Protein AF-0000000086111334 (afdb_homodimer)

Nearest PDB structures (foldseek):
  5a7d-assembly4_D  TM=4.631E-01  e=1.103E-04  Drosophila melanogaster
  9gag-assembly1_A  TM=2.761E-01  e=1.565E-03  Homo sapiens
  3fp4-assembly1_A  TM=1.680E-01  e=7.672E-04  Saccharomyces cerevisiae
  8fbo-assembly1_C  TM=3.273E-01  e=1.672E-01  synthetic construct
  8qah-assembly2_B  TM=3.144E-01  e=1.544E-01  synthetic construct

Structure (mmCIF, N/CA/C/O backbone):
data_AF-0000000086111334-model_v1
#
loop_
_entity.id
_entity.type
_entity.pdbx_description
1 polymer 'Tetratricopeptide repeat domain 22'
#
loop_
_atom_site.group_PDB
_atom_site.id
_atom_site.type_symbol
_atom_site.label_atom_id
_atom_site.label_alt_id
_atom_site.label_comp_id
_atom_site.label_asym_id
_atom_site.label_entity_id
_atom_site.label_seq_id
_atom_site.pdbx_PDB_ins_code
_atom_site.Cartn_x
_atom_site.Cartn_y
_atom_site.Cartn_z
_atom_site.occupancy
_atom_site.B_iso_or_equiv
_atom_site.auth_seq_id
_atom_site.auth_comp_id
_atom_site.auth_asym_id
_atom_site.auth_atom_id
_atom_site.pdbx_PDB_model_num
ATOM 1 N N . MET A 1 1 ? -22.703 52.906 41.625 1 23.69 1 MET A N 1
ATOM 2 C CA . MET A 1 1 ? -21.547 52.188 41.094 1 23.69 1 MET A CA 1
ATOM 3 C C . MET A 1 1 ? -21.875 51.531 39.781 1 23.69 1 MET A C 1
ATOM 5 O O . MET A 1 1 ? -22.703 50.625 39.719 1 23.69 1 MET A O 1
ATOM 9 N N . GLU A 1 2 ? -21.891 52.156 38.625 1 24.94 2 GLU A N 1
ATOM 10 C CA . GLU A 1 2 ? -22.438 51.875 37.281 1 24.94 2 GLU A CA 1
ATOM 11 C C . GLU A 1 2 ? -21.75 50.688 36.656 1 24.94 2 GLU A C 1
ATOM 13 O O . GLU A 1 2 ? -20.516 50.656 36.562 1 24.94 2 GLU A O 1
ATOM 18 N N . LYS A 1 3 ? -22.469 49.5 36.781 1 37.56 3 LYS A N 1
ATOM 19 C CA . LYS A 1 3 ? -21.984 48.219 36.281 1 37.56 3 LYS A CA 1
ATOM 20 C C . LYS A 1 3 ? -21.406 48.344 34.875 1 37.56 3 LYS A C 1
ATOM 22 O O . LYS A 1 3 ? -22.078 48.844 33.969 1 37.56 3 LYS A O 1
ATOM 27 N N . ALA A 1 4 ? -20.125 48.438 34.844 1 36.09 4 ALA A N 1
ATOM 28 C CA . ALA A 1 4 ? -19.391 48.531 33.562 1 36.09 4 ALA A CA 1
ATOM 29 C C . ALA A 1 4 ? -20 47.594 32.531 1 36.09 4 ALA A C 1
ATOM 31 O O . ALA A 1 4 ? -20.406 46.469 32.844 1 36.09 4 ALA A O 1
ATOM 32 N N . PRO A 1 5 ? -20.531 48.062 31.422 1 36 5 PRO A N 1
ATOM 33 C CA . PRO A 1 5 ? -21.25 47.219 30.469 1 36 5 PRO A CA 1
ATOM 34 C C . PRO A 1 5 ? -20.469 45.938 30.125 1 36 5 PRO A C 1
ATOM 36 O O . PRO A 1 5 ? -19.25 46 29.953 1 36 5 PRO A O 1
ATOM 39 N N . ASP A 1 6 ? -20.812 44.844 30.688 1 34.19 6 ASP A N 1
ATOM 40 C CA . ASP A 1 6 ? -20.453 43.469 30.344 1 34.19 6 ASP A CA 1
ATOM 41 C C . ASP A 1 6 ? -20.359 43.281 28.828 1 34.19 6 ASP A C 1
ATOM 43 O O . ASP A 1 6 ? -21.375 43.188 28.141 1 34.19 6 ASP A O 1
ATOM 47 N N . VAL A 1 7 ? -19.422 43.969 28.141 1 38.47 7 VAL A N 1
ATOM 48 C CA . VAL A 1 7 ? -19.25 43.75 26.703 1 38.47 7 VAL A CA 1
ATOM 49 C C . VAL A 1 7 ? -19.203 42.25 26.406 1 38.47 7 VAL A C 1
ATOM 51 O O . VAL A 1 7 ? -18.266 41.562 26.828 1 38.47 7 VAL A O 1
ATOM 54 N N . ASP A 1 8 ? -20.359 41.562 26.469 1 37.28 8 ASP A N 1
ATOM 55 C CA . ASP A 1 8 ? -20.594 40.156 26.078 1 37.28 8 ASP A CA 1
ATOM 56 C C . ASP A 1 8 ? -19.859 39.812 24.797 1 37.28 8 ASP A C 1
ATOM 58 O O . ASP A 1 8 ? -19.812 40.625 23.859 1 37.28 8 ASP A O 1
ATOM 62 N N . ILE A 1 9 ? -18.844 38.969 24.766 1 38.16 9 ILE A N 1
ATOM 63 C CA . ILE A 1 9 ? -18.125 38.438 23.625 1 38.16 9 ILE A CA 1
ATOM 64 C C . ILE A 1 9 ? -19.078 38.312 22.438 1 38.16 9 ILE A C 1
ATOM 66 O O . ILE A 1 9 ? -18.641 38.406 21.281 1 38.16 9 ILE A O 1
ATOM 70 N N . GLU A 1 10 ? -20.406 38.094 22.688 1 38.56 10 GLU A N 1
ATOM 71 C CA . GLU A 1 10 ? -21.422 38 21.656 1 38.56 10 GLU A CA 1
ATOM 72 C C . GLU A 1 10 ? -21.641 39.375 20.969 1 38.56 10 GLU A C 1
ATOM 74 O O . GLU A 1 10 ? -21.953 39.438 19.781 1 38.56 10 GLU A O 1
ATOM 79 N N . THR A 1 11 ? -21.641 40.406 21.625 1 39.06 11 THR A N 1
ATOM 80 C CA . THR A 1 11 ? -21.859 41.75 21.094 1 39.06 11 THR A CA 1
ATOM 81 C C . THR A 1 11 ? -20.703 42.188 20.203 1 39.06 11 THR A C 1
ATOM 83 O O . THR A 1 11 ? -20.859 43.062 19.344 1 39.06 11 THR A O 1
ATOM 86 N N . LEU A 1 12 ? -19.531 41.719 20.469 1 39.91 12 LEU A N 1
ATOM 87 C CA . LEU A 1 12 ? -18.391 42.031 19.594 1 39.91 12 LEU A CA 1
ATOM 88 C C . LEU A 1 12 ? -18.578 41.344 18.234 1 39.91 12 LEU A C 1
ATOM 90 O O . LEU A 1 12 ? -17.938 41.75 17.25 1 39.91 12 LEU A O 1
ATOM 94 N N . ILE A 1 13 ? -19.375 40.281 18 1 43.12 13 ILE A N 1
ATOM 95 C CA . ILE A 1 13 ? -19.531 39.562 16.766 1 43.12 13 ILE A CA 1
ATOM 96 C C . ILE A 1 13 ? -20.141 40.438 15.688 1 43.12 13 ILE A C 1
ATOM 98 O O . ILE A 1 13 ? -19.688 40.438 14.539 1 43.12 13 ILE A O 1
ATOM 102 N N . ASP A 1 14 ? -21.219 41.125 16 1 45.12 14 ASP A N 1
ATOM 103 C CA . ASP A 1 14 ? -21.906 41.875 14.953 1 45.12 14 ASP A CA 1
ATOM 104 C C . ASP A 1 14 ? -21.047 43.031 14.461 1 45.12 14 ASP A C 1
ATOM 106 O O . ASP A 1 14 ? -21.078 43.406 13.281 1 45.12 14 ASP A O 1
ATOM 110 N N . GLU A 1 15 ? -20.297 43.781 15.383 1 48.81 15 GLU A N 1
ATOM 111 C CA . GLU A 1 15 ? -19.641 45.031 15.008 1 48.81 15 GLU A CA 1
ATOM 112 C C . GLU A 1 15 ? -18.203 44.75 14.547 1 48.81 15 GLU A C 1
ATOM 114 O O . GLU A 1 15 ? -17.609 45.594 13.852 1 48.81 15 GLU A O 1
ATOM 119 N N . PHE A 1 16 ? -17.609 43.562 14.898 1 62.44 16 PHE A N 1
ATOM 120 C CA . PHE A 1 16 ? -16.188 43.438 14.57 1 62.44 16 PHE A CA 1
ATOM 121 C C . PHE A 1 16 ? -15.977 42.562 13.352 1 62.44 16 PHE A C 1
ATOM 123 O O . PHE A 1 16 ? -16.703 41.562 13.172 1 62.44 16 PHE A O 1
ATOM 130 N N . GLU A 1 17 ? -15.18 43.031 12.43 1 77.06 17 GLU A N 1
ATOM 131 C CA . GLU A 1 17 ? -14.812 42.344 11.188 1 77.06 17 GLU A CA 1
ATOM 132 C C . GLU A 1 17 ? -14.156 41 11.477 1 77.06 17 GLU A C 1
ATOM 134 O O . GLU A 1 17 ? -14.273 40.062 10.68 1 77.06 17 GLU A O 1
ATOM 139 N N . TYR A 1 18 ? -13.57 40.844 12.727 1 88.62 18 TYR A N 1
ATOM 140 C CA . TYR A 1 18 ? -13 39.562 13.125 1 88.62 18 TYR A CA 1
ATOM 141 C C . TYR A 1 18 ? -13.016 39.406 14.641 1 88.62 18 TYR A C 1
ATOM 143 O O . TYR A 1 18 ? -13.094 40.406 15.367 1 88.62 18 TYR A O 1
ATOM 151 N N . ILE A 1 19 ? -13.109 38.219 15.234 1 93.5 19 ILE A N 1
ATOM 152 C CA . ILE A 1 19 ? -13.141 37.906 16.656 1 93.5 19 ILE A CA 1
ATOM 153 C C . ILE A 1 19 ? -11.914 37.062 17.031 1 93.5 19 ILE A C 1
ATOM 155 O O . ILE A 1 19 ? -11.734 35.969 16.547 1 93.5 19 ILE A O 1
ATOM 159 N N . PRO A 1 20 ? -11.078 37.656 17.984 1 96.69 20 PRO A N 1
ATOM 160 C CA . PRO A 1 20 ? -9.891 36.906 18.391 1 96.69 20 PRO A CA 1
ATOM 161 C C . PRO A 1 20 ? -10.242 35.688 19.25 1 96.69 20 PRO A C 1
ATOM 163 O O . PRO A 1 20 ? -11.234 35.719 19.984 1 96.69 20 PRO A O 1
ATOM 166 N N . GLY A 1 21 ? -9.328 34.656 19.219 1 97 21 GLY A N 1
ATOM 167 C CA . GLY A 1 21 ? -9.523 33.438 20 1 97 21 GLY A CA 1
ATOM 168 C C . GLY A 1 21 ? -9.906 32.25 19.156 1 97 21 GLY A C 1
ATOM 169 O O . GLY A 1 21 ? -10.211 32.375 17.969 1 97 21 GLY A O 1
ATOM 170 N N . HIS A 1 22 ? -9.922 31.047 19.719 1 97.44 22 HIS A N 1
ATOM 171 C CA . HIS A 1 22 ? -10.188 29.812 18.969 1 97.44 22 HIS A CA 1
ATOM 172 C C . HIS A 1 22 ? -11.5 29.172 19.422 1 97.44 22 HIS A C 1
ATOM 174 O O . HIS A 1 22 ? -12.031 28.312 18.734 1 97.44 22 HIS A O 1
ATOM 180 N N . PHE A 1 23 ? -12 29.547 20.578 1 96.31 23 PHE A N 1
ATOM 181 C CA . PHE A 1 23 ? -13.062 28.797 21.234 1 96.31 23 PHE A CA 1
ATOM 182 C C . PHE A 1 23 ? -14.414 29.141 20.625 1 96.31 23 PHE A C 1
ATOM 184 O O . PHE A 1 23 ? -15.406 28.453 20.859 1 96.31 23 PHE A O 1
ATOM 191 N N . HIS A 1 24 ? -14.484 30.203 19.828 1 93.06 24 HIS A N 1
ATOM 192 C CA . HIS A 1 24 ? -15.734 30.578 19.156 1 93.06 24 HIS A CA 1
ATOM 193 C C . HIS A 1 24 ? -15.781 30.016 17.734 1 93.06 24 HIS A C 1
ATOM 195 O O . HIS A 1 24 ? -16.828 30.078 17.078 1 93.06 24 HIS A O 1
ATOM 201 N N . LEU A 1 25 ? -14.68 29.5 17.188 1 93.56 25 LEU A N 1
ATOM 202 C CA . LEU A 1 25 ? -14.578 29.047 15.812 1 93.56 25 LEU A CA 1
ATOM 203 C C . LEU A 1 25 ? -15.539 27.906 15.539 1 93.56 25 LEU A C 1
ATOM 205 O O . LEU A 1 25 ? -15.82 27.094 16.438 1 93.56 25 LEU A O 1
ATOM 209 N N . GLU A 1 26 ? -15.969 27.859 14.336 1 87.38 26 GLU A N 1
ATOM 210 C CA . GLU A 1 26 ? -16.875 26.781 13.93 1 87.38 26 GLU A CA 1
ATOM 211 C C . GLU A 1 26 ? -16.109 25.5 13.609 1 87.38 26 GLU A C 1
ATOM 213 O O . GLU A 1 26 ? -16.125 25.031 12.469 1 87.38 26 GLU A O 1
ATOM 218 N N . MET A 1 27 ? -15.508 24.984 14.594 1 89.62 27 MET A N 1
ATOM 219 C CA . MET A 1 27 ? -14.789 23.719 14.516 1 89.62 27 MET A CA 1
ATOM 220 C C . MET A 1 27 ? -15.531 22.609 15.273 1 89.62 27 MET A C 1
ATOM 222 O O . MET A 1 27 ? -16.219 22.891 16.25 1 89.62 27 MET A O 1
ATOM 226 N N . ASN A 1 28 ? -15.43 21.422 14.812 1 86.94 28 ASN A N 1
ATOM 227 C CA . ASN A 1 28 ? -16.062 20.297 15.5 1 86.94 28 ASN A CA 1
ATOM 228 C C . ASN A 1 28 ? -15.547 20.172 16.938 1 86.94 28 ASN A C 1
ATOM 230 O O . ASN A 1 28 ? -16.281 19.703 17.812 1 86.94 28 ASN A O 1
ATOM 234 N N . LEU A 1 29 ? -14.344 20.531 17.078 1 87.75 29 LEU A N 1
ATOM 235 C CA . LEU A 1 29 ? -13.719 20.516 18.391 1 87.75 29 LEU A CA 1
ATOM 236 C C . LEU A 1 29 ? -14.539 21.312 19.406 1 87.75 29 LEU A C 1
ATOM 238 O O . LEU A 1 29 ? -14.578 20.969 20.594 1 87.75 29 LEU A O 1
ATOM 242 N N . ASN A 1 30 ? -15.172 22.344 18.953 1 87 30 ASN A N 1
ATOM 243 C CA . ASN A 1 30 ? -15.859 23.297 19.812 1 87 30 ASN A CA 1
ATOM 244 C C . ASN A 1 30 ? -17.312 22.875 20.062 1 87 30 ASN A C 1
ATOM 246 O O . ASN A 1 30 ? -17.984 23.453 20.906 1 87 30 ASN A O 1
ATOM 250 N N . PHE A 1 31 ? -17.719 21.844 19.297 1 81.75 31 PHE A N 1
ATOM 251 C CA . PHE A 1 31 ? -19.125 21.453 19.406 1 81.75 31 PHE A CA 1
ATOM 252 C C . PHE A 1 31 ? -19.266 20.188 20.25 1 81.75 31 PHE A C 1
ATOM 254 O O . PHE A 1 31 ? -18.312 19.422 20.406 1 81.75 31 PHE A O 1
ATOM 261 N N . GLU A 1 32 ? -20.469 20.094 20.828 1 72.25 32 GLU A N 1
ATOM 262 C CA . GLU A 1 32 ? -20.781 18.875 21.562 1 72.25 32 GLU A CA 1
ATOM 263 C C . GLU A 1 32 ? -21.016 17.703 20.609 1 72.25 32 GLU A C 1
ATOM 265 O O . GLU A 1 32 ? -21.672 17.859 19.578 1 72.25 32 GLU A O 1
ATOM 270 N N . CYS A 1 33 ? -20.094 16.844 20.703 1 65.88 33 CYS A N 1
ATOM 271 C CA . CYS A 1 33 ? -20.188 15.703 19.797 1 65.88 33 CYS A CA 1
ATOM 272 C C . CYS A 1 33 ? -20.891 14.531 20.484 1 65.88 33 CYS A C 1
ATOM 274 O O . CYS A 1 33 ? -20.828 14.383 21.703 1 65.88 33 CYS A O 1
ATOM 276 N N . ASN A 1 34 ? -21.75 13.945 19.578 1 67.88 34 ASN A N 1
ATOM 277 C CA . ASN A 1 34 ? -22.438 12.734 20.016 1 67.88 34 ASN A CA 1
ATOM 278 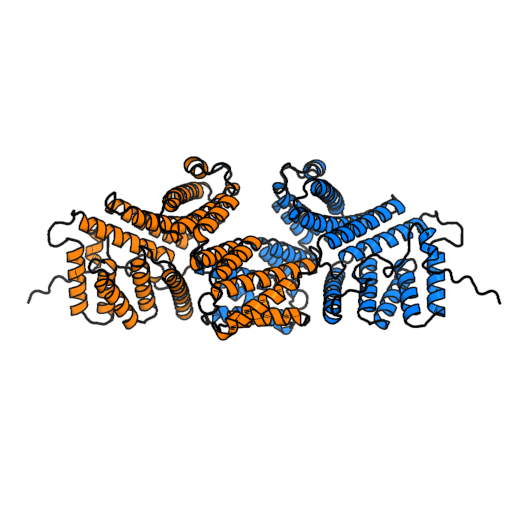C C . ASN A 1 34 ? -21.469 11.547 20.125 1 67.88 34 ASN A C 1
ATOM 280 O O . ASN A 1 34 ? -21.891 10.43 20.422 1 67.88 34 ASN A O 1
ATOM 284 N N . THR A 1 35 ? -20.203 11.883 19.969 1 75.06 35 THR A N 1
ATOM 285 C CA . THR A 1 35 ? -19.234 10.812 20.094 1 75.06 35 THR A CA 1
ATOM 286 C C . THR A 1 35 ? -18.875 10.578 21.562 1 75.06 35 THR A C 1
ATOM 288 O O . THR A 1 35 ? -18.797 11.523 22.344 1 75.06 35 THR A O 1
ATOM 291 N N . PRO A 1 36 ? -18.766 9.312 21.891 1 79.62 36 PRO A N 1
ATOM 292 C CA . PRO A 1 36 ? -18.328 9.023 23.266 1 79.62 36 PRO A CA 1
ATOM 293 C C . PRO A 1 36 ? -17.078 9.797 23.656 1 79.62 36 PRO A C 1
ATOM 295 O O . PRO A 1 36 ? -16.188 10 22.828 1 79.62 36 PRO A O 1
ATOM 298 N N . VAL A 1 37 ? -17.047 10.25 24.891 1 82.19 37 VAL A N 1
ATOM 299 C CA . VAL A 1 37 ? -15.992 11.109 25.422 1 82.19 37 VAL A CA 1
ATOM 300 C C . VAL A 1 37 ? -14.625 10.469 25.203 1 82.19 37 VAL A C 1
ATOM 302 O O . VAL A 1 37 ? -13.664 11.148 24.859 1 82.19 37 VAL A O 1
ATOM 305 N N . LYS A 1 38 ? -14.633 9.172 25.375 1 81.88 38 LYS A N 1
ATOM 306 C CA . LYS A 1 38 ? -13.359 8.469 25.234 1 81.88 38 LYS A CA 1
ATOM 307 C C . LYS A 1 38 ? -12.82 8.578 23.812 1 81.88 38 LYS A C 1
ATOM 309 O O . LYS A 1 38 ? -11.625 8.773 23.609 1 81.88 38 LYS A O 1
ATOM 314 N N . LEU A 1 39 ? -13.664 8.531 22.922 1 81.56 39 LEU A N 1
ATOM 315 C CA . LEU A 1 39 ? -13.273 8.602 21.516 1 81.56 39 LEU A CA 1
ATOM 316 C C . LEU A 1 39 ? -12.883 10.023 21.125 1 81.56 39 LEU A C 1
ATOM 318 O O . LEU A 1 39 ? -11.961 10.227 20.344 1 81.56 39 LEU A O 1
ATOM 322 N N . ARG A 1 40 ? -13.547 10.883 21.688 1 83.5 40 ARG A N 1
ATOM 323 C CA . ARG A 1 40 ? -13.227 12.281 21.406 1 83.5 40 ARG A CA 1
ATOM 324 C C . ARG A 1 40 ? -11.852 12.648 21.953 1 83.5 40 ARG A C 1
ATOM 326 O O . ARG A 1 40 ? -11.07 13.328 21.297 1 83.5 40 ARG A O 1
ATOM 333 N N . ARG A 1 41 ? -11.602 12.219 23.156 1 86.06 41 ARG A N 1
ATOM 334 C CA . ARG A 1 41 ? -10.305 12.477 23.766 1 86.06 41 ARG A CA 1
ATOM 335 C C . ARG A 1 41 ? -9.172 11.859 22.953 1 86.06 41 ARG A C 1
ATOM 337 O O . ARG A 1 41 ? -8.102 12.445 22.828 1 86.06 41 ARG A O 1
ATOM 344 N N . ARG A 1 42 ? -9.5 10.797 22.453 1 83 42 ARG A N 1
ATOM 345 C CA . ARG A 1 42 ? -8.508 10.125 21.609 1 83 42 ARG A CA 1
ATOM 346 C C . ARG A 1 42 ? -8.203 10.93 20.359 1 83 42 ARG A C 1
ATOM 348 O O . ARG A 1 42 ? -7.039 11.086 19.984 1 83 42 ARG A O 1
ATOM 355 N N . ASP A 1 43 ? -9.211 11.398 19.719 1 84.5 43 ASP A N 1
ATOM 356 C CA . ASP A 1 43 ? -9.039 12.188 18.5 1 84.5 43 ASP A CA 1
ATOM 357 C C . ASP A 1 43 ? -8.227 13.453 18.781 1 84.5 43 ASP A C 1
ATOM 359 O O . ASP A 1 43 ? -7.359 13.82 17.984 1 84.5 43 ASP A O 1
ATOM 363 N N . ILE A 1 44 ? -8.484 14.062 19.875 1 89.5 44 ILE A N 1
ATOM 364 C CA . ILE A 1 44 ? -7.789 15.289 20.25 1 89.5 44 ILE A CA 1
ATOM 365 C C . ILE A 1 44 ? -6.32 14.984 20.531 1 89.5 44 ILE A C 1
ATOM 367 O O . ILE A 1 44 ? -5.43 15.727 20.109 1 89.5 44 ILE A O 1
ATOM 371 N N . THR A 1 45 ? -6.152 13.906 21.203 1 87 45 THR A N 1
ATOM 372 C CA . THR A 1 45 ? -4.785 13.516 21.531 1 87 45 THR A CA 1
ATOM 373 C C . THR A 1 45 ? -3.992 13.211 20.266 1 87 45 THR A C 1
ATOM 375 O O . THR A 1 45 ? -2.811 13.555 20.172 1 87 45 THR A O 1
ATOM 378 N N . LEU A 1 46 ? -4.605 12.633 19.344 1 82.94 46 LEU A N 1
ATOM 379 C CA . LEU A 1 46 ? -3.949 12.328 18.062 1 82.94 46 LEU A CA 1
ATOM 380 C C . LEU A 1 46 ? -3.525 13.602 17.359 1 82.94 46 LEU A C 1
ATOM 382 O O . LEU A 1 46 ? -2.404 13.688 16.844 1 82.94 46 LEU A O 1
ATOM 386 N N . LYS A 1 47 ? -4.395 14.539 17.297 1 87.69 47 LYS A N 1
ATOM 387 C CA . LYS A 1 47 ? -4.082 15.797 16.625 1 87.69 47 LYS A CA 1
ATOM 388 C C . LYS A 1 47 ? -3.021 16.578 17.391 1 87.69 47 LYS A C 1
ATOM 390 O O . LYS A 1 47 ? -2.189 17.266 16.797 1 87.69 47 LYS A O 1
ATOM 395 N N . ARG A 1 48 ? -3.113 16.453 18.688 1 89.12 48 ARG A N 1
ATOM 396 C CA . ARG A 1 48 ? -2.092 17.094 19.516 1 89.12 48 ARG A CA 1
ATOM 397 C C . ARG A 1 48 ? -0.712 16.516 19.219 1 89.12 48 ARG A C 1
ATOM 399 O O . ARG A 1 48 ? 0.267 17.25 19.094 1 89.12 48 ARG A O 1
ATOM 406 N N . ASP A 1 49 ? -0.677 15.242 19.109 1 81.25 49 ASP A N 1
ATOM 407 C CA . ASP A 1 49 ? 0.585 14.578 18.797 1 81.25 49 ASP A CA 1
ATOM 408 C C . ASP A 1 49 ? 1.104 14.992 17.422 1 81.25 49 ASP A C 1
ATOM 410 O O . ASP A 1 49 ? 2.309 15.172 17.234 1 81.25 49 ASP A O 1
ATOM 414 N N . ALA A 1 50 ? 0.239 15.094 16.531 1 81.81 50 ALA A N 1
ATOM 415 C CA . ALA A 1 50 ? 0.616 15.547 15.188 1 81.81 50 ALA A CA 1
ATOM 416 C C . ALA A 1 50 ? 1.192 16.953 15.227 1 81.81 50 ALA A C 1
ATOM 418 O O . ALA A 1 50 ? 2.156 17.266 14.523 1 81.81 50 ALA A O 1
ATOM 419 N N . LEU A 1 51 ? 0.615 17.766 16 1 86.5 51 LEU A N 1
ATOM 420 C CA . LEU A 1 51 ? 1.072 19.141 16.141 1 86.5 51 LEU A CA 1
ATOM 421 C C . LEU A 1 51 ? 2.443 19.203 16.812 1 86.5 51 LEU A C 1
ATOM 423 O O . LEU A 1 51 ? 3.285 20.016 16.438 1 86.5 51 LEU A O 1
ATOM 427 N N . GLN A 1 52 ? 2.547 18.391 17.797 1 79.38 52 GLN A N 1
ATOM 428 C CA . GLN A 1 52 ? 3.826 18.344 18.5 1 79.38 52 GLN A CA 1
ATOM 429 C C . GLN A 1 52 ? 4.949 17.906 17.578 1 79.38 52 GLN A C 1
ATOM 431 O O . GLN A 1 52 ? 6.066 18.422 17.656 1 79.38 52 GLN A O 1
ATOM 436 N N . PHE A 1 53 ? 4.586 17.062 16.75 1 72.19 53 PHE A N 1
ATOM 437 C CA . PHE A 1 53 ? 5.551 16.609 15.758 1 72.19 53 PHE A CA 1
ATOM 438 C C . PHE A 1 53 ? 5.949 17.766 14.836 1 72.19 53 PHE A C 1
ATOM 440 O O . PHE A 1 53 ? 7.125 17.891 14.484 1 72.19 53 PHE A O 1
ATOM 447 N N . GLN A 1 54 ? 5.055 18.531 14.508 1 73.75 54 GLN A N 1
ATOM 448 C CA . GLN A 1 54 ? 5.316 19.672 13.633 1 73.75 54 GLN A CA 1
ATOM 449 C C . GLN A 1 54 ? 6.172 20.719 14.328 1 73.75 54 GLN A C 1
ATOM 451 O O . GLN A 1 54 ? 7.027 21.359 13.703 1 73.75 54 GLN A O 1
ATOM 456 N N . LEU A 1 55 ? 5.93 20.875 15.586 1 73.25 55 LEU A N 1
ATOM 457 C CA . LEU A 1 55 ? 6.648 21.891 16.359 1 73.25 55 LEU A CA 1
ATOM 458 C C . LEU A 1 55 ? 8.125 21.531 16.484 1 73.25 55 LEU A C 1
ATOM 460 O O . LEU A 1 55 ? 8.984 22.406 16.469 1 73.25 55 LEU A O 1
ATOM 464 N N . GLU A 1 56 ? 8.406 20.328 16.562 1 66.62 56 GLU A N 1
ATOM 465 C CA . GLU A 1 56 ? 9.789 19.875 16.688 1 66.62 56 GLU A CA 1
ATOM 466 C C . GLU A 1 56 ? 10.555 20.078 15.383 1 66.62 56 GLU A C 1
ATOM 468 O O . GLU A 1 56 ? 11.773 20.281 15.398 1 66.62 56 GLU A O 1
ATOM 473 N N . SER A 1 57 ? 9.812 20.156 14.352 1 62.16 57 SER A N 1
ATOM 474 C CA . SER A 1 57 ? 10.484 20.219 13.055 1 62.16 57 SER A CA 1
ATOM 475 C C . SER A 1 57 ? 10.523 21.641 12.516 1 62.16 57 SER A C 1
ATOM 477 O O . SER A 1 57 ? 11.367 21.969 11.68 1 62.16 57 SER A O 1
ATOM 479 N N . ASP A 1 58 ? 9.5 22.391 12.898 1 62.75 58 ASP A N 1
ATOM 480 C CA . ASP A 1 58 ? 9.297 23.656 12.219 1 62.75 58 ASP A CA 1
ATOM 481 C C . ASP A 1 58 ? 9.703 24.828 13.109 1 62.75 58 ASP A C 1
ATOM 483 O O . ASP A 1 58 ? 9.094 25.062 14.148 1 62.75 58 ASP A O 1
ATOM 487 N N . SER A 1 59 ? 10.844 25.281 12.875 1 60.81 59 SER A N 1
ATOM 488 C CA . SER A 1 59 ? 11.203 26.547 13.516 1 60.81 59 SER A CA 1
ATOM 489 C C . SER A 1 59 ? 10.617 27.734 12.766 1 60.81 59 SER A C 1
ATOM 491 O O . SER A 1 59 ? 11.203 28.828 12.766 1 60.81 59 SER A O 1
ATOM 493 N N . SER A 1 60 ? 9.438 27.484 12.281 1 68.94 60 SER A N 1
ATOM 494 C CA . SER A 1 60 ? 8.953 28.453 11.305 1 68.94 60 SER A CA 1
ATOM 495 C C . SER A 1 60 ? 8.094 29.516 11.961 1 68.94 60 SER A C 1
ATOM 497 O O . SER A 1 60 ? 7.988 29.578 13.188 1 68.94 60 SER A O 1
ATOM 499 N N . PHE A 1 61 ? 7.551 30.359 11.188 1 68.38 61 PHE A N 1
ATOM 500 C CA . PHE A 1 61 ? 6.715 31.531 11.477 1 68.38 61 PHE A CA 1
ATOM 501 C C . PHE A 1 61 ? 5.375 31.094 12.07 1 68.38 61 PHE A C 1
ATOM 503 O O . PHE A 1 61 ? 4.641 31.922 12.625 1 68.38 61 PHE A O 1
ATOM 510 N N . GLN A 1 62 ? 5.148 29.797 12.172 1 85.56 62 GLN A N 1
ATOM 511 C CA . GLN A 1 62 ? 3.822 29.391 12.609 1 85.56 62 GLN A CA 1
ATOM 512 C C . GLN A 1 62 ? 3.877 28.734 13.992 1 85.56 62 GLN A C 1
ATOM 514 O O . GLN A 1 62 ? 2.945 28.031 14.391 1 85.56 62 GLN A O 1
ATOM 519 N N . GLN A 1 63 ? 4.941 29.031 14.656 1 88.31 63 GLN A N 1
ATOM 520 C CA . GLN A 1 63 ? 5.156 28.438 15.969 1 88.31 63 GLN A CA 1
ATOM 521 C C . GLN A 1 63 ? 4.074 28.859 16.953 1 88.31 63 GLN A C 1
ATOM 523 O O . GLN A 1 63 ? 3.596 28.047 17.75 1 88.31 63 GLN A O 1
ATOM 528 N N . LEU A 1 64 ? 3.746 30.172 16.844 1 92.5 64 LEU A N 1
ATOM 529 C CA . LEU A 1 64 ? 2.75 30.672 17.781 1 92.5 64 LEU A CA 1
ATOM 530 C C . LEU A 1 64 ? 1.373 30.094 17.484 1 92.5 64 LEU A C 1
ATOM 532 O O . LEU A 1 64 ? 0.579 29.859 18.391 1 92.5 64 LEU A O 1
ATOM 536 N N . ALA A 1 65 ? 1.112 29.875 16.172 1 93.75 65 ALA A N 1
ATOM 537 C CA . ALA A 1 65 ? -0.136 29.219 15.797 1 93.75 65 ALA A CA 1
ATOM 538 C C . ALA A 1 65 ? -0.216 27.812 16.391 1 93.75 65 ALA A C 1
ATOM 540 O O . ALA A 1 65 ? -1.264 27.406 16.891 1 93.75 65 ALA A O 1
ATOM 541 N N . VAL A 1 66 ? 0.853 27.141 16.328 1 92.94 66 VAL A N 1
ATOM 542 C CA . VAL A 1 66 ? 0.934 25.781 16.859 1 92.94 66 VAL A CA 1
ATOM 543 C C . VAL A 1 66 ? 0.716 25.781 18.359 1 92.94 66 VAL A C 1
ATOM 545 O O . VAL A 1 66 ? -0.082 25 18.891 1 92.94 66 VAL A O 1
ATOM 548 N N . LYS A 1 67 ? 1.417 26.656 19.047 1 93.88 67 LYS A N 1
ATOM 549 C CA . LYS A 1 67 ? 1.322 26.734 20.5 1 93.88 67 LYS A CA 1
ATOM 550 C C . LYS A 1 67 ? -0.096 27.078 20.938 1 93.88 67 LYS A C 1
ATOM 552 O O . LYS A 1 67 ? -0.616 26.516 21.891 1 93.88 67 LYS A O 1
ATOM 557 N N . ASN A 1 68 ? -0.68 28.062 20.234 1 96.12 68 ASN A N 1
ATOM 558 C CA . ASN A 1 68 ? -2.062 28.422 20.562 1 96.12 68 ASN A CA 1
ATOM 559 C C . ASN A 1 68 ? -2.984 27.203 20.453 1 96.12 68 ASN A C 1
ATOM 561 O O . ASN A 1 68 ? -3.834 26.984 21.312 1 96.12 68 ASN A O 1
ATOM 565 N N . LEU A 1 69 ? -2.793 26.5 19.375 1 95.75 69 LEU A N 1
ATOM 566 C CA . LEU A 1 69 ? -3.646 25.344 19.156 1 95.75 69 LEU A CA 1
ATOM 567 C C . LEU A 1 69 ? -3.385 24.266 20.219 1 95.75 69 LEU A C 1
ATOM 569 O O . LEU A 1 69 ? -4.309 23.578 20.641 1 95.75 69 LEU A O 1
ATOM 573 N N . LEU A 1 70 ? -2.164 24.094 20.609 1 95.06 70 LEU A N 1
ATOM 574 C CA . LEU A 1 70 ? -1.838 23.156 21.672 1 95.06 70 LEU A CA 1
ATOM 575 C C . LEU A 1 70 ? -2.568 23.531 22.969 1 95.06 70 LEU A C 1
ATOM 577 O O . LEU A 1 70 ? -3.047 22.656 23.688 1 95.06 70 LEU A O 1
ATOM 581 N N . GLY A 1 71 ? -2.596 24.828 23.25 1 97.44 71 GLY A N 1
ATOM 582 C CA . GLY A 1 71 ? -3.361 25.297 24.406 1 97.44 71 GLY A CA 1
ATOM 583 C C . GLY A 1 71 ? -4.84 24.969 24.312 1 97.44 71 GLY A C 1
ATOM 584 O O . GLY A 1 71 ? -5.453 24.547 25.297 1 97.44 71 GLY A O 1
ATOM 585 N N . VAL A 1 72 ? -5.359 25.125 23.141 1 97.38 72 VAL A N 1
ATOM 586 C CA . VAL A 1 72 ? -6.77 24.828 22.906 1 97.38 72 VAL A CA 1
ATOM 587 C C . VAL A 1 72 ? -7.027 23.344 23.141 1 97.38 72 VAL A C 1
ATOM 589 O O . VAL A 1 72 ? -8.008 22.969 23.797 1 97.38 72 VAL A O 1
ATOM 592 N N . PHE A 1 73 ? -6.188 22.5 22.594 1 95.56 73 PHE A N 1
ATOM 593 C CA . PHE A 1 73 ? -6.328 21.062 22.781 1 95.56 73 PHE A CA 1
ATOM 594 C C . PHE A 1 73 ? -6.234 20.703 24.266 1 95.56 73 PHE A C 1
ATOM 596 O O . PHE A 1 73 ? -7.012 19.875 24.766 1 95.56 73 PHE A O 1
ATOM 603 N N . SER A 1 74 ? -5.297 21.312 24.953 1 96.31 74 SER A N 1
ATOM 604 C CA . SER A 1 74 ? -5.164 21.047 26.391 1 96.31 74 SER A CA 1
ATOM 605 C C . SER A 1 74 ? -6.441 21.422 27.141 1 96.31 74 SER A C 1
ATOM 607 O O . SER A 1 74 ? -6.852 20.703 28.062 1 96.31 74 SER A O 1
ATOM 609 N N . TYR A 1 75 ? -7.059 22.516 26.766 1 96.69 75 TYR A N 1
ATOM 610 C CA . TYR A 1 75 ? -8.312 22.938 27.375 1 96.69 75 TYR A CA 1
ATOM 611 C C . TYR A 1 75 ? -9.383 21.859 27.219 1 96.69 75 TYR A C 1
ATOM 613 O O . TYR A 1 75 ? -10.062 21.5 28.188 1 96.69 75 TYR A O 1
ATOM 621 N N . TYR A 1 76 ? -9.531 21.297 26.031 1 93.81 76 TYR A N 1
ATOM 622 C CA . TYR A 1 76 ? -10.594 20.328 25.734 1 93.81 76 TYR A CA 1
ATOM 623 C C . TYR A 1 76 ? -10.258 18.969 26.328 1 93.81 76 TYR A C 1
ATOM 625 O O . TYR A 1 76 ? -11.133 18.109 26.438 1 93.81 76 TYR A O 1
ATOM 633 N N . LEU A 1 77 ? -9.023 18.766 26.688 1 93.75 77 LEU A N 1
ATOM 634 C CA . LEU A 1 77 ? -8.625 17.562 27.406 1 93.75 77 LEU A CA 1
ATOM 635 C C . LEU A 1 77 ? -8.727 17.75 28.906 1 93.75 77 LEU A C 1
ATOM 637 O O . LEU A 1 77 ? -8.203 16.953 29.688 1 93.75 77 LEU A O 1
ATOM 641 N N . ASP A 1 78 ? -9.281 18.844 29.344 1 94.06 78 ASP A N 1
ATOM 642 C CA . ASP A 1 78 ? -9.555 19.188 30.734 1 94.06 78 ASP A CA 1
ATOM 643 C C . ASP A 1 78 ? -8.266 19.469 31.5 1 94.06 78 ASP A C 1
ATOM 645 O O . ASP A 1 78 ? -8.18 19.219 32.688 1 94.06 78 ASP A O 1
ATOM 649 N N . GLU A 1 79 ? -7.285 19.828 30.734 1 96.06 79 GLU A N 1
ATOM 650 C CA . GLU A 1 79 ? -6.035 20.281 31.344 1 96.06 79 GLU A CA 1
ATOM 651 C C . GLU A 1 79 ? -5.969 21.797 31.406 1 96.06 79 GLU A C 1
ATOM 653 O O . GLU A 1 79 ? -5.082 22.406 30.812 1 96.06 79 GLU A O 1
ATOM 658 N N . PHE A 1 80 ? -6.715 22.391 32.188 1 96.12 80 PHE A N 1
ATOM 659 C CA . PHE A 1 80 ? -6.93 23.844 32.219 1 96.12 80 PHE A CA 1
ATOM 660 C C . PHE A 1 80 ? -5.672 24.562 32.656 1 96.12 80 PHE A C 1
ATOM 662 O O . PHE A 1 80 ? -5.352 25.641 32.156 1 96.12 80 PHE A O 1
ATOM 669 N N . GLY A 1 81 ? -5.004 23.984 33.625 1 95.75 81 GLY A N 1
ATOM 670 C CA . GLY A 1 81 ? -3.756 24.578 34.062 1 95.75 81 GLY A CA 1
ATOM 671 C C . GLY A 1 81 ? -2.707 24.641 32.969 1 95.75 81 GLY A C 1
ATOM 672 O O . GLY A 1 81 ? -2.053 25.672 32.781 1 95.75 81 GLY A O 1
ATOM 673 N N . SER A 1 82 ? -2.611 23.547 32.281 1 96.69 82 SER A N 1
ATOM 674 C CA . SER A 1 82 ? -1.661 23.5 31.156 1 96.69 82 SER A CA 1
ATOM 675 C C . SER A 1 82 ? -2.039 24.484 30.062 1 96.69 82 SER A C 1
ATOM 677 O O . SER A 1 82 ? -1.17 25.125 29.484 1 96.69 82 SER A O 1
ATOM 679 N N . ALA A 1 83 ? -3.336 24.578 29.781 1 97.94 83 ALA A N 1
ATOM 680 C CA . ALA A 1 83 ? -3.818 25.516 28.766 1 97.94 83 ALA A CA 1
ATOM 681 C C . ALA A 1 83 ? -3.471 26.953 29.156 1 97.94 83 ALA A C 1
ATOM 683 O O . ALA A 1 83 ? -2.936 27.703 28.344 1 97.94 83 ALA A O 1
ATOM 684 N N . ARG A 1 84 ? -3.748 27.281 30.359 1 98 84 ARG A N 1
ATOM 685 C CA . ARG A 1 84 ? -3.439 28.609 30.875 1 98 84 ARG A CA 1
ATOM 686 C C . ARG A 1 84 ? -1.955 28.922 30.734 1 98 84 ARG A C 1
ATOM 688 O O . ARG A 1 84 ? -1.585 29.984 30.234 1 98 84 ARG A O 1
ATOM 695 N N . ASP A 1 85 ? -1.115 27.969 31.141 1 98 85 ASP A N 1
ATOM 696 C CA . ASP A 1 85 ? 0.329 28.172 31.109 1 98 85 ASP A CA 1
ATOM 697 C C . ASP A 1 85 ? 0.825 28.375 29.672 1 98 85 ASP A C 1
ATOM 699 O O . ASP A 1 85 ? 1.735 29.172 29.438 1 98 85 ASP A O 1
ATOM 703 N N . ILE A 1 86 ? 0.284 27.672 28.766 1 97.56 86 ILE A N 1
ATOM 704 C CA . ILE A 1 86 ? 0.683 27.781 27.375 1 97.56 86 ILE A CA 1
ATOM 705 C C . ILE A 1 86 ? 0.328 29.156 26.844 1 97.56 86 ILE A C 1
ATOM 707 O O . ILE A 1 86 ? 1.169 29.844 26.234 1 97.56 86 ILE A O 1
ATOM 711 N N . PHE A 1 87 ? -0.907 29.609 27.109 1 98.38 87 PHE A N 1
ATOM 712 C CA . PHE A 1 87 ? -1.327 30.906 26.609 1 98.38 87 PHE A CA 1
ATOM 713 C C . PHE A 1 87 ? -0.517 32.031 27.266 1 98.38 87 PHE A C 1
ATOM 715 O O . PHE A 1 87 ? -0.141 33 26.609 1 98.38 87 PHE A O 1
ATOM 722 N N . LEU A 1 88 ? -0.208 31.859 28.5 1 97.94 88 LEU A N 1
ATOM 723 C CA . LEU A 1 88 ? 0.619 32.844 29.203 1 97.94 88 LEU A CA 1
ATOM 724 C C . LEU A 1 88 ? 2.008 32.906 28.578 1 97.94 88 LEU A C 1
ATOM 726 O O . LEU A 1 88 ? 2.555 34 28.422 1 97.94 88 LEU A O 1
ATOM 730 N N . SER A 1 89 ? 2.498 31.75 28.312 1 97.38 89 SER A N 1
ATOM 731 C CA . SER A 1 89 ? 3.818 31.719 27.703 1 97.38 89 SER A CA 1
ATOM 732 C C . SER A 1 89 ? 3.82 32.469 26.359 1 97.38 89 SER A C 1
ATOM 734 O O . SER A 1 89 ? 4.785 33.156 26.031 1 97.38 89 SER A O 1
ATOM 736 N N . ILE A 1 90 ? 2.758 32.344 25.594 1 97.25 90 ILE A N 1
ATOM 737 C CA . ILE A 1 90 ? 2.66 33 24.281 1 97.25 90 ILE A CA 1
ATOM 738 C C . ILE A 1 90 ? 2.584 34.531 24.484 1 97.25 90 ILE A C 1
ATOM 740 O O . ILE A 1 90 ? 3.227 35.281 23.75 1 97.25 90 ILE A O 1
ATOM 744 N N . THR A 1 91 ? 1.795 34.969 25.469 1 97.44 91 THR A N 1
ATOM 745 C CA . THR A 1 91 ? 1.637 36.406 25.703 1 97.44 91 THR A CA 1
ATOM 746 C C . THR A 1 91 ? 2.955 37.031 26.156 1 97.44 91 THR A C 1
ATOM 748 O O . THR A 1 91 ? 3.191 38.219 25.938 1 97.44 91 THR A O 1
ATOM 751 N N . GLN A 1 92 ? 3.811 36.219 26.766 1 97.19 92 GLN A N 1
ATOM 752 C CA . GLN A 1 92 ? 5.129 36.688 27.156 1 97.19 92 GLN A CA 1
ATOM 753 C C . GLN A 1 92 ? 6.074 36.75 25.969 1 97.19 92 GLN A C 1
ATOM 755 O O . GLN A 1 92 ? 6.848 37.719 25.828 1 97.19 92 GLN A O 1
ATOM 760 N N . GLU A 1 93 ? 5.992 35.781 25.141 1 94.88 93 GLU A N 1
ATOM 761 C CA . GLU A 1 93 ? 6.836 35.719 23.953 1 94.88 93 GLU A CA 1
ATOM 762 C C . GLU A 1 93 ? 6.422 36.75 22.922 1 94.88 93 GLU A C 1
ATOM 764 O O . GLU A 1 93 ? 7.273 37.375 22.266 1 94.88 93 GLU A O 1
ATOM 769 N N . ASP A 1 94 ? 5.121 36.906 22.766 1 95.94 94 ASP A N 1
ATOM 770 C CA . ASP A 1 94 ? 4.531 37.875 21.859 1 95.94 94 ASP A CA 1
ATOM 771 C C . ASP A 1 94 ? 3.355 38.594 22.516 1 95.94 94 ASP A C 1
ATOM 773 O O . ASP A 1 94 ? 2.197 38.25 22.281 1 95.94 94 ASP A O 1
ATOM 777 N N . PRO A 1 95 ? 3.633 39.656 23.078 1 96.75 95 PRO A N 1
ATOM 778 C CA . PRO A 1 95 ? 2.607 40.375 23.844 1 96.75 95 PRO A CA 1
ATOM 779 C C . PRO A 1 95 ? 1.486 40.906 22.953 1 96.75 95 PRO A C 1
ATOM 781 O O . PRO A 1 95 ? 0.429 41.312 23.453 1 96.75 95 PRO A O 1
ATOM 784 N N . ASP A 1 96 ? 1.656 40.875 21.656 1 95.94 96 ASP A N 1
ATOM 785 C CA . ASP A 1 96 ? 0.65 41.438 20.766 1 95.94 96 ASP A CA 1
ATOM 786 C C . ASP A 1 96 ? -0.218 40.344 20.156 1 95.94 96 ASP A C 1
ATOM 788 O O . ASP A 1 96 ? -1.034 40.594 19.281 1 95.94 96 ASP A O 1
ATOM 792 N N . ASN A 1 97 ? -0.017 39.156 20.641 1 97.12 97 ASN A N 1
ATOM 793 C CA . ASN A 1 97 ? -0.781 38.031 20.078 1 97.12 97 ASN A CA 1
ATOM 794 C C . ASN A 1 97 ? -2.238 38.094 20.531 1 97.12 97 ASN A C 1
ATOM 796 O O . ASN A 1 97 ? -2.557 37.688 21.656 1 97.12 97 ASN A O 1
ATOM 800 N N . LEU A 1 98 ? -3.09 38.406 19.656 1 97.31 98 LEU A N 1
ATOM 801 C CA . LEU A 1 98 ? -4.504 38.594 19.938 1 97.31 98 LEU A CA 1
ATOM 802 C C . LEU A 1 98 ? -5.16 37.312 20.391 1 97.31 98 LEU A C 1
ATOM 804 O O . LEU A 1 98 ? -5.895 37.281 21.391 1 97.31 98 LEU A O 1
ATOM 808 N N . ASN A 1 99 ? -4.926 36.281 19.688 1 98.12 99 ASN A N 1
ATOM 809 C CA . ASN A 1 99 ? -5.574 35 19.984 1 98.12 99 ASN A CA 1
ATOM 810 C C . ASN A 1 99 ? -5.195 34.469 21.375 1 98.12 99 ASN A C 1
ATOM 812 O O . ASN A 1 99 ? -6.051 34 22.109 1 98.12 99 ASN A O 1
ATOM 816 N N . ALA A 1 100 ? -3.916 34.531 21.719 1 98.31 100 ALA A N 1
ATOM 817 C CA . ALA A 1 100 ? -3.453 34.062 23.016 1 98.31 100 ALA A CA 1
ATOM 818 C C . ALA A 1 100 ? -4.172 34.781 24.156 1 98.31 100 ALA A C 1
ATOM 820 O O . ALA A 1 100 ? -4.609 34.156 25.125 1 98.31 100 ALA A O 1
ATOM 821 N N . TRP A 1 101 ? -4.262 36.125 24.047 1 98.19 101 TRP A N 1
ATOM 822 C CA . TRP A 1 101 ? -4.941 36.906 25.062 1 98.19 101 TRP A CA 1
ATOM 823 C C . TRP A 1 101 ? -6.418 36.531 25.141 1 98.19 101 TRP A C 1
ATOM 825 O O . TRP A 1 101 ? -6.977 36.406 26.234 1 98.19 101 TRP A O 1
ATOM 835 N N . ALA A 1 102 ? -7.035 36.438 24.016 1 98 102 ALA A N 1
ATOM 836 C CA . ALA A 1 102 ? -8.445 36.062 23.984 1 98 102 ALA A CA 1
ATOM 837 C C . ALA A 1 102 ? -8.656 34.656 24.562 1 98 102 ALA A C 1
ATOM 839 O O . ALA A 1 102 ? -9.617 34.438 25.312 1 98 102 ALA A O 1
ATOM 840 N N . ASN A 1 103 ? -7.863 33.719 24.156 1 98.38 103 ASN A N 1
ATOM 841 C CA . ASN A 1 103 ? -7.953 32.375 24.688 1 98.38 103 ASN A CA 1
ATOM 842 C C . ASN A 1 103 ? -7.73 32.344 26.203 1 98.38 103 ASN A C 1
ATOM 844 O O . ASN A 1 103 ? -8.398 31.594 26.922 1 98.38 103 ASN A O 1
ATOM 848 N N . LEU A 1 104 ? -6.699 33.094 26.625 1 98.06 104 LEU A N 1
ATOM 849 C CA . LEU A 1 104 ? -6.406 33.156 28.047 1 98.06 104 LEU A CA 1
ATOM 850 C C . LEU A 1 104 ? -7.613 33.688 28.828 1 98.06 104 LEU A C 1
ATOM 852 O O . LEU A 1 104 ? -7.926 33.188 29.906 1 98.06 104 LEU A O 1
ATOM 856 N N . ALA A 1 105 ? -8.25 34.75 28.312 1 97.44 105 ALA A N 1
ATOM 857 C CA . ALA A 1 105 ? -9.461 35.281 28.922 1 97.44 105 ALA A CA 1
ATOM 858 C C . ALA A 1 105 ? -10.516 34.188 29.094 1 97.44 105 ALA A C 1
ATOM 860 O O . ALA A 1 105 ? -11.156 34.094 30.141 1 97.44 105 ALA A O 1
ATOM 861 N N . TYR A 1 106 ? -10.703 33.438 28.031 1 96.56 106 TYR A N 1
ATOM 862 C CA . TYR A 1 106 ? -11.672 32.344 28.047 1 96.56 106 TYR A CA 1
ATOM 863 C C . TYR A 1 106 ? -11.344 31.328 29.141 1 96.56 106 TYR A C 1
ATOM 865 O O . TYR A 1 106 ? -12.227 30.875 29.859 1 96.56 106 TYR A O 1
ATOM 873 N N . VAL A 1 107 ? -10.094 30.906 29.219 1 97.31 107 VAL A N 1
ATOM 874 C CA . VAL A 1 107 ? -9.648 29.906 30.188 1 97.31 107 VAL A CA 1
ATOM 875 C C . VAL A 1 107 ? -9.82 30.438 31.594 1 97.31 107 VAL A C 1
ATOM 877 O O . VAL A 1 107 ? -10.258 29.719 32.5 1 97.31 107 VAL A O 1
ATOM 880 N N . TYR A 1 108 ? -9.445 31.703 31.859 1 96.81 108 TYR A N 1
ATOM 881 C CA . TYR A 1 108 ? -9.609 32.312 33.156 1 96.81 108 TYR A CA 1
ATOM 882 C C . TYR A 1 108 ? -11.086 32.344 33.562 1 96.81 108 TYR A C 1
ATOM 884 O O . TYR A 1 108 ? -11.422 32.156 34.75 1 96.81 108 TYR A O 1
ATOM 892 N N . ASP A 1 109 ? -11.914 32.625 32.625 1 93.94 109 ASP A N 1
ATOM 893 C CA . ASP A 1 109 ? -13.352 32.594 32.906 1 93.94 109 ASP A CA 1
ATOM 894 C C . ASP A 1 109 ? -13.781 31.203 33.375 1 93.94 109 ASP A C 1
ATOM 896 O O . ASP A 1 109 ? -14.578 31.062 34.312 1 93.94 109 ASP A O 1
ATOM 900 N N . SER A 1 110 ? -13.297 30.172 32.719 1 92.88 110 SER A N 1
ATOM 901 C CA . SER A 1 110 ? -13.617 28.781 33.062 1 92.88 110 SER A CA 1
ATOM 902 C C . SER A 1 110 ? -13.055 28.422 34.406 1 92.88 110 SER A C 1
ATOM 904 O O . SER A 1 110 ? -13.562 27.516 35.094 1 92.88 110 SER A O 1
ATOM 906 N N . LEU A 1 111 ? -11.969 29.078 34.812 1 94.56 111 LEU A N 1
ATOM 907 C CA . LEU A 1 111 ? -11.352 28.844 36.094 1 94.56 111 LEU A CA 1
ATOM 908 C C . LEU A 1 111 ? -11.938 29.766 37.156 1 94.56 111 LEU A C 1
ATOM 910 O O . LEU A 1 111 ? -11.422 29.844 38.281 1 94.56 111 LEU A O 1
ATOM 914 N N . ASN A 1 112 ? -12.953 30.516 36.875 1 93.31 112 ASN A N 1
ATOM 915 C CA . ASN A 1 112 ? -13.672 31.422 37.75 1 93.31 112 ASN A CA 1
ATOM 916 C C . ASN A 1 112 ? -12.773 32.562 38.25 1 93.31 112 ASN A C 1
ATOM 918 O O . ASN A 1 112 ? -12.859 32.938 39.406 1 93.31 112 ASN A O 1
ATOM 922 N N . SER A 1 113 ? -11.812 32.844 37.5 1 94.62 113 SER A N 1
ATOM 923 C CA . SER A 1 113 ? -10.977 34.031 37.75 1 94.62 113 SER A CA 1
ATOM 924 C C . SER A 1 113 ? -11.438 35.219 36.938 1 94.62 113 SER A C 1
ATOM 926 O O . SER A 1 113 ? -10.734 35.656 36.031 1 94.62 113 SER A O 1
ATOM 928 N N . GLU A 1 114 ? -12.398 35.906 37.281 1 92.06 114 GLU A N 1
ATOM 929 C CA . GLU A 1 114 ? -13.094 36.938 36.5 1 92.06 114 GLU A CA 1
ATOM 930 C C . GLU A 1 114 ? -12.242 38.188 36.344 1 92.06 114 GLU A C 1
ATOM 932 O O . GLU A 1 114 ? -12.266 38.844 35.281 1 92.06 114 GLU A O 1
ATOM 937 N N . ASP A 1 115 ? -11.523 38.562 37.344 1 95.25 115 ASP A N 1
ATOM 938 C CA . ASP A 1 115 ? -10.688 39.75 37.281 1 95.25 115 ASP A CA 1
ATOM 939 C C . ASP A 1 115 ? -9.609 39.625 36.219 1 95.25 115 ASP A C 1
ATOM 941 O O . ASP A 1 115 ? -9.391 40.531 35.406 1 95.25 115 ASP A O 1
ATOM 945 N N . LYS A 1 116 ? -8.953 38.469 36.281 1 96.06 116 LYS A N 1
ATOM 946 C CA . LYS A 1 116 ? -7.902 38.219 35.312 1 96.06 116 LYS A CA 1
ATOM 947 C C . LYS A 1 116 ? -8.477 38.156 33.875 1 96.06 116 LYS A C 1
ATOM 949 O O . LYS A 1 116 ? -7.859 38.594 32.938 1 96.06 116 LYS A O 1
ATOM 954 N N . ALA A 1 117 ? -9.641 37.531 33.781 1 96.31 117 ALA A N 1
ATOM 955 C CA . ALA A 1 117 ? -10.305 37.438 32.469 1 96.31 117 ALA A CA 1
ATOM 956 C C . ALA A 1 117 ? -10.602 38.812 31.906 1 96.31 117 ALA A C 1
ATOM 958 O O . ALA A 1 117 ? -10.414 39.062 30.719 1 96.31 117 ALA A O 1
ATOM 959 N N . SER A 1 118 ? -11.055 39.688 32.781 1 95.25 118 SER A N 1
ATOM 960 C CA . SER A 1 118 ? -11.383 41.031 32.375 1 95.25 118 SER A CA 1
ATOM 961 C C . SER A 1 118 ? -10.133 41.781 31.922 1 95.25 118 SER A C 1
ATOM 963 O O . SER A 1 118 ? -10.18 42.562 30.969 1 95.25 118 SER A O 1
ATOM 965 N N . GLN A 1 119 ? -9.086 41.594 32.656 1 96.44 119 GLN A N 1
ATOM 966 C CA . GLN A 1 119 ? -7.824 42.25 32.281 1 96.44 119 GLN A CA 1
ATOM 967 C C . GLN A 1 119 ? -7.371 41.781 30.891 1 96.44 119 GLN A C 1
ATOM 969 O O . GLN A 1 119 ? -6.891 42.594 30.094 1 96.44 119 GLN A O 1
ATOM 974 N N . CYS A 1 120 ? -7.48 40.5 30.672 1 97.12 120 CYS A N 1
ATOM 975 C CA . CYS A 1 120 ? -7.109 39.969 29.359 1 97.12 120 CYS A CA 1
ATOM 976 C C . CYS A 1 120 ? -8 40.531 28.266 1 97.12 120 CYS A C 1
ATOM 978 O O . CYS A 1 120 ? -7.523 40.844 27.172 1 97.12 120 CYS A O 1
ATOM 980 N N . THR A 1 121 ? -9.281 40.656 28.531 1 95.12 121 THR A N 1
ATOM 981 C CA . THR A 1 121 ? -10.234 41.219 27.562 1 95.12 121 THR A CA 1
ATOM 982 C C . THR A 1 121 ? -9.914 42.656 27.25 1 95.12 121 THR A C 1
ATOM 984 O O . THR A 1 121 ? -10.047 43.125 26.109 1 95.12 121 THR A O 1
ATOM 987 N N . ASP A 1 122 ? -9.516 43.344 28.266 1 94.56 122 ASP A N 1
ATOM 988 C CA . ASP A 1 122 ? -9.109 44.75 28.062 1 94.56 122 ASP A CA 1
ATOM 989 C C . ASP A 1 122 ? -7.879 44.844 27.172 1 94.56 122 ASP A C 1
ATOM 991 O O . ASP A 1 122 ? -7.785 45.719 26.328 1 94.56 122 ASP A O 1
ATOM 995 N N . LYS A 1 123 ? -7.016 43.906 27.469 1 95.56 123 LYS A N 1
ATOM 996 C CA . LYS A 1 123 ? -5.816 43.875 26.641 1 95.56 123 LYS A CA 1
ATOM 997 C C . LYS A 1 123 ? -6.164 43.594 25.172 1 95.56 123 LYS A C 1
ATOM 999 O O . LYS A 1 123 ? -5.582 44.156 24.266 1 95.56 123 LYS A O 1
ATOM 1004 N N . VAL A 1 124 ? -7.047 42.688 24.922 1 95.75 124 VAL A N 1
ATOM 1005 C CA . VAL A 1 124 ? -7.492 42.375 23.578 1 95.75 124 VAL A CA 1
ATOM 1006 C C . VAL A 1 124 ? -8.102 43.594 22.922 1 95.75 124 VAL A C 1
ATOM 1008 O O . VAL A 1 124 ? -7.797 43.906 21.766 1 95.75 124 VAL A O 1
ATOM 1011 N N . SER A 1 125 ? -8.914 44.312 23.625 1 91.94 125 SER A N 1
ATOM 1012 C CA . SER A 1 125 ? -9.547 45.5 23.109 1 91.94 125 SER A CA 1
ATOM 1013 C C . SER A 1 125 ? -8.508 46.562 22.734 1 91.94 125 SER A C 1
ATOM 1015 O O . SER A 1 125 ? -8.625 47.219 21.703 1 91.94 125 SER A O 1
ATOM 1017 N N . TYR A 1 126 ? -7.574 46.625 23.609 1 92.06 126 TYR A N 1
ATOM 1018 C CA . TYR A 1 126 ? -6.492 47.594 23.375 1 92.06 126 TYR A CA 1
ATOM 1019 C C . TYR A 1 126 ? -5.723 47.219 22.109 1 92.06 126 TYR A C 1
ATOM 1021 O O . TYR A 1 126 ? -5.457 48.062 21.266 1 92.06 126 TYR A O 1
ATOM 1029 N N . LEU A 1 127 ? -5.383 45.969 22 1 93.62 127 LEU A N 1
ATOM 1030 C CA . LEU A 1 127 ? -4.582 45.5 20.875 1 93.62 127 LEU A CA 1
ATOM 1031 C C . LEU A 1 127 ? -5.371 45.594 19.578 1 93.62 127 LEU A C 1
ATOM 1033 O O . LEU A 1 127 ? -4.789 45.719 18.5 1 93.62 127 LEU A O 1
ATOM 1037 N N . MET A 1 128 ? -6.672 45.531 19.672 1 92 128 MET A N 1
ATOM 1038 C CA . MET A 1 128 ? -7.523 45.625 18.484 1 92 128 MET A CA 1
ATOM 1039 C C . MET A 1 128 ? -7.707 47.094 18.078 1 92 128 MET A C 1
ATOM 1041 O O . MET A 1 128 ? -8.234 47.375 17 1 92 128 MET A O 1
ATOM 1045 N N . GLY A 1 129 ? -7.27 48.031 18.875 1 84.88 129 GLY A N 1
ATOM 1046 C CA . GLY A 1 129 ? -7.352 49.469 18.594 1 84.88 129 GLY A CA 1
ATOM 1047 C C . GLY A 1 129 ? -8.742 50.031 18.812 1 84.88 129 GLY A C 1
ATOM 1048 O O . GLY A 1 129 ? -9.125 51 18.172 1 84.88 129 GLY A O 1
ATOM 1049 N N . LEU A 1 130 ? -9.5 49.469 19.578 1 81.44 130 LEU A N 1
ATOM 1050 C CA . LEU A 1 130 ? -10.875 49.906 19.797 1 81.44 130 LEU A CA 1
ATOM 1051 C C . LEU A 1 130 ? -10.914 51.156 20.688 1 81.44 130 LEU A C 1
ATOM 1053 O O . LEU A 1 130 ? -11.852 51.938 20.609 1 81.44 130 LEU A O 1
ATOM 1057 N N . ASP A 1 131 ? -10.008 51.375 21.484 1 73.06 131 ASP A N 1
ATOM 1058 C CA . ASP A 1 131 ? -10.016 52.531 22.406 1 73.06 131 ASP A CA 1
ATOM 1059 C C . ASP A 1 131 ? -9.594 53.812 21.688 1 73.06 131 ASP A C 1
ATOM 1061 O O . ASP A 1 131 ? -10.078 54.906 22.016 1 73.06 131 ASP A O 1
ATOM 1065 N N . GLU A 1 132 ? -8.594 53.75 20.875 1 64.31 132 GLU A N 1
ATOM 1066 C CA . GLU A 1 132 ? -7.996 54.969 20.375 1 64.31 132 GLU A CA 1
ATOM 1067 C C . GLU A 1 132 ? -8.461 55.312 18.953 1 64.31 132 GLU A C 1
ATOM 1069 O O . GLU A 1 132 ? -7.973 56.25 18.328 1 64.31 132 GLU A O 1
ATOM 1074 N N . GLY A 1 133 ? -9.492 54.812 18.562 1 61.88 133 GLY A N 1
ATOM 1075 C CA . GLY A 1 133 ? -9.945 55.156 17.219 1 61.88 133 GLY A CA 1
ATOM 1076 C C . GLY A 1 133 ? -8.914 54.844 16.141 1 61.88 133 GLY A C 1
ATOM 1077 O O . GLY A 1 133 ? -9.008 55.344 15.023 1 61.88 133 GLY A O 1
ATOM 1078 N N . GLU A 1 134 ? -7.766 54.219 16.422 1 65.56 134 GLU A N 1
ATOM 1079 C CA . GLU A 1 134 ? -6.691 53.938 15.469 1 65.56 134 GLU A CA 1
ATOM 1080 C C . GLU A 1 134 ? -6.836 52.562 14.859 1 65.56 134 GLU A C 1
ATOM 1082 O O . GLU A 1 134 ? -5.836 51.875 14.617 1 65.56 134 GLU A O 1
ATOM 1087 N N . SER A 1 135 ? -8.031 52.219 14.547 1 64.56 135 SER A N 1
ATOM 1088 C CA . SER A 1 135 ? -8.305 50.844 14.07 1 64.56 135 SER A CA 1
ATOM 1089 C C . SER A 1 135 ? -7.688 50.625 12.695 1 64.56 135 SER A C 1
ATOM 1091 O O . SER A 1 135 ? -7.453 49.469 12.297 1 64.56 135 SER A O 1
ATOM 1093 N N . ASP A 1 136 ? -7.121 51.75 12.234 1 70.19 136 ASP A N 1
ATOM 1094 C CA . ASP A 1 136 ? -6.684 51.562 10.852 1 70.19 136 ASP A CA 1
ATOM 1095 C C . ASP A 1 136 ? -5.164 51.656 10.734 1 70.19 136 ASP A C 1
ATOM 1097 O O . ASP A 1 136 ? -4.621 51.719 9.633 1 70.19 136 ASP A O 1
ATOM 1101 N N . SER A 1 137 ? -4.57 51.531 11.867 1 84.75 137 SER A N 1
ATOM 1102 C CA . SER A 1 137 ? -3.115 51.562 11.789 1 84.75 137 SER A CA 1
ATOM 1103 C C . SER A 1 137 ? -2.549 50.281 11.211 1 84.75 137 SER A C 1
ATOM 1105 O O . SER A 1 137 ? -3.213 49.25 11.227 1 84.75 137 SER A O 1
ATOM 1107 N N . LYS A 1 138 ? -1.425 50.438 10.625 1 87.69 138 LYS A N 1
ATOM 1108 C CA . LYS A 1 138 ? -0.716 49.312 10.031 1 87.69 138 LYS A CA 1
ATOM 1109 C C . LYS A 1 138 ? -0.524 48.188 11.047 1 87.69 138 LYS A C 1
ATOM 1111 O O . LYS A 1 138 ? -0.695 47.031 10.719 1 87.69 138 LYS A O 1
ATOM 1116 N N . GLU A 1 139 ? -0.22 48.531 12.188 1 90.38 139 GLU A N 1
ATOM 1117 C CA . GLU A 1 139 ? 0.05 47.562 13.227 1 90.38 139 GLU A CA 1
ATOM 1118 C C . GLU A 1 139 ? -1.217 46.781 13.609 1 90.38 139 GLU A C 1
ATOM 1120 O O . GLU A 1 139 ? -1.175 45.594 13.836 1 90.38 139 GLU A O 1
ATOM 1125 N N . VAL A 1 140 ? -2.26 47.469 13.711 1 90.25 140 VAL A N 1
ATOM 1126 C CA . VAL A 1 140 ? -3.533 46.844 14.07 1 90.25 140 VAL A CA 1
ATOM 1127 C C . VAL A 1 140 ? -3.979 45.906 12.969 1 90.25 140 VAL A C 1
ATOM 1129 O O . VAL A 1 140 ? -4.469 44.812 13.242 1 90.25 140 VAL A O 1
ATOM 1132 N N . ARG A 1 141 ? -3.732 46.281 11.781 1 91 141 ARG A N 1
ATOM 1133 C CA . ARG A 1 141 ? -4.105 45.438 10.641 1 91 141 ARG A CA 1
ATOM 1134 C C . ARG A 1 141 ? -3.26 44.188 10.586 1 91 141 ARG A C 1
ATOM 1136 O O . ARG A 1 141 ? -3.764 43.094 10.258 1 91 141 ARG A O 1
ATOM 1143 N N . LEU A 1 142 ? -2.039 44.344 10.859 1 94.19 142 LEU A N 1
ATOM 1144 C CA . LEU A 1 142 ? -1.143 43.188 10.875 1 94.19 142 LEU A CA 1
ATOM 1145 C C . LEU A 1 142 ? -1.521 42.219 11.984 1 94.19 142 LEU A C 1
ATOM 1147 O O . LEU A 1 142 ? -1.475 41 11.789 1 94.19 142 LEU A O 1
ATOM 1151 N N . ARG A 1 143 ? -1.862 42.812 13.141 1 94.69 143 ARG A N 1
ATOM 1152 C CA . ARG A 1 143 ? -2.291 41.969 14.242 1 94.69 143 ARG A CA 1
ATOM 1153 C C . ARG A 1 143 ? -3.562 41.188 13.875 1 94.69 143 ARG A C 1
ATOM 1155 O O . ARG A 1 143 ? -3.691 40 14.195 1 94.69 143 ARG A O 1
ATOM 1162 N N . ALA A 1 144 ? -4.438 41.875 13.211 1 94 144 ALA A N 1
ATOM 1163 C CA . ALA A 1 144 ? -5.672 41.25 12.773 1 94 144 ALA A CA 1
ATOM 1164 C C . ALA A 1 144 ? -5.391 40.125 11.766 1 94 144 ALA A C 1
ATOM 1166 O O . ALA A 1 144 ? -5.988 39.062 11.836 1 94 144 ALA A O 1
ATOM 1167 N N . ALA A 1 145 ? -4.492 40.406 10.828 1 95.81 145 ALA A N 1
ATOM 1168 C CA . ALA A 1 145 ? -4.121 39.438 9.812 1 95.81 145 ALA A CA 1
ATOM 1169 C C . ALA A 1 145 ? -3.547 38.156 10.461 1 95.81 145 ALA A C 1
ATOM 1171 O O . ALA A 1 145 ? -3.953 37.062 10.125 1 95.81 145 ALA A O 1
ATOM 1172 N N . ARG A 1 146 ? -2.639 38.344 11.383 1 95.94 146 ARG A N 1
ATOM 1173 C CA . ARG A 1 146 ? -2.008 37.219 12.062 1 95.94 146 ARG A CA 1
ATOM 1174 C C . ARG A 1 146 ? -3.02 36.469 12.914 1 95.94 146 ARG A C 1
ATOM 1176 O O . ARG A 1 146 ? -2.959 35.25 13.008 1 95.94 146 ARG A O 1
ATOM 1183 N N . CYS A 1 147 ? -3.93 37.188 13.523 1 96.88 147 CYS A N 1
ATOM 1184 C CA . CYS A 1 147 ? -4.996 36.594 14.305 1 96.88 147 CYS A CA 1
ATOM 1185 C C . CYS A 1 147 ? -5.824 35.625 13.453 1 96.88 147 CYS A C 1
ATOM 1187 O O . CYS A 1 147 ? -6.02 34.469 13.812 1 96.88 147 CYS A O 1
ATOM 1189 N N . LEU A 1 148 ? -6.215 36.125 12.289 1 96.94 148 LEU A N 1
ATOM 1190 C CA . LEU A 1 148 ? -7.043 35.344 11.375 1 96.94 148 LEU A CA 1
ATOM 1191 C C . LEU A 1 148 ? -6.27 34.156 10.805 1 96.94 148 LEU A C 1
ATOM 1193 O O . LEU A 1 148 ? -6.828 33.062 10.641 1 96.94 148 LEU A O 1
ATOM 1197 N N . ALA A 1 149 ? -5.012 34.344 10.469 1 96.56 149 ALA A N 1
ATOM 1198 C CA . ALA A 1 149 ? -4.18 33.25 9.945 1 96.56 149 ALA A CA 1
ATOM 1199 C C . ALA A 1 149 ? -4.07 32.094 10.953 1 96.56 149 ALA A C 1
ATOM 1201 O O . ALA A 1 149 ? -4.164 30.938 10.578 1 96.56 149 ALA A O 1
ATOM 1202 N N . GLU A 1 150 ? -3.865 32.469 12.234 1 96.44 150 GLU A N 1
ATOM 1203 C CA . GLU A 1 150 ? -3.76 31.453 13.273 1 96.44 150 GLU A CA 1
ATOM 1204 C C . GLU A 1 150 ? -5.062 30.672 13.414 1 96.44 150 GLU A C 1
ATOM 1206 O O . GLU A 1 150 ? -5.047 29.469 13.695 1 96.44 150 GLU A O 1
ATOM 1211 N N . GLN A 1 151 ? -6.145 31.391 13.266 1 96.75 151 GLN A N 1
ATOM 1212 C CA . GLN A 1 151 ? -7.441 30.719 13.312 1 96.75 151 GLN A CA 1
ATOM 1213 C C . GLN A 1 151 ? -7.621 29.781 12.125 1 96.75 151 GLN A C 1
ATOM 1215 O O . GLN A 1 151 ? -8.195 28.703 12.258 1 96.75 151 GLN A O 1
ATOM 1220 N N . GLY A 1 152 ? -7.211 30.234 10.93 1 95.88 152 GLY A N 1
ATOM 1221 C CA . GLY A 1 152 ? -7.234 29.359 9.766 1 95.88 152 GLY A CA 1
ATOM 1222 C C . GLY A 1 152 ? -6.395 28.109 9.945 1 95.88 152 GLY A C 1
ATOM 1223 O O . GLY A 1 152 ? -6.797 27.016 9.523 1 95.88 152 GLY A O 1
ATOM 1224 N N . TYR A 1 153 ? -5.254 28.266 10.562 1 94.31 153 TYR A N 1
ATOM 1225 C CA . TYR A 1 153 ? -4.359 27.141 10.844 1 94.31 153 TYR A CA 1
ATOM 1226 C C . TYR A 1 153 ? -5.062 26.078 11.68 1 94.31 153 TYR A C 1
ATOM 1228 O O . TYR A 1 153 ? -4.875 24.891 11.461 1 94.31 153 TYR A O 1
ATOM 1236 N N . ALA A 1 154 ? -5.816 26.5 12.602 1 94.44 154 ALA A N 1
ATOM 1237 C CA . ALA A 1 154 ? -6.492 25.609 13.539 1 94.44 154 ALA A CA 1
ATOM 1238 C C . ALA A 1 154 ? -7.453 24.672 12.797 1 94.44 154 ALA A C 1
ATOM 1240 O O . ALA A 1 154 ? -7.645 23.531 13.203 1 94.44 154 ALA A O 1
ATOM 1241 N N . HIS A 1 155 ? -7.996 25.125 11.703 1 91.31 155 HIS A N 1
ATOM 1242 C CA . HIS A 1 155 ? -8.969 24.328 10.961 1 91.31 155 HIS A CA 1
ATOM 1243 C C . HIS A 1 155 ? -8.312 23.109 10.312 1 91.31 155 HIS A C 1
ATOM 1245 O O . HIS A 1 155 ? -8.984 22.125 10.008 1 91.31 155 HIS A O 1
ATOM 1251 N N . ALA A 1 156 ? -7.016 23.188 10.102 1 86.88 156 ALA A N 1
ATOM 1252 C CA . ALA A 1 156 ? -6.289 22.062 9.516 1 86.88 156 ALA A CA 1
ATOM 1253 C C . ALA A 1 156 ? -6.219 20.891 10.492 1 86.88 156 ALA A C 1
ATOM 1255 O O . ALA A 1 156 ? -6.012 19.75 10.086 1 86.88 156 ALA A O 1
ATOM 1256 N N . PHE A 1 157 ? -6.496 21.172 11.773 1 88.75 157 PHE A N 1
ATOM 1257 C CA . PHE A 1 157 ? -6.316 20.141 12.797 1 88.75 157 PHE A CA 1
ATOM 1258 C C . PHE A 1 157 ? -7.625 19.875 13.523 1 88.75 157 PHE A C 1
ATOM 1260 O O . PHE A 1 157 ? -7.617 19.453 14.688 1 88.75 157 PHE A O 1
ATOM 1267 N N . ASP A 1 158 ? -8.68 20.156 12.867 1 88.56 158 ASP A N 1
ATOM 1268 C CA . ASP A 1 158 ? -9.984 19.875 13.445 1 88.56 158 ASP A CA 1
ATOM 1269 C C . ASP A 1 158 ? -10.18 18.375 13.68 1 88.56 158 ASP A C 1
ATOM 1271 O O . ASP A 1 158 ? -9.414 17.562 13.164 1 88.56 158 ASP A O 1
ATOM 1275 N N . VAL A 1 159 ? -11.148 17.984 14.609 1 84 159 VAL A N 1
ATOM 1276 C CA . VAL A 1 159 ? -11.383 16.594 14.977 1 84 159 VAL A CA 1
ATOM 1277 C C . VAL A 1 159 ? -12.797 16.188 14.57 1 84 159 VAL A C 1
ATOM 1279 O O . VAL A 1 159 ? -13.625 17.031 14.227 1 84 159 VAL A O 1
ATOM 1282 N N . GLY A 1 160 ? -13.172 14.828 14.602 1 69.38 160 GLY A N 1
ATOM 1283 C CA . GLY A 1 160 ? -14.523 14.297 14.57 1 69.38 160 GLY A CA 1
ATOM 1284 C C . GLY A 1 160 ? -15.133 14.273 13.188 1 69.38 160 GLY A C 1
ATOM 1285 O O . GLY A 1 160 ? -16.344 14.359 13.031 1 69.38 160 GLY A O 1
ATOM 1286 N N . LEU A 1 161 ? -14.414 14.273 12.062 1 63.22 161 LEU A N 1
ATOM 1287 C CA . LEU A 1 161 ? -15.031 14.562 10.773 1 63.22 161 LEU A CA 1
ATOM 1288 C C . LEU A 1 161 ? -15.578 13.289 10.141 1 63.22 161 LEU A C 1
ATOM 1290 O O . LEU A 1 161 ? -14.906 12.664 9.312 1 63.22 161 LEU A O 1
ATOM 1294 N N . PRO A 1 162 ? -16.641 12.805 10.727 1 61.62 162 PRO A N 1
ATOM 1295 C CA . PRO A 1 162 ? -17.141 11.57 10.117 1 61.62 162 PRO A CA 1
ATOM 1296 C C . PRO A 1 162 ? -17.656 11.773 8.703 1 61.62 162 PRO A C 1
ATOM 1298 O O . PRO A 1 162 ? -17.531 10.891 7.855 1 61.62 162 PRO A O 1
ATOM 1301 N N . ASN A 1 163 ? -18.188 12.938 8.414 1 74.94 163 ASN A N 1
ATOM 1302 C CA . ASN A 1 163 ? -18.797 13.133 7.105 1 74.94 163 ASN A CA 1
ATOM 1303 C C . ASN A 1 163 ? -17.906 13.953 6.18 1 74.94 163 ASN A C 1
ATOM 1305 O O . ASN A 1 163 ? -17.312 14.953 6.602 1 74.94 163 ASN A O 1
ATOM 1309 N N . GLU A 1 164 ? -17.75 13.594 5.027 1 78.94 164 GLU A N 1
ATOM 1310 C CA . GLU A 1 164 ? -16.906 14.234 4.027 1 78.94 164 GLU A CA 1
ATOM 1311 C C . GLU A 1 164 ? -17.375 15.656 3.742 1 78.94 164 GLU A C 1
ATOM 1313 O O . GLU A 1 164 ? -16.547 16.547 3.518 1 78.94 164 GLU A O 1
ATOM 1318 N N . ASP A 1 165 ? -18.641 15.891 3.824 1 83.5 165 ASP A N 1
ATOM 1319 C CA . ASP A 1 165 ? -19.172 17.219 3.553 1 83.5 165 ASP A CA 1
ATOM 1320 C C . ASP A 1 165 ? -18.781 18.203 4.652 1 83.5 165 ASP A C 1
ATOM 1322 O O . ASP A 1 165 ? -18.422 19.344 4.367 1 83.5 165 ASP A O 1
ATOM 1326 N N . ASP A 1 166 ? -18.922 17.734 5.793 1 82.94 166 ASP A N 1
ATOM 1327 C CA . ASP A 1 166 ? -18.531 18.562 6.926 1 82.94 166 ASP A CA 1
ATOM 1328 C C . ASP A 1 166 ? -17.031 18.875 6.895 1 82.94 166 ASP A C 1
ATOM 1330 O O . ASP A 1 166 ? -16.625 20 7.199 1 82.94 166 ASP A O 1
ATOM 1334 N N . ASN A 1 167 ? -16.328 17.953 6.562 1 85.25 167 ASN A N 1
ATOM 1335 C CA . ASN A 1 167 ? -14.875 18.141 6.449 1 85.25 167 ASN A CA 1
ATOM 1336 C C . ASN A 1 167 ? -14.531 19.188 5.391 1 85.25 167 ASN A C 1
ATOM 1338 O O . ASN A 1 167 ? -13.648 20.016 5.602 1 85.25 167 ASN A O 1
ATOM 1342 N N . MET A 1 168 ? -15.227 19.094 4.289 1 88.06 168 MET A N 1
ATOM 1343 C CA . MET A 1 168 ? -15.008 20.047 3.205 1 88.06 168 MET A CA 1
ATOM 1344 C C . MET A 1 168 ? -15.305 21.469 3.666 1 88.06 168 MET A C 1
ATOM 1346 O O . MET A 1 168 ? -14.547 22.391 3.367 1 88.06 168 MET A O 1
ATOM 1350 N N . LYS A 1 169 ? -16.406 21.625 4.395 1 88.62 169 LYS A N 1
ATOM 1351 C CA . LYS A 1 169 ? -16.812 22.938 4.871 1 88.62 169 LYS A CA 1
ATOM 1352 C C . LYS A 1 169 ? -15.758 23.531 5.812 1 88.62 169 LYS A C 1
ATOM 1354 O O . LYS A 1 169 ? -15.492 24.734 5.773 1 88.62 169 LYS A O 1
ATOM 1359 N N . LYS A 1 170 ? -15.242 22.688 6.602 1 89.38 170 LYS A N 1
ATOM 1360 C CA . LYS A 1 170 ? -14.242 23.156 7.562 1 89.38 170 LYS A CA 1
ATOM 1361 C C . LYS A 1 170 ? -12.953 23.578 6.859 1 89.38 170 LYS A C 1
ATOM 1363 O O . LYS A 1 170 ? -12.32 24.562 7.254 1 89.38 170 LYS A O 1
ATOM 1368 N N . MET A 1 171 ? -12.594 22.844 5.875 1 91.31 171 MET A N 1
ATOM 1369 C CA . MET A 1 171 ? -11.391 23.203 5.121 1 91.31 171 MET A CA 1
ATOM 1370 C C . MET A 1 171 ? -11.586 24.5 4.367 1 91.31 171 MET A C 1
ATOM 1372 O O . MET A 1 171 ? -10.695 25.344 4.34 1 91.31 171 MET A O 1
ATOM 1376 N N . ILE A 1 172 ? -12.789 24.672 3.848 1 93.19 172 ILE A N 1
ATOM 1377 C CA . ILE A 1 172 ? -13.109 25.891 3.127 1 93.19 172 ILE A CA 1
ATOM 1378 C C . ILE A 1 172 ? -13.078 27.078 4.09 1 93.19 172 ILE A C 1
ATOM 1380 O O . ILE A 1 172 ? -12.578 28.156 3.748 1 93.19 172 ILE A O 1
ATOM 1384 N N . SER A 1 173 ? -13.594 26.797 5.234 1 93.88 173 SER A N 1
ATOM 1385 C CA . SER A 1 173 ? -13.57 27.844 6.25 1 93.88 173 SER A CA 1
ATOM 1386 C C . SER A 1 173 ? -12.141 28.219 6.613 1 93.88 173 SER A C 1
ATOM 1388 O O . SER A 1 173 ? -11.836 29.406 6.793 1 93.88 173 SER A O 1
ATOM 1390 N N . GLY A 1 174 ? -11.312 27.266 6.801 1 95.12 174 GLY A N 1
ATOM 1391 C CA . GLY A 1 174 ? -9.914 27.531 7.098 1 95.12 174 GLY A CA 1
ATOM 1392 C C . GLY A 1 174 ? -9.227 28.344 6.016 1 95.12 174 GLY A C 1
ATOM 1393 O O . GLY A 1 174 ? -8.539 29.328 6.309 1 95.12 174 GLY A O 1
ATOM 1394 N N . ILE A 1 175 ? -9.438 27.984 4.781 1 95.94 175 ILE A N 1
ATOM 1395 C CA . ILE A 1 175 ? -8.859 28.703 3.646 1 95.94 175 ILE A CA 1
ATOM 1396 C C . ILE A 1 175 ? -9.414 30.125 3.596 1 95.94 175 ILE A C 1
ATOM 1398 O O . ILE A 1 175 ? -8.672 31.078 3.334 1 95.94 175 ILE A O 1
ATOM 1402 N N . GLY A 1 176 ? -10.703 30.203 3.869 1 96 176 GLY A N 1
ATOM 1403 C CA . GLY A 1 176 ? -11.344 31.516 3.883 1 96 176 GLY A CA 1
ATOM 1404 C C . GLY A 1 176 ? -10.758 32.438 4.918 1 96 176 GLY A C 1
ATOM 1405 O O . GLY A 1 176 ? -10.625 33.656 4.672 1 96 176 GLY A O 1
ATOM 1406 N N . LEU A 1 177 ? -10.422 31.906 6.039 1 97.06 177 LEU A N 1
ATOM 1407 C CA . LEU A 1 177 ? -9.805 32.719 7.082 1 97.06 177 LEU A CA 1
ATOM 1408 C C . LEU A 1 177 ? -8.438 33.219 6.645 1 97.06 177 LEU A C 1
ATOM 1410 O O . LEU A 1 177 ? -8.07 34.375 6.938 1 97.06 177 LEU A O 1
ATOM 1414 N N . TYR A 1 178 ? -7.695 32.438 5.988 1 96.94 178 TYR A N 1
ATOM 1415 C CA . TYR A 1 178 ? -6.418 32.875 5.445 1 96.94 178 TYR A CA 1
ATOM 1416 C C . TYR A 1 178 ? -6.621 33.938 4.379 1 96.94 178 TYR A C 1
ATOM 1418 O O . TYR A 1 178 ? -5.848 34.906 4.297 1 96.94 178 TYR A O 1
ATOM 1426 N N . ASP A 1 179 ? -7.641 33.75 3.557 1 96.75 179 ASP A N 1
ATOM 1427 C CA . ASP A 1 179 ? -7.941 34.781 2.557 1 96.75 179 ASP A CA 1
ATOM 1428 C C . ASP A 1 179 ? -8.234 36.125 3.217 1 96.75 179 ASP A C 1
ATOM 1430 O O . ASP A 1 179 ? -7.77 37.156 2.748 1 96.75 179 ASP A O 1
ATOM 1434 N N . LYS A 1 180 ? -8.992 36.062 4.25 1 95.94 180 LYS A N 1
ATOM 1435 C CA . LYS A 1 180 ? -9.281 37.281 5 1 95.94 180 LYS A CA 1
ATOM 1436 C C . LYS A 1 180 ? -8.016 37.844 5.621 1 95.94 180 LYS A C 1
ATOM 1438 O O . LYS A 1 180 ? -7.832 39.062 5.652 1 95.94 180 LYS A O 1
ATOM 1443 N N . ALA A 1 181 ? -7.207 36.969 6.172 1 96.81 181 ALA A N 1
ATOM 1444 C CA . ALA A 1 181 ? -5.941 37.406 6.758 1 96.81 181 ALA A CA 1
ATOM 1445 C C . ALA A 1 181 ? -5.082 38.125 5.734 1 96.81 181 ALA A C 1
ATOM 1447 O O . ALA A 1 181 ? -4.523 39.188 6.023 1 96.81 181 ALA A O 1
ATOM 1448 N N . LEU A 1 182 ? -5.008 37.625 4.547 1 96.38 182 LEU A N 1
ATOM 1449 C CA . LEU A 1 182 ? -4.215 38.219 3.482 1 96.38 182 LEU A CA 1
ATOM 1450 C C . LEU A 1 182 ? -4.801 39.562 3.064 1 96.38 182 LEU A C 1
ATOM 1452 O O . LEU A 1 182 ? -4.059 40.5 2.736 1 96.38 182 LEU A O 1
ATOM 1456 N N . ALA A 1 183 ? -6.105 39.656 3.092 1 94.38 183 ALA A N 1
ATOM 1457 C CA . ALA A 1 183 ? -6.773 40.906 2.732 1 94.38 183 ALA A CA 1
ATOM 1458 C C . ALA A 1 183 ? -6.516 42 3.775 1 94.38 183 ALA A C 1
ATOM 1460 O O . ALA A 1 183 ? -6.355 43.156 3.434 1 94.38 183 ALA A O 1
ATOM 1461 N N . TYR A 1 184 ? -6.422 41.625 5.008 1 91.94 184 TYR A N 1
ATOM 1462 C CA . TYR A 1 184 ? -6.184 42.562 6.094 1 91.94 184 TYR A CA 1
ATOM 1463 C C . TYR A 1 184 ? -4.742 43.031 6.086 1 91.94 184 TYR A C 1
ATOM 1465 O O . TYR A 1 184 ? -4.48 44.25 6.246 1 91.94 184 TYR A O 1
ATOM 1473 N N . GLY A 1 185 ? -3.848 42.125 5.902 1 92.56 185 GLY A N 1
ATOM 1474 C CA . GLY A 1 185 ? -2.438 42.469 5.996 1 92.56 185 GLY A CA 1
ATOM 1475 C C . GLY A 1 185 ? -1.88 43.062 4.707 1 92.56 185 GLY A C 1
ATOM 1476 O O . GLY A 1 185 ? -0.955 43.875 4.738 1 92.56 185 GLY A O 1
ATOM 1477 N N . LYS A 1 186 ? -2.385 42.594 3.586 1 92 186 LYS A N 1
ATOM 1478 C CA . LYS A 1 186 ? -1.997 43.062 2.25 1 92 186 LYS A CA 1
ATOM 1479 C C . LYS A 1 186 ? -0.479 43.062 2.098 1 92 186 LYS A C 1
ATOM 1481 O O . LYS A 1 186 ? 0.187 42.062 2.357 1 92 186 LYS A O 1
ATOM 1486 N N . HIS A 1 187 ? 0.13 44.188 1.791 1 91.25 187 HIS A N 1
ATOM 1487 C CA . HIS A 1 187 ? 1.553 44.281 1.484 1 91.25 187 HIS A CA 1
ATOM 1488 C C . HIS A 1 187 ? 2.379 44.469 2.754 1 91.25 187 HIS A C 1
ATOM 1490 O O . HIS A 1 187 ? 3.611 44.406 2.709 1 91.25 187 HIS A O 1
ATOM 1496 N N . GLU A 1 188 ? 1.684 44.562 3.834 1 91.81 188 GLU A N 1
ATOM 1497 C CA . GLU A 1 188 ? 2.402 44.781 5.082 1 91.81 188 GLU A CA 1
ATOM 1498 C C . GLU A 1 188 ? 2.941 43.469 5.656 1 91.81 188 GLU A C 1
ATOM 1500 O O . GLU A 1 188 ? 3.803 43.5 6.539 1 91.81 188 GLU A O 1
ATOM 1505 N N . ILE A 1 189 ? 2.506 42.375 5.246 1 94.5 189 ILE A N 1
ATOM 1506 C CA . ILE A 1 189 ? 2.963 41.094 5.723 1 94.5 189 ILE A CA 1
ATOM 1507 C C . ILE A 1 189 ? 4.316 40.75 5.102 1 94.5 189 ILE A C 1
ATOM 1509 O O . ILE A 1 189 ? 4.469 40.781 3.877 1 94.5 189 ILE A O 1
ATOM 1513 N N . PRO A 1 190 ? 5.246 40.438 5.934 1 94.19 190 PRO A N 1
ATOM 1514 C CA . PRO A 1 190 ? 6.527 40.031 5.367 1 94.19 190 PRO A CA 1
ATOM 1515 C C . PRO A 1 190 ? 6.387 38.844 4.387 1 94.19 190 PRO A C 1
ATOM 1517 O O . PRO A 1 190 ? 5.562 37.969 4.602 1 94.19 190 PRO A O 1
ATOM 1520 N N . VAL A 1 191 ? 7.238 38.812 3.447 1 95 191 VAL A N 1
ATOM 1521 C CA . VAL A 1 191 ? 7.125 37.875 2.332 1 95 191 VAL A CA 1
ATOM 1522 C C . VAL A 1 191 ? 7.23 36.438 2.848 1 95 191 VAL A C 1
ATOM 1524 O O . VAL A 1 191 ? 6.441 35.562 2.459 1 95 191 VAL A O 1
ATOM 1527 N N . GLU A 1 192 ? 8.188 36.156 3.707 1 94.38 192 GLU A N 1
ATOM 1528 C CA . GLU A 1 192 ? 8.383 34.781 4.199 1 94.38 192 GLU A CA 1
ATOM 1529 C C . GLU A 1 192 ? 7.223 34.344 5.082 1 94.38 192 GLU A C 1
ATOM 1531 O O . GLU A 1 192 ? 6.855 33.156 5.09 1 94.38 192 GLU A O 1
ATOM 1536 N N . GLU A 1 193 ? 6.68 35.25 5.84 1 94 193 GLU A N 1
ATOM 1537 C CA . GLU A 1 193 ? 5.492 34.938 6.625 1 94 193 GLU A CA 1
ATOM 1538 C C . GLU A 1 193 ? 4.309 34.594 5.723 1 94 193 GLU A C 1
ATOM 1540 O O . GLU A 1 193 ? 3.58 33.656 5.988 1 94 193 GLU A O 1
ATOM 1545 N N . LYS A 1 194 ? 4.16 35.344 4.695 1 95.25 194 LYS A N 1
ATOM 1546 C CA . LYS A 1 194 ? 3.107 35.094 3.717 1 95.25 194 LYS A CA 1
ATOM 1547 C C . LYS A 1 194 ? 3.266 33.719 3.084 1 95.25 194 LYS A C 1
ATOM 1549 O O . LYS A 1 194 ? 2.279 33 2.889 1 95.25 194 LYS A O 1
ATOM 1554 N N . ARG A 1 195 ? 4.438 33.375 2.746 1 95.62 195 ARG A N 1
ATOM 1555 C CA . ARG A 1 195 ? 4.719 32.094 2.133 1 95.62 195 ARG A CA 1
ATOM 1556 C C . ARG A 1 195 ? 4.387 30.953 3.086 1 95.62 195 ARG A C 1
ATOM 1558 O O . ARG A 1 195 ? 3.92 29.891 2.658 1 95.62 195 ARG A O 1
ATOM 1565 N N . SER A 1 196 ? 4.629 31.156 4.375 1 94.06 196 SER A N 1
ATOM 1566 C CA . SER A 1 196 ? 4.246 30.156 5.352 1 94.06 196 SER A CA 1
ATOM 1567 C C . SER A 1 196 ? 2.734 29.953 5.387 1 94.06 196 SER A C 1
ATOM 1569 O O . SER A 1 196 ? 2.254 28.828 5.543 1 94.06 196 SER A O 1
ATOM 1571 N N . TRP A 1 197 ? 1.99 31.062 5.234 1 95.88 197 TRP A N 1
ATOM 1572 C CA . TRP A 1 197 ? 0.536 30.953 5.168 1 95.88 197 TRP A CA 1
ATOM 1573 C C . TRP A 1 197 ? 0.099 30.219 3.908 1 95.88 197 TRP A C 1
ATOM 1575 O O . TRP A 1 197 ? -0.795 29.359 3.959 1 95.88 197 TRP A O 1
ATOM 1585 N N . PHE A 1 198 ? 0.803 30.578 2.797 1 97.25 198 PHE A N 1
ATOM 1586 C CA . PHE A 1 198 ? 0.496 29.922 1.533 1 97.25 198 PHE A CA 1
ATOM 1587 C C . PHE A 1 198 ? 0.707 28.422 1.641 1 97.25 198 PHE A C 1
ATOM 1589 O O . PHE A 1 198 ? -0.068 27.641 1.088 1 97.25 198 PHE A O 1
ATOM 1596 N N . PHE A 1 199 ? 1.675 28.062 2.371 1 95.75 199 PHE A N 1
ATOM 1597 C CA . PHE A 1 199 ? 1.967 26.641 2.549 1 95.75 199 PHE A CA 1
ATOM 1598 C C . PHE A 1 199 ? 0.806 25.938 3.234 1 95.75 199 PHE A C 1
ATOM 1600 O O . PHE A 1 199 ? 0.368 24.875 2.787 1 95.75 199 PHE A O 1
ATOM 1607 N N . THR A 1 200 ? 0.335 26.469 4.305 1 94.38 200 THR A N 1
ATOM 1608 C CA . THR A 1 200 ? -0.772 25.859 5.043 1 94.38 200 THR A CA 1
ATOM 1609 C C . THR A 1 200 ? -2.043 25.859 4.195 1 94.38 200 THR A C 1
ATOM 1611 O O . THR A 1 200 ? -2.781 24.859 4.184 1 94.38 200 THR A O 1
ATOM 1614 N N . MET A 1 201 ? -2.256 26.984 3.527 1 96.56 201 MET A N 1
ATOM 1615 C CA . MET A 1 201 ? -3.408 27.062 2.635 1 96.56 201 MET A CA 1
ATOM 1616 C C . MET A 1 201 ? -3.35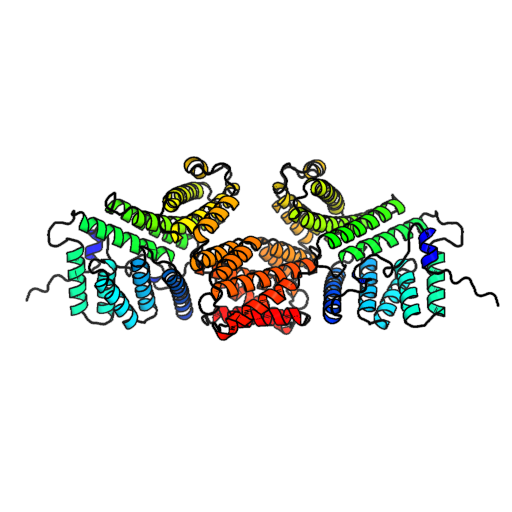 25.969 1.573 1 96.56 201 MET A C 1
ATOM 1618 O O . MET A 1 201 ? -4.363 25.344 1.264 1 96.56 201 MET A O 1
ATOM 1622 N N . ALA A 1 202 ? -2.15 25.812 1.034 1 96.69 202 ALA A N 1
ATOM 1623 C CA . ALA A 1 202 ? -1.97 24.766 0.018 1 96.69 202 ALA A CA 1
ATOM 1624 C C . ALA A 1 202 ? -2.26 23.391 0.588 1 96.69 202 ALA A C 1
ATOM 1626 O O . ALA A 1 202 ? -2.879 22.547 -0.076 1 96.69 202 ALA A O 1
ATOM 1627 N N . SER A 1 203 ? -1.773 23.141 1.786 1 93.38 203 SER A N 1
ATOM 1628 C CA . SER A 1 203 ? -2.012 21.859 2.43 1 93.38 203 SER A CA 1
ATOM 1629 C C . SER A 1 203 ? -3.504 21.594 2.609 1 93.38 203 SER A C 1
ATOM 1631 O O . SER A 1 203 ? -3.986 20.5 2.336 1 93.38 203 SER A O 1
ATOM 1633 N N . LEU A 1 204 ? -4.258 22.609 3.057 1 93.88 204 LEU A N 1
ATOM 1634 C CA . LEU A 1 204 ? -5.703 22.484 3.213 1 93.88 204 LEU A CA 1
ATOM 1635 C C . LEU A 1 204 ? -6.379 22.266 1.866 1 93.88 204 LEU A C 1
ATOM 1637 O O . LEU A 1 204 ? -7.285 21.422 1.755 1 93.88 204 LEU A O 1
ATOM 1641 N N . SER A 1 205 ? -5.906 22.984 0.876 1 95.88 205 SER A N 1
ATOM 1642 C CA . SER A 1 205 ? -6.48 22.859 -0.46 1 95.88 205 SER A CA 1
ATOM 1643 C C . SER A 1 205 ? -6.227 21.469 -1.047 1 95.88 205 SER A C 1
ATOM 1645 O O . SER A 1 205 ? -7.074 20.922 -1.762 1 95.88 205 SER A O 1
ATOM 1647 N N . MET A 1 206 ? -5.102 20.969 -0.781 1 94 206 MET A N 1
ATOM 1648 C CA . MET A 1 206 ? -4.777 19.625 -1.255 1 94 206 MET A CA 1
ATOM 1649 C C . MET A 1 206 ? -5.719 18.594 -0.646 1 94 206 MET A C 1
ATOM 1651 O O . MET A 1 206 ? -6.164 17.672 -1.334 1 94 206 MET A O 1
ATOM 1655 N N . ARG A 1 207 ? -5.953 18.703 0.634 1 90.5 207 ARG A N 1
ATOM 1656 C CA . ARG A 1 207 ? -6.887 17.797 1.298 1 90.5 207 ARG A CA 1
ATOM 1657 C C . ARG A 1 207 ? -8.281 17.922 0.704 1 90.5 207 ARG A C 1
ATOM 1659 O O . ARG A 1 207 ? -8.961 16.922 0.49 1 90.5 207 ARG A O 1
ATOM 1666 N N . LEU A 1 208 ? -8.641 19.141 0.459 1 92.06 208 LEU A N 1
ATOM 1667 C CA . LEU A 1 208 ? -9.938 19.391 -0.161 1 92.06 208 LEU A CA 1
ATOM 1668 C C . LEU A 1 208 ? -10.016 18.75 -1.541 1 92.06 208 LEU A C 1
ATOM 1670 O O . LEU A 1 208 ? -11.039 18.172 -1.901 1 92.06 208 LEU A O 1
ATOM 1674 N N . ASP A 1 209 ? -8.969 18.875 -2.297 1 92.5 209 ASP A N 1
ATOM 1675 C CA . ASP A 1 209 ? -8.898 18.25 -3.611 1 92.5 209 ASP A CA 1
ATOM 1676 C C . ASP A 1 209 ? -9.102 16.75 -3.51 1 92.5 209 ASP A C 1
ATOM 1678 O O . ASP A 1 209 ? -9.781 16.141 -4.34 1 92.5 209 ASP A O 1
ATOM 1682 N N . GLY A 1 210 ? -8.453 16.156 -2.504 1 88.44 210 GLY A N 1
ATOM 1683 C CA . GLY A 1 210 ? -8.602 14.727 -2.299 1 88.44 210 GLY A CA 1
ATOM 1684 C C . GLY A 1 210 ? -10.039 14.305 -2.047 1 88.44 210 GLY A C 1
ATOM 1685 O O . GLY A 1 210 ? -10.508 13.305 -2.594 1 88.44 210 GLY A O 1
ATOM 1686 N N . ILE A 1 211 ? -10.75 15.047 -1.28 1 87.06 211 ILE A N 1
ATOM 1687 C CA . ILE A 1 211 ? -12.141 14.758 -0.958 1 87.06 211 ILE A CA 1
ATOM 1688 C C . ILE A 1 211 ? -13.008 14.914 -2.209 1 87.06 211 ILE A C 1
ATOM 1690 O O . ILE A 1 211 ? -13.859 14.07 -2.49 1 87.06 211 ILE A O 1
ATOM 1694 N N . LEU A 1 212 ? -12.758 15.977 -2.928 1 89.31 212 LEU A N 1
ATOM 1695 C CA . LEU A 1 212 ? -13.547 16.266 -4.125 1 89.31 212 LEU A CA 1
ATOM 1696 C C . LEU A 1 212 ? -13.305 15.203 -5.195 1 89.31 212 LEU A C 1
ATOM 1698 O O . LEU A 1 212 ? -14.203 14.883 -5.977 1 89.31 212 LEU A O 1
ATOM 1702 N N . MET A 1 213 ? -12.086 14.727 -5.262 1 87.56 213 MET A N 1
ATOM 1703 C CA . MET A 1 213 ? -11.758 13.664 -6.207 1 87.56 213 MET A CA 1
ATOM 1704 C C . MET A 1 213 ? -12.617 12.43 -5.953 1 87.56 213 MET A C 1
ATOM 1706 O O . MET A 1 213 ? -13.094 11.789 -6.895 1 87.56 213 MET A O 1
ATOM 1710 N N . ASN A 1 214 ? -12.852 12.125 -4.734 1 79.12 214 ASN A N 1
ATOM 1711 C CA . ASN A 1 214 ? -13.672 10.984 -4.363 1 79.12 214 ASN A CA 1
ATOM 1712 C C . ASN A 1 214 ? -15.133 11.195 -4.746 1 79.12 214 ASN A C 1
ATOM 1714 O O . ASN A 1 214 ? -15.859 10.234 -5.016 1 79.12 214 ASN A O 1
ATOM 1718 N N . LYS A 1 215 ? -15.586 12.477 -4.867 1 80.62 215 LYS A N 1
ATOM 1719 C CA . LYS A 1 215 ? -16.984 12.797 -5.156 1 80.62 215 LYS A CA 1
ATOM 1720 C C . LYS A 1 215 ? -17.188 13.062 -6.645 1 80.62 215 LYS A C 1
ATOM 1722 O O . LYS A 1 215 ? -18.297 13.391 -7.074 1 80.62 215 LYS A O 1
ATOM 1727 N N . SER A 1 216 ? -16.188 12.961 -7.473 1 72.75 216 SER A N 1
ATOM 1728 C CA . SER A 1 216 ? -16.234 13.102 -8.922 1 72.75 216 SER A CA 1
ATOM 1729 C C . SER A 1 216 ? -16.766 14.477 -9.32 1 72.75 216 SER A C 1
ATOM 1731 O O . SER A 1 216 ? -17.562 14.602 -10.258 1 72.75 216 SER A O 1
ATOM 1733 N N . LYS A 1 217 ? -16.5 15.453 -8.625 1 78 217 LYS A N 1
ATOM 1734 C CA . LYS A 1 217 ? -16.828 16.828 -8.961 1 78 217 LYS A CA 1
ATOM 1735 C C . LYS A 1 217 ? -15.664 17.547 -9.633 1 78 217 LYS A C 1
ATOM 1737 O O . LYS A 1 217 ? -14.969 18.344 -8.992 1 78 217 LYS A O 1
ATOM 1742 N N . GLU A 1 218 ? -15.516 17.5 -10.875 1 85.12 218 GLU A N 1
ATOM 1743 C CA . GLU A 1 218 ? -14.297 17.891 -11.578 1 85.12 218 GLU A CA 1
ATOM 1744 C C . GLU A 1 218 ? -14.18 19.406 -11.664 1 85.12 218 GLU A C 1
ATOM 1746 O O . GLU A 1 218 ? -13.078 19.953 -11.562 1 85.12 218 GLU A O 1
ATOM 1751 N N . GLU A 1 219 ? -15.273 20.094 -11.789 1 85.69 219 GLU A N 1
ATOM 1752 C CA . GLU A 1 219 ? -15.211 21.547 -11.977 1 85.69 219 GLU A CA 1
ATOM 1753 C C . GLU A 1 219 ? -14.68 22.234 -10.727 1 85.69 219 GLU A C 1
ATOM 1755 O O . GLU A 1 219 ? -13.789 23.094 -10.805 1 85.69 219 GLU A O 1
ATOM 1760 N N . HIS A 1 220 ? -15.289 21.922 -9.609 1 88.88 220 HIS A N 1
ATOM 1761 C CA . HIS A 1 220 ? -14.836 22.5 -8.359 1 88.88 220 HIS A CA 1
ATOM 1762 C C . HIS A 1 220 ? -13.406 22.078 -8.031 1 88.88 220 HIS A C 1
ATOM 1764 O O . HIS A 1 220 ? -12.625 22.875 -7.504 1 88.88 220 HIS A O 1
ATOM 1770 N N . ARG A 1 221 ? -13.125 20.953 -8.406 1 92.94 221 ARG A N 1
ATOM 1771 C CA . ARG A 1 221 ? -11.797 20.406 -8.148 1 92.94 221 ARG A CA 1
ATOM 1772 C C . ARG A 1 221 ? -10.734 21.156 -8.945 1 92.94 221 ARG A C 1
ATOM 1774 O O . ARG A 1 221 ? -9.641 21.406 -8.438 1 92.94 221 ARG A O 1
ATOM 1781 N N . LEU A 1 222 ? -11.109 21.562 -10.164 1 94.38 222 LEU A N 1
ATOM 1782 C CA . LEU A 1 222 ? -10.172 22.281 -11.023 1 94.38 222 LEU A CA 1
ATOM 1783 C C . LEU A 1 222 ? -9.758 23.609 -10.391 1 94.38 222 LEU A C 1
ATOM 1785 O O . LEU A 1 222 ? -8.586 23.984 -10.445 1 94.38 222 LEU A O 1
ATOM 1789 N N . LEU A 1 223 ? -10.695 24.266 -9.852 1 93.94 223 LEU A N 1
ATOM 1790 C CA . LEU A 1 223 ? -10.422 25.562 -9.227 1 93.94 223 LEU A CA 1
ATOM 1791 C C . LEU A 1 223 ? -9.477 25.406 -8.039 1 93.94 223 LEU A C 1
ATOM 1793 O O . LEU A 1 223 ? -8.531 26.172 -7.891 1 93.94 223 LEU A O 1
ATOM 1797 N N . ILE A 1 224 ? -9.766 24.453 -7.266 1 95 224 ILE A N 1
ATOM 1798 C CA . ILE A 1 224 ? -8.969 24.219 -6.066 1 95 224 ILE A CA 1
ATOM 1799 C C . ILE A 1 224 ? -7.57 23.75 -6.465 1 95 224 ILE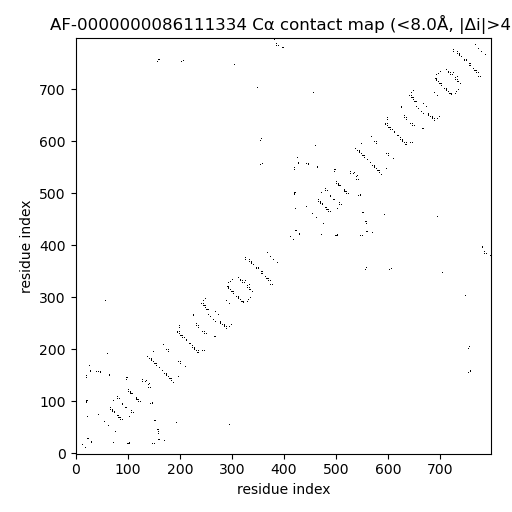 A C 1
ATOM 1801 O O . ILE A 1 224 ? -6.578 24.156 -5.867 1 95 224 ILE A O 1
ATOM 1805 N N . PHE A 1 225 ? -7.516 22.906 -7.457 1 96.81 225 PHE A N 1
ATOM 1806 C CA . PHE A 1 225 ? -6.246 22.391 -7.949 1 96.81 225 PHE A CA 1
ATOM 1807 C C . PHE A 1 225 ? -5.352 23.531 -8.438 1 96.81 225 PHE A C 1
ATOM 1809 O O . PHE A 1 225 ? -4.176 23.594 -8.07 1 96.81 225 PHE A O 1
ATOM 1816 N N . ASN A 1 226 ? -5.941 24.406 -9.227 1 96.69 226 ASN A N 1
ATOM 1817 C CA . ASN A 1 226 ? -5.188 25.531 -9.758 1 96.69 226 ASN A CA 1
ATOM 1818 C C . ASN A 1 226 ? -4.715 26.469 -8.648 1 96.69 226 ASN A C 1
ATOM 1820 O O . ASN A 1 226 ? -3.578 26.938 -8.664 1 96.69 226 ASN A O 1
ATOM 1824 N N . LYS A 1 227 ? -5.574 26.688 -7.703 1 96.12 227 LYS A N 1
ATOM 1825 C CA . LYS A 1 227 ? -5.211 27.531 -6.566 1 96.12 227 LYS A CA 1
ATOM 1826 C C . LYS A 1 227 ? -4.055 26.922 -5.781 1 96.12 227 LYS A C 1
ATOM 1828 O O . LYS A 1 227 ? -3.131 27.625 -5.371 1 96.12 227 LYS A O 1
ATOM 1833 N N . THR A 1 228 ? -4.109 25.625 -5.566 1 97.56 228 THR A N 1
ATOM 1834 C CA . THR A 1 228 ? -3.072 24.922 -4.824 1 97.56 228 THR A CA 1
ATOM 1835 C C . THR A 1 228 ? -1.713 25.078 -5.496 1 97.56 228 THR A C 1
ATOM 1837 O O . THR A 1 228 ? -0.72 25.391 -4.836 1 97.56 228 THR A O 1
ATOM 1840 N N . LEU A 1 229 ? -1.694 24.969 -6.801 1 98.06 229 LEU A N 1
ATOM 1841 C CA . LEU A 1 229 ? -0.435 25.062 -7.531 1 98.06 229 LEU A CA 1
ATOM 1842 C C . LEU A 1 229 ? 0.115 26.484 -7.473 1 98.06 229 LEU A C 1
ATOM 1844 O O . LEU A 1 229 ? 1.325 26.688 -7.348 1 98.06 229 LEU A O 1
ATOM 1848 N N . THR A 1 230 ? -0.792 27.406 -7.566 1 97.88 230 THR A N 1
ATOM 1849 C CA . THR A 1 230 ? -0.37 28.797 -7.5 1 97.88 230 THR A CA 1
ATOM 1850 C C . THR A 1 230 ? 0.247 29.109 -6.137 1 97.88 230 THR A C 1
ATOM 1852 O O . THR A 1 230 ? 1.274 29.781 -6.059 1 97.88 230 THR A O 1
ATOM 1855 N N . LEU A 1 231 ? -0.401 28.609 -5.086 1 98.19 231 LEU A N 1
ATOM 1856 C CA . LEU A 1 231 ? 0.117 28.812 -3.736 1 98.19 231 LEU A CA 1
ATOM 1857 C C . LEU A 1 231 ? 1.481 28.141 -3.574 1 98.19 231 LEU A C 1
ATOM 1859 O O . LEU A 1 231 ? 2.42 28.766 -3.066 1 98.19 231 LEU A O 1
ATOM 1863 N N . LEU A 1 232 ? 1.605 26.969 -4.055 1 98.44 232 LEU A N 1
ATOM 1864 C CA . LEU A 1 232 ? 2.85 26.219 -3.918 1 98.44 232 LEU A CA 1
ATOM 1865 C C . LEU A 1 232 ? 3.963 26.859 -4.738 1 98.44 232 LEU A C 1
ATOM 1867 O O . LEU A 1 232 ? 5.129 26.844 -4.332 1 98.44 232 LEU A O 1
ATOM 1871 N N . HIS A 1 233 ? 3.537 27.391 -5.879 1 98.25 233 HIS A N 1
ATOM 1872 C CA . HIS A 1 233 ? 4.5 28.062 -6.738 1 98.25 233 HIS A CA 1
ATOM 1873 C C . HIS A 1 233 ? 5.152 29.234 -6.016 1 98.25 233 HIS A C 1
ATOM 1875 O O . HIS A 1 233 ? 6.336 29.531 -6.223 1 98.25 233 HIS A O 1
ATOM 1881 N N . GLU A 1 234 ? 4.438 29.859 -5.145 1 97.69 234 GLU A N 1
ATOM 1882 C CA . GLU A 1 234 ? 4.984 30.938 -4.336 1 97.69 234 GLU A CA 1
ATOM 1883 C C . GLU A 1 234 ? 5.84 30.406 -3.193 1 97.69 234 GLU A C 1
ATOM 1885 O O . GLU A 1 234 ? 6.867 30.984 -2.85 1 97.69 234 GLU A O 1
ATOM 1890 N N . VAL A 1 235 ? 5.473 29.297 -2.652 1 97.75 235 VAL A N 1
ATOM 1891 C CA . VAL A 1 235 ? 6.145 28.75 -1.479 1 97.75 235 VAL A CA 1
ATOM 1892 C C . VAL A 1 235 ? 7.52 28.219 -1.875 1 97.75 235 VAL A C 1
ATOM 1894 O O . VAL A 1 235 ? 8.461 28.266 -1.082 1 97.75 235 VAL A O 1
ATOM 1897 N N . VAL A 1 236 ? 7.691 27.766 -3.105 1 97.88 236 VAL A N 1
ATOM 1898 C CA . VAL A 1 236 ? 8.961 27.188 -3.533 1 97.88 236 VAL A CA 1
ATOM 1899 C C . VAL A 1 236 ? 10.047 28.25 -3.553 1 97.88 236 VAL A C 1
ATOM 1901 O O . VAL A 1 236 ? 11.234 27.938 -3.594 1 97.88 236 VAL A O 1
ATOM 1904 N N . LYS A 1 237 ? 9.672 29.516 -3.477 1 97.38 237 LYS A N 1
ATOM 1905 C CA . LYS A 1 237 ? 10.617 30.625 -3.469 1 97.38 237 LYS A CA 1
ATOM 1906 C C . LYS A 1 237 ? 11.047 30.969 -2.045 1 97.38 237 LYS A C 1
ATOM 1908 O O . LYS A 1 237 ? 11.883 31.844 -1.841 1 97.38 237 LYS A O 1
ATOM 1913 N N . SER A 1 238 ? 10.562 30.266 -1.101 1 95.94 238 SER A N 1
ATOM 1914 C CA . SER A 1 238 ? 10.852 30.547 0.3 1 95.94 238 SER A CA 1
ATOM 1915 C C . SER A 1 238 ? 12.32 30.297 0.624 1 95.94 238 SER A C 1
ATOM 1917 O O . SER A 1 238 ? 12.953 29.422 0.036 1 95.94 238 SER A O 1
ATOM 1919 N N . SER A 1 239 ? 12.828 31.078 1.59 1 93.81 239 SER A N 1
ATOM 1920 C CA . SER A 1 239 ? 14.195 30.875 2.07 1 93.81 239 SER A CA 1
ATOM 1921 C C . SER A 1 239 ? 14.25 29.781 3.121 1 93.81 239 SER A C 1
ATOM 1923 O O . SER A 1 239 ? 15.336 29.281 3.445 1 93.81 239 SER A O 1
ATOM 1925 N N . ASN A 1 240 ? 13.109 29.391 3.586 1 92.5 240 ASN A N 1
ATOM 1926 C CA . ASN A 1 240 ? 13.023 28.297 4.551 1 92.5 240 ASN A CA 1
ATOM 1927 C C . ASN A 1 240 ? 13.07 26.938 3.859 1 92.5 240 ASN A C 1
ATOM 1929 O O . ASN A 1 240 ? 12.172 26.594 3.08 1 92.5 240 ASN A O 1
ATOM 1933 N N . ALA A 1 241 ? 14.023 26.141 4.223 1 92.56 241 ALA A N 1
ATOM 1934 C CA . ALA A 1 241 ? 14.242 24.875 3.549 1 92.56 241 ALA A CA 1
ATOM 1935 C C . ALA A 1 241 ? 13.07 23.922 3.766 1 92.56 241 ALA A C 1
ATOM 1937 O O . ALA A 1 241 ? 12.727 23.141 2.883 1 92.56 241 ALA A O 1
ATOM 1938 N N . TYR A 1 242 ? 12.477 24.016 4.902 1 92 242 TYR A N 1
ATOM 1939 C CA . TYR A 1 242 ? 11.344 23.156 5.219 1 92 242 TYR A CA 1
ATOM 1940 C C . TYR A 1 242 ? 10.188 23.406 4.258 1 92 242 TYR A C 1
ATOM 1942 O O . TYR A 1 242 ? 9.688 22.484 3.621 1 92 242 TYR A O 1
ATOM 1950 N N . TYR A 1 243 ? 9.789 24.672 4.145 1 93.44 243 TYR A N 1
ATOM 1951 C CA . TYR A 1 243 ? 8.68 25.031 3.268 1 93.44 243 TYR A CA 1
ATOM 1952 C C . TYR A 1 243 ? 9.023 24.75 1.81 1 93.44 243 TYR A C 1
ATOM 1954 O O . TYR A 1 243 ? 8.195 24.234 1.056 1 93.44 243 TYR A O 1
ATOM 1962 N N . LYS A 1 244 ? 10.242 25.125 1.483 1 96.25 244 LYS A N 1
ATOM 1963 C CA . LYS A 1 244 ? 10.68 24.969 0.099 1 96.25 244 LYS A CA 1
ATOM 1964 C C . LYS A 1 244 ? 10.68 23.5 -0.315 1 96.25 244 LYS A C 1
ATOM 1966 O O . LYS A 1 244 ? 10.133 23.141 -1.363 1 96.25 244 LYS A O 1
ATOM 1971 N N . ALA A 1 245 ? 11.219 22.625 0.516 1 96.81 245 ALA A N 1
ATOM 1972 C CA . ALA A 1 245 ? 11.312 21.188 0.21 1 96.81 245 ALA A CA 1
ATOM 1973 C C . ALA A 1 245 ? 9.922 20.562 0.145 1 96.81 245 ALA A C 1
ATOM 1975 O O . ALA A 1 245 ? 9.609 19.844 -0.811 1 96.81 245 ALA A O 1
ATOM 1976 N N . LEU A 1 246 ? 9.109 20.797 1.123 1 95.38 246 LEU A N 1
ATOM 1977 C CA . LEU A 1 246 ? 7.785 20.203 1.161 1 95.38 246 LEU A CA 1
ATOM 1978 C C . LEU A 1 246 ? 6.91 20.734 0.029 1 95.38 246 LEU A C 1
ATOM 1980 O O . LEU A 1 246 ? 6.07 20 -0.507 1 95.38 246 LEU A O 1
ATOM 1984 N N . ALA A 1 247 ? 7.121 22 -0.269 1 97.75 247 ALA A N 1
ATOM 1985 C CA . ALA A 1 247 ? 6.359 22.562 -1.382 1 97.75 247 ALA A CA 1
ATOM 1986 C C . ALA A 1 247 ? 6.648 21.812 -2.678 1 97.75 247 ALA A C 1
ATOM 1988 O O . ALA A 1 247 ? 5.73 21.484 -3.432 1 97.75 247 ALA A O 1
ATOM 1989 N N . TRP A 1 248 ? 7.902 21.578 -2.941 1 98.38 248 TRP A N 1
ATOM 1990 C CA . TRP A 1 248 ? 8.266 20.812 -4.129 1 98.38 248 TRP A CA 1
ATOM 1991 C C . TRP A 1 248 ? 7.676 19.406 -4.074 1 98.38 248 TRP A C 1
ATOM 1993 O O . TRP A 1 248 ? 7.203 18.875 -5.086 1 98.38 248 TRP A O 1
ATOM 2003 N N . CYS A 1 249 ? 7.711 18.812 -2.924 1 97.81 249 CYS A N 1
ATOM 2004 C CA . CYS A 1 249 ? 7.102 17.5 -2.746 1 97.81 249 CYS A CA 1
ATOM 2005 C C . CYS A 1 249 ? 5.613 17.531 -3.07 1 97.81 249 CYS A C 1
ATOM 2007 O O . CYS A 1 249 ? 5.109 16.672 -3.791 1 97.81 249 CYS A O 1
ATOM 2009 N N . TYR A 1 250 ? 4.926 18.531 -2.559 1 97.62 250 TYR A N 1
ATOM 2010 C CA . TYR A 1 250 ? 3.492 18.672 -2.781 1 97.62 250 TYR A CA 1
ATOM 2011 C C . TYR A 1 250 ? 3.189 18.922 -4.25 1 97.62 250 TYR A C 1
ATOM 2013 O O . TYR A 1 250 ? 2.184 18.453 -4.777 1 97.62 250 TYR A O 1
ATOM 2021 N N . ILE A 1 251 ? 4.066 19.703 -4.914 1 98.19 251 ILE A N 1
ATOM 2022 C CA . ILE A 1 251 ? 3.891 19.922 -6.348 1 98.19 251 ILE A CA 1
ATOM 2023 C C . ILE A 1 251 ? 3.957 18.594 -7.086 1 98.19 251 ILE A C 1
ATOM 2025 O O . ILE A 1 251 ? 3.133 18.328 -7.961 1 98.19 251 ILE A O 1
ATOM 2029 N N . GLY A 1 252 ? 4.914 17.781 -6.691 1 97.81 252 GLY A N 1
ATOM 2030 C CA . GLY A 1 252 ? 4.992 16.438 -7.273 1 97.81 252 GLY A CA 1
ATOM 2031 C C . GLY A 1 252 ? 3.721 15.641 -7.086 1 97.81 252 GLY A C 1
ATOM 2032 O O . GLY A 1 252 ? 3.244 14.992 -8.023 1 97.81 252 GLY A O 1
ATOM 2033 N N . MET A 1 253 ? 3.209 15.68 -5.926 1 96.12 253 MET A N 1
ATOM 2034 C CA . MET A 1 253 ? 1.974 14.969 -5.621 1 96.12 253 MET A CA 1
ATOM 2035 C C . MET A 1 253 ? 0.826 15.469 -6.492 1 96.12 253 MET A C 1
ATOM 2037 O O . MET A 1 253 ? 0.027 14.672 -6.988 1 96.12 253 MET A O 1
ATOM 2041 N N . MET A 1 254 ? 0.718 16.797 -6.66 1 96.62 254 MET A N 1
ATOM 2042 C CA . MET A 1 254 ? -0.339 17.375 -7.477 1 96.62 254 MET A CA 1
ATOM 2043 C C . MET A 1 254 ? -0.199 16.969 -8.938 1 96.62 254 MET A C 1
ATOM 2045 O O . MET A 1 254 ? -1.19 16.625 -9.586 1 96.62 254 MET A O 1
ATOM 2049 N N . LEU A 1 255 ? 1.021 16.969 -9.406 1 96.75 255 LEU A N 1
ATOM 2050 C CA . LEU A 1 255 ? 1.254 16.609 -10.805 1 96.75 255 LEU A CA 1
ATOM 2051 C C . LEU A 1 255 ? 0.907 15.148 -11.062 1 96.75 255 LEU A C 1
ATOM 2053 O O . LEU A 1 255 ? 0.484 14.789 -12.164 1 96.75 255 LEU A O 1
ATOM 2057 N N . GLU A 1 256 ? 1.084 14.305 -10.094 1 93.5 256 GLU A N 1
ATOM 2058 C CA . GLU A 1 256 ? 0.705 12.906 -10.234 1 93.5 256 GLU A CA 1
ATOM 2059 C C . GLU A 1 256 ? -0.801 12.758 -10.438 1 93.5 256 GLU A C 1
ATOM 2061 O O . GLU A 1 256 ? -1.264 11.766 -11 1 93.5 256 GLU A O 1
ATOM 2066 N N . ARG A 1 257 ? -1.541 13.703 -9.961 1 91.62 257 ARG A N 1
ATOM 2067 C CA . ARG A 1 257 ? -2.996 13.633 -10.055 1 91.62 257 ARG A CA 1
ATOM 2068 C C . ARG A 1 257 ? -3.492 14.273 -11.344 1 91.62 257 ARG A C 1
ATOM 2070 O O . ARG A 1 257 ? -4.695 14.32 -11.602 1 91.62 257 ARG A O 1
ATOM 2077 N N . GLN A 1 258 ? -2.633 14.734 -12.156 1 91.38 258 GLN A N 1
ATOM 2078 C CA . GLN A 1 258 ? -3.014 15.492 -13.344 1 91.38 258 GLN A CA 1
ATOM 2079 C C . GLN A 1 258 ? -3.865 14.641 -14.289 1 91.38 258 GLN A C 1
ATOM 2081 O O . GLN A 1 258 ? -4.793 15.148 -14.922 1 91.38 258 GLN A O 1
ATOM 2086 N N . ASN A 1 259 ? -3.662 13.289 -14.336 1 85.19 259 ASN A N 1
ATOM 2087 C CA . ASN A 1 259 ? -4.34 12.414 -15.289 1 85.19 259 ASN A CA 1
ATOM 2088 C C . ASN A 1 259 ? -5.75 12.07 -14.828 1 85.19 259 ASN A C 1
ATOM 2090 O O . ASN A 1 259 ? -6.512 11.438 -15.562 1 85.19 259 ASN A O 1
ATOM 2094 N N . THR A 1 260 ? -6.059 12.422 -13.617 1 86.88 260 THR A N 1
ATOM 2095 C CA . THR A 1 260 ? -7.398 12.156 -13.117 1 86.88 260 THR A CA 1
ATOM 2096 C C . THR A 1 260 ? -8.398 13.164 -13.68 1 86.88 260 THR A C 1
ATOM 2098 O O . THR A 1 260 ? -9.609 13 -13.523 1 86.88 260 THR A O 1
ATOM 2101 N N . PHE A 1 261 ? -7.887 14.18 -14.344 1 90.06 261 PHE A N 1
ATOM 2102 C CA . PHE A 1 261 ? -8.734 15.18 -14.984 1 90.06 261 PHE A CA 1
ATOM 2103 C C . PHE A 1 261 ? -8.945 14.852 -16.453 1 90.06 261 PHE A C 1
ATOM 2105 O O . PHE A 1 261 ? -8.094 14.227 -17.094 1 90.06 261 PHE A O 1
ATOM 2112 N N . SER A 1 262 ? -10.102 15.281 -17.016 1 87.19 262 SER A N 1
ATOM 2113 C CA . SER A 1 262 ? -10.383 15.086 -18.438 1 87.19 262 SER A CA 1
ATOM 2114 C C . SER A 1 262 ? -9.469 15.945 -19.297 1 87.19 262 SER A C 1
ATOM 2116 O O . SER A 1 262 ? -9.07 15.531 -20.391 1 87.19 262 SER A O 1
ATOM 2118 N N . THR A 1 263 ? -9.172 17.125 -18.766 1 89.06 263 THR A N 1
ATOM 2119 C CA . THR A 1 263 ? -8.242 18.047 -19.422 1 89.06 263 THR A CA 1
ATOM 2120 C C . THR A 1 263 ? -7.16 18.5 -18.453 1 89.06 263 THR A C 1
ATOM 2122 O O . THR A 1 263 ? -7.398 18.594 -17.25 1 89.06 263 THR A O 1
ATOM 2125 N N . THR A 1 264 ? -6.062 18.766 -19.016 1 91.75 264 THR A N 1
ATOM 2126 C CA . THR A 1 264 ? -4.961 19.219 -18.172 1 91.75 264 THR A CA 1
ATOM 2127 C C . THR A 1 264 ? -5.309 20.547 -17.484 1 91.75 264 THR A C 1
ATOM 2129 O O . THR A 1 264 ? -5.664 21.516 -18.156 1 91.75 264 THR A O 1
ATOM 2132 N N . PRO A 1 265 ? -5.262 20.594 -16.188 1 94.19 265 PRO A N 1
ATOM 2133 C CA . PRO A 1 265 ? -5.57 21.828 -15.469 1 94.19 265 PRO A CA 1
ATOM 2134 C C . PRO A 1 265 ? -4.676 22.984 -15.891 1 94.19 265 PRO A C 1
ATOM 2136 O O . PRO A 1 265 ? -3.463 22.812 -16.031 1 94.19 265 PRO A O 1
ATOM 2139 N N . MET A 1 266 ? -5.176 24.172 -16.016 1 93.56 266 MET A N 1
ATOM 2140 C CA . MET A 1 266 ? -4.469 25.344 -16.5 1 93.56 266 MET A CA 1
ATOM 2141 C C . MET A 1 266 ? -3.379 25.766 -15.523 1 93.56 266 MET A C 1
ATOM 2143 O O . MET A 1 266 ? -2.375 26.359 -15.93 1 93.56 266 MET A O 1
ATOM 2147 N N . GLY A 1 267 ? -3.637 25.469 -14.242 1 94.94 267 GLY A N 1
ATOM 2148 C CA . GLY A 1 267 ? -2.643 25.797 -13.234 1 94.94 267 GLY A CA 1
ATOM 2149 C C . GLY A 1 267 ? -1.275 25.219 -13.523 1 94.94 267 GLY A C 1
ATOM 2150 O O . GLY A 1 267 ? -0.251 25.797 -13.172 1 94.94 267 GLY A O 1
ATOM 2151 N N . ILE A 1 268 ? -1.209 24.094 -14.227 1 96.69 268 ILE A N 1
ATOM 2152 C CA . ILE A 1 268 ? 0.041 23.422 -14.555 1 96.69 268 ILE A CA 1
ATOM 2153 C C . ILE A 1 268 ? 0.826 24.25 -15.57 1 96.69 268 ILE A C 1
ATOM 2155 O O . ILE A 1 268 ? 2.037 24.422 -15.43 1 96.69 268 ILE A O 1
ATOM 2159 N N . HIS A 1 269 ? 0.118 24.781 -16.531 1 95.5 269 HIS A N 1
ATOM 2160 C CA . HIS A 1 269 ? 0.743 25.625 -17.547 1 95.5 269 HIS A CA 1
ATOM 2161 C C . HIS A 1 269 ? 1.126 26.984 -16.969 1 95.5 269 HIS A C 1
ATOM 2163 O O . HIS A 1 269 ? 2.25 27.453 -17.172 1 95.5 269 HIS A O 1
ATOM 2169 N N . ASP A 1 270 ? 0.211 27.531 -16.266 1 95.88 270 ASP A N 1
ATOM 2170 C CA . ASP A 1 270 ? 0.403 28.875 -15.727 1 95.88 270 ASP A CA 1
ATOM 2171 C C . ASP A 1 270 ? 1.609 28.922 -14.789 1 95.88 270 ASP A C 1
ATOM 2173 O O . ASP A 1 270 ? 2.303 29.938 -14.711 1 95.88 270 ASP A O 1
ATOM 2177 N N . CYS A 1 271 ? 1.845 27.859 -14.047 1 96.88 271 CYS A N 1
ATOM 2178 C CA . CYS A 1 271 ? 2.938 27.828 -13.078 1 96.88 271 CYS A CA 1
ATOM 2179 C C . CYS A 1 271 ? 4.207 27.266 -13.703 1 96.88 271 CYS A C 1
ATOM 2181 O O . CYS A 1 271 ? 5.219 27.094 -13.023 1 96.88 271 CYS A O 1
ATOM 2183 N N . GLY A 1 272 ? 4.133 26.922 -15 1 95.5 272 GLY A N 1
ATOM 2184 C CA . GLY A 1 272 ? 5.309 26.5 -15.742 1 95.5 272 GLY A CA 1
ATOM 2185 C C . GLY A 1 272 ? 5.668 25.047 -15.516 1 95.5 272 GLY A C 1
ATOM 2186 O O . GLY A 1 272 ? 6.84 24.672 -15.602 1 95.5 272 GLY A O 1
ATOM 2187 N N . PHE A 1 273 ? 4.742 24.188 -15.219 1 96.38 273 PHE A N 1
ATOM 2188 C CA . PHE A 1 273 ? 5.051 22.797 -14.906 1 96.38 273 PHE A CA 1
ATOM 2189 C C . PHE A 1 273 ? 4.648 21.875 -16.047 1 96.38 273 PHE A C 1
ATOM 2191 O O . PHE A 1 273 ? 4.582 20.656 -15.883 1 96.38 273 PHE A O 1
ATOM 2198 N N . SER A 1 274 ? 4.363 22.484 -17.188 1 94.31 274 SER A N 1
ATOM 2199 C CA . SER A 1 274 ? 3.994 21.672 -18.344 1 94.31 274 SER A CA 1
ATOM 2200 C C . SER A 1 274 ? 5.113 20.703 -18.719 1 94.31 274 SER A C 1
ATOM 2202 O O . SER A 1 274 ? 6.258 21.125 -18.906 1 94.31 274 SER A O 1
ATOM 2204 N N . GLY A 1 275 ? 4.82 19.469 -18.812 1 91.44 275 GLY A N 1
ATOM 2205 C CA . GLY A 1 275 ? 5.777 18.453 -19.219 1 91.44 275 GLY A CA 1
ATOM 2206 C C . GLY A 1 275 ? 6.719 18.047 -18.109 1 91.44 275 GLY A C 1
ATOM 2207 O O . GLY A 1 275 ? 7.617 17.234 -18.312 1 91.44 275 GLY A O 1
ATOM 2208 N N . THR A 1 276 ? 6.555 18.625 -16.906 1 94.31 276 THR A N 1
ATOM 2209 C CA . THR A 1 276 ? 7.406 18.281 -15.766 1 94.31 276 THR A CA 1
ATOM 2210 C C . THR A 1 276 ? 7.047 16.906 -15.211 1 94.31 276 THR A C 1
ATOM 2212 O O . THR A 1 276 ? 5.871 16.609 -14.992 1 94.31 276 THR A O 1
ATOM 2215 N N . ASP A 1 277 ? 8.078 16.109 -15.023 1 93.38 277 ASP A N 1
ATOM 2216 C CA . ASP A 1 277 ? 7.887 14.797 -14.391 1 93.38 277 ASP A CA 1
ATOM 2217 C C . ASP A 1 277 ? 7.754 14.938 -12.875 1 93.38 277 ASP A C 1
ATOM 2219 O O . ASP A 1 277 ? 8.609 15.547 -12.227 1 93.38 277 ASP A O 1
ATOM 2223 N N . PRO A 1 278 ? 6.664 14.398 -12.344 1 95.69 278 PRO A N 1
ATOM 2224 C CA . PRO A 1 278 ? 6.512 14.445 -10.891 1 95.69 278 PRO A CA 1
ATOM 2225 C C . PRO A 1 278 ? 7.758 13.977 -10.148 1 95.69 278 PRO A C 1
ATOM 2227 O O . PRO A 1 278 ? 8.094 14.508 -9.086 1 95.69 278 PRO A O 1
ATOM 2230 N N . LEU A 1 279 ? 8.531 13.062 -10.664 1 94.06 279 LEU A N 1
ATOM 2231 C CA . LEU A 1 279 ? 9.727 12.516 -10.023 1 94.06 279 LEU A CA 1
ATOM 2232 C C . LEU A 1 279 ? 10.797 13.594 -9.883 1 94.06 279 LEU A C 1
ATOM 2234 O O . LEU A 1 279 ? 11.578 13.57 -8.93 1 94.06 279 LEU A O 1
ATOM 2238 N N . ASP A 1 280 ? 10.789 14.477 -10.836 1 96.88 280 ASP A N 1
ATOM 2239 C CA . ASP A 1 280 ? 11.742 15.586 -10.773 1 96.88 280 ASP A CA 1
ATOM 2240 C C . ASP A 1 280 ? 11.438 16.5 -9.594 1 96.88 280 ASP A C 1
ATOM 2242 O O . ASP A 1 280 ? 12.352 17.047 -8.969 1 96.88 280 ASP A O 1
ATOM 2246 N N . CYS A 1 281 ? 10.188 16.672 -9.336 1 98.06 281 CYS A N 1
ATOM 2247 C CA . CYS A 1 281 ? 9.781 17.5 -8.211 1 98.06 281 CYS A CA 1
ATOM 2248 C C . CYS A 1 281 ? 10.203 16.875 -6.887 1 98.06 281 CYS A C 1
ATOM 2250 O O . CYS A 1 281 ? 10.719 17.562 -6 1 98.06 281 CYS A O 1
ATOM 2252 N N . PHE A 1 282 ? 10.062 15.578 -6.766 1 97.88 282 PHE A N 1
ATOM 2253 C CA . PHE A 1 282 ? 10.508 14.875 -5.574 1 97.88 282 PHE A CA 1
ATOM 2254 C C . PHE A 1 282 ? 12.023 14.969 -5.426 1 97.88 282 PHE A C 1
ATOM 2256 O O . PHE A 1 282 ? 12.531 15.133 -4.32 1 97.88 282 PHE A O 1
ATOM 2263 N N . GLY A 1 283 ? 12.656 14.828 -6.57 1 97.56 283 GLY A N 1
ATOM 2264 C CA . GLY A 1 283 ? 14.109 14.961 -6.555 1 97.56 283 GLY A CA 1
ATOM 2265 C C . GLY A 1 283 ? 14.57 16.328 -6.07 1 97.56 283 GLY A C 1
ATOM 2266 O O . GLY A 1 283 ? 15.531 16.422 -5.293 1 97.56 283 GLY A O 1
ATOM 2267 N N . LYS A 1 284 ? 13.883 17.328 -6.504 1 98.06 284 LYS A N 1
ATOM 2268 C CA . LYS A 1 284 ? 14.211 18.688 -6.062 1 98.06 284 LYS A CA 1
ATOM 2269 C C . LYS A 1 284 ? 13.992 18.844 -4.562 1 98.06 284 LYS A C 1
ATOM 2271 O O . LYS A 1 284 ? 14.781 19.5 -3.875 1 98.06 284 LYS A O 1
ATOM 2276 N N . ALA A 1 285 ? 12.898 18.312 -4.051 1 98.38 285 ALA A N 1
ATOM 2277 C CA . ALA A 1 285 ? 12.625 18.359 -2.617 1 98.38 285 ALA A CA 1
ATOM 2278 C C . ALA A 1 285 ? 13.758 17.719 -1.821 1 98.38 285 ALA A C 1
ATOM 2280 O O . ALA A 1 285 ? 14.211 18.266 -0.819 1 98.38 285 ALA A O 1
ATOM 2281 N N . LEU A 1 286 ? 14.273 16.609 -2.301 1 98.12 286 LEU A N 1
ATOM 2282 C CA . LEU A 1 286 ? 15.344 15.891 -1.616 1 98.12 286 LEU A CA 1
ATOM 2283 C C . LEU A 1 286 ? 16.656 16.672 -1.675 1 98.12 286 LEU A C 1
ATOM 2285 O O . LEU A 1 286 ? 17.406 16.688 -0.701 1 98.12 286 LEU A O 1
ATOM 2289 N N . GLU A 1 287 ? 16.875 17.25 -2.812 1 98.12 287 GLU A N 1
ATOM 2290 C CA . GLU A 1 287 ? 18.078 18.047 -2.965 1 98.12 287 GLU A CA 1
ATOM 2291 C C . GLU A 1 287 ? 18.109 19.219 -1.975 1 98.12 287 GLU A C 1
ATOM 2293 O O . GLU A 1 287 ? 19.141 19.5 -1.374 1 98.12 287 GLU A O 1
ATOM 2298 N N . ILE A 1 288 ? 16.984 19.812 -1.836 1 97.69 288 ILE A N 1
ATOM 2299 C CA . ILE A 1 288 ? 16.875 20.938 -0.926 1 97.69 288 ILE A CA 1
ATOM 2300 C C . ILE A 1 288 ? 17.062 20.469 0.514 1 97.69 288 ILE A C 1
ATOM 2302 O O . ILE A 1 288 ? 17.672 21.172 1.329 1 97.69 288 ILE A O 1
ATOM 2306 N N . ALA A 1 289 ? 16.547 19.297 0.847 1 96.75 289 ALA A N 1
ATOM 2307 C CA . ALA A 1 289 ? 16.547 18.781 2.215 1 96.75 289 ALA A CA 1
ATOM 2308 C C . ALA A 1 289 ? 17.828 18 2.52 1 96.75 289 ALA A C 1
ATOM 2310 O O . ALA A 1 289 ? 18 17.516 3.635 1 96.75 289 ALA A O 1
ATOM 2311 N N . LYS A 1 290 ? 18.75 17.891 1.628 1 96.62 290 LYS A N 1
ATOM 2312 C CA . LYS A 1 290 ? 19.859 16.938 1.658 1 96.62 290 LYS A CA 1
ATOM 2313 C C . LYS A 1 290 ? 20.688 17.094 2.932 1 96.62 290 LYS A C 1
ATOM 2315 O O . LYS A 1 290 ? 21.297 16.125 3.402 1 96.62 290 LYS A O 1
ATOM 2320 N N . ASP A 1 291 ? 20.719 18.297 3.551 1 96 291 ASP A N 1
ATOM 2321 C CA . ASP A 1 291 ? 21.578 18.547 4.711 1 96 291 ASP A CA 1
ATOM 2322 C C . ASP A 1 291 ? 20.75 18.609 5.992 1 96 291 ASP A C 1
ATOM 2324 O O . ASP A 1 291 ? 21.25 19.016 7.043 1 96 291 ASP A O 1
ATOM 2328 N N . ASP A 1 292 ? 19.5 18.281 5.984 1 94.5 292 ASP A N 1
ATOM 2329 C CA . ASP A 1 292 ? 18.625 18.359 7.152 1 94.5 292 ASP A CA 1
ATOM 2330 C C . ASP A 1 292 ? 17.906 17.031 7.402 1 94.5 292 ASP A C 1
ATOM 2332 O O . ASP A 1 292 ? 16.844 16.781 6.828 1 94.5 292 ASP A O 1
ATOM 2336 N N . PRO A 1 293 ? 18.375 16.25 8.367 1 94.75 293 PRO A N 1
ATOM 2337 C CA . PRO A 1 293 ? 17.797 14.938 8.609 1 94.75 293 PRO A CA 1
ATOM 2338 C C . PRO A 1 293 ? 16.312 15 9 1 94.75 293 PRO A C 1
ATOM 2340 O O . PRO A 1 293 ? 15.555 14.086 8.68 1 94.75 293 PRO A O 1
ATOM 2343 N N . LEU A 1 294 ? 15.883 16.016 9.664 1 91.38 294 LEU A N 1
ATOM 2344 C CA . LEU A 1 294 ? 14.492 16.125 10.086 1 91.38 294 LEU A CA 1
ATOM 2345 C C . LEU A 1 294 ? 13.562 16.281 8.891 1 91.38 294 LEU A C 1
ATOM 2347 O O . LEU A 1 294 ? 12.508 15.656 8.82 1 91.38 294 LEU A O 1
ATOM 2351 N N . ILE A 1 295 ? 13.984 17.141 7.914 1 93.31 295 ILE A N 1
ATOM 2352 C CA . ILE A 1 295 ? 13.188 17.328 6.703 1 93.31 295 ILE A CA 1
ATOM 2353 C C . ILE A 1 295 ? 13.203 16.031 5.879 1 93.31 295 ILE A C 1
ATOM 2355 O O . ILE A 1 295 ? 12.18 15.625 5.328 1 93.31 295 ILE A O 1
ATOM 2359 N N . LEU A 1 296 ? 14.367 15.414 5.848 1 96.56 296 LEU A N 1
ATOM 2360 C CA . LEU A 1 296 ? 14.492 14.148 5.125 1 96.56 296 LEU A CA 1
ATOM 2361 C C . LEU A 1 296 ? 13.562 13.094 5.707 1 96.56 296 LEU A C 1
ATOM 2363 O O . LEU A 1 296 ? 12.93 12.344 4.965 1 96.56 296 LEU A O 1
ATOM 2367 N N . ASN A 1 297 ? 13.469 13.031 7.008 1 94.38 297 ASN A N 1
ATOM 2368 C CA . ASN A 1 297 ? 12.578 12.078 7.656 1 94.38 297 ASN A CA 1
ATOM 2369 C C . ASN A 1 297 ? 11.125 12.305 7.262 1 94.38 297 ASN A C 1
ATOM 2371 O O . ASN A 1 297 ? 10.375 11.352 7.043 1 94.38 297 ASN A O 1
ATOM 2375 N N . ARG A 1 298 ? 10.75 13.508 7.207 1 92.5 298 ARG A N 1
ATOM 2376 C CA . ARG A 1 298 ? 9.391 13.836 6.797 1 92.5 298 ARG A CA 1
ATOM 2377 C C . ARG A 1 298 ? 9.141 13.422 5.352 1 92.5 298 ARG A C 1
ATOM 2379 O O . ARG A 1 298 ? 8.102 12.828 5.043 1 92.5 298 ARG A O 1
ATOM 2386 N N . LEU A 1 299 ? 10.109 13.758 4.508 1 96 299 LEU A N 1
ATOM 2387 C CA . LEU A 1 299 ? 9.977 13.398 3.1 1 96 299 LEU A CA 1
ATOM 2388 C C . LEU A 1 299 ? 9.938 11.883 2.924 1 96 299 LEU A C 1
ATOM 2390 O O . LEU A 1 299 ? 9.195 11.367 2.088 1 96 299 LEU A O 1
ATOM 2394 N N . ALA A 1 300 ? 10.711 11.156 3.746 1 97 300 ALA A N 1
ATOM 2395 C CA . ALA A 1 300 ? 10.734 9.695 3.678 1 97 300 ALA A CA 1
ATOM 2396 C C . ALA A 1 300 ? 9.359 9.117 3.998 1 97 300 ALA A C 1
ATOM 2398 O O . ALA A 1 300 ? 8.883 8.211 3.311 1 97 300 ALA A O 1
ATOM 2399 N N . LYS A 1 301 ? 8.742 9.648 4.988 1 94 301 LYS A N 1
ATOM 2400 C CA . LYS A 1 301 ? 7.422 9.18 5.383 1 94 301 LYS A CA 1
ATOM 2401 C C . LYS A 1 301 ? 6.391 9.453 4.289 1 94 301 LYS A C 1
ATOM 2403 O O . LYS A 1 301 ? 5.539 8.609 4.004 1 94 301 LYS A O 1
ATOM 2408 N N . ILE A 1 302 ? 6.48 10.617 3.713 1 94.44 302 ILE A N 1
ATOM 2409 C CA . ILE A 1 302 ? 5.555 10.961 2.645 1 94.44 302 ILE A CA 1
ATOM 2410 C C . ILE A 1 302 ? 5.75 10.023 1.46 1 94.44 302 ILE A C 1
ATOM 2412 O O . ILE A 1 302 ? 4.777 9.492 0.909 1 94.44 302 ILE A O 1
ATOM 2416 N N . CYS A 1 303 ? 7.016 9.805 1.108 1 96.38 303 CYS A N 1
ATOM 2417 C CA . CYS A 1 303 ? 7.309 8.906 -0.003 1 96.38 303 CYS A CA 1
ATOM 2418 C C . CYS A 1 303 ? 6.785 7.5 0.282 1 96.38 303 CYS A C 1
ATOM 2420 O O . CYS A 1 303 ? 6.246 6.84 -0.608 1 96.38 303 CYS A O 1
ATOM 2422 N N . HIS A 1 304 ? 6.914 7.09 1.516 1 95.06 304 HIS A N 1
ATOM 2423 C CA . HIS A 1 304 ? 6.418 5.777 1.915 1 95.06 304 HIS A CA 1
ATOM 2424 C C . HIS A 1 304 ? 4.902 5.691 1.755 1 95.06 304 HIS A C 1
ATOM 2426 O O . HIS A 1 304 ? 4.387 4.711 1.209 1 95.06 304 HIS A O 1
ATOM 2432 N N . LEU A 1 305 ? 4.293 6.691 2.156 1 92.31 305 LEU A N 1
ATOM 2433 C CA . LEU A 1 305 ? 2.834 6.715 2.09 1 92.31 305 LEU A CA 1
ATOM 2434 C C . LEU A 1 305 ? 2.355 6.75 0.643 1 92.31 305 LEU A C 1
ATOM 2436 O O . LEU A 1 305 ? 1.287 6.223 0.326 1 92.31 305 LEU A O 1
ATOM 2440 N N . LEU A 1 306 ? 3.182 7.359 -0.221 1 92 306 LEU A N 1
ATOM 2441 C CA . LEU A 1 306 ? 2.832 7.457 -1.634 1 92 306 LEU A CA 1
ATOM 2442 C C . LEU A 1 306 ? 3.182 6.168 -2.369 1 92 306 LEU A C 1
ATOM 2444 O O . LEU A 1 306 ? 2.908 6.035 -3.564 1 92 306 LEU A O 1
ATOM 2448 N N . GLY A 1 307 ? 3.828 5.254 -1.671 1 90.12 307 GLY A N 1
ATOM 2449 C CA . GLY A 1 307 ? 4.18 3.979 -2.275 1 90.12 307 GLY A CA 1
ATOM 2450 C C . GLY A 1 307 ? 5.508 4.008 -3.006 1 90.12 307 GLY A C 1
ATOM 2451 O O . GLY A 1 307 ? 5.844 3.074 -3.736 1 90.12 307 GLY A O 1
ATOM 2452 N N . LYS A 1 308 ? 6.145 5.035 -2.898 1 93.62 308 LYS A N 1
ATOM 2453 C CA . LYS A 1 308 ? 7.469 5.148 -3.506 1 93.62 308 LYS A CA 1
ATOM 2454 C C . LYS A 1 308 ? 8.547 4.605 -2.576 1 93.62 308 LYS A C 1
ATOM 2456 O O . LYS A 1 308 ? 9.391 5.363 -2.084 1 93.62 308 LYS A O 1
ATOM 2461 N N . GLN A 1 309 ? 8.672 3.285 -2.498 1 94.62 309 GLN A N 1
ATOM 2462 C CA . GLN A 1 309 ? 9.438 2.607 -1.457 1 94.62 309 GLN A CA 1
ATOM 2463 C C . GLN A 1 309 ? 10.938 2.787 -1.673 1 94.62 309 GLN A C 1
ATOM 2465 O O . GLN A 1 309 ? 11.688 3.025 -0.721 1 94.62 309 GLN A O 1
ATOM 2470 N N . GLU A 1 310 ? 11.422 2.705 -2.902 1 92.81 310 GLU A N 1
ATOM 2471 C CA . GLU A 1 310 ? 12.844 2.854 -3.168 1 92.81 310 GLU A CA 1
ATOM 2472 C C . GLU A 1 310 ? 13.336 4.254 -2.799 1 92.81 310 GLU A C 1
ATOM 2474 O O . GLU A 1 310 ? 14.383 4.406 -2.178 1 92.81 310 GLU A O 1
ATOM 2479 N N . MET A 1 311 ? 12.477 5.168 -3.186 1 95.69 311 MET A N 1
ATOM 2480 C CA . MET A 1 311 ? 12.812 6.547 -2.846 1 95.69 311 MET A CA 1
ATOM 2481 C C . MET A 1 311 ? 12.781 6.758 -1.336 1 95.69 311 MET A C 1
ATOM 2483 O O . MET A 1 311 ? 13.625 7.465 -0.786 1 95.69 311 MET A O 1
ATOM 2487 N N . ALA A 1 312 ? 11.812 6.207 -0.687 1 97.56 312 ALA A N 1
ATOM 2488 C CA . ALA A 1 312 ? 11.688 6.328 0.764 1 97.56 312 ALA A CA 1
ATOM 2489 C C . ALA A 1 312 ? 12.906 5.738 1.472 1 97.56 312 ALA A C 1
ATOM 2491 O O . ALA A 1 312 ? 13.469 6.355 2.379 1 97.56 312 ALA A O 1
ATOM 2492 N N . ILE A 1 313 ? 13.336 4.539 1.054 1 97.69 313 ILE A N 1
ATOM 2493 C CA . ILE A 1 313 ? 14.508 3.893 1.64 1 97.69 313 ILE A CA 1
ATOM 2494 C C . ILE A 1 313 ? 15.742 4.758 1.417 1 97.69 313 ILE A C 1
ATOM 2496 O O . ILE A 1 313 ? 16.516 4.992 2.346 1 97.69 313 ILE A O 1
ATOM 2500 N N . GLY A 1 314 ? 15.875 5.18 0.146 1 97.75 314 GLY A N 1
ATOM 2501 C CA . GLY A 1 314 ? 17 6.055 -0.165 1 97.75 314 GLY A CA 1
ATOM 2502 C C . GLY A 1 314 ? 17.031 7.305 0.691 1 97.75 314 GLY A C 1
ATOM 2503 O O . GLY A 1 314 ? 18.094 7.723 1.146 1 97.75 314 GLY A O 1
ATOM 2504 N N . THR A 1 315 ? 15.883 7.938 0.914 1 98.44 315 THR A N 1
ATOM 2505 C CA . THR A 1 315 ? 15.781 9.141 1.73 1 98.44 315 THR A CA 1
ATOM 2506 C C . THR A 1 315 ? 16.141 8.844 3.182 1 98.44 315 THR A C 1
ATOM 2508 O O . THR A 1 315 ? 16.828 9.641 3.836 1 98.44 315 THR A O 1
ATOM 2511 N N . CYS A 1 316 ? 15.648 7.719 3.699 1 98.31 316 CYS A N 1
ATOM 2512 C CA . CYS A 1 316 ? 16.047 7.309 5.043 1 98.31 316 CYS A CA 1
ATOM 2513 C C . CYS A 1 316 ? 17.547 7.145 5.145 1 98.31 316 CYS A C 1
ATOM 2515 O O . CYS A 1 316 ? 18.156 7.562 6.129 1 98.31 316 CYS A O 1
ATOM 2517 N N . ASN A 1 317 ? 18.125 6.504 4.117 1 98.19 317 ASN A N 1
ATOM 2518 C CA . ASN A 1 317 ? 19.562 6.332 4.102 1 98.19 317 ASN A CA 1
ATOM 2519 C C . ASN A 1 317 ? 20.297 7.676 4.145 1 98.19 317 ASN A C 1
ATOM 2521 O O . ASN A 1 317 ? 21.281 7.824 4.855 1 98.19 317 ASN A O 1
ATOM 2525 N N . MET A 1 318 ? 19.766 8.609 3.361 1 98.06 318 MET A N 1
ATOM 2526 C CA . MET A 1 318 ? 20.344 9.953 3.373 1 98.06 318 MET A CA 1
ATOM 2527 C C . MET A 1 318 ? 20.297 10.562 4.77 1 98.06 318 MET A C 1
ATOM 2529 O O . MET A 1 318 ? 21.266 11.148 5.238 1 98.06 318 MET A O 1
ATOM 2533 N N . ALA A 1 319 ? 19.156 10.484 5.465 1 98.06 319 ALA A N 1
ATOM 2534 C CA . ALA A 1 319 ? 18.969 11.031 6.809 1 98.06 319 ALA A CA 1
ATOM 2535 C C . ALA A 1 319 ? 19.922 10.367 7.801 1 98.06 319 ALA A C 1
ATOM 2537 O O . ALA A 1 319 ? 20.5 11.031 8.664 1 98.06 319 ALA A O 1
ATOM 2538 N N . LEU A 1 320 ? 20.094 9.062 7.648 1 97.88 320 LEU A N 1
ATOM 2539 C CA . LEU A 1 320 ? 20.922 8.305 8.578 1 97.88 320 LEU A CA 1
ATOM 2540 C C . LEU A 1 320 ? 22.406 8.547 8.312 1 97.88 320 LEU A C 1
ATOM 2542 O O . LEU A 1 320 ? 23.234 8.406 9.211 1 97.88 320 LEU A O 1
ATOM 2546 N N . ASP A 1 321 ? 22.734 8.844 7.09 1 97.69 321 ASP A N 1
ATOM 2547 C CA . ASP A 1 321 ? 24.109 9.227 6.781 1 97.69 321 ASP A CA 1
ATOM 2548 C C . ASP A 1 321 ? 24.484 10.539 7.477 1 97.69 321 ASP A C 1
ATOM 2550 O O . ASP A 1 321 ? 25.641 10.734 7.863 1 97.69 321 ASP A O 1
ATOM 2554 N N . LEU A 1 322 ? 23.547 11.414 7.648 1 97.06 322 LEU A N 1
ATOM 2555 C CA . LEU A 1 322 ? 23.766 12.703 8.297 1 97.06 322 LEU A CA 1
ATOM 2556 C C . LEU A 1 322 ? 23.766 12.562 9.812 1 97.06 322 LEU A C 1
ATOM 2558 O O . LEU A 1 322 ? 24.547 13.219 10.5 1 97.06 322 LEU A O 1
ATOM 2562 N N . LEU A 1 323 ? 22.844 11.734 10.352 1 97 323 LEU A N 1
ATOM 2563 C CA . LEU A 1 323 ? 22.672 11.555 11.789 1 97 323 LEU A CA 1
ATOM 2564 C C . LEU A 1 323 ? 22.422 10.094 12.125 1 97 323 LEU A C 1
ATOM 2566 O O . LEU A 1 323 ? 21.281 9.633 12.094 1 97 323 LEU A O 1
ATOM 2570 N N . GLN A 1 324 ? 23.375 9.43 12.672 1 96.31 324 GLN A N 1
ATOM 2571 C CA . GLN A 1 324 ? 23.297 7.984 12.875 1 96.31 324 GLN A CA 1
ATOM 2572 C C . GLN A 1 324 ? 22.781 7.648 14.266 1 96.31 324 GLN A C 1
ATOM 2574 O O . GLN A 1 324 ? 22.359 6.52 14.523 1 96.31 324 GLN A O 1
ATOM 2579 N N . ASP A 1 325 ? 22.766 8.617 15.125 1 96.06 325 ASP A N 1
ATOM 2580 C CA . ASP A 1 325 ? 22.391 8.367 16.516 1 96.06 325 ASP A CA 1
ATOM 2581 C C . ASP A 1 325 ? 20.922 7.973 16.625 1 96.06 325 ASP A C 1
ATOM 2583 O O . ASP A 1 325 ? 20.031 8.781 16.344 1 96.06 325 ASP A O 1
ATOM 2587 N N . PRO A 1 326 ? 20.594 6.801 17.094 1 95.19 326 PRO A N 1
ATOM 2588 C CA . PRO A 1 326 ? 19.219 6.336 17.156 1 95.19 326 PRO A CA 1
ATOM 2589 C C . PRO A 1 326 ? 18.359 7.16 18.109 1 95.19 326 PRO A C 1
ATOM 2591 O O . PRO A 1 326 ? 17.141 7.258 17.938 1 95.19 326 PRO A O 1
ATOM 2594 N N . LYS A 1 327 ? 18.938 7.688 19.078 1 93.38 327 LYS A N 1
ATOM 2595 C CA . LYS A 1 327 ? 18.172 8.5 20.031 1 93.38 327 LYS A CA 1
ATOM 2596 C C . LYS A 1 327 ? 17.656 9.773 19.375 1 93.38 327 LYS A C 1
ATOM 2598 O O . LYS A 1 327 ? 16.531 10.195 19.625 1 93.38 327 LYS A O 1
ATOM 2603 N N . LEU A 1 328 ? 18.469 10.352 18.531 1 91.88 328 LEU A N 1
ATOM 2604 C CA . LEU A 1 328 ? 18.125 11.625 17.922 1 91.88 328 LEU A CA 1
ATOM 2605 C C . LEU A 1 328 ? 17.391 11.414 16.594 1 91.88 328 LEU A C 1
ATOM 2607 O O . LEU A 1 328 ? 16.703 12.312 16.109 1 91.88 328 LEU A O 1
ATOM 2611 N N . ASN A 1 329 ? 17.578 10.227 16 1 94.69 329 ASN A N 1
ATOM 2612 C CA . ASN A 1 329 ? 17.031 9.984 14.68 1 94.69 329 ASN A CA 1
ATOM 2613 C C . ASN A 1 329 ? 16.312 8.641 14.602 1 94.69 329 ASN A C 1
ATOM 2615 O O . ASN A 1 329 ? 16.5 7.879 13.656 1 94.69 329 ASN A O 1
ATOM 2619 N N . TRP A 1 330 ? 15.578 8.352 15.664 1 93.75 330 TRP A N 1
ATOM 2620 C CA . TRP A 1 330 ? 14.859 7.086 15.711 1 93.75 330 TRP A CA 1
ATOM 2621 C C . TRP A 1 330 ? 13.836 6.996 14.586 1 93.75 330 TRP A C 1
ATOM 2623 O O . TRP A 1 330 ? 13.516 5.902 14.117 1 93.75 330 TRP A O 1
ATOM 2633 N N . GLN A 1 331 ? 13.375 8.109 14.078 1 91.69 331 GLN A N 1
ATOM 2634 C CA . GLN A 1 331 ? 12.336 8.148 13.055 1 91.69 331 GLN A CA 1
ATOM 2635 C C . GLN A 1 331 ? 12.828 7.523 11.75 1 91.69 331 GLN A C 1
ATOM 2637 O O . GLN A 1 331 ? 12.078 6.805 11.086 1 91.69 331 GLN A O 1
ATOM 2642 N N . ALA A 1 332 ? 14.062 7.777 11.375 1 96.5 332 ALA A N 1
ATOM 2643 C CA . ALA A 1 332 ? 14.617 7.223 10.141 1 96.5 332 ALA A CA 1
ATOM 2644 C C . ALA A 1 332 ? 14.719 5.699 10.227 1 96.5 332 ALA A C 1
ATOM 2646 O O . ALA A 1 332 ? 14.375 5 9.273 1 96.5 332 ALA A O 1
ATOM 2647 N N . TYR A 1 333 ? 15.18 5.242 11.398 1 97 333 TYR A N 1
ATOM 2648 C CA . TYR A 1 333 ? 15.281 3.803 11.602 1 97 333 TYR A CA 1
ATOM 2649 C C . TYR A 1 333 ? 13.906 3.148 11.57 1 97 333 TYR A C 1
ATOM 2651 O O . TYR A 1 333 ? 13.727 2.107 10.938 1 97 333 TYR A O 1
ATOM 2659 N N . CYS A 1 334 ? 13.016 3.773 12.227 1 94.75 334 CYS A N 1
ATOM 2660 C CA . CYS A 1 334 ? 11.656 3.242 12.312 1 94.75 334 CYS A CA 1
ATOM 2661 C C . CYS A 1 334 ? 11 3.201 10.938 1 94.75 334 CYS A C 1
ATOM 2663 O O . CYS A 1 334 ? 10.438 2.176 10.547 1 94.75 334 CYS A O 1
ATOM 2665 N N . THR A 1 335 ? 11.039 4.277 10.219 1 95.69 335 THR A N 1
ATOM 2666 C CA . THR A 1 335 ? 10.422 4.359 8.898 1 95.69 335 THR A CA 1
ATOM 2667 C C . THR A 1 335 ? 11.039 3.34 7.945 1 95.69 335 THR A C 1
ATOM 2669 O O . THR A 1 335 ? 10.32 2.639 7.227 1 95.69 335 THR A O 1
ATOM 2672 N N . ARG A 1 336 ? 12.336 3.287 7.957 1 97.75 336 ARG A N 1
ATOM 2673 C CA . ARG A 1 336 ? 13.016 2.352 7.066 1 97.75 336 ARG A CA 1
ATOM 2674 C C . ARG A 1 336 ? 12.648 0.911 7.402 1 97.75 336 ARG A C 1
ATOM 2676 O O . ARG A 1 336 ? 12.438 0.095 6.504 1 97.75 336 ARG A O 1
ATOM 2683 N N . ALA A 1 337 ? 12.594 0.597 8.695 1 97.44 337 ALA A N 1
ATOM 2684 C CA . ALA A 1 337 ? 12.18 -0.739 9.117 1 97.44 337 ALA A CA 1
ATOM 2685 C C . ALA A 1 337 ? 10.773 -1.062 8.625 1 97.44 337 ALA A C 1
ATOM 2687 O O . ALA A 1 337 ? 10.523 -2.16 8.125 1 97.44 337 ALA A O 1
ATOM 2688 N N . GLN A 1 338 ? 9.938 -0.114 8.789 1 94.75 338 GLN A N 1
ATOM 2689 C CA . GLN A 1 338 ? 8.555 -0.305 8.367 1 94.75 338 GLN A CA 1
ATOM 2690 C C . GLN A 1 338 ? 8.461 -0.558 6.867 1 94.75 338 GLN A C 1
ATOM 2692 O O . GLN A 1 338 ? 7.668 -1.389 6.422 1 94.75 338 GLN A O 1
ATOM 2697 N N . ILE A 1 339 ? 9.203 0.122 6.078 1 97.06 339 ILE A N 1
ATOM 2698 C CA . ILE A 1 339 ? 9.203 -0.049 4.629 1 97.06 339 ILE A CA 1
ATOM 2699 C C . ILE A 1 339 ? 9.68 -1.455 4.273 1 97.06 339 ILE A C 1
ATOM 2701 O O . ILE A 1 339 ? 9.078 -2.135 3.441 1 97.06 339 ILE A O 1
ATOM 2705 N N . HIS A 1 340 ? 10.734 -1.86 4.953 1 96.75 340 HIS A N 1
ATOM 2706 C CA . HIS A 1 340 ? 11.258 -3.197 4.699 1 96.75 340 HIS A CA 1
ATOM 2707 C C . HIS A 1 340 ? 10.234 -4.27 5.059 1 96.75 340 HIS A C 1
ATOM 2709 O O . HIS A 1 340 ? 10.039 -5.223 4.305 1 96.75 340 HIS A O 1
ATOM 2715 N N . ILE A 1 341 ? 9.602 -4.078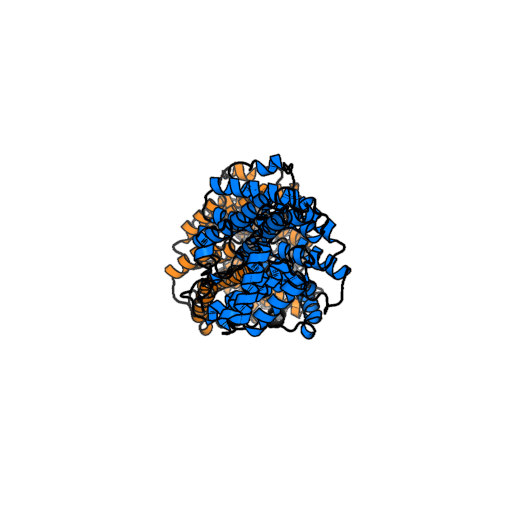 6.156 1 94.69 341 ILE A N 1
ATOM 2716 C CA . ILE A 1 341 ? 8.617 -5.055 6.598 1 94.69 341 ILE A CA 1
ATOM 2717 C C . ILE A 1 341 ? 7.457 -5.102 5.602 1 94.69 341 ILE A C 1
ATOM 2719 O O . ILE A 1 341 ? 7.062 -6.18 5.152 1 94.69 341 ILE A O 1
ATOM 2723 N N . SER A 1 342 ? 6.953 -3.963 5.32 1 92.69 342 SER A N 1
ATOM 2724 C CA . SER A 1 342 ? 5.801 -3.904 4.426 1 92.69 342 SER A CA 1
ATOM 2725 C C . SER A 1 342 ? 6.141 -4.461 3.049 1 92.69 342 SER A C 1
ATOM 2727 O O . SER A 1 342 ? 5.312 -5.125 2.422 1 92.69 342 SER A O 1
ATOM 2729 N N . THR A 1 343 ? 7.336 -4.164 2.545 1 93.25 343 THR A N 1
ATOM 2730 C CA . THR A 1 343 ? 7.77 -4.668 1.248 1 93.25 343 THR A CA 1
ATOM 2731 C C . THR A 1 343 ? 7.855 -6.191 1.259 1 93.25 343 THR A C 1
ATOM 2733 O O . THR A 1 343 ? 7.406 -6.852 0.319 1 93.25 343 THR A O 1
ATOM 2736 N N . TYR A 1 344 ? 8.398 -6.73 2.299 1 92.88 344 TYR A N 1
ATOM 2737 C CA . TYR A 1 344 ? 8.508 -8.18 2.416 1 92.88 344 TYR A CA 1
ATOM 2738 C C . TYR A 1 344 ? 7.129 -8.828 2.428 1 92.88 344 TYR A C 1
ATOM 2740 O O . TYR A 1 344 ? 6.887 -9.805 1.715 1 92.88 344 TYR A O 1
ATOM 2748 N N . ILE A 1 345 ? 6.285 -8.305 3.27 1 90.06 345 ILE A N 1
ATOM 2749 C CA . ILE A 1 345 ? 4.953 -8.883 3.434 1 90.06 345 ILE A CA 1
ATOM 2750 C C . ILE A 1 345 ? 4.199 -8.82 2.107 1 90.06 345 ILE A C 1
ATOM 2752 O O . ILE A 1 345 ? 3.523 -9.781 1.729 1 90.06 345 ILE A O 1
ATOM 2756 N N . ARG A 1 346 ? 4.266 -7.727 1.464 1 89.94 346 ARG A N 1
ATOM 2757 C CA . ARG A 1 346 ? 3.617 -7.582 0.165 1 89.94 346 ARG A CA 1
ATOM 2758 C C . ARG A 1 346 ? 4.121 -8.633 -0.818 1 89.94 346 ARG A C 1
ATOM 2760 O O . ARG A 1 346 ? 3.324 -9.297 -1.487 1 89.94 346 ARG A O 1
ATOM 2767 N N . ASP A 1 347 ? 5.43 -8.781 -0.935 1 87.88 347 ASP A N 1
ATOM 2768 C CA . ASP A 1 347 ? 6.012 -9.742 -1.862 1 87.88 347 ASP A CA 1
ATOM 2769 C C . ASP A 1 347 ? 5.656 -11.172 -1.462 1 87.88 347 ASP A C 1
ATOM 2771 O O . ASP A 1 347 ? 5.488 -12.039 -2.322 1 87.88 347 ASP A O 1
ATOM 2775 N N . PHE A 1 348 ? 5.594 -11.359 -0.182 1 88 348 PHE A N 1
ATOM 2776 C CA . PHE A 1 348 ? 5.207 -12.672 0.339 1 88 348 PHE A CA 1
ATOM 2777 C C . PHE A 1 348 ? 3.803 -13.039 -0.123 1 88 348 PHE A C 1
ATOM 2779 O O . PHE A 1 348 ? 3.574 -14.148 -0.6 1 88 348 PHE A O 1
ATOM 2786 N N . GLU A 1 349 ? 2.943 -12.141 -0.009 1 86.81 349 GLU A N 1
ATOM 2787 C CA . GLU A 1 349 ? 1.562 -12.383 -0.42 1 86.81 349 GLU A CA 1
ATOM 2788 C C . GLU A 1 349 ? 1.46 -12.57 -1.932 1 86.81 349 GLU A C 1
ATOM 2790 O O . GLU A 1 349 ? 0.68 -13.391 -2.41 1 86.81 349 GLU A O 1
ATOM 2795 N N . ARG A 1 350 ? 2.182 -11.82 -2.66 1 86.12 350 ARG A N 1
ATOM 2796 C CA . ARG A 1 350 ? 2.193 -11.961 -4.113 1 86.12 350 ARG A CA 1
ATOM 2797 C C . ARG A 1 350 ? 2.682 -13.344 -4.523 1 86.12 350 ARG A C 1
ATOM 2799 O O . ARG A 1 350 ? 2.131 -13.953 -5.445 1 86.12 350 ARG A O 1
ATOM 2806 N N . ALA A 1 351 ? 3.709 -13.75 -3.857 1 82.69 351 ALA A N 1
ATOM 2807 C CA . ALA A 1 351 ? 4.258 -15.07 -4.141 1 82.69 351 ALA A CA 1
ATOM 2808 C C . ALA A 1 351 ? 3.227 -16.156 -3.854 1 82.69 351 ALA A C 1
ATOM 2810 O O . ALA A 1 351 ? 3.092 -17.109 -4.625 1 82.69 351 ALA A O 1
ATOM 2811 N N . LYS A 1 352 ? 2.559 -15.945 -2.811 1 79.88 352 LYS A N 1
ATOM 2812 C CA . LYS A 1 352 ? 1.548 -16.922 -2.42 1 79.88 352 LYS A CA 1
ATOM 2813 C C . LYS A 1 352 ? 0.434 -17.016 -3.461 1 79.88 352 LYS A C 1
ATOM 2815 O O . LYS A 1 352 ? -0.167 -18.078 -3.646 1 79.88 352 LYS A O 1
ATOM 2820 N N . MET A 1 353 ? 0.24 -15.953 -4.188 1 80.62 353 MET A N 1
ATOM 2821 C CA . MET A 1 353 ? -0.814 -15.914 -5.199 1 80.62 353 MET A CA 1
ATOM 2822 C C . MET A 1 353 ? -0.268 -16.297 -6.57 1 80.62 353 MET A C 1
ATOM 2824 O O . MET A 1 353 ? -1.008 -16.312 -7.555 1 80.62 353 MET A O 1
ATOM 2828 N N . GLY A 1 354 ? 0.99 -16.562 -6.621 1 76.5 354 GLY A N 1
ATOM 2829 C CA . GLY A 1 354 ? 1.599 -16.938 -7.887 1 76.5 354 GLY A CA 1
ATOM 2830 C C . GLY A 1 354 ? 1.862 -15.75 -8.797 1 76.5 354 GLY A C 1
ATOM 2831 O O . GLY A 1 354 ? 1.999 -15.914 -10.008 1 76.5 354 GLY A O 1
ATOM 2832 N N . LEU A 1 355 ? 1.843 -14.555 -8.234 1 80 355 LEU A N 1
ATOM 2833 C CA . LEU A 1 355 ? 2.002 -13.352 -9.039 1 80 355 LEU A CA 1
ATOM 2834 C C . LEU A 1 355 ? 3.414 -12.789 -8.898 1 80 355 LEU A C 1
ATOM 2836 O O . LEU A 1 355 ? 3.748 -11.781 -9.523 1 80 355 LEU A O 1
ATOM 2840 N N . GLY A 1 356 ? 4.172 -13.438 -8.07 1 78.44 356 GLY A N 1
ATOM 2841 C CA . GLY A 1 356 ? 5.531 -12.961 -7.863 1 78.44 356 GLY A CA 1
ATOM 2842 C C . GLY A 1 356 ? 6.473 -14.031 -7.348 1 78.44 356 GLY A C 1
ATOM 2843 O O . GLY A 1 356 ? 6.059 -15.164 -7.117 1 78.44 356 GLY A O 1
ATOM 2844 N N . GLY A 1 357 ? 7.73 -13.648 -7.273 1 77.81 357 GLY A N 1
ATOM 2845 C CA . GLY A 1 357 ? 8.742 -14.539 -6.73 1 77.81 357 GLY A CA 1
ATOM 2846 C C . GLY A 1 357 ? 8.82 -14.5 -5.215 1 77.81 357 GLY A C 1
ATOM 2847 O O . GLY A 1 357 ? 8.047 -13.797 -4.566 1 77.81 357 GLY A O 1
ATOM 2848 N N . LEU A 1 358 ? 9.656 -15.32 -4.703 1 82 358 LEU A N 1
ATOM 2849 C CA . LEU A 1 358 ? 9.852 -15.344 -3.258 1 82 358 LEU A CA 1
ATOM 2850 C C . LEU A 1 358 ? 10.359 -14 -2.758 1 82 358 LEU A C 1
ATOM 2852 O O . LEU A 1 358 ? 11.148 -13.336 -3.438 1 82 358 LEU A O 1
ATOM 2856 N N . PRO A 1 359 ? 9.852 -13.602 -1.606 1 85.81 359 PRO A N 1
ATOM 2857 C CA . PRO A 1 359 ? 10.297 -12.312 -1.063 1 85.81 359 PRO A CA 1
ATOM 2858 C C . PRO A 1 359 ? 11.781 -12.312 -0.688 1 85.81 359 PRO A C 1
ATOM 2860 O O . PRO A 1 359 ? 12.328 -13.352 -0.314 1 85.81 359 PRO A O 1
ATOM 2863 N N . ASP A 1 360 ? 12.422 -11.188 -0.824 1 85.94 360 ASP A N 1
ATOM 2864 C CA . ASP A 1 360 ? 13.82 -11 -0.458 1 85.94 360 ASP A CA 1
ATOM 2865 C C . ASP A 1 360 ? 13.992 -10.953 1.06 1 85.94 360 ASP A C 1
ATOM 2867 O O . ASP A 1 360 ? 13.539 -10.008 1.711 1 85.94 360 ASP A O 1
ATOM 2871 N N . ARG A 1 361 ? 14.656 -11.805 1.681 1 86.31 361 ARG A N 1
ATOM 2872 C CA . ARG A 1 361 ? 14.812 -11.945 3.125 1 86.31 361 ARG A CA 1
ATOM 2873 C C . ARG A 1 361 ? 15.664 -10.812 3.695 1 86.31 361 ARG A C 1
ATOM 2875 O O . ARG A 1 361 ? 15.633 -10.555 4.902 1 86.31 361 ARG A O 1
ATOM 2882 N N . THR A 1 362 ? 16.391 -10.227 2.822 1 90.38 362 THR A N 1
ATOM 2883 C CA . THR A 1 362 ? 17.219 -9.125 3.295 1 90.38 362 THR A CA 1
ATOM 2884 C C . THR A 1 362 ? 16.359 -7.992 3.85 1 90.38 362 THR A C 1
ATOM 2886 O O . THR A 1 362 ? 16.812 -7.215 4.691 1 90.38 362 THR A O 1
ATOM 2889 N N . HIS A 1 363 ? 15.117 -7.922 3.375 1 93.12 363 HIS A N 1
ATOM 2890 C CA . HIS A 1 363 ? 14.195 -6.934 3.922 1 93.12 363 HIS A CA 1
ATOM 2891 C C . HIS A 1 363 ? 13.945 -7.18 5.406 1 93.12 363 HIS A C 1
ATOM 2893 O O . HIS A 1 363 ? 13.914 -6.238 6.199 1 93.12 363 HIS A O 1
ATOM 2899 N N . LEU A 1 364 ? 13.828 -8.453 5.797 1 92.12 364 LEU A N 1
ATOM 2900 C CA . LEU A 1 364 ? 13.578 -8.781 7.195 1 92.12 364 LEU A CA 1
ATOM 2901 C C . LEU A 1 364 ? 14.812 -8.516 8.047 1 92.12 364 LEU A C 1
ATOM 2903 O O . LEU A 1 364 ? 14.711 -7.965 9.148 1 92.12 364 LEU A O 1
ATOM 2907 N N . THR A 1 365 ? 15.93 -8.922 7.477 1 93.56 365 THR A N 1
ATOM 2908 C CA . THR A 1 365 ? 17.172 -8.734 8.227 1 93.56 365 THR A CA 1
ATOM 2909 C C . THR A 1 365 ? 17.469 -7.25 8.422 1 93.56 365 THR A C 1
ATOM 2911 O O . THR A 1 365 ? 17.891 -6.836 9.5 1 93.56 365 THR A O 1
ATOM 2914 N N . SER A 1 366 ? 17.203 -6.473 7.391 1 96.44 366 SER A N 1
ATOM 2915 C CA . SER A 1 366 ? 17.406 -5.031 7.484 1 96.44 366 SER A CA 1
ATOM 2916 C C . SER A 1 366 ? 16.438 -4.398 8.484 1 96.44 366 SER A C 1
ATOM 2918 O O . SER A 1 366 ? 16.844 -3.547 9.281 1 96.44 366 SER A O 1
ATOM 2920 N N . ALA A 1 367 ? 15.203 -4.809 8.43 1 97.44 367 ALA A N 1
ATOM 2921 C CA . ALA A 1 367 ? 14.203 -4.285 9.352 1 97.44 367 ALA A CA 1
ATOM 2922 C C . ALA A 1 367 ? 14.555 -4.637 10.797 1 97.44 367 ALA A C 1
ATOM 2924 O O . ALA A 1 367 ? 14.43 -3.801 11.695 1 97.44 367 ALA A O 1
ATOM 2925 N N . LYS A 1 368 ? 14.992 -5.883 11.016 1 96.31 368 LYS A N 1
ATOM 2926 C CA . LYS A 1 368 ? 15.375 -6.32 12.359 1 96.31 368 LYS A CA 1
ATOM 2927 C C . LYS A 1 368 ? 16.531 -5.492 12.898 1 96.31 368 LYS A C 1
ATOM 2929 O O . LYS A 1 368 ? 16.531 -5.086 14.062 1 96.31 368 LYS A O 1
ATOM 2934 N N . SER A 1 369 ? 17.5 -5.312 12.039 1 96.94 369 SER A N 1
ATOM 2935 C CA . SER A 1 369 ? 18.656 -4.512 12.43 1 96.94 369 SER A CA 1
ATOM 2936 C C . SER A 1 369 ? 18.234 -3.104 12.836 1 96.94 369 SER A C 1
ATOM 2938 O O . SER A 1 369 ? 18.703 -2.578 13.852 1 96.94 369 SER A O 1
ATOM 2940 N N . ASP A 1 370 ? 17.406 -2.441 12.055 1 97.5 370 ASP A N 1
ATOM 2941 C CA . ASP A 1 370 ? 16.906 -1.102 12.359 1 97.5 370 ASP A CA 1
ATOM 2942 C C . ASP A 1 370 ? 16.156 -1.082 13.688 1 97.5 370 ASP A C 1
ATOM 2944 O O . ASP A 1 370 ? 16.375 -0.191 14.516 1 97.5 370 ASP A O 1
ATOM 2948 N N . LEU A 1 371 ? 15.297 -2.061 13.945 1 96.56 371 LEU A N 1
ATOM 2949 C CA . LEU A 1 371 ? 14.484 -2.098 15.156 1 96.56 371 LEU A CA 1
ATOM 2950 C C . LEU A 1 371 ? 15.344 -2.369 16.375 1 96.56 371 LEU A C 1
ATOM 2952 O O . LEU A 1 371 ? 15.062 -1.864 17.469 1 96.56 371 LEU A O 1
ATOM 2956 N N . ASP A 1 372 ? 16.375 -3.156 16.188 1 95.94 372 ASP A N 1
ATOM 2957 C CA . ASP A 1 372 ? 17.297 -3.41 17.281 1 95.94 372 ASP A CA 1
ATOM 2958 C C . ASP A 1 372 ? 17.984 -2.117 17.734 1 95.94 372 ASP A C 1
ATOM 2960 O O . ASP A 1 372 ? 18.281 -1.951 18.922 1 95.94 372 ASP A O 1
ATOM 2964 N N . ASN A 1 373 ? 18.188 -1.23 16.797 1 95.06 373 ASN A N 1
ATOM 2965 C CA . ASN A 1 373 ? 18.812 0.042 17.125 1 95.06 373 ASN A CA 1
ATOM 2966 C C . ASN A 1 373 ? 17.906 0.936 17.953 1 95.06 373 ASN A C 1
ATOM 2968 O O . ASN A 1 373 ? 18.375 1.751 18.75 1 95.06 373 ASN A O 1
ATOM 2972 N N . ILE A 1 374 ? 16.594 0.755 17.797 1 94.56 374 ILE A N 1
ATOM 2973 C CA . ILE A 1 374 ? 15.734 1.784 18.375 1 94.56 374 ILE A CA 1
ATOM 2974 C C . ILE A 1 374 ? 14.898 1.183 19.5 1 94.56 374 ILE A C 1
ATOM 2976 O O . ILE A 1 374 ? 14.258 1.911 20.266 1 94.56 374 ILE A O 1
ATOM 2980 N N . ILE A 1 375 ? 14.867 -0.09 19.719 1 92.62 375 ILE A N 1
ATOM 2981 C CA . ILE A 1 375 ? 13.961 -0.756 20.641 1 92.62 375 ILE A CA 1
ATOM 2982 C C . ILE A 1 375 ? 14.219 -0.267 22.062 1 92.62 375 ILE A C 1
ATOM 2984 O O . ILE A 1 375 ? 13.289 -0.127 22.859 1 92.62 375 ILE A O 1
ATOM 2988 N N . ASN A 1 376 ? 15.398 0.085 22.359 1 91.06 376 ASN A N 1
ATOM 2989 C CA . ASN A 1 376 ? 15.734 0.515 23.719 1 91.06 376 ASN A CA 1
ATOM 2990 C C . ASN A 1 376 ? 15.609 2.027 23.875 1 91.06 376 ASN A C 1
ATOM 2992 O O . ASN A 1 376 ? 15.391 2.527 24.984 1 91.06 376 ASN A O 1
ATOM 2996 N N . VAL A 1 377 ? 15.781 2.785 22.844 1 91.19 377 VAL A N 1
ATOM 2997 C CA . VAL A 1 377 ? 15.789 4.242 22.922 1 91.19 377 VAL A CA 1
ATOM 2998 C C . VAL A 1 377 ? 14.383 4.781 22.688 1 91.19 377 VAL A C 1
ATOM 3000 O O . VAL A 1 377 ? 14.047 5.879 23.141 1 91.19 377 VAL A O 1
ATOM 3003 N N . HIS A 1 378 ? 13.586 4.059 21.953 1 87.19 378 HIS A N 1
ATOM 3004 C CA . HIS A 1 378 ? 12.211 4.445 21.672 1 87.19 378 HIS A CA 1
ATOM 3005 C C . HIS A 1 378 ? 11.273 3.25 21.781 1 87.19 378 HIS A C 1
ATOM 3007 O O . HIS A 1 378 ? 10.703 2.803 20.781 1 87.19 378 HIS A O 1
ATOM 3013 N N . PRO A 1 379 ? 11.086 2.885 23.031 1 85.81 379 PRO A N 1
ATOM 3014 C CA . PRO A 1 379 ? 10.203 1.734 23.234 1 85.81 379 PRO A CA 1
ATOM 3015 C C . PRO A 1 379 ? 8.727 2.09 23.078 1 85.81 379 PRO A C 1
ATOM 3017 O O . PRO A 1 379 ? 8.227 2.996 23.734 1 85.81 379 PRO A O 1
ATOM 3020 N N . CYS A 1 380 ? 8.133 1.582 22.078 1 83.19 380 CYS A N 1
ATOM 3021 C CA . CYS A 1 380 ? 6.699 1.784 21.875 1 83.19 380 CYS A CA 1
ATOM 3022 C C . CYS A 1 380 ? 6.035 0.507 21.375 1 83.19 380 CYS A C 1
ATOM 3024 O O . CYS A 1 380 ? 6.719 -0.427 20.953 1 83.19 380 CYS A O 1
ATOM 3026 N N . LEU A 1 381 ? 4.809 0.401 21.531 1 82.06 381 LEU A N 1
ATOM 3027 C CA . LEU A 1 381 ? 4.055 -0.787 21.156 1 82.06 381 LEU A CA 1
ATOM 3028 C C . LEU A 1 381 ? 4.266 -1.115 19.672 1 82.06 381 LEU A C 1
ATOM 3030 O O . LEU A 1 381 ? 4.355 -2.287 19.312 1 82.06 381 LEU A O 1
ATOM 3034 N N . LYS A 1 382 ? 4.344 -0.139 18.875 1 83.81 382 LYS A N 1
ATOM 3035 C CA . LYS A 1 382 ? 4.523 -0.353 17.453 1 83.81 382 LYS A CA 1
ATOM 3036 C C . LYS A 1 382 ? 5.84 -1.067 17.156 1 83.81 382 LYS A C 1
ATOM 3038 O O . LYS A 1 382 ? 5.891 -1.978 16.328 1 83.81 382 LYS A O 1
ATOM 3043 N N . THR A 1 383 ? 6.859 -0.644 17.812 1 88.62 383 THR A N 1
ATOM 3044 C CA . THR A 1 383 ? 8.164 -1.272 17.641 1 88.62 383 THR A CA 1
ATOM 3045 C C . THR A 1 383 ? 8.109 -2.75 18.016 1 88.62 383 THR A C 1
ATOM 3047 O O . THR A 1 383 ? 8.672 -3.596 17.328 1 88.62 383 THR A O 1
ATOM 3050 N N . TYR A 1 384 ? 7.402 -3.055 19.062 1 88.38 384 TYR A N 1
ATOM 3051 C CA . TYR A 1 384 ? 7.293 -4.438 19.516 1 88.38 384 TYR A CA 1
ATOM 3052 C C . TYR A 1 384 ? 6.461 -5.266 18.547 1 88.38 384 TYR A C 1
ATOM 3054 O O . TYR A 1 384 ? 6.781 -6.426 18.281 1 88.38 384 TYR A O 1
ATOM 3062 N N . LEU A 1 385 ? 5.422 -4.691 18.094 1 87.25 385 LEU A N 1
ATOM 3063 C CA . LEU A 1 385 ? 4.582 -5.391 17.141 1 87.25 385 LEU A CA 1
ATOM 3064 C C . LEU A 1 385 ? 5.348 -5.664 15.844 1 87.25 385 LEU A C 1
ATOM 3066 O O . LEU A 1 385 ? 5.219 -6.742 15.258 1 87.25 385 LEU A O 1
ATOM 3070 N N . ASP A 1 386 ? 6.121 -4.676 15.398 1 90.31 386 ASP A N 1
ATOM 3071 C CA . ASP A 1 386 ? 6.941 -4.852 14.203 1 90.31 386 ASP A CA 1
ATOM 3072 C C . ASP A 1 386 ? 7.965 -5.969 14.398 1 90.31 386 ASP A C 1
ATOM 3074 O O . ASP A 1 386 ? 8.18 -6.785 13.5 1 90.31 386 ASP A O 1
ATOM 3078 N N . MET A 1 387 ? 8.516 -5.977 15.602 1 90.75 387 MET A N 1
ATOM 3079 C CA . MET A 1 387 ? 9.484 -7.023 15.914 1 90.75 387 MET A CA 1
ATOM 3080 C C . MET A 1 387 ? 8.812 -8.398 15.922 1 90.75 387 MET A C 1
ATOM 3082 O O . MET A 1 387 ? 9.375 -9.367 15.414 1 90.75 387 MET A O 1
ATOM 3086 N N . ALA A 1 388 ? 7.668 -8.445 16.453 1 87.88 388 ALA A N 1
ATOM 3087 C CA . ALA A 1 388 ? 6.914 -9.695 16.484 1 87.88 388 ALA A CA 1
ATOM 3088 C C . ALA A 1 388 ? 6.617 -10.188 15.07 1 87.88 388 ALA A C 1
ATOM 3090 O O . ALA A 1 388 ? 6.695 -11.383 14.789 1 87.88 388 ALA A O 1
ATOM 3091 N N . GLU A 1 389 ? 6.254 -9.266 14.219 1 88.5 389 GLU A N 1
ATOM 3092 C 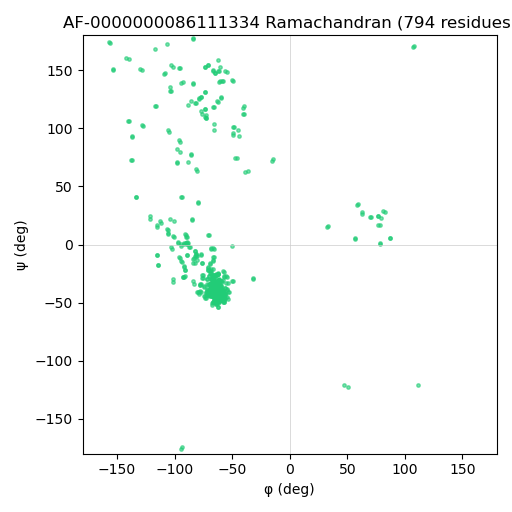CA . GLU A 1 389 ? 5.984 -9.602 12.82 1 88.5 389 GLU A CA 1
ATOM 3093 C C . GLU A 1 389 ? 7.223 -10.188 12.148 1 88.5 389 GLU A C 1
ATOM 3095 O O . GLU A 1 389 ? 7.125 -11.164 11.414 1 88.5 389 GLU A O 1
ATOM 3100 N N . ILE A 1 390 ? 8.344 -9.633 12.383 1 90.81 390 ILE A N 1
ATOM 3101 C CA . ILE A 1 390 ? 9.594 -10.109 11.805 1 90.81 390 ILE A CA 1
ATOM 3102 C C . ILE A 1 390 ? 9.891 -11.523 12.297 1 90.81 390 ILE A C 1
ATOM 3104 O O . ILE A 1 390 ? 10.195 -12.414 11.5 1 90.81 390 ILE A O 1
ATOM 3108 N N . LEU A 1 391 ? 9.711 -11.734 13.547 1 87 391 LEU A N 1
ATOM 3109 C CA . LEU A 1 391 ? 10.008 -13.031 14.141 1 87 391 LEU A CA 1
ATOM 3110 C C . LEU A 1 391 ? 9.039 -14.102 13.648 1 87 391 LEU A C 1
ATOM 3112 O O . LEU A 1 391 ? 9.43 -15.242 13.414 1 87 391 LEU A O 1
ATOM 3116 N N . SER A 1 392 ? 7.852 -13.664 13.484 1 83.75 392 SER A N 1
ATOM 3117 C CA . SER A 1 392 ? 6.859 -14.586 12.945 1 83.75 392 SER A CA 1
ATOM 3118 C C . SER A 1 392 ? 7.227 -15.023 11.531 1 83.75 392 SER A C 1
ATOM 3120 O O . SER A 1 392 ? 7.086 -16.188 11.18 1 83.75 392 SER A O 1
ATOM 3122 N N . GLN A 1 393 ? 7.664 -14.094 10.734 1 81.62 393 GLN A N 1
ATOM 3123 C CA . GLN A 1 393 ? 8 -14.383 9.344 1 81.62 393 GLN A CA 1
ATOM 3124 C C . GLN A 1 393 ? 9.281 -15.203 9.25 1 81.62 393 GLN A C 1
ATOM 3126 O O . GLN A 1 393 ? 9.438 -16.016 8.328 1 81.62 393 GLN A O 1
ATOM 3131 N N . GLU A 1 394 ? 10.18 -14.93 10.164 1 78.06 394 GLU A N 1
ATOM 3132 C CA . GLU A 1 394 ? 11.43 -15.688 10.164 1 78.06 394 GLU A CA 1
ATOM 3133 C C . GLU A 1 394 ? 11.195 -17.141 10.57 1 78.06 394 GLU A C 1
ATOM 3135 O O . GLU A 1 394 ? 11.883 -18.047 10.078 1 78.06 394 GLU A O 1
ATOM 3140 N N . THR A 1 395 ? 10.398 -17.312 11.57 1 66.56 395 THR A N 1
ATOM 3141 C CA . THR A 1 395 ? 10.219 -18.656 12.109 1 66.56 395 THR A CA 1
ATOM 3142 C C . THR A 1 395 ? 9.156 -19.422 11.32 1 66.56 395 THR A C 1
ATOM 3144 O O . THR A 1 395 ? 8.938 -20.609 11.562 1 66.56 395 THR A O 1
ATOM 3147 N N . HIS A 1 396 ? 8.812 -18.969 9.922 1 59.84 396 HIS A N 1
ATOM 3148 C CA . HIS A 1 396 ? 7.816 -19.641 9.086 1 59.84 396 HIS A CA 1
ATOM 3149 C C . HIS A 1 396 ? 6.688 -20.219 9.938 1 59.84 396 HIS A C 1
ATOM 3151 O O . HIS A 1 396 ? 6.023 -21.172 9.531 1 59.84 396 HIS A O 1
ATOM 3157 N N . ILE A 1 397 ? 6.508 -19.828 11.203 1 46.5 397 ILE A N 1
ATOM 3158 C CA . ILE A 1 397 ? 5.32 -20.422 11.812 1 46.5 397 ILE A CA 1
ATOM 3159 C C . ILE A 1 397 ? 4.121 -20.25 10.875 1 46.5 397 ILE A C 1
ATOM 3161 O O . ILE A 1 397 ? 3.871 -19.156 10.375 1 46.5 397 ILE A O 1
ATOM 3165 N N . SER A 1 398 ? 3.857 -21.281 10.086 1 46.09 398 SER A N 1
ATOM 3166 C CA . SER A 1 398 ? 2.701 -21.406 9.211 1 46.09 398 SER A CA 1
ATOM 3167 C C . SER A 1 398 ? 1.621 -20.391 9.555 1 46.09 398 SER A C 1
ATOM 3169 O O . SER A 1 398 ? 1.094 -20.391 10.664 1 46.09 398 SER A O 1
ATOM 3171 N N . VAL A 1 399 ? 1.827 -19.156 9.266 1 41.38 399 VAL A N 1
ATOM 3172 C CA . VAL A 1 399 ? 0.73 -18.203 9.352 1 41.38 399 VAL A CA 1
ATOM 3173 C C . VAL A 1 399 ? -0.381 -18.594 8.383 1 41.38 399 VAL A C 1
ATOM 3175 O O . VAL A 1 399 ? -0.116 -18.906 7.223 1 41.38 399 VAL A O 1
ATOM 3178 N N . MET B 1 1 ? 25.422 -64.375 -16.672 1 24.25 1 MET B N 1
ATOM 3179 C CA . MET B 1 1 ? 24.281 -63.562 -16.297 1 24.25 1 MET B CA 1
ATOM 3180 C C . MET B 1 1 ? 24.516 -62.094 -16.656 1 24.25 1 MET B C 1
ATOM 3182 O O . MET B 1 1 ? 25.406 -61.469 -16.094 1 24.25 1 MET B O 1
ATOM 3186 N N . GLU B 1 2 ? 24.312 -61.625 -17.875 1 25.31 2 GLU B N 1
ATOM 3187 C CA . GLU B 1 2 ? 24.688 -60.406 -18.594 1 25.31 2 GLU B CA 1
ATOM 3188 C C . GLU B 1 2 ? 24.016 -59.188 -18 1 25.31 2 GLU B C 1
ATOM 3190 O O . GLU B 1 2 ? 22.812 -59.188 -17.75 1 25.31 2 GLU B O 1
ATOM 3195 N N . LYS B 1 3 ? 24.922 -58.438 -17.219 1 39.25 3 LYS B N 1
ATOM 3196 C CA . LYS B 1 3 ? 24.547 -57.188 -16.562 1 39.25 3 LYS B CA 1
ATOM 3197 C C . LYS B 1 3 ? 23.75 -56.312 -17.484 1 39.25 3 LYS B C 1
ATOM 3199 O O . LYS B 1 3 ? 24.219 -55.938 -18.578 1 39.25 3 LYS B O 1
ATOM 3204 N N . ALA B 1 4 ? 22.422 -56.469 -17.375 1 38.41 4 ALA B N 1
ATOM 3205 C CA . ALA B 1 4 ? 21.5 -55.656 -18.172 1 38.41 4 ALA B CA 1
ATOM 3206 C C . ALA B 1 4 ? 22 -54.219 -18.266 1 38.41 4 ALA B C 1
ATOM 3208 O O . ALA B 1 4 ? 22.531 -53.688 -17.297 1 38.41 4 ALA B O 1
ATOM 3209 N N . PRO B 1 5 ? 22.281 -53.688 -19.453 1 37 5 PRO B N 1
ATOM 3210 C CA . PRO B 1 5 ? 22.859 -52.344 -19.562 1 37 5 PRO B CA 1
ATOM 3211 C C . PRO B 1 5 ? 22.109 -51.312 -18.734 1 37 5 PRO B C 1
ATOM 3213 O O . PRO B 1 5 ? 20.875 -51.312 -18.688 1 37 5 PRO B O 1
ATOM 3216 N N . ASP B 1 6 ? 22.641 -50.969 -17.594 1 34.31 6 ASP B N 1
ATOM 3217 C CA . ASP B 1 6 ? 22.312 -49.844 -16.75 1 34.31 6 ASP B CA 1
ATOM 3218 C C . ASP B 1 6 ? 22 -48.594 -17.594 1 34.31 6 ASP B C 1
ATOM 3220 O O . ASP B 1 6 ? 22.922 -47.969 -18.125 1 34.31 6 ASP B O 1
ATOM 3224 N N . VAL B 1 7 ? 20.953 -48.594 -18.438 1 37.91 7 VAL B N 1
ATOM 3225 C CA . VAL B 1 7 ? 20.578 -47.406 -19.172 1 37.91 7 VAL B CA 1
ATOM 3226 C C . VAL B 1 7 ? 20.578 -46.188 -18.25 1 37.91 7 VAL B C 1
ATOM 3228 O O . VAL B 1 7 ? 19.766 -46.125 -17.312 1 37.91 7 VAL B O 1
ATOM 3231 N N . ASP B 1 8 ? 21.766 -45.688 -17.875 1 37.25 8 ASP B N 1
ATOM 3232 C CA . ASP B 1 8 ? 22.031 -44.469 -17.125 1 37.25 8 ASP B CA 1
ATOM 3233 C C . ASP B 1 8 ? 21.094 -43.344 -17.578 1 37.25 8 ASP B C 1
ATOM 3235 O O . ASP B 1 8 ? 20.859 -43.188 -18.766 1 37.25 8 ASP B O 1
ATOM 3239 N N . ILE B 1 9 ? 20.172 -42.875 -16.797 1 38.03 9 ILE B N 1
ATOM 3240 C CA . ILE B 1 9 ? 19.297 -41.719 -17.016 1 38.03 9 ILE B CA 1
ATOM 3241 C C . ILE B 1 9 ? 20.031 -40.656 -17.844 1 38.03 9 ILE B C 1
ATOM 3243 O O . ILE B 1 9 ? 19.406 -39.906 -18.578 1 38.03 9 ILE B O 1
ATOM 3247 N N . GLU B 1 10 ? 21.406 -40.594 -17.719 1 38.25 10 GLU B N 1
ATOM 3248 C CA . GLU B 1 10 ? 22.234 -39.656 -18.469 1 38.25 10 GLU B CA 1
ATOM 3249 C C . GLU B 1 10 ? 22.25 -40 -19.953 1 38.25 10 GLU B C 1
ATOM 3251 O O . GLU B 1 10 ? 22.328 -39.125 -20.812 1 38.25 10 GLU B O 1
ATOM 3256 N N . THR B 1 11 ? 22.312 -41.188 -20.344 1 39.09 11 THR B N 1
ATOM 3257 C CA . THR B 1 11 ? 22.375 -41.625 -21.734 1 39.09 11 THR B CA 1
ATOM 3258 C C . THR B 1 11 ? 21.062 -41.344 -22.453 1 39.09 11 THR B C 1
ATOM 3260 O O . THR B 1 11 ? 21.031 -41.219 -23.672 1 39.09 11 THR B O 1
ATOM 3263 N N . LEU B 1 12 ? 19.969 -41.344 -21.781 1 39.59 12 LEU B N 1
ATOM 3264 C CA . LEU B 1 12 ? 18.688 -41 -22.375 1 39.59 12 LEU B CA 1
ATOM 3265 C C . LEU B 1 12 ? 18.672 -39.531 -22.766 1 39.59 12 LEU B C 1
ATOM 3267 O O . LEU B 1 12 ? 17.828 -39.094 -23.547 1 39.59 12 LEU B O 1
ATOM 3271 N N . ILE B 1 13 ? 19.5 -38.594 -22.234 1 43 13 ILE B N 1
ATOM 3272 C CA . ILE B 1 13 ? 19.469 -37.156 -22.469 1 43 13 ILE B CA 1
ATOM 3273 C C . ILE B 1 13 ? 19.828 -36.875 -23.922 1 43 13 ILE B C 1
ATOM 3275 O O . ILE B 1 13 ? 19.188 -36.031 -24.578 1 43 13 ILE B O 1
ATOM 3279 N N . ASP B 1 14 ? 20.906 -37.438 -24.422 1 45.22 14 ASP B N 1
ATOM 3280 C CA . ASP B 1 14 ? 21.359 -37.094 -25.766 1 45.22 14 ASP B CA 1
ATOM 3281 C C . ASP B 1 14 ? 20.344 -37.531 -26.828 1 45.22 14 ASP B C 1
ATOM 3283 O O . ASP B 1 14 ? 20.141 -36.844 -27.828 1 45.22 14 ASP B O 1
ATOM 3287 N N . GLU B 1 15 ? 19.719 -38.75 -26.688 1 48.88 15 GLU B N 1
ATOM 3288 C CA . GLU B 1 15 ? 18.922 -39.344 -27.766 1 48.88 15 GLU B CA 1
ATOM 3289 C C . GLU B 1 15 ? 17.453 -38.938 -27.641 1 48.88 15 GLU B C 1
ATOM 3291 O O . GLU B 1 15 ? 16.703 -38.969 -28.609 1 48.88 15 GLU B O 1
ATOM 3296 N N . PHE B 1 16 ? 17 -38.469 -26.406 1 62.75 16 PHE B N 1
ATOM 3297 C CA . PHE B 1 16 ? 15.562 -38.25 -26.328 1 62.75 16 PHE B CA 1
ATOM 3298 C C . PHE B 1 16 ? 15.227 -36.75 -26.391 1 62.75 16 PHE B C 1
ATOM 3300 O O . PHE B 1 16 ? 15.961 -35.938 -25.844 1 62.75 16 PHE B O 1
ATOM 3307 N N . GLU B 1 17 ? 14.281 -36.406 -27.234 1 77.38 17 GLU B N 1
ATOM 3308 C CA . GLU B 1 17 ? 13.781 -35.062 -27.438 1 77.38 17 GLU B CA 1
ATOM 3309 C C . GLU B 1 17 ? 13.258 -34.469 -26.141 1 77.38 17 GLU B C 1
ATOM 3311 O O . GLU B 1 17 ? 13.32 -33.25 -25.953 1 77.38 17 GLU B O 1
ATOM 3316 N N . TYR B 1 18 ? 12.867 -35.344 -25.156 1 88.69 18 TYR B N 1
ATOM 3317 C CA . TYR B 1 18 ? 12.445 -34.875 -23.844 1 88.69 18 TYR B CA 1
ATOM 3318 C C . TYR B 1 18 ? 12.688 -35.938 -22.781 1 88.69 18 TYR B C 1
ATOM 3320 O O . TYR B 1 18 ? 12.812 -37.125 -23.094 1 88.69 18 TYR B O 1
ATOM 3328 N N . ILE B 1 19 ? 12.953 -35.594 -21.5 1 93.56 19 ILE B N 1
ATOM 3329 C CA . ILE B 1 19 ? 13.211 -36.469 -20.375 1 93.56 19 ILE B CA 1
ATOM 3330 C C . ILE B 1 19 ? 12.109 -36.312 -19.328 1 93.56 19 ILE B C 1
ATOM 3332 O O . ILE B 1 19 ? 11.922 -35.219 -18.781 1 93.56 19 ILE B O 1
ATOM 3336 N N . PRO B 1 20 ? 11.375 -37.469 -19.047 1 96.62 20 PRO B N 1
ATOM 3337 C CA . PRO B 1 20 ? 10.32 -37.375 -18.047 1 96.62 20 PRO B CA 1
ATOM 3338 C C . PRO B 1 20 ? 10.859 -37.219 -16.625 1 96.62 20 PRO B C 1
ATOM 3340 O O . PRO B 1 20 ? 11.953 -37.719 -16.328 1 96.62 20 PRO B O 1
ATOM 3343 N N . GLY B 1 21 ? 10.016 -36.594 -15.742 1 97 21 GLY B N 1
ATOM 3344 C CA . GLY B 1 21 ? 10.391 -36.406 -14.352 1 97 21 GLY B CA 1
ATOM 3345 C C . GLY B 1 21 ? 10.727 -34.938 -14.023 1 97 21 GLY B C 1
ATOM 3346 O O . GLY B 1 21 ? 10.836 -34.125 -14.922 1 97 21 GLY B O 1
ATOM 3347 N N . HIS B 1 22 ? 10.906 -34.625 -12.766 1 97.5 22 HIS B N 1
ATOM 3348 C CA . HIS B 1 22 ? 11.133 -33.25 -12.336 1 97.5 22 HIS B CA 1
ATOM 3349 C C . HIS B 1 22 ? 12.531 -33.062 -11.758 1 97.5 22 HIS B C 1
ATOM 3351 O O . HIS B 1 22 ? 13.016 -31.938 -11.609 1 97.5 22 HIS B O 1
ATOM 3357 N N . PHE B 1 23 ? 13.172 -34.156 -11.391 1 96.31 23 PHE B N 1
ATOM 3358 C CA . PHE B 1 23 ? 14.367 -34.062 -10.555 1 96.31 23 PHE B CA 1
ATOM 3359 C C . PHE B 1 23 ? 15.594 -33.75 -11.398 1 96.31 23 PHE B C 1
ATOM 3361 O O . PHE B 1 23 ? 16.656 -33.406 -10.859 1 96.31 23 PHE B O 1
ATOM 3368 N N . HIS B 1 24 ? 15.484 -33.812 -12.719 1 93.19 24 HIS B N 1
ATOM 3369 C CA . HIS B 1 24 ? 16.594 -33.438 -13.602 1 93.19 24 HIS B CA 1
ATOM 3370 C C . HIS B 1 24 ? 16.469 -32 -14.086 1 93.19 24 HIS B C 1
ATOM 3372 O O . HIS B 1 24 ? 17.391 -31.484 -14.695 1 93.19 24 HIS B O 1
ATOM 3378 N N . LEU B 1 25 ? 15.336 -31.344 -13.867 1 93.81 25 LEU B N 1
ATOM 3379 C CA . LEU B 1 25 ? 15.055 -30.016 -14.383 1 93.81 25 LEU B CA 1
ATOM 3380 C C . LEU B 1 25 ? 16.031 -29 -13.82 1 93.81 25 LEU B C 1
ATOM 3382 O O . LEU B 1 25 ? 16.484 -29.125 -12.68 1 93.81 25 LEU B O 1
ATOM 3386 N N . GLU B 1 26 ? 16.297 -28.016 -14.609 1 87.75 26 GLU B N 1
ATOM 3387 C CA . GLU B 1 26 ? 17.188 -26.938 -14.188 1 87.75 26 GLU B CA 1
ATOM 3388 C C . GLU B 1 26 ? 16.469 -25.922 -13.312 1 87.75 26 GLU B C 1
ATOM 3390 O O . GLU B 1 26 ? 16.312 -24.766 -13.688 1 87.75 26 GLU B O 1
ATOM 3395 N N . MET B 1 27 ? 16.047 -26.391 -12.211 1 90.12 27 MET B N 1
ATOM 3396 C CA . MET B 1 27 ? 15.398 -25.562 -11.195 1 90.12 27 MET B CA 1
ATOM 3397 C C . MET B 1 27 ? 16.297 -25.391 -9.977 1 90.12 27 MET B C 1
ATOM 3399 O O . MET B 1 27 ? 17.109 -26.266 -9.656 1 90.12 27 MET B O 1
ATOM 3403 N N . ASN B 1 28 ? 16.203 -24.25 -9.352 1 87.69 28 ASN B N 1
ATOM 3404 C CA . ASN B 1 28 ? 16.984 -24.016 -8.148 1 87.69 28 ASN B CA 1
ATOM 3405 C C . ASN B 1 28 ? 16.703 -25.047 -7.066 1 87.69 28 ASN B C 1
ATOM 3407 O O . ASN B 1 28 ? 17.578 -25.391 -6.273 1 87.69 28 ASN B O 1
ATOM 3411 N N . LEU B 1 29 ? 15.523 -25.5 -7.086 1 87.88 29 LEU B N 1
ATOM 3412 C CA . LEU B 1 29 ? 15.094 -26.531 -6.152 1 87.88 29 LEU B CA 1
ATOM 3413 C C . LEU B 1 29 ? 16 -27.75 -6.238 1 87.88 29 LEU B C 1
ATOM 3415 O O . LEU B 1 29 ? 16.234 -28.438 -5.234 1 87.88 29 LEU B O 1
ATOM 3419 N N . ASN B 1 30 ? 16.5 -28.031 -7.402 1 87.25 30 ASN B N 1
ATOM 3420 C CA . ASN B 1 30 ? 17.25 -29.25 -7.672 1 87.25 30 ASN B CA 1
ATOM 3421 C C . ASN B 1 30 ? 18.734 -29.062 -7.402 1 87.25 30 ASN B C 1
ATOM 3423 O O . ASN B 1 30 ? 19.484 -30.031 -7.395 1 87.25 30 ASN B O 1
ATOM 3427 N N . PHE B 1 31 ? 19.094 -27.781 -7.164 1 81.94 31 PHE B N 1
ATOM 3428 C CA . PHE B 1 31 ? 20.516 -27.5 -7 1 81.94 31 PHE B CA 1
ATOM 3429 C C . PHE B 1 31 ? 20.859 -27.344 -5.523 1 81.94 31 PHE B C 1
ATOM 3431 O O . PHE B 1 31 ? 20 -27.016 -4.707 1 81.94 31 PHE B O 1
ATOM 3438 N N . GLU B 1 32 ? 22.125 -27.656 -5.27 1 71.56 32 GLU B N 1
ATOM 3439 C CA . GLU B 1 32 ? 22.625 -27.406 -3.918 1 71.56 32 GLU B CA 1
ATOM 3440 C C . GLU B 1 32 ? 22.828 -25.922 -3.676 1 71.56 32 GLU B C 1
ATOM 3442 O O . GLU B 1 32 ? 23.359 -25.203 -4.535 1 71.56 32 GLU B O 1
ATOM 3447 N N . CYS B 1 33 ? 21.953 -25.453 -2.854 1 65.44 33 CYS B N 1
ATOM 3448 C CA . CYS B 1 33 ? 22.031 -24.031 -2.584 1 65.44 33 CYS B CA 1
ATOM 3449 C C . CYS B 1 33 ? 22.891 -23.75 -1.365 1 65.44 33 CYS B C 1
ATOM 3451 O O . CYS B 1 33 ? 23.016 -24.594 -0.475 1 65.44 33 CYS B O 1
ATOM 3453 N N . ASN B 1 34 ? 23.672 -22.609 -1.616 1 67.25 34 ASN B N 1
ATOM 3454 C CA . ASN B 1 34 ? 24.5 -22.109 -0.522 1 67.25 34 ASN B CA 1
ATOM 3455 C C . ASN B 1 34 ? 23.641 -21.5 0.587 1 67.25 34 ASN B C 1
ATOM 3457 O O . ASN B 1 34 ? 24.172 -20.953 1.552 1 67.25 34 ASN B O 1
ATOM 3461 N N . THR B 1 35 ? 22.344 -21.703 0.404 1 74.69 35 THR B N 1
ATOM 3462 C CA . THR B 1 35 ? 21.469 -21.188 1.446 1 74.69 35 THR B CA 1
ATOM 3463 C C . THR B 1 35 ? 21.344 -22.172 2.602 1 74.69 35 THR B C 1
ATOM 3465 O O . THR B 1 35 ? 21.328 -23.391 2.389 1 74.69 35 THR B O 1
ATOM 3468 N N . PRO B 1 36 ? 21.375 -21.625 3.793 1 79.31 36 PRO B N 1
ATOM 3469 C CA . PRO B 1 36 ? 21.172 -22.5 4.945 1 79.31 36 PRO B CA 1
ATOM 3470 C C . PRO B 1 36 ? 19.938 -23.391 4.793 1 79.31 36 PRO B C 1
ATOM 3472 O O . PRO B 1 36 ? 18.922 -22.969 4.238 1 79.31 36 PRO B O 1
ATOM 3475 N N . VAL B 1 37 ? 20.047 -24.625 5.23 1 82.19 37 VAL B N 1
ATOM 3476 C CA . VAL B 1 37 ? 19.031 -25.672 5.066 1 82.19 37 VAL B CA 1
ATOM 3477 C C . VAL B 1 37 ? 17.688 -25.172 5.617 1 82.19 37 VAL B C 1
ATOM 3479 O O . VAL B 1 37 ? 16.641 -25.406 5.016 1 82.19 37 VAL B O 1
ATOM 3482 N N . LYS B 1 38 ? 17.812 -24.469 6.727 1 81.62 38 LYS B N 1
ATOM 3483 C CA . LYS B 1 38 ? 16.578 -24 7.359 1 81.62 38 LYS B CA 1
ATOM 3484 C C . LYS B 1 38 ? 15.836 -23.031 6.449 1 81.62 38 LYS B C 1
ATOM 3486 O O . LYS B 1 38 ? 14.609 -23.078 6.344 1 81.62 38 LYS B O 1
ATOM 3491 N N . LEU B 1 39 ? 16.547 -22.266 5.797 1 81.12 39 LEU B N 1
ATOM 3492 C CA . LEU B 1 39 ? 15.953 -21.266 4.91 1 81.12 39 LEU B CA 1
ATOM 3493 C C . LEU B 1 39 ? 15.406 -21.922 3.643 1 81.12 39 LEU B C 1
ATOM 3495 O O . LEU B 1 39 ? 14.359 -21.516 3.131 1 81.12 39 LEU B O 1
ATOM 3499 N N . ARG B 1 40 ? 16.078 -22.844 3.25 1 83.25 40 ARG B N 1
ATOM 3500 C CA . ARG B 1 40 ? 15.633 -23.547 2.059 1 83.25 40 ARG B CA 1
ATOM 3501 C C . ARG B 1 40 ? 14.328 -24.312 2.33 1 83.25 40 ARG B C 1
ATOM 3503 O O . ARG B 1 40 ? 13.414 -24.281 1.507 1 83.25 40 ARG B O 1
ATOM 3510 N N . ARG B 1 41 ? 14.289 -24.969 3.445 1 85.94 41 ARG B N 1
ATOM 3511 C CA . ARG B 1 41 ? 13.086 -25.688 3.83 1 85.94 41 ARG B CA 1
ATOM 3512 C C . ARG B 1 41 ? 11.891 -24.75 3.957 1 85.94 41 ARG B C 1
ATOM 3514 O O . ARG B 1 41 ? 10.773 -25.109 3.58 1 85.94 41 ARG B O 1
ATOM 3521 N N . ARG B 1 42 ? 12.203 -23.656 4.414 1 82.75 42 ARG B N 1
ATOM 3522 C CA . ARG B 1 42 ? 11.141 -22.656 4.551 1 82.75 42 ARG B CA 1
ATOM 3523 C C . ARG B 1 42 ? 10.602 -22.25 3.184 1 82.75 42 ARG B C 1
ATOM 3525 O O . ARG B 1 42 ? 9.391 -22.156 2.998 1 82.75 42 ARG B O 1
ATOM 3532 N N . ASP B 1 43 ? 11.461 -21.984 2.277 1 84.31 43 ASP B N 1
ATOM 3533 C CA . ASP B 1 43 ? 11.055 -21.578 0.934 1 84.31 43 ASP B CA 1
ATOM 3534 C C . ASP B 1 43 ? 10.219 -22.672 0.264 1 84.31 43 ASP B C 1
ATOM 3536 O O . ASP B 1 43 ? 9.211 -22.359 -0.39 1 84.31 43 ASP B O 1
ATOM 3540 N N . ILE B 1 44 ? 10.602 -23.875 0.442 1 89.5 44 ILE B N 1
ATOM 3541 C CA . ILE B 1 44 ? 9.891 -25 -0.157 1 89.5 44 ILE B CA 1
ATOM 3542 C C . ILE B 1 44 ? 8.508 -25.125 0.475 1 89.5 44 ILE B C 1
ATOM 3544 O O . ILE B 1 44 ? 7.512 -25.344 -0.225 1 89.5 44 ILE B O 1
ATOM 3548 N N . THR B 1 45 ? 8.508 -24.969 1.741 1 86.94 45 THR B N 1
ATOM 3549 C CA . THR B 1 45 ? 7.234 -25.062 2.449 1 86.94 45 THR B CA 1
ATOM 3550 C C . THR B 1 45 ? 6.277 -23.969 2 1 86.94 45 THR B C 1
ATOM 3552 O O . THR B 1 45 ? 5.074 -24.203 1.852 1 86.94 45 THR B O 1
ATOM 3555 N N . LEU B 1 46 ? 6.785 -22.844 1.77 1 82.81 46 LEU B N 1
ATOM 3556 C CA . LEU B 1 46 ? 5.965 -21.734 1.305 1 82.81 46 LEU B CA 1
ATOM 3557 C C . LEU B 1 46 ? 5.352 -22.047 -0.058 1 82.81 46 LEU B C 1
ATOM 3559 O O . LEU B 1 46 ? 4.164 -21.797 -0.278 1 82.81 46 LEU B O 1
ATOM 3563 N N . LYS B 1 47 ? 6.137 -22.531 -0.935 1 87.81 47 LYS B N 1
ATOM 3564 C CA . LYS B 1 47 ? 5.641 -22.844 -2.271 1 87.81 47 LYS B CA 1
ATOM 3565 C C . LYS B 1 47 ? 4.66 -24.016 -2.227 1 87.81 47 LYS B C 1
ATOM 3567 O O . LYS B 1 47 ? 3.701 -24.062 -3.002 1 87.81 47 LYS B O 1
ATOM 3572 N N . ARG B 1 48 ? 4.957 -24.922 -1.339 1 89.19 48 ARG B N 1
ATOM 3573 C CA . ARG B 1 48 ? 4.035 -26.031 -1.157 1 89.19 48 ARG B CA 1
ATOM 3574 C C . ARG B 1 48 ? 2.668 -25.531 -0.69 1 89.19 48 ARG B C 1
ATOM 3576 O O . ARG B 1 48 ? 1.636 -25.984 -1.188 1 89.19 48 ARG B O 1
ATOM 3583 N N . ASP B 1 49 ? 2.697 -24.641 0.21 1 81.19 49 ASP B N 1
ATOM 3584 C CA . ASP B 1 49 ? 1.449 -24.078 0.71 1 81.19 49 ASP B CA 1
ATOM 3585 C C . ASP B 1 49 ? 0.7 -23.328 -0.395 1 81.19 49 ASP B C 1
ATOM 3587 O O . ASP B 1 49 ? -0.528 -23.406 -0.475 1 81.19 49 ASP B O 1
ATOM 3591 N N . ALA B 1 50 ? 1.413 -22.656 -1.167 1 81.62 50 ALA B N 1
ATOM 3592 C CA . ALA B 1 50 ? 0.807 -21.953 -2.295 1 81.62 50 ALA B CA 1
ATOM 3593 C C . ALA B 1 50 ? 0.153 -22.938 -3.266 1 81.62 50 ALA B C 1
ATOM 3595 O O . ALA B 1 50 ? -0.929 -22.672 -3.793 1 81.62 50 ALA B O 1
ATOM 3596 N N . LEU B 1 51 ? 0.789 -23.984 -3.467 1 86.62 51 LEU B N 1
ATOM 3597 C CA . LEU B 1 51 ? 0.27 -25.016 -4.363 1 86.62 51 LEU B CA 1
ATOM 3598 C C . LEU B 1 51 ? -0.986 -25.656 -3.783 1 86.62 51 LEU B C 1
ATOM 3600 O O . LEU B 1 51 ? -1.929 -25.969 -4.52 1 86.62 51 LEU B O 1
ATOM 3604 N N . GLN B 1 52 ? -0.889 -25.906 -2.531 1 79.88 52 GLN B N 1
ATOM 3605 C CA . GLN B 1 52 ? -2.043 -26.516 -1.872 1 79.88 52 GLN B CA 1
ATOM 3606 C C . GLN B 1 52 ? -3.264 -25.609 -1.959 1 79.88 52 GLN B C 1
ATOM 3608 O O . GLN B 1 52 ? -4.387 -26.078 -2.145 1 79.88 52 GLN B O 1
ATOM 3613 N N . PHE B 1 53 ? -2.979 -24.422 -1.896 1 72.31 53 PHE B N 1
ATOM 3614 C CA . PHE B 1 53 ? -4.051 -23.453 -2.033 1 72.31 53 PHE B CA 1
ATOM 3615 C C . PHE B 1 53 ? -4.656 -23.5 -3.432 1 72.31 53 PHE B C 1
ATOM 3617 O O . PHE B 1 53 ? -5.875 -23.406 -3.59 1 72.31 53 PHE B O 1
ATOM 3624 N N . GLN B 1 54 ? -3.877 -23.672 -4.363 1 73.75 54 GLN B N 1
ATOM 3625 C CA . GLN B 1 54 ? -4.34 -23.75 -5.742 1 73.75 54 GLN B CA 1
ATOM 3626 C C . GLN B 1 54 ? -5.145 -25.016 -5.988 1 73.75 54 GLN B C 1
ATOM 3628 O O . GLN B 1 54 ? -6.121 -25.016 -6.738 1 73.75 54 GLN B O 1
ATOM 3633 N N . LEU B 1 55 ? -4.727 -26.062 -5.348 1 73.12 55 LEU B N 1
ATOM 3634 C CA . LEU B 1 55 ? -5.383 -27.359 -5.535 1 73.12 55 LEU B CA 1
ATOM 3635 C C . LEU B 1 55 ? -6.801 -27.328 -4.977 1 73.12 55 LEU B C 1
ATOM 3637 O O . LEU B 1 55 ? -7.707 -27.938 -5.547 1 73.12 55 LEU B O 1
ATOM 3641 N N . GLU B 1 56 ? -6.98 -26.641 -3.979 1 66.44 56 GLU B N 1
ATOM 3642 C CA . GLU B 1 56 ? -8.297 -26.547 -3.361 1 66.44 56 GLU B CA 1
ATOM 3643 C C . GLU B 1 56 ? -9.266 -25.75 -4.227 1 66.44 56 GLU B C 1
ATOM 3645 O O . GLU B 1 56 ? -10.477 -25.969 -4.195 1 66.44 56 GLU B O 1
ATOM 3650 N N . SER B 1 57 ? -8.695 -24.953 -5.055 1 61.78 57 SER B N 1
ATOM 3651 C CA . SER B 1 57 ? -9.547 -24.062 -5.824 1 61.78 57 SER B CA 1
ATOM 3652 C C . SER B 1 57 ? -9.758 -24.578 -7.246 1 61.78 57 SER B C 1
ATOM 3654 O O . SER B 1 57 ? -10.742 -24.234 -7.898 1 61.78 57 SER B O 1
ATOM 3656 N N . ASP B 1 58 ? -8.711 -25.25 -7.738 1 62.28 58 ASP B N 1
ATOM 3657 C CA . ASP B 1 58 ? -8.688 -25.547 -9.164 1 62.28 58 ASP B CA 1
ATOM 3658 C C . ASP B 1 58 ? -9.016 -27.016 -9.43 1 62.28 58 ASP B C 1
ATOM 3660 O O . ASP B 1 58 ? -8.266 -27.906 -9.039 1 62.28 58 ASP B O 1
ATOM 3664 N N . SER B 1 59 ? -10.219 -27.234 -9.734 1 61 59 SER B N 1
ATOM 3665 C CA . SER B 1 59 ? -10.539 -28.562 -10.234 1 61 59 SER B CA 1
ATOM 3666 C C . SER B 1 59 ? -10.164 -28.719 -11.703 1 61 59 SER B C 1
ATOM 3668 O O . SER B 1 59 ? -10.812 -29.453 -12.445 1 61 59 SER B O 1
ATOM 3670 N N . SER B 1 60 ? -9.062 -28.062 -12.008 1 69.44 60 SER B N 1
ATOM 3671 C CA . SER B 1 60 ? -8.812 -27.922 -13.438 1 69.44 60 SER B CA 1
ATOM 3672 C C . SER B 1 60 ? -7.906 -29.031 -13.969 1 69.44 60 SER B C 1
ATOM 3674 O O . SER B 1 60 ? -7.621 -29.984 -13.25 1 69.44 60 SER B O 1
ATOM 3676 N N . PHE B 1 61 ? -7.531 -28.938 -15.18 1 68.81 61 PHE B N 1
ATOM 3677 C CA . PHE B 1 61 ? -6.723 -29.828 -16 1 68.81 61 PHE B CA 1
ATOM 3678 C C . PHE B 1 61 ? -5.293 -29.906 -15.477 1 68.81 61 PHE B C 1
ATOM 3680 O O . PHE B 1 61 ? -4.531 -30.797 -15.852 1 68.81 61 PHE B O 1
ATOM 3687 N N . GLN B 1 62 ? -4.984 -29.125 -14.453 1 85.62 62 GLN B N 1
ATOM 3688 C CA . GLN B 1 62 ? -3.588 -29.094 -14.023 1 85.62 62 GLN B CA 1
ATOM 3689 C C . GLN B 1 62 ? -3.408 -29.734 -12.656 1 85.62 62 GLN B C 1
ATOM 3691 O O . GLN B 1 62 ? -2.385 -29.547 -12 1 85.62 62 GLN B O 1
ATOM 3696 N N . GLN B 1 63 ? -4.387 -30.5 -12.305 1 88.56 63 GLN B N 1
ATOM 3697 C CA . GLN B 1 63 ? -4.379 -31.141 -10.992 1 88.56 63 GLN B CA 1
ATOM 3698 C C . GLN B 1 63 ? -3.193 -32.094 -10.852 1 88.56 63 GLN B C 1
ATOM 3700 O O . GLN B 1 63 ? -2.545 -32.125 -9.797 1 88.56 63 GLN B O 1
ATOM 3705 N N . LEU B 1 64 ? -2.971 -32.844 -11.961 1 92.62 64 LEU B N 1
ATOM 3706 C CA . LEU B 1 64 ? -1.884 -33.812 -11.891 1 92.62 64 LEU B CA 1
ATOM 3707 C C . LEU B 1 64 ? -0.531 -33.094 -11.836 1 92.62 64 LEU B C 1
ATOM 3709 O O . LEU B 1 64 ? 0.398 -33.594 -11.18 1 92.62 64 LEU B O 1
ATOM 3713 N N . ALA B 1 65 ? -0.448 -31.953 -12.531 1 93.81 65 ALA B N 1
ATOM 3714 C CA . ALA B 1 65 ? 0.771 -31.156 -12.453 1 93.81 65 ALA B CA 1
ATOM 3715 C C . ALA B 1 65 ? 1.023 -30.688 -11.016 1 93.81 65 ALA B C 1
ATOM 3717 O O . ALA B 1 65 ? 2.156 -30.734 -10.531 1 93.81 65 ALA B O 1
ATOM 3718 N N . VAL B 1 66 ? 0.005 -30.297 -10.375 1 92.94 66 VAL B N 1
ATOM 3719 C CA . VAL B 1 66 ? 0.087 -29.812 -9 1 92.94 66 VAL B CA 1
ATOM 3720 C C . VAL B 1 66 ? 0.521 -30.953 -8.078 1 92.94 66 VAL B C 1
ATOM 3722 O O . VAL B 1 66 ? 1.436 -30.797 -7.27 1 92.94 66 VAL B O 1
ATOM 3725 N N . LYS B 1 67 ? -0.12 -32.094 -8.219 1 93.94 67 LYS B N 1
ATOM 3726 C CA . LYS B 1 67 ? 0.181 -33.219 -7.375 1 93.94 67 LYS B CA 1
ATOM 3727 C C . LYS B 1 67 ? 1.623 -33.688 -7.57 1 93.94 67 LYS B C 1
ATOM 3729 O O . LYS B 1 67 ? 2.314 -34 -6.598 1 93.94 67 LYS B O 1
ATOM 3734 N N . ASN B 1 68 ? 2.035 -33.75 -8.844 1 96.19 68 ASN B N 1
ATOM 3735 C CA . ASN B 1 68 ? 3.422 -34.125 -9.102 1 96.19 68 ASN B CA 1
ATOM 3736 C C . ASN B 1 68 ? 4.395 -33.188 -8.383 1 96.19 68 ASN B C 1
ATOM 3738 O O . ASN B 1 68 ? 5.371 -33.656 -7.789 1 96.19 68 ASN B O 1
ATOM 3742 N N . LEU B 1 69 ? 4.082 -31.938 -8.484 1 95.75 69 LEU B N 1
ATOM 3743 C CA . LEU B 1 69 ? 4.969 -30.969 -7.859 1 95.75 69 LEU B CA 1
ATOM 3744 C C . LEU B 1 69 ? 4.93 -31.094 -6.34 1 95.75 69 LEU B C 1
ATOM 3746 O O . LEU B 1 69 ? 5.949 -30.906 -5.672 1 95.75 69 LEU B O 1
ATOM 3750 N N . LEU B 1 70 ? 3.799 -31.375 -5.785 1 95.12 70 LEU B N 1
ATOM 3751 C CA . LEU B 1 70 ? 3.697 -31.609 -4.352 1 95.12 70 LEU B CA 1
ATOM 3752 C C . LEU B 1 70 ? 4.59 -32.781 -3.93 1 95.12 70 LEU B C 1
ATOM 3754 O O . LEU B 1 70 ? 5.227 -32.719 -2.875 1 95.12 70 LEU B O 1
ATOM 3758 N N . GLY B 1 71 ? 4.574 -33.812 -4.738 1 97.44 71 GLY B N 1
ATOM 3759 C CA . GLY B 1 71 ? 5.469 -34.938 -4.48 1 97.44 71 GLY B CA 1
ATOM 3760 C C . GLY B 1 71 ? 6.934 -34.531 -4.5 1 97.44 71 GLY B C 1
ATOM 3761 O O . GLY B 1 71 ? 7.715 -34.969 -3.652 1 97.44 71 GLY B O 1
ATOM 3762 N N . VAL B 1 72 ? 7.273 -33.719 -5.441 1 97.38 72 VAL B N 1
ATOM 3763 C CA . VAL B 1 72 ? 8.648 -33.25 -5.562 1 97.38 72 VAL B CA 1
ATOM 3764 C C . VAL B 1 72 ? 9.039 -32.438 -4.32 1 97.38 72 VAL B C 1
ATOM 3766 O O . VAL B 1 72 ? 10.125 -32.625 -3.768 1 97.38 72 VAL B O 1
ATOM 3769 N N . PHE B 1 73 ? 8.18 -31.547 -3.898 1 95.56 73 PHE B N 1
ATOM 3770 C CA . PHE B 1 73 ? 8.445 -30.766 -2.701 1 95.56 73 PHE B CA 1
ATOM 3771 C C . PHE B 1 73 ? 8.594 -31.656 -1.481 1 95.56 73 PHE B C 1
ATOM 3773 O O . PHE B 1 73 ? 9.484 -31.453 -0.657 1 95.56 73 PHE B O 1
ATOM 3780 N N . SER B 1 74 ? 7.734 -32.656 -1.381 1 96.38 74 SER B N 1
ATOM 3781 C CA . SER B 1 74 ? 7.832 -33.594 -0.264 1 96.38 74 SER B CA 1
ATOM 3782 C C . SER B 1 74 ? 9.18 -34.281 -0.253 1 96.38 74 SER B C 1
ATOM 3784 O O . SER B 1 74 ? 9.773 -34.5 0.81 1 96.38 74 SER B O 1
ATOM 3786 N N . TYR B 1 75 ? 9.656 -34.688 -1.407 1 96.69 75 TYR B N 1
ATOM 3787 C CA . TYR B 1 75 ? 10.961 -35.312 -1.521 1 96.69 75 TYR B CA 1
ATOM 3788 C C . TYR B 1 75 ? 12.062 -34.438 -0.963 1 96.69 75 TYR B C 1
ATOM 3790 O O . TYR B 1 75 ? 12.898 -34.875 -0.18 1 96.69 75 TYR B O 1
ATOM 3798 N N . TYR B 1 76 ? 12.07 -33.156 -1.31 1 93.81 76 TYR B N 1
ATOM 3799 C CA . TYR B 1 76 ? 13.133 -32.219 -0.914 1 93.81 76 TYR B CA 1
ATOM 3800 C C . TYR B 1 76 ? 12.984 -31.812 0.545 1 93.81 76 TYR B C 1
ATOM 3802 O O . TYR B 1 76 ? 13.914 -31.266 1.145 1 93.81 76 TYR B O 1
ATOM 3810 N N . LEU B 1 77 ? 11.828 -32.062 1.104 1 93.69 77 LEU B N 1
ATOM 3811 C CA . LEU B 1 77 ? 11.617 -31.844 2.531 1 93.69 77 LEU B CA 1
ATOM 3812 C C . LEU B 1 77 ? 11.938 -33.125 3.32 1 93.69 77 LEU B C 1
ATOM 3814 O O . LEU B 1 77 ? 11.586 -33.219 4.5 1 93.69 77 LEU B O 1
ATOM 3818 N N . ASP B 1 78 ? 12.484 -34.094 2.691 1 94 78 ASP B N 1
ATOM 3819 C CA . ASP B 1 78 ? 12.938 -35.344 3.26 1 94 78 ASP B CA 1
ATOM 3820 C C . ASP B 1 78 ? 11.758 -36.219 3.721 1 94 78 ASP B C 1
ATOM 3822 O O . ASP B 1 78 ? 11.875 -36.969 4.68 1 94 78 ASP B O 1
ATOM 3826 N N . GLU B 1 79 ? 10.648 -35.938 3.107 1 96.12 79 GLU B N 1
ATOM 3827 C CA . GLU B 1 79 ? 9.477 -36.781 3.328 1 96.12 79 GLU B CA 1
ATOM 3828 C C . GLU B 1 79 ? 9.32 -37.812 2.215 1 96.12 79 GLU B C 1
ATOM 3830 O O . GLU B 1 79 ? 8.312 -37.812 1.502 1 96.12 79 GLU B O 1
ATOM 3835 N N . PHE B 1 80 ? 10.141 -38.75 2.158 1 96.12 80 PHE B N 1
ATOM 3836 C CA . PHE B 1 80 ? 10.266 -39.688 1.042 1 96.12 80 PHE B CA 1
ATOM 3837 C C . PHE B 1 80 ? 9.039 -40.594 0.956 1 96.12 80 PHE B C 1
ATOM 3839 O O . PHE B 1 80 ? 8.57 -40.906 -0.14 1 96.12 80 PHE B O 1
ATOM 3846 N N . GLY B 1 81 ? 8.562 -40.969 2.096 1 95.81 81 GLY B N 1
ATOM 3847 C CA . GLY B 1 81 ? 7.359 -41.781 2.098 1 95.81 81 GLY B CA 1
ATOM 3848 C C . GLY B 1 81 ? 6.156 -41.062 1.511 1 95.81 81 GLY B C 1
ATOM 3849 O O . GLY B 1 81 ? 5.422 -41.656 0.703 1 95.81 81 GLY B O 1
ATOM 3850 N N . SER B 1 82 ? 6.031 -39.844 1.933 1 96.81 82 SER B N 1
ATOM 3851 C CA . SER B 1 82 ? 4.934 -39.031 1.411 1 96.81 82 SER B CA 1
ATOM 3852 C C . SER B 1 82 ? 5.078 -38.812 -0.09 1 96.81 82 SER B C 1
ATOM 3854 O O . SER B 1 82 ? 4.094 -38.844 -0.829 1 96.81 82 SER B O 1
ATOM 3856 N N . ALA B 1 83 ? 6.305 -38.562 -0.528 1 97.94 83 ALA B N 1
ATOM 3857 C CA . ALA B 1 83 ? 6.566 -38.375 -1.952 1 97.94 83 ALA B CA 1
ATOM 3858 C C . ALA B 1 83 ? 6.188 -39.625 -2.752 1 97.94 83 ALA B C 1
ATOM 3860 O O . ALA B 1 83 ? 5.484 -39.531 -3.76 1 97.94 83 ALA B O 1
ATOM 3861 N N . ARG B 1 84 ? 6.621 -40.719 -2.275 1 98 84 ARG B N 1
ATOM 3862 C CA . ARG B 1 84 ? 6.305 -42 -2.92 1 98 84 ARG B CA 1
ATOM 3863 C C . ARG B 1 84 ? 4.797 -42.188 -3.033 1 98 84 ARG B C 1
ATOM 3865 O O . ARG B 1 84 ? 4.289 -42.531 -4.105 1 98 84 ARG B O 1
ATOM 3872 N N . ASP B 1 85 ? 4.098 -41.938 -1.937 1 98.06 85 ASP B N 1
ATOM 3873 C CA . ASP B 1 85 ? 2.654 -42.156 -1.905 1 98.06 85 ASP B CA 1
ATOM 3874 C C . ASP B 1 85 ? 1.94 -41.219 -2.885 1 98.06 85 ASP B C 1
ATOM 3876 O O . ASP B 1 85 ? 0.954 -41.625 -3.512 1 98.06 85 ASP B O 1
ATOM 3880 N N . ILE B 1 86 ? 2.379 -40.062 -3.004 1 97.62 86 ILE B N 1
ATOM 3881 C CA . ILE B 1 86 ? 1.771 -39.094 -3.912 1 97.62 86 ILE B CA 1
ATOM 3882 C C . ILE B 1 86 ? 1.951 -39.562 -5.355 1 97.62 86 ILE B C 1
ATOM 3884 O O . ILE B 1 86 ? 0.989 -39.594 -6.125 1 97.62 86 ILE B O 1
ATOM 3888 N N . PHE B 1 87 ? 3.184 -39.938 -5.699 1 98.38 87 PHE B N 1
ATOM 3889 C CA . PHE B 1 87 ? 3.439 -40.375 -7.066 1 98.38 87 PHE B CA 1
ATOM 3890 C C . PHE B 1 87 ? 2.664 -41.656 -7.379 1 98.38 87 PHE B C 1
ATOM 3892 O O . PHE B 1 87 ? 2.127 -41.812 -8.477 1 98.38 87 PHE B O 1
ATOM 3899 N N . LEU B 1 88 ? 2.555 -42.5 -6.434 1 98 88 LEU B N 1
ATOM 3900 C CA . LEU B 1 88 ? 1.78 -43.719 -6.609 1 98 88 LEU B CA 1
ATOM 3901 C C . LEU B 1 88 ? 0.312 -43.406 -6.867 1 98 88 LEU B C 1
ATOM 3903 O O . LEU B 1 88 ? -0.322 -44.031 -7.727 1 98 88 LEU B O 1
ATOM 3907 N N . SER B 1 89 ? -0.131 -42.5 -6.082 1 97.44 89 SER B N 1
ATOM 3908 C CA . SER B 1 89 ? -1.523 -42.094 -6.258 1 97.44 89 SER B CA 1
ATOM 3909 C C . SER B 1 89 ? -1.771 -41.562 -7.66 1 97.44 89 SER B C 1
ATOM 3911 O O . SER B 1 89 ? -2.816 -41.812 -8.258 1 97.44 89 SER B O 1
ATOM 3913 N N . ILE B 1 90 ? -0.84 -40.812 -8.219 1 97.38 90 ILE B N 1
ATOM 3914 C CA . ILE B 1 90 ? -0.977 -40.25 -9.555 1 97.38 90 ILE B CA 1
ATOM 3915 C C . ILE B 1 90 ? -0.971 -41.375 -10.602 1 97.38 90 ILE B C 1
ATOM 3917 O O . ILE B 1 90 ? -1.768 -41.344 -11.539 1 97.38 90 ILE B O 1
ATOM 3921 N N . THR B 1 91 ? -0.069 -42.344 -10.438 1 97.44 91 THR B N 1
ATOM 3922 C CA . THR B 1 91 ? 0.031 -43.438 -11.398 1 97.44 91 THR B CA 1
ATOM 3923 C C . THR B 1 91 ? -1.244 -44.281 -11.406 1 97.44 91 THR B C 1
ATOM 3925 O O . THR B 1 91 ? -1.583 -44.906 -12.414 1 97.44 91 THR B O 1
ATOM 3928 N N . GLN B 1 92 ? -1.95 -44.281 -10.281 1 97.19 92 GLN B N 1
ATOM 3929 C CA . GLN B 1 92 ? -3.225 -44.969 -10.203 1 97.19 92 GLN B CA 1
ATOM 3930 C C . GLN B 1 92 ? -4.336 -44.188 -10.875 1 97.19 92 GLN B C 1
ATOM 3932 O O . GLN B 1 92 ? -5.184 -44.75 -11.57 1 97.19 92 GLN B O 1
ATOM 3937 N N . GLU B 1 93 ? -4.316 -42.906 -10.664 1 94.94 93 GLU B N 1
ATOM 3938 C CA . GLU B 1 93 ? -5.32 -42.031 -11.242 1 94.94 93 GLU B CA 1
ATOM 3939 C C . GLU B 1 93 ? -5.129 -41.875 -12.75 1 94.94 93 GLU B C 1
ATOM 3941 O O . GLU B 1 93 ? -6.105 -41.844 -13.5 1 94.94 93 GLU B O 1
ATOM 3946 N N . ASP B 1 94 ? -3.875 -41.781 -13.141 1 96 94 ASP B N 1
ATOM 3947 C CA . ASP B 1 94 ? -3.492 -41.656 -14.547 1 96 94 ASP B CA 1
ATOM 3948 C C . ASP B 1 94 ? -2.283 -42.562 -14.852 1 96 94 ASP B C 1
ATOM 3950 O O . ASP B 1 94 ? -1.149 -42.062 -14.898 1 96 94 ASP B O 1
ATOM 3954 N N . PRO B 1 95 ? -2.545 -43.688 -15.258 1 96.75 95 PRO B N 1
ATOM 3955 C CA . PRO B 1 95 ? -1.469 -44.656 -15.469 1 96.75 95 PRO B CA 1
ATOM 3956 C C . PRO B 1 95 ? -0.523 -44.25 -16.594 1 96.75 95 PRO B C 1
ATOM 3958 O O . PRO B 1 95 ? 0.566 -44.812 -16.734 1 96.75 95 PRO B O 1
ATOM 3961 N N . ASP B 1 96 ? -0.868 -43.25 -17.375 1 95.94 96 ASP B N 1
ATOM 3962 C CA . ASP B 1 96 ? -0.039 -42.844 -18.5 1 95.94 96 ASP B CA 1
ATOM 3963 C C . ASP B 1 96 ? 0.799 -41.625 -18.172 1 95.94 96 ASP B C 1
ATOM 3965 O O . ASP B 1 96 ? 1.453 -41.062 -19.047 1 95.94 96 ASP B O 1
ATOM 3969 N N . ASN B 1 97 ? 0.736 -41.25 -16.922 1 97.19 97 ASN B N 1
ATOM 3970 C CA . ASN B 1 97 ? 1.478 -40.062 -16.547 1 97.19 97 ASN B CA 1
ATOM 3971 C C . ASN B 1 97 ? 2.98 -40.312 -16.5 1 97.19 97 ASN B C 1
ATOM 3973 O O . ASN B 1 97 ? 3.484 -40.906 -15.539 1 97.19 97 ASN B O 1
ATOM 3977 N N . LEU B 1 98 ? 3.678 -39.781 -17.422 1 97.31 98 LEU B N 1
ATOM 3978 C CA . LEU B 1 98 ? 5.102 -40.031 -17.609 1 97.31 98 LEU B CA 1
ATOM 3979 C C . LEU B 1 98 ? 5.902 -39.5 -16.422 1 97.31 98 LEU B C 1
ATOM 3981 O O . LEU B 1 98 ? 6.77 -40.188 -15.883 1 97.31 98 LEU B O 1
ATOM 3985 N N . ASN B 1 99 ? 5.625 -38.312 -16.047 1 98.12 99 ASN B N 1
ATOM 3986 C CA . ASN B 1 99 ? 6.391 -37.656 -14.977 1 98.12 99 ASN B CA 1
ATOM 3987 C C . ASN B 1 99 ? 6.25 -38.406 -13.656 1 98.12 99 ASN B C 1
ATOM 3989 O O . ASN B 1 99 ? 7.234 -38.594 -12.938 1 98.12 99 ASN B O 1
ATOM 3993 N N . ALA B 1 100 ? 5.039 -38.812 -13.305 1 98.31 100 ALA B N 1
ATOM 3994 C CA . ALA B 1 100 ? 4.805 -39.531 -12.055 1 98.31 100 ALA B CA 1
ATOM 3995 C C . ALA B 1 100 ? 5.637 -40.812 -11.984 1 98.31 100 ALA B C 1
ATOM 3997 O O . ALA B 1 100 ? 6.254 -41.094 -10.953 1 98.31 100 ALA B O 1
ATOM 3998 N N . TRP B 1 101 ? 5.625 -41.562 -13.086 1 98.19 101 TRP B N 1
ATOM 3999 C CA . TRP B 1 101 ? 6.395 -42.812 -13.133 1 98.19 101 TRP B CA 1
ATOM 4000 C C . TRP B 1 101 ? 7.891 -42.531 -13.016 1 98.19 101 TRP B C 1
ATOM 4002 O O . TRP B 1 101 ? 8.609 -43.219 -12.297 1 98.19 101 TRP B O 1
ATOM 4012 N N . ALA B 1 102 ? 8.336 -41.531 -13.742 1 98 102 ALA B N 1
ATOM 4013 C CA . ALA B 1 102 ? 9.75 -41.188 -13.68 1 98 102 ALA B CA 1
ATOM 4014 C C . ALA B 1 102 ? 10.133 -40.719 -12.273 1 98 102 ALA B C 1
ATOM 4016 O O . ALA B 1 102 ? 11.195 -41.094 -11.766 1 98 102 ALA B O 1
ATOM 4017 N N . ASN B 1 103 ? 9.352 -39.875 -11.703 1 98.38 103 ASN B N 1
ATOM 4018 C CA . ASN B 1 103 ? 9.602 -39.375 -10.352 1 98.38 103 ASN B CA 1
ATOM 4019 C C . ASN B 1 103 ? 9.602 -40.531 -9.344 1 98.38 103 ASN B C 1
ATOM 4021 O O . ASN B 1 103 ? 10.422 -40.562 -8.422 1 98.38 103 ASN B O 1
ATOM 4025 N N . LEU B 1 104 ? 8.609 -41.406 -9.5 1 98.06 104 LEU B N 1
ATOM 4026 C CA . LEU B 1 104 ? 8.523 -42.562 -8.617 1 98.06 104 LEU B CA 1
ATOM 4027 C C . LEU B 1 104 ? 9.789 -43.406 -8.703 1 98.06 104 LEU B C 1
ATOM 4029 O O . LEU B 1 104 ? 10.297 -43.875 -7.684 1 98.06 104 LEU B O 1
ATOM 4033 N N . ALA B 1 105 ? 10.273 -43.656 -9.922 1 97.5 105 ALA B N 1
ATOM 4034 C CA . ALA B 1 105 ? 11.523 -44.375 -10.109 1 97.5 105 ALA B CA 1
ATOM 4035 C C . ALA B 1 105 ? 12.664 -43.719 -9.336 1 97.5 105 ALA B C 1
ATOM 4037 O O . ALA B 1 105 ? 13.453 -44.406 -8.68 1 97.5 105 ALA B O 1
ATOM 4038 N N . TYR B 1 106 ? 12.734 -42.406 -9.438 1 96.56 106 TYR B N 1
ATOM 4039 C CA . TYR B 1 106 ? 13.766 -41.656 -8.75 1 96.56 106 TYR B CA 1
ATOM 4040 C C . TYR B 1 106 ? 13.664 -41.844 -7.238 1 96.56 106 TYR B C 1
ATOM 4042 O O . TYR B 1 106 ? 14.68 -42.031 -6.562 1 96.56 106 TYR B O 1
ATOM 4050 N N . VAL B 1 107 ? 12.477 -41.75 -6.684 1 97.38 107 VAL B N 1
ATOM 4051 C CA . VAL B 1 107 ? 12.242 -41.844 -5.25 1 97.38 107 VAL B CA 1
ATOM 4052 C C . VAL B 1 107 ? 12.586 -43.281 -4.785 1 97.38 107 VAL B C 1
ATOM 4054 O O . VAL B 1 107 ? 13.203 -43.438 -3.73 1 97.38 107 VAL B O 1
ATOM 4057 N N . TYR B 1 108 ? 12.172 -44.281 -5.539 1 96.81 108 TYR B N 1
ATOM 4058 C CA . TYR B 1 108 ? 12.5 -45.688 -5.199 1 96.81 108 TYR B CA 1
ATOM 4059 C C . TYR B 1 108 ? 14.008 -45.906 -5.184 1 96.81 108 TYR B C 1
ATOM 4061 O O . TYR B 1 108 ? 14.523 -46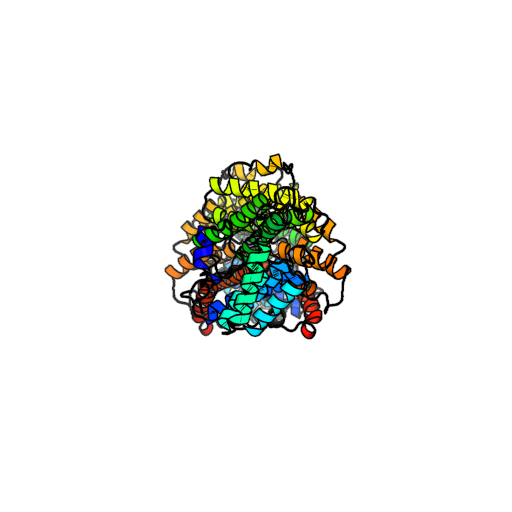.625 -4.344 1 96.81 108 TYR B O 1
ATOM 4069 N N . ASP B 1 109 ? 14.68 -45.281 -6.109 1 94 109 ASP B N 1
ATOM 4070 C CA . ASP B 1 109 ? 16.141 -45.375 -6.113 1 94 109 ASP B CA 1
ATOM 4071 C C . ASP B 1 109 ? 16.719 -44.812 -4.824 1 94 109 ASP B C 1
ATOM 4073 O O . ASP B 1 109 ? 17.656 -45.375 -4.25 1 94 109 ASP B O 1
ATOM 4077 N N . SER B 1 110 ? 16.203 -43.688 -4.387 1 92.94 110 SER B N 1
ATOM 4078 C CA . SER B 1 110 ? 16.656 -43.031 -3.16 1 92.94 110 SER B CA 1
ATOM 4079 C C . SER B 1 110 ? 16.328 -43.875 -1.933 1 92.94 110 SER B C 1
ATOM 4081 O O . SER B 1 110 ? 16.984 -43.75 -0.899 1 92.94 110 SER B O 1
ATOM 4083 N N . LEU B 1 111 ? 15.281 -44.656 -2.043 1 94.62 111 LEU B N 1
ATOM 4084 C CA . LEU B 1 111 ? 14.875 -45.562 -0.956 1 94.62 111 LEU B CA 1
ATOM 4085 C C . LEU B 1 111 ? 15.555 -46.906 -1.079 1 94.62 111 LEU B C 1
ATOM 4087 O O . LEU B 1 111 ? 15.211 -47.844 -0.354 1 94.62 111 LEU B O 1
ATOM 4091 N N . ASN B 1 112 ? 16.453 -47.094 -1.971 1 93.31 112 ASN B N 1
ATOM 4092 C CA . ASN B 1 112 ? 17.25 -48.281 -2.219 1 93.31 112 ASN B CA 1
ATOM 4093 C C . ASN B 1 112 ? 16.359 -49.469 -2.615 1 93.31 112 ASN B C 1
ATOM 4095 O O . ASN B 1 112 ? 16.594 -50.594 -2.189 1 93.31 112 ASN B O 1
ATOM 4099 N N . SER B 1 113 ? 15.281 -49.156 -3.191 1 94.62 113 SER B N 1
ATOM 4100 C CA . SER B 1 113 ? 14.422 -50.188 -3.799 1 94.62 113 SER B CA 1
ATOM 4101 C C . SER B 1 113 ? 14.68 -50.281 -5.297 1 94.62 113 SER B C 1
ATOM 4103 O O . SER B 1 113 ? 13.828 -49.906 -6.105 1 94.62 113 SER B O 1
ATOM 4105 N N . GLU B 1 114 ? 15.633 -50.938 -5.746 1 92.06 1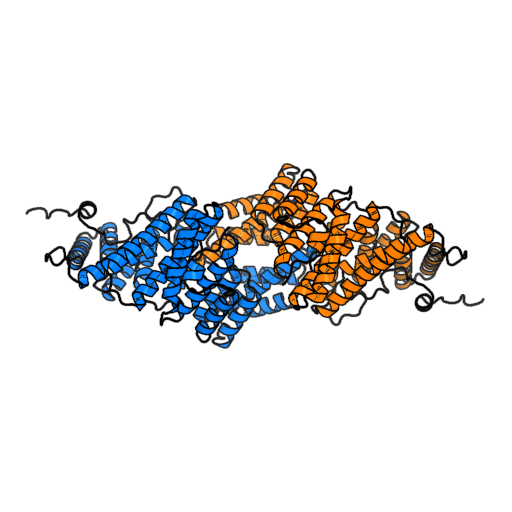14 GLU B N 1
ATOM 4106 C CA . GLU B 1 114 ? 16.141 -50.969 -7.113 1 92.06 114 GLU B CA 1
ATOM 4107 C C . GLU B 1 114 ? 15.188 -51.688 -8.047 1 92.06 114 GLU B C 1
ATOM 4109 O O . GLU B 1 114 ? 15.008 -51.312 -9.203 1 92.06 114 GLU B O 1
ATOM 4114 N N . ASP B 1 115 ? 14.602 -52.781 -7.59 1 95.19 115 ASP B N 1
ATOM 4115 C CA . ASP B 1 115 ? 13.688 -53.531 -8.422 1 95.19 115 ASP B CA 1
ATOM 4116 C C . ASP B 1 115 ? 12.477 -52.719 -8.828 1 95.19 115 ASP B C 1
ATOM 4118 O O . ASP B 1 115 ? 12.086 -52.719 -9.992 1 95.19 115 ASP B O 1
ATOM 4122 N N . LYS B 1 116 ? 11.906 -52.062 -7.832 1 96.12 116 LYS B N 1
ATOM 4123 C CA . LYS B 1 116 ? 10.742 -51.25 -8.109 1 96.12 116 LYS B CA 1
ATOM 4124 C C . LYS B 1 116 ? 11.109 -50.062 -9.016 1 96.12 116 LYS B C 1
ATOM 4126 O O . LYS B 1 116 ? 10.32 -49.688 -9.891 1 96.12 116 LYS B O 1
ATOM 4131 N N . ALA B 1 117 ? 12.273 -49.5 -8.805 1 96.31 117 ALA B N 1
ATOM 4132 C CA . ALA B 1 117 ? 12.75 -48.406 -9.641 1 96.31 117 ALA B CA 1
ATOM 4133 C C . ALA B 1 117 ? 12.867 -48.844 -11.102 1 96.31 117 ALA B C 1
ATOM 4135 O O . ALA B 1 117 ? 12.484 -48.125 -12.008 1 96.31 117 ALA B O 1
ATOM 4136 N N . SER B 1 118 ? 13.383 -50.062 -11.258 1 95.19 118 SER B N 1
ATOM 4137 C CA . SER B 1 118 ? 13.555 -50.594 -12.602 1 95.19 118 SER B CA 1
ATOM 4138 C C . SER B 1 118 ? 12.211 -50.812 -13.281 1 95.19 118 SER B C 1
ATOM 4140 O O . SER B 1 118 ? 12.062 -50.594 -14.484 1 95.19 118 SER B O 1
ATOM 4142 N N . GLN B 1 119 ? 11.297 -51.312 -12.516 1 96.44 119 GLN B N 1
ATOM 4143 C CA . GLN B 1 119 ? 9.953 -51.531 -13.047 1 96.44 119 GLN B CA 1
ATOM 4144 C C . GLN B 1 119 ? 9.336 -50.219 -13.508 1 96.44 119 GLN B C 1
ATOM 4146 O O . GLN B 1 119 ? 8.688 -50.156 -14.562 1 96.44 119 GLN B O 1
ATOM 4151 N N . CYS B 1 120 ? 9.492 -49.219 -12.695 1 97.12 120 CYS B N 1
ATOM 4152 C CA . CYS B 1 120 ? 8.969 -47.906 -13.055 1 97.12 120 CYS B CA 1
ATOM 4153 C C . CYS B 1 120 ? 9.648 -47.344 -14.305 1 97.12 120 CYS B C 1
ATOM 4155 O O . CYS B 1 120 ? 9 -46.781 -15.172 1 97.12 120 CYS B O 1
ATOM 4157 N N . THR B 1 121 ? 10.945 -47.562 -14.438 1 95.19 121 THR B N 1
ATOM 4158 C CA . THR B 1 121 ? 11.703 -47.125 -15.594 1 95.19 121 THR B CA 1
ATOM 4159 C C . THR B 1 121 ? 11.25 -47.844 -16.859 1 95.19 121 THR B C 1
ATOM 4161 O O . THR B 1 121 ? 11.188 -47.25 -17.938 1 95.19 121 THR B O 1
ATOM 4164 N N . ASP B 1 122 ? 10.961 -49.094 -16.688 1 94.62 122 ASP B N 1
ATOM 4165 C CA . ASP B 1 122 ? 10.438 -49.844 -17.812 1 94.62 122 ASP B CA 1
ATOM 4166 C C . ASP B 1 122 ? 9.086 -49.312 -18.266 1 94.62 122 ASP B C 1
ATOM 4168 O O . ASP B 1 122 ? 8.812 -49.25 -19.469 1 94.62 122 ASP B O 1
ATOM 4172 N N . LYS B 1 123 ? 8.344 -49 -17.25 1 95.56 123 LYS B N 1
ATOM 4173 C CA . LYS B 1 123 ? 7.039 -48.438 -17.578 1 95.56 123 LYS B CA 1
ATOM 4174 C C . LYS B 1 123 ? 7.191 -47.094 -18.312 1 95.56 123 LYS B C 1
ATOM 4176 O O . LYS B 1 123 ? 6.445 -46.844 -19.266 1 95.56 123 LYS B O 1
ATOM 4181 N N . VAL B 1 124 ? 8.078 -46.281 -17.938 1 95.81 124 VAL B N 1
ATOM 4182 C CA . VAL B 1 124 ? 8.344 -45 -18.594 1 95.81 124 VAL B CA 1
ATOM 4183 C C . VAL B 1 124 ? 8.773 -45.25 -20.047 1 95.81 124 VAL B C 1
ATOM 4185 O O . VAL B 1 124 ? 8.273 -44.594 -20.969 1 95.81 124 VAL B O 1
ATOM 4188 N N . SER B 1 125 ? 9.625 -46.188 -20.266 1 92.06 125 SER B N 1
ATOM 4189 C CA . SER B 1 125 ? 10.094 -46.531 -21.594 1 92.06 125 SER B CA 1
ATOM 4190 C C . SER B 1 125 ? 8.945 -47 -22.484 1 92.06 125 SER B C 1
ATOM 4192 O O . SER B 1 125 ? 8.867 -46.656 -23.656 1 92.06 125 SER B O 1
ATOM 4194 N N . TYR B 1 126 ? 8.148 -47.781 -21.844 1 92.06 126 TYR B N 1
ATOM 4195 C CA . TYR B 1 126 ? 6.984 -48.281 -22.562 1 92.06 126 TYR B CA 1
ATOM 4196 C C . TYR B 1 126 ? 6.066 -47.125 -22.969 1 92.06 126 TYR B C 1
ATOM 4198 O O . TYR B 1 126 ? 5.621 -47.062 -24.125 1 92.06 126 TYR B O 1
ATOM 4206 N N . LEU B 1 127 ? 5.793 -46.281 -22.031 1 93.69 127 LEU B N 1
ATOM 4207 C CA . LEU B 1 127 ? 4.871 -45.188 -22.266 1 93.69 127 LEU B CA 1
ATOM 4208 C C . LEU B 1 127 ? 5.453 -44.188 -23.281 1 93.69 127 LEU B C 1
ATOM 4210 O O . LEU B 1 127 ? 4.707 -43.5 -23.984 1 93.69 127 LEU B O 1
ATOM 4214 N N . MET B 1 128 ? 6.758 -44.125 -23.359 1 92 128 MET B N 1
ATOM 4215 C CA . MET B 1 128 ? 7.414 -43.219 -24.297 1 92 128 MET B CA 1
ATOM 4216 C C . MET B 1 128 ? 7.445 -43.844 -25.703 1 92 128 MET B C 1
ATOM 4218 O O . MET B 1 128 ? 7.789 -43.156 -26.672 1 92 128 MET B O 1
ATOM 4222 N N . GLY B 1 129 ? 7.07 -45.094 -25.859 1 84.94 129 GLY B N 1
ATOM 4223 C CA . GLY B 1 129 ? 7.02 -45.812 -27.141 1 84.94 129 GLY B CA 1
ATOM 4224 C C . GLY B 1 129 ? 8.383 -46.25 -27.641 1 84.94 129 GLY B C 1
ATOM 4225 O O . GLY B 1 129 ? 8.609 -46.344 -28.844 1 84.94 129 GLY B O 1
ATOM 4226 N N . LEU B 1 130 ? 9.289 -46.406 -26.812 1 81.56 130 LEU B N 1
ATOM 4227 C CA . LEU B 1 130 ? 10.656 -46.781 -27.219 1 81.56 130 LEU B CA 1
ATOM 4228 C C . LEU B 1 130 ? 10.742 -48.25 -27.594 1 81.56 130 LEU B C 1
ATOM 4230 O O . LEU B 1 130 ? 11.609 -48.625 -28.391 1 81.56 130 LEU B O 1
ATOM 4234 N N . ASP B 1 131 ? 9.961 -49.062 -27.125 1 73.12 131 ASP B N 1
ATOM 4235 C CA . ASP B 1 131 ? 10.023 -50.5 -27.406 1 73.12 131 ASP B CA 1
ATOM 4236 C C . ASP B 1 131 ? 9.43 -50.844 -28.766 1 73.12 131 ASP B C 1
ATOM 4238 O O . ASP B 1 131 ? 9.891 -51.75 -29.453 1 73.12 131 ASP B O 1
ATOM 4242 N N . GLU B 1 132 ? 8.336 -50.219 -29.125 1 64.38 132 GLU B N 1
ATOM 4243 C CA . GLU B 1 132 ? 7.598 -50.688 -30.281 1 64.38 132 GLU B CA 1
ATOM 4244 C C . GLU B 1 132 ? 7.84 -49.781 -31.484 1 64.38 132 GLU B C 1
ATOM 4246 O O . GLU B 1 132 ? 7.219 -49.969 -32.531 1 64.38 132 GLU B O 1
ATOM 4251 N N . GLY B 1 133 ? 8.82 -49.094 -31.516 1 62.44 133 GLY B N 1
ATOM 4252 C CA . GLY B 1 133 ? 9.055 -48.25 -32.688 1 62.44 133 GLY B CA 1
ATOM 4253 C C . GLY B 1 133 ? 7.906 -47.312 -32.969 1 62.44 133 GLY B C 1
ATOM 4254 O O . GLY B 1 133 ? 7.805 -46.781 -34.094 1 62.44 133 GLY B O 1
ATOM 4255 N N . GLU B 1 134 ? 6.844 -47.188 -32.156 1 65.75 134 GLU B N 1
ATOM 4256 C CA . GLU B 1 134 ? 5.656 -46.375 -32.406 1 65.75 134 GLU B CA 1
ATOM 4257 C C . GLU B 1 134 ? 5.789 -45 -31.766 1 65.75 134 GLU B C 1
ATOM 4259 O O . GLU B 1 134 ? 4.809 -44.438 -31.25 1 65.75 134 GLU B O 1
ATOM 4264 N N . SER B 1 135 ? 6.949 -44.438 -31.859 1 64.69 135 SER B N 1
ATOM 4265 C CA . SER B 1 135 ? 7.223 -43.188 -31.172 1 64.69 135 SER B CA 1
ATOM 4266 C C . SER B 1 135 ? 6.434 -42.031 -31.781 1 64.69 135 SER B C 1
ATOM 4268 O O . SER B 1 135 ? 6.242 -41 -31.156 1 64.69 135 SER B O 1
ATOM 4270 N N . ASP B 1 136 ? 5.73 -42.438 -32.844 1 70.56 136 ASP B N 1
ATOM 4271 C CA . ASP B 1 136 ? 5.113 -41.312 -33.531 1 70.56 136 ASP B CA 1
ATOM 4272 C C . ASP B 1 136 ? 3.588 -41.375 -33.469 1 70.56 136 ASP B C 1
ATOM 4274 O O . ASP B 1 136 ? 2.889 -40.625 -34.125 1 70.56 136 ASP B O 1
ATOM 4278 N N . SER B 1 137 ? 3.18 -42.219 -32.562 1 84.69 137 SER B N 1
ATOM 4279 C CA . SER B 1 137 ? 1.728 -42.281 -32.438 1 84.69 137 SER B CA 1
ATOM 4280 C C . SER B 1 137 ? 1.166 -41.062 -31.75 1 84.69 137 SER B C 1
ATOM 4282 O O . SER B 1 137 ? 1.891 -40.344 -31.047 1 84.69 137 SER B O 1
ATOM 4284 N N . LYS B 1 138 ? -0.045 -40.781 -32.094 1 87.75 138 LYS B N 1
ATOM 4285 C CA . LYS B 1 138 ? -0.759 -39.656 -31.5 1 87.75 138 LYS B CA 1
ATOM 4286 C C . LYS B 1 138 ? -0.732 -39.719 -29.984 1 87.75 138 LYS B C 1
ATOM 4288 O O . LYS B 1 138 ? -0.528 -38.688 -29.312 1 87.75 138 LYS B O 1
ATOM 4293 N N . GLU B 1 139 ? -0.89 -40.844 -29.469 1 90.38 139 GLU B N 1
ATOM 4294 C CA . GLU B 1 139 ? -0.945 -41 -28.031 1 90.38 139 GLU B CA 1
ATOM 4295 C C . GLU B 1 139 ? 0.408 -40.719 -27.391 1 90.38 139 GLU B C 1
ATOM 4297 O O . GLU B 1 139 ? 0.475 -40.125 -26.312 1 90.38 139 GLU B O 1
ATOM 4302 N N . VAL B 1 140 ? 1.414 -41.156 -27.984 1 90.31 140 VAL B N 1
ATOM 4303 C CA . VAL B 1 140 ? 2.762 -40.938 -27.453 1 90.31 140 VAL B CA 1
ATOM 4304 C C . VAL B 1 140 ? 3.104 -39.469 -27.5 1 90.31 140 VAL B C 1
ATOM 4306 O O . VAL B 1 140 ? 3.695 -38.938 -26.547 1 90.31 140 VAL B O 1
ATOM 4309 N N . ARG B 1 141 ? 2.662 -38.812 -28.516 1 91 141 ARG B N 1
ATOM 4310 C CA . ARG B 1 141 ? 2.918 -37.375 -28.641 1 91 141 ARG B CA 1
ATOM 4311 C C . ARG B 1 141 ? 2.154 -36.594 -27.594 1 91 141 ARG B C 1
ATOM 4313 O O . ARG B 1 141 ? 2.672 -35.625 -27.047 1 91 141 ARG B O 1
ATOM 4320 N N . LEU B 1 142 ? 0.983 -37 -27.375 1 94.19 142 LEU B N 1
ATOM 4321 C CA . LEU B 1 142 ? 0.17 -36.344 -26.359 1 94.19 142 LEU B CA 1
ATOM 4322 C C . LEU B 1 142 ? 0.765 -36.531 -24.969 1 94.19 142 LEU B C 1
ATOM 4324 O O . LEU B 1 142 ? 0.773 -35.594 -24.172 1 94.19 142 LEU B O 1
ATOM 4328 N N . ARG B 1 143 ? 1.237 -37.75 -24.734 1 94.69 143 ARG B N 1
ATOM 4329 C CA . ARG B 1 143 ? 1.874 -38 -23.453 1 94.69 143 ARG B CA 1
ATOM 4330 C C . ARG B 1 143 ? 3.123 -37.156 -23.281 1 94.69 143 ARG B C 1
ATOM 4332 O O . ARG B 1 143 ? 3.371 -36.625 -22.188 1 94.69 143 ARG B O 1
ATOM 4339 N N . ALA B 1 144 ? 3.844 -37.031 -24.359 1 94.12 144 ALA B N 1
ATOM 4340 C CA . ALA B 1 144 ? 5.043 -36.188 -24.328 1 94.12 144 ALA B CA 1
ATOM 4341 C C . ALA B 1 144 ? 4.688 -34.719 -24.078 1 94.12 144 ALA B C 1
ATOM 4343 O O . ALA B 1 144 ? 5.355 -34.062 -23.281 1 94.12 144 ALA B O 1
ATOM 4344 N N . ALA B 1 145 ? 3.645 -34.25 -24.75 1 95.88 145 ALA B N 1
ATOM 4345 C CA . ALA B 1 145 ? 3.195 -32.875 -24.578 1 95.88 145 ALA B CA 1
ATOM 4346 C C . ALA B 1 145 ? 2.803 -32.594 -23.125 1 95.88 145 ALA B C 1
ATOM 4348 O O . ALA B 1 145 ? 3.234 -31.609 -22.547 1 95.88 145 ALA B O 1
ATOM 4349 N N . ARG B 1 146 ? 2.025 -33.5 -22.562 1 96 146 ARG B N 1
ATOM 4350 C CA . ARG B 1 146 ? 1.572 -33.344 -21.188 1 96 146 ARG B CA 1
ATOM 4351 C C . ARG B 1 146 ? 2.742 -33.406 -20.219 1 96 146 ARG B C 1
ATOM 4353 O O . ARG B 1 146 ? 2.775 -32.688 -19.219 1 96 146 ARG B O 1
ATOM 4360 N N . CYS B 1 147 ? 3.684 -34.281 -20.516 1 96.94 147 CYS B N 1
ATOM 4361 C CA . CYS B 1 147 ? 4.887 -34.406 -19.703 1 96.94 147 CYS B CA 1
ATOM 4362 C C . CYS B 1 147 ? 5.641 -33.094 -19.641 1 96.94 147 CYS B C 1
ATOM 4364 O O . CYS B 1 147 ? 5.965 -32.594 -18.547 1 96.94 147 CYS B O 1
ATOM 4366 N N . LEU B 1 148 ? 5.828 -32.5 -20.797 1 97.06 148 LEU B N 1
ATOM 4367 C CA . LEU B 1 148 ? 6.562 -31.234 -20.906 1 97.06 148 LEU B CA 1
ATOM 4368 C C . LEU B 1 148 ? 5.793 -30.094 -20.25 1 97.06 148 LEU B C 1
ATOM 4370 O O . LEU B 1 148 ? 6.391 -29.234 -19.609 1 97.06 148 LEU B O 1
ATOM 4374 N N . ALA B 1 149 ? 4.484 -30.047 -20.422 1 96.62 149 ALA B N 1
ATOM 4375 C CA . ALA B 1 149 ? 3.656 -29 -19.797 1 96.62 149 ALA B CA 1
ATOM 4376 C C . ALA B 1 149 ? 3.766 -29.047 -18.281 1 96.62 149 ALA B C 1
ATOM 4378 O O . ALA B 1 149 ? 3.889 -28 -17.641 1 96.62 149 ALA B O 1
ATOM 4379 N N . GLU B 1 150 ? 3.73 -30.266 -17.734 1 96.5 150 GLU B N 1
ATOM 4380 C CA . GLU B 1 150 ? 3.84 -30.406 -16.281 1 96.5 150 GLU B CA 1
ATOM 4381 C C . GLU B 1 150 ? 5.199 -29.922 -15.773 1 96.5 150 GLU B C 1
ATOM 4383 O O . GLU B 1 150 ? 5.297 -29.359 -14.68 1 96.5 150 GLU B O 1
ATOM 4388 N N . GLN B 1 151 ? 6.195 -30.188 -16.578 1 96.88 151 GLN B N 1
ATOM 4389 C CA . GLN B 1 151 ? 7.527 -29.703 -16.219 1 96.88 151 GLN B CA 1
ATOM 4390 C C . GLN B 1 151 ? 7.594 -28.172 -16.281 1 96.88 151 GLN B C 1
ATOM 4392 O O . GLN B 1 151 ? 8.242 -27.547 -15.445 1 96.88 151 GLN B O 1
ATOM 4397 N N . GLY B 1 152 ? 6.984 -27.594 -17.328 1 96 152 GLY B N 1
ATOM 4398 C CA . GLY B 1 152 ? 6.895 -26.141 -17.391 1 96 152 GLY B CA 1
ATOM 4399 C C . GLY B 1 152 ? 6.168 -25.531 -16.203 1 96 152 GLY B C 1
ATOM 4400 O O . GLY B 1 152 ? 6.57 -24.484 -15.703 1 96 152 GLY B O 1
ATOM 4401 N N . TYR B 1 153 ? 5.117 -26.188 -15.781 1 94.44 153 TYR B N 1
ATOM 4402 C CA . TYR B 1 153 ? 4.344 -25.75 -14.625 1 94.44 153 TYR B CA 1
ATOM 4403 C C . TYR B 1 153 ? 5.227 -25.656 -13.383 1 94.44 153 TYR B C 1
ATOM 4405 O O . TYR B 1 153 ? 5.074 -24.734 -12.578 1 94.44 153 TYR B O 1
ATOM 4413 N N . ALA B 1 154 ? 6.078 -26.562 -13.227 1 94.5 154 ALA B N 1
ATOM 4414 C CA . ALA B 1 154 ? 6.938 -26.641 -12.047 1 94.5 154 ALA B CA 1
ATOM 4415 C C . ALA B 1 154 ? 7.828 -25.406 -11.938 1 94.5 154 ALA B C 1
ATOM 4417 O O . ALA B 1 154 ? 8.148 -24.969 -10.828 1 94.5 154 ALA B O 1
ATOM 4418 N N . HIS B 1 155 ? 8.18 -24.812 -13.055 1 91.75 155 HIS B N 1
ATOM 4419 C CA . HIS B 1 155 ? 9.07 -23.656 -13.062 1 91.75 155 HIS B CA 1
ATOM 4420 C C . HIS B 1 155 ? 8.391 -22.438 -12.453 1 91.75 155 HIS B C 1
ATOM 4422 O O . HIS B 1 155 ? 9.062 -21.516 -11.992 1 91.75 155 HIS B O 1
ATOM 4428 N N . ALA B 1 156 ? 7.059 -22.438 -12.461 1 87.31 156 ALA B N 1
ATOM 4429 C CA . ALA B 1 156 ? 6.32 -21.328 -11.867 1 87.31 156 ALA B CA 1
ATOM 4430 C C . ALA B 1 156 ? 6.465 -21.328 -10.352 1 87.31 156 ALA B C 1
ATOM 4432 O O . ALA B 1 156 ? 6.262 -20.297 -9.703 1 87.31 156 ALA B O 1
ATOM 4433 N N . PHE B 1 157 ? 6.918 -22.453 -9.781 1 88.94 157 PHE B N 1
ATOM 4434 C CA . PHE B 1 157 ? 6.953 -22.578 -8.328 1 88.94 157 PHE B CA 1
ATOM 4435 C C . PHE B 1 157 ? 8.375 -22.859 -7.852 1 88.94 157 PHE B C 1
ATOM 4437 O O . PHE B 1 157 ? 8.57 -23.453 -6.789 1 88.94 157 PHE B O 1
ATOM 4444 N N . ASP B 1 158 ? 9.273 -22.516 -8.664 1 88.75 158 ASP B N 1
ATOM 4445 C CA . ASP B 1 158 ? 10.672 -22.688 -8.273 1 88.75 158 ASP B CA 1
ATOM 4446 C C . ASP B 1 158 ? 10.992 -21.875 -7.023 1 88.75 158 ASP B C 1
ATOM 4448 O O . ASP B 1 158 ? 10.242 -20.969 -6.656 1 88.75 158 ASP B O 1
ATOM 4452 N N . VAL B 1 159 ? 11.992 -22.359 -6.266 1 82.62 159 VAL B N 1
ATOM 4453 C CA . VAL B 1 159 ? 12.398 -21.688 -5.035 1 82.62 159 VAL B CA 1
ATOM 4454 C C . VAL B 1 159 ? 13.734 -20.984 -5.246 1 82.62 159 VAL B C 1
ATOM 4456 O O . VAL B 1 159 ? 14.383 -21.156 -6.277 1 82.62 159 VAL B O 1
ATOM 4459 N N . GLY B 1 160 ? 14.141 -20.234 -4.297 1 66.06 160 GLY B N 1
ATOM 4460 C CA . GLY B 1 160 ? 15.523 -19.797 -4.188 1 66.06 160 GLY B CA 1
ATOM 4461 C C . GLY B 1 160 ? 15.703 -18.297 -4.438 1 66.06 160 GLY B C 1
ATOM 4462 O O . GLY B 1 160 ? 14.75 -17.531 -4.285 1 66.06 160 GLY B O 1
ATOM 4463 N N . LEU B 1 161 ? 16.672 -17.734 -5.656 1 60.88 161 LEU B N 1
ATOM 4464 C CA . LEU B 1 161 ? 17.75 -16.766 -5.648 1 60.88 161 LEU B CA 1
ATOM 4465 C C . LEU B 1 161 ? 17.203 -15.352 -5.859 1 60.88 161 LEU B C 1
ATOM 4467 O O . LEU B 1 161 ? 16.344 -15.141 -6.715 1 60.88 161 LEU B O 1
ATOM 4471 N N . PRO B 1 162 ? 17.453 -14.508 -4.895 1 62.47 162 PRO B N 1
ATOM 4472 C CA . PRO B 1 162 ? 17.156 -13.078 -5.012 1 62.47 162 PRO B CA 1
ATOM 4473 C C . PRO B 1 162 ? 17.703 -12.469 -6.305 1 62.47 162 PRO B C 1
ATOM 4475 O O . PRO B 1 162 ? 17.328 -11.352 -6.664 1 62.47 162 PRO B O 1
ATOM 4478 N N . ASN B 1 163 ? 18.359 -13.25 -7.105 1 77.5 163 ASN B N 1
ATOM 4479 C CA . ASN B 1 163 ? 18.906 -12.617 -8.297 1 77.5 163 ASN B CA 1
ATOM 4480 C C . ASN B 1 163 ? 17.891 -12.555 -9.43 1 77.5 163 ASN B C 1
ATOM 4482 O O . ASN B 1 163 ? 17.359 -13.578 -9.844 1 77.5 163 ASN B O 1
ATOM 4486 N N . GLU B 1 164 ? 17.609 -11.492 -9.922 1 80.38 164 GLU B N 1
ATOM 4487 C CA . GLU B 1 164 ? 16.594 -11.234 -10.938 1 80.38 164 GLU B CA 1
ATOM 4488 C C . GLU B 1 164 ? 16.953 -11.914 -12.258 1 80.38 164 GLU B C 1
ATOM 4490 O O . GLU B 1 164 ? 16.062 -12.406 -12.961 1 80.38 164 GLU B O 1
ATOM 4495 N N . ASP B 1 165 ? 18.219 -12.039 -12.555 1 84.44 165 ASP B N 1
ATOM 4496 C CA . ASP B 1 165 ? 18.641 -12.656 -13.812 1 84.44 165 ASP B CA 1
ATOM 4497 C C . ASP B 1 165 ? 18.359 -14.156 -13.805 1 84.44 165 ASP B C 1
ATOM 4499 O O . ASP B 1 165 ? 17.922 -14.719 -14.805 1 84.44 165 ASP B O 1
ATOM 4503 N N . ASP B 1 166 ? 18.672 -14.719 -12.734 1 84.88 166 ASP B N 1
ATOM 4504 C CA . ASP B 1 166 ? 18.406 -16.141 -12.602 1 84.88 166 ASP B CA 1
ATOM 4505 C C . ASP B 1 166 ? 16.906 -16.438 -12.648 1 84.88 166 ASP B C 1
ATOM 4507 O O . ASP B 1 166 ? 16.484 -17.422 -13.258 1 84.88 166 ASP B O 1
ATOM 4511 N N . ASN B 1 167 ? 16.188 -15.68 -12.047 1 85.88 167 ASN B N 1
ATOM 4512 C CA . ASN B 1 167 ? 14.742 -15.828 -12.062 1 85.88 167 ASN B CA 1
ATOM 4513 C C . ASN B 1 167 ? 14.188 -15.727 -13.484 1 85.88 167 ASN B C 1
ATOM 4515 O O . ASN B 1 167 ? 13.297 -16.5 -13.859 1 85.88 167 ASN B O 1
ATOM 4519 N N . MET B 1 168 ? 14.711 -14.766 -14.203 1 88.38 168 MET B N 1
ATOM 4520 C CA . MET B 1 168 ? 14.281 -14.578 -15.586 1 88.38 168 MET B CA 1
ATOM 4521 C C . MET B 1 168 ? 14.555 -15.82 -16.422 1 88.38 168 MET B C 1
ATOM 4523 O O . MET B 1 168 ? 13.703 -16.25 -17.188 1 88.38 168 MET B O 1
ATOM 4527 N N . LYS B 1 169 ? 15.734 -16.391 -16.219 1 89.38 169 LYS B N 1
ATOM 4528 C CA . LYS B 1 169 ? 16.125 -17.578 -16.984 1 89.38 169 LYS B CA 1
ATOM 4529 C C . LYS B 1 169 ? 15.188 -18.75 -16.688 1 89.38 169 LYS B C 1
ATOM 4531 O O . LYS B 1 169 ? 14.828 -19.516 -17.578 1 89.38 169 LYS B O 1
ATOM 4536 N N . LYS B 1 170 ? 14.852 -18.844 -15.469 1 90 170 LYS B N 1
ATOM 4537 C CA . LYS B 1 170 ? 13.977 -19.953 -15.078 1 90 170 LYS B CA 1
ATOM 4538 C C . LYS B 1 170 ? 12.578 -19.781 -15.664 1 90 170 LYS B C 1
ATOM 4540 O O . LYS B 1 170 ? 11.945 -20.766 -16.062 1 90 170 LYS B O 1
ATOM 4545 N N . MET B 1 171 ? 12.109 -18.609 -15.672 1 91.25 171 MET B N 1
ATOM 4546 C CA . MET B 1 171 ? 10.789 -18.344 -16.234 1 91.25 171 MET B CA 1
ATOM 4547 C C . MET B 1 171 ? 10.781 -18.609 -17.75 1 91.25 171 MET B C 1
ATOM 4549 O O . MET B 1 171 ? 9.836 -19.188 -18.281 1 91.25 171 MET B O 1
ATOM 4553 N N . ILE B 1 172 ? 11.875 -18.219 -18.359 1 93.44 172 ILE B N 1
ATOM 4554 C CA . ILE B 1 172 ? 12.008 -18.438 -19.797 1 93.44 172 ILE B CA 1
ATOM 4555 C C . ILE B 1 172 ? 12.047 -19.938 -20.094 1 93.44 172 ILE B C 1
ATOM 4557 O O . ILE B 1 172 ? 11.422 -20.406 -21.047 1 93.44 172 ILE B O 1
ATOM 4561 N N . SER B 1 173 ? 12.742 -20.594 -19.219 1 94.12 173 SER B N 1
ATOM 4562 C CA . SER B 1 173 ? 12.797 -22.047 -19.359 1 94.12 173 SER B CA 1
ATOM 4563 C C . SER B 1 173 ? 11.414 -22.672 -19.219 1 94.12 173 SER B C 1
ATOM 4565 O O . SER B 1 173 ? 11.062 -23.578 -19.969 1 94.12 173 SER B O 1
ATOM 4567 N N . GLY B 1 174 ? 10.68 -22.234 -18.25 1 95.25 174 GLY B N 1
ATOM 4568 C CA . GLY B 1 174 ? 9.32 -22.734 -18.078 1 95.25 174 GLY B CA 1
ATOM 4569 C C . GLY B 1 174 ? 8.43 -22.484 -19.281 1 95.25 174 GLY B C 1
ATOM 4570 O O . GLY B 1 174 ? 7.738 -23.391 -19.75 1 95.25 174 GLY B O 1
ATOM 4571 N N . ILE B 1 175 ? 8.484 -21.297 -19.812 1 95.94 175 ILE B N 1
ATOM 4572 C CA . ILE B 1 175 ? 7.703 -20.938 -21 1 95.94 175 ILE B CA 1
ATOM 4573 C C . ILE B 1 175 ? 8.148 -21.781 -22.188 1 95.94 175 ILE B C 1
ATOM 4575 O O . ILE B 1 175 ? 7.316 -22.25 -22.969 1 95.94 175 ILE B O 1
ATOM 4579 N N . GLY B 1 176 ? 9.461 -21.953 -22.266 1 96.12 176 GLY B N 1
ATOM 4580 C CA . GLY B 1 176 ? 10.008 -22.766 -23.344 1 96.12 176 GLY B CA 1
ATOM 4581 C C . GLY B 1 176 ? 9.508 -24.203 -23.312 1 96.12 176 GLY B C 1
ATOM 4582 O O . GLY B 1 176 ? 9.266 -24.797 -24.359 1 96.12 176 GLY B O 1
ATOM 4583 N N . LEU B 1 177 ? 9.375 -24.734 -22.141 1 97.19 177 LEU B N 1
ATOM 4584 C CA . LEU B 1 177 ? 8.867 -26.094 -22.016 1 97.19 177 LEU B CA 1
ATOM 4585 C C . LEU B 1 177 ? 7.414 -26.172 -22.484 1 97.19 177 LEU B C 1
ATOM 4587 O O . LEU B 1 177 ? 7.02 -27.156 -23.109 1 97.19 177 LEU B O 1
ATOM 4591 N N . TYR B 1 178 ? 6.633 -25.219 -22.188 1 97.06 178 TYR B N 1
ATOM 4592 C CA . TYR B 1 178 ? 5.262 -25.188 -22.688 1 97.06 178 TYR B CA 1
ATOM 4593 C C . TYR B 1 178 ? 5.242 -25.047 -24.219 1 97.06 178 TYR B C 1
ATOM 4595 O O . TYR B 1 178 ? 4.41 -25.656 -24.891 1 97.06 178 TYR B O 1
ATOM 4603 N N . ASP B 1 179 ? 6.148 -24.234 -24.734 1 96.81 179 ASP B N 1
ATOM 4604 C CA . ASP B 1 179 ? 6.238 -24.109 -26.188 1 96.81 179 ASP B CA 1
ATOM 4605 C C . ASP B 1 179 ? 6.535 -25.453 -26.828 1 96.81 179 ASP B C 1
ATOM 4607 O O . ASP B 1 179 ? 5.941 -25.812 -27.844 1 96.81 179 ASP B O 1
ATOM 4611 N N . LYS B 1 180 ? 7.441 -26.156 -26.234 1 96.06 180 LYS B N 1
ATOM 4612 C CA . LYS B 1 180 ? 7.758 -27.5 -26.734 1 96.06 180 LYS B CA 1
ATOM 4613 C C . LYS B 1 180 ? 6.555 -28.422 -26.594 1 96.06 180 LYS B C 1
ATOM 4615 O O . LYS B 1 180 ? 6.293 -29.234 -27.484 1 96.06 180 LYS B O 1
ATOM 4620 N N . ALA B 1 181 ? 5.887 -28.312 -25.453 1 96.88 181 ALA B N 1
ATOM 4621 C CA . ALA B 1 181 ? 4.695 -29.125 -25.234 1 96.88 181 ALA B CA 1
ATOM 4622 C C . ALA B 1 181 ? 3.65 -28.875 -26.312 1 96.88 181 ALA B C 1
ATOM 4624 O O . ALA B 1 181 ? 3.074 -29.828 -26.859 1 96.88 181 ALA B O 1
ATOM 4625 N N . LEU B 1 182 ? 3.438 -27.656 -26.672 1 96.44 182 LEU B N 1
ATOM 4626 C CA . LEU B 1 182 ? 2.463 -27.281 -27.688 1 96.44 182 LEU B CA 1
ATOM 4627 C C . LEU B 1 182 ? 2.893 -27.797 -29.062 1 96.44 182 LEU B C 1
ATOM 4629 O O . LEU B 1 182 ? 2.051 -28.203 -29.875 1 96.44 182 LEU B O 1
ATOM 4633 N N . ALA B 1 183 ? 4.184 -27.781 -29.297 1 94.44 183 ALA B N 1
ATOM 4634 C CA . ALA B 1 183 ? 4.711 -28.266 -30.578 1 94.44 183 ALA B CA 1
ATOM 4635 C C . ALA B 1 183 ? 4.535 -29.766 -30.703 1 94.44 183 ALA B C 1
ATOM 4637 O O . ALA B 1 183 ? 4.25 -30.281 -31.797 1 94.44 183 ALA B O 1
ATOM 4638 N N . TYR B 1 184 ? 4.637 -30.484 -29.625 1 91.88 184 TYR B N 1
ATOM 4639 C CA . TYR B 1 184 ? 4.496 -31.938 -29.625 1 91.88 184 TYR B CA 1
ATOM 4640 C C . TYR B 1 184 ? 3.037 -32.344 -29.797 1 91.88 184 TYR B C 1
ATOM 4642 O O . TYR B 1 184 ? 2.729 -33.25 -30.578 1 91.88 184 TYR B O 1
ATOM 4650 N N . GLY B 1 185 ? 2.188 -31.656 -29.078 1 92.5 185 GLY B N 1
ATOM 4651 C CA . GLY B 1 185 ? 0.785 -32.062 -29.094 1 92.5 185 GLY B CA 1
ATOM 4652 C C . GLY B 1 185 ? 0.014 -31.484 -30.266 1 92.5 185 GLY B C 1
ATOM 4653 O O . GLY B 1 185 ? -0.954 -32.094 -30.734 1 92.5 185 GLY B O 1
ATOM 4654 N N . LYS B 1 186 ? 0.393 -30.297 -30.719 1 91.94 186 LYS B N 1
ATOM 4655 C CA . LYS B 1 186 ? -0.209 -29.594 -31.844 1 91.94 186 LYS B CA 1
ATOM 4656 C C . LYS B 1 186 ? -1.731 -29.594 -31.734 1 91.94 186 LYS B C 1
ATOM 4658 O O . LYS B 1 186 ? -2.287 -29.188 -30.719 1 91.94 186 LYS B O 1
ATOM 4663 N N . HIS B 1 187 ? -2.459 -30.141 -32.719 1 91.19 187 HIS B N 1
ATOM 4664 C CA . HIS B 1 187 ? -3.914 -30.062 -32.781 1 91.19 187 HIS B CA 1
ATOM 4665 C C . HIS B 1 187 ? -4.559 -31.203 -31.984 1 91.19 187 HIS B C 1
ATOM 4667 O O . HIS B 1 187 ? -5.777 -31.219 -31.812 1 91.19 187 HIS B O 1
ATOM 4673 N N . GLU B 1 188 ? -3.723 -32 -31.469 1 91.81 188 GLU B N 1
ATOM 4674 C CA . GLU B 1 188 ? -4.27 -33.156 -30.75 1 91.81 188 GLU B CA 1
ATOM 4675 C C . GLU B 1 188 ? -4.633 -32.781 -29.312 1 91.81 188 GLU B C 1
ATOM 4677 O O . GLU B 1 188 ? -5.355 -33.531 -28.641 1 91.81 188 GLU B O 1
ATOM 4682 N N . ILE B 1 189 ? -4.203 -31.75 -28.797 1 94.5 189 ILE B N 1
ATOM 4683 C CA . ILE B 1 189 ? -4.5 -31.312 -27.438 1 94.5 189 ILE B CA 1
ATOM 4684 C C . ILE B 1 189 ? -5.902 -30.719 -27.391 1 94.5 189 ILE B C 1
ATOM 4686 O O . ILE B 1 189 ? -6.23 -29.812 -28.172 1 94.5 189 ILE B O 1
ATOM 4690 N N . PRO B 1 190 ? -6.68 -31.219 -26.5 1 94.19 190 PRO B N 1
ATOM 4691 C CA . PRO B 1 190 ? -8 -30.594 -26.344 1 94.19 190 PRO B CA 1
ATOM 4692 C C . PRO B 1 190 ? -7.93 -29.094 -26.094 1 94.19 190 PRO B C 1
ATOM 4694 O O . PRO B 1 190 ? -7.027 -28.625 -25.406 1 94.19 190 PRO B O 1
ATOM 4697 N N . VAL B 1 191 ? -8.898 -28.406 -26.547 1 95 191 VAL B N 1
ATOM 4698 C CA . VAL B 1 191 ? -8.891 -26.953 -26.547 1 95 191 VAL B CA 1
ATOM 4699 C C . VAL B 1 191 ? -8.828 -26.422 -25.125 1 95 191 VAL B C 1
ATOM 4701 O O . VAL B 1 191 ? -8.047 -25.531 -24.812 1 95 191 VAL B O 1
ATOM 4704 N N . GLU B 1 192 ? -9.625 -26.969 -24.219 1 94.38 192 GLU B N 1
ATOM 4705 C CA . GLU B 1 192 ? -9.664 -26.484 -22.844 1 94.38 192 GLU B CA 1
ATOM 4706 C C . GLU B 1 192 ? -8.367 -26.781 -22.109 1 94.38 192 GLU B C 1
ATOM 4708 O O . GLU B 1 192 ? -7.926 -26 -21.266 1 94.38 192 GLU B O 1
ATOM 4713 N N . GLU B 1 193 ? -7.785 -27.922 -22.406 1 94 193 GLU B N 1
ATOM 4714 C CA . GLU B 1 193 ? -6.48 -28.234 -21.844 1 94 193 GLU B CA 1
ATOM 4715 C C . GLU B 1 193 ? -5.418 -27.234 -22.312 1 94 193 GLU B C 1
ATOM 4717 O O . GLU B 1 193 ? -4.602 -26.766 -21.516 1 94 193 GLU B O 1
ATOM 4722 N N . LYS B 1 194 ? -5.465 -26.922 -23.562 1 95.25 194 LYS B N 1
ATOM 4723 C CA . LYS B 1 194 ? -4.547 -25.938 -24.125 1 95.25 194 LYS B CA 1
ATOM 4724 C C . LYS B 1 194 ? -4.703 -24.578 -23.453 1 95.25 194 LYS B C 1
ATOM 4726 O O . LYS B 1 194 ? -3.713 -23.906 -23.156 1 95.25 194 LYS B O 1
ATOM 4731 N N . ARG B 1 195 ? -5.887 -24.203 -23.234 1 95.62 195 ARG B N 1
ATOM 4732 C CA . ARG B 1 195 ? -6.168 -22.922 -22.594 1 95.62 195 ARG B CA 1
ATOM 4733 C C . ARG B 1 195 ? -5.629 -22.891 -21.172 1 95.62 195 ARG B C 1
ATOM 4735 O O . ARG B 1 195 ? -5.16 -21.844 -20.703 1 95.62 195 ARG B O 1
ATOM 4742 N N . SER B 1 196 ? -5.684 -24.016 -20.484 1 94.12 196 SER B N 1
ATOM 4743 C CA . SER B 1 196 ? -5.098 -24.094 -19.156 1 94.12 196 SER B CA 1
ATOM 4744 C C . SER B 1 196 ? -3.588 -23.875 -19.203 1 94.12 196 SER B C 1
ATOM 4746 O O . SER B 1 196 ? -3.018 -23.234 -18.312 1 94.12 196 SER B O 1
ATOM 4748 N N . TRP B 1 197 ? -2.943 -24.422 -20.25 1 96 197 TRP B N 1
ATOM 4749 C CA . TRP B 1 197 ? -1.51 -24.203 -20.422 1 96 197 TRP B CA 1
ATOM 4750 C C . TRP B 1 197 ? -1.211 -22.734 -20.719 1 96 197 TRP B C 1
ATOM 4752 O O . TRP B 1 197 ? -0.267 -22.172 -20.156 1 96 197 TRP B O 1
ATOM 4762 N N . PHE B 1 198 ? -2.098 -22.172 -21.594 1 97.31 198 PHE B N 1
ATOM 4763 C CA . PHE B 1 198 ? -1.936 -20.766 -21.938 1 97.31 198 PHE B CA 1
ATOM 4764 C C . PHE B 1 198 ? -2.029 -19.891 -20.688 1 97.31 198 PHE B C 1
ATOM 4766 O O . PHE B 1 198 ? -1.292 -18.922 -20.547 1 97.31 198 PHE B O 1
ATOM 4773 N N . PHE B 1 199 ? -2.85 -20.281 -19.812 1 95.81 199 PHE B N 1
ATOM 4774 C CA . PHE B 1 199 ? -3.018 -19.531 -18.578 1 95.81 199 PHE B CA 1
ATOM 4775 C C . PHE B 1 199 ? -1.726 -19.516 -17.766 1 95.81 199 PHE B C 1
ATOM 4777 O O . PHE B 1 199 ? -1.29 -18.453 -17.297 1 95.81 199 PHE B O 1
ATOM 4784 N N . THR B 1 200 ? -1.142 -20.641 -17.562 1 94.5 200 THR B N 1
ATOM 4785 C CA . THR B 1 200 ? 0.098 -20.734 -16.797 1 94.5 200 THR B CA 1
ATOM 4786 C C . THR B 1 200 ? 1.229 -20 -17.516 1 94.5 200 THR B C 1
ATOM 4788 O O . THR B 1 200 ? 2.02 -19.297 -16.875 1 94.5 200 THR B O 1
ATOM 4791 N N . MET B 1 201 ? 1.268 -20.188 -18.828 1 96.69 201 MET B N 1
ATOM 4792 C CA . MET B 1 201 ? 2.271 -19.484 -19.625 1 96.69 201 MET B CA 1
ATOM 4793 C C . MET B 1 201 ? 2.129 -17.969 -19.453 1 96.69 201 MET B C 1
ATOM 4795 O O . MET B 1 201 ? 3.127 -17.266 -19.312 1 96.69 201 MET B O 1
ATOM 4799 N N . ALA B 1 202 ? 0.875 -17.562 -19.484 1 96.69 202 ALA B N 1
ATOM 4800 C CA . ALA B 1 202 ? 0.615 -16.125 -19.312 1 96.69 202 ALA B CA 1
ATOM 4801 C C . ALA B 1 202 ? 1.076 -15.648 -17.938 1 96.69 202 ALA B C 1
ATOM 4803 O O . ALA B 1 202 ? 1.648 -14.562 -17.812 1 96.69 202 ALA B O 1
ATOM 4804 N N . SER B 1 203 ? 0.793 -16.422 -16.953 1 93.5 203 SER B N 1
ATOM 4805 C CA . SER B 1 203 ? 1.209 -16.078 -15.594 1 93.5 203 SER B CA 1
ATOM 4806 C C . SER B 1 203 ? 2.725 -15.938 -15.5 1 93.5 203 SER B C 1
ATOM 4808 O O . SER B 1 203 ? 3.234 -14.984 -14.914 1 93.5 203 SER B O 1
ATOM 4810 N N . LEU B 1 204 ? 3.477 -16.875 -16.078 1 94 204 LEU B N 1
ATOM 4811 C CA . LEU B 1 204 ? 4.934 -16.828 -16.109 1 94 204 LEU B CA 1
ATOM 4812 C C . LEU B 1 204 ? 5.422 -15.602 -16.875 1 94 204 LEU B C 1
ATOM 4814 O O . LEU B 1 204 ? 6.352 -14.914 -16.438 1 94 204 LEU B O 1
ATOM 4818 N N . SER B 1 205 ? 4.754 -15.336 -17.984 1 95.94 205 SER B N 1
ATOM 4819 C CA . SER B 1 205 ? 5.133 -14.203 -18.812 1 95.94 205 SER B CA 1
ATOM 4820 C C . SER B 1 205 ? 4.887 -12.883 -18.109 1 95.94 205 SER B C 1
ATOM 4822 O O . SER B 1 205 ? 5.656 -11.93 -18.266 1 95.94 205 SER B O 1
ATOM 4824 N N . MET B 1 206 ? 3.848 -12.859 -17.391 1 94.06 206 MET B N 1
ATOM 4825 C CA . MET B 1 206 ? 3.545 -11.648 -16.625 1 94.06 206 MET B CA 1
ATOM 4826 C C . MET B 1 206 ? 4.629 -11.375 -15.586 1 94.06 206 MET B C 1
ATOM 4828 O O . MET B 1 206 ? 5.035 -10.227 -15.391 1 94.06 206 MET B O 1
ATOM 4832 N N . ARG B 1 207 ? 5.047 -12.398 -14.898 1 90.56 207 ARG B N 1
ATOM 4833 C CA . ARG B 1 207 ? 6.125 -12.258 -13.922 1 90.56 207 ARG B CA 1
ATOM 4834 C C . ARG B 1 207 ? 7.414 -11.789 -14.594 1 90.56 207 ARG B C 1
ATOM 4836 O O . ARG B 1 207 ? 8.117 -10.93 -14.062 1 90.56 207 ARG B O 1
ATOM 4843 N N . LEU B 1 208 ? 7.645 -12.352 -15.727 1 92 208 LEU B N 1
ATOM 4844 C CA . LEU B 1 208 ? 8.812 -11.961 -16.5 1 92 208 LEU B CA 1
ATOM 4845 C C . LEU B 1 208 ? 8.734 -10.492 -16.906 1 92 208 LEU B C 1
ATOM 4847 O O . LEU B 1 208 ? 9.734 -9.766 -16.828 1 92 208 LEU B O 1
ATOM 4851 N N . ASP B 1 209 ? 7.586 -10.07 -17.312 1 92.5 209 ASP B N 1
ATOM 4852 C CA . ASP B 1 209 ? 7.367 -8.672 -17.656 1 92.5 209 ASP B CA 1
ATOM 4853 C C . ASP B 1 209 ? 7.672 -7.758 -16.469 1 92.5 209 ASP B C 1
ATOM 4855 O O . ASP B 1 209 ? 8.266 -6.691 -16.641 1 92.5 209 ASP B O 1
ATOM 4859 N N . GLY B 1 210 ? 7.227 -8.195 -15.297 1 88.38 210 GLY B N 1
ATOM 4860 C CA . GLY B 1 210 ? 7.496 -7.414 -14.102 1 88.38 210 GLY B CA 1
ATOM 4861 C C . GLY B 1 210 ? 8.977 -7.238 -13.828 1 88.38 210 GLY B C 1
ATOM 4862 O O . GLY B 1 210 ? 9.422 -6.145 -13.477 1 88.38 210 GLY B O 1
ATOM 4863 N N . ILE B 1 211 ? 9.742 -8.242 -14.016 1 87.06 211 ILE B N 1
ATOM 4864 C CA . ILE B 1 211 ? 11.188 -8.203 -13.789 1 87.06 211 ILE B CA 1
ATOM 4865 C C . ILE B 1 211 ? 11.844 -7.297 -14.82 1 87.06 211 ILE B C 1
ATOM 4867 O O . ILE B 1 211 ? 12.703 -6.48 -14.477 1 87.06 211 ILE B O 1
ATOM 4871 N N . LEU B 1 212 ? 11.43 -7.441 -16.047 1 89.38 212 LEU B N 1
ATOM 4872 C CA . LEU B 1 212 ? 12.008 -6.66 -17.141 1 89.38 212 LEU B CA 1
ATOM 4873 C C . LEU B 1 212 ? 11.68 -5.18 -16.969 1 89.38 212 LEU B C 1
ATOM 4875 O O . LEU B 1 212 ? 12.477 -4.32 -17.359 1 89.38 212 LEU B O 1
ATOM 4879 N N . MET B 1 213 ? 10.508 -4.914 -16.484 1 87.62 213 MET B N 1
ATOM 4880 C CA . MET B 1 213 ? 10.109 -3.533 -16.219 1 87.62 213 MET B CA 1
ATOM 4881 C C . MET B 1 213 ? 11.078 -2.867 -15.242 1 87.62 213 MET B C 1
ATOM 4883 O O . MET B 1 213 ? 11.445 -1.708 -15.422 1 87.62 213 MET B O 1
ATOM 4887 N N . ASN B 1 214 ? 11.508 -3.58 -14.289 1 79.19 214 ASN B N 1
ATOM 4888 C CA . ASN B 1 214 ? 12.445 -3.062 -13.305 1 79.19 214 ASN B CA 1
ATOM 4889 C C . ASN B 1 214 ? 13.82 -2.814 -13.914 1 79.19 214 ASN B C 1
ATOM 4891 O O . ASN B 1 214 ? 14.562 -1.944 -13.453 1 79.19 214 ASN B O 1
ATOM 4895 N N . LYS B 1 215 ? 14.18 -3.51 -15.023 1 80.25 215 LYS B N 1
ATOM 4896 C CA . LYS B 1 215 ? 15.492 -3.406 -15.656 1 80.25 215 LYS B CA 1
ATOM 4897 C C . LYS B 1 215 ? 15.461 -2.43 -16.828 1 80.25 215 LYS B C 1
ATOM 4899 O O . LYS B 1 215 ? 16.469 -2.246 -17.516 1 80.25 215 LYS B O 1
ATOM 4904 N N . SER B 1 216 ? 14.367 -1.779 -17.125 1 72.81 216 SER B N 1
ATOM 4905 C CA . SER B 1 216 ? 14.203 -0.769 -18.156 1 72.81 216 SER B CA 1
ATOM 4906 C C . SER B 1 216 ? 14.57 -1.321 -19.531 1 72.81 216 SER B C 1
ATOM 4908 O O . SER B 1 216 ? 15.219 -0.64 -20.328 1 72.81 216 SER B O 1
ATOM 4910 N N . LYS B 1 217 ? 14.336 -2.506 -19.781 1 77.5 217 LYS B N 1
ATOM 4911 C CA . LYS B 1 217 ? 14.531 -3.121 -21.094 1 77.5 217 LYS B CA 1
ATOM 4912 C C . LYS B 1 217 ? 13.227 -3.156 -21.875 1 77.5 217 LYS B C 1
ATOM 4914 O O . LYS B 1 217 ? 12.562 -4.195 -21.953 1 77.5 217 LYS B O 1
ATOM 4919 N N . GLU B 1 218 ? 12.891 -2.182 -22.641 1 84.81 218 GLU B N 1
ATOM 4920 C CA . GLU B 1 218 ? 11.562 -1.991 -23.203 1 84.81 218 GLU B CA 1
ATOM 4921 C C . GLU B 1 218 ? 11.328 -2.916 -24.391 1 84.81 218 GLU B C 1
ATOM 4923 O O . GLU B 1 218 ? 10.227 -3.432 -24.578 1 84.81 218 GLU B O 1
ATOM 4928 N N . GLU B 1 219 ? 12.344 -3.189 -25.156 1 85.38 219 GLU B N 1
ATOM 4929 C CA . GLU B 1 219 ? 12.164 -3.984 -26.359 1 85.38 219 GLU B CA 1
ATOM 4930 C C . GLU B 1 219 ? 11.781 -5.422 -26.031 1 85.38 219 GLU B C 1
ATOM 4932 O O . GLU B 1 219 ? 10.836 -5.969 -26.594 1 85.38 219 GLU B O 1
ATOM 4937 N N . HIS B 1 220 ? 12.555 -6.02 -25.156 1 88.69 220 HIS B N 1
ATOM 4938 C CA . HIS B 1 220 ? 12.266 -7.387 -24.75 1 88.69 220 HIS B CA 1
ATOM 4939 C C . HIS B 1 220 ? 10.93 -7.469 -24.016 1 88.69 220 HIS B C 1
ATOM 4941 O O . HIS B 1 220 ? 10.18 -8.438 -24.188 1 88.69 220 HIS B O 1
ATOM 4947 N N . ARG B 1 221 ? 10.664 -6.469 -23.359 1 92.88 221 ARG B N 1
ATOM 4948 C CA . ARG B 1 221 ? 9.422 -6.414 -22.594 1 92.88 221 ARG B CA 1
ATOM 4949 C C . ARG B 1 221 ? 8.211 -6.367 -23.516 1 92.88 221 ARG B C 1
ATOM 4951 O O . ARG B 1 221 ? 7.184 -6.996 -23.219 1 92.88 221 ARG B O 1
ATOM 4958 N N . LEU B 1 222 ? 8.375 -5.676 -24.656 1 94.31 222 LEU B N 1
ATOM 4959 C CA . LEU B 1 222 ? 7.27 -5.551 -25.594 1 94.31 222 LEU B CA 1
ATOM 4960 C C . LEU B 1 222 ? 6.867 -6.914 -26.141 1 94.31 222 LEU B C 1
ATOM 4962 O O . LEU B 1 222 ? 5.676 -7.203 -26.297 1 94.31 222 LEU B O 1
ATOM 4966 N N . LEU B 1 223 ? 7.824 -7.68 -26.438 1 93.88 223 LEU B N 1
ATOM 4967 C CA . LEU B 1 223 ? 7.562 -9.008 -26.984 1 93.88 223 LEU B CA 1
ATOM 4968 C C . LEU B 1 223 ? 6.816 -9.875 -25.984 1 93.88 223 LEU B C 1
ATOM 4970 O O . LEU B 1 223 ? 5.848 -10.547 -26.328 1 93.88 223 LEU B O 1
ATOM 4974 N N . ILE B 1 224 ? 7.273 -9.836 -24.812 1 95 224 ILE B N 1
ATOM 4975 C CA . ILE B 1 224 ? 6.676 -10.648 -23.766 1 95 224 ILE B CA 1
ATOM 4976 C C . ILE B 1 224 ? 5.27 -10.141 -23.453 1 95 224 ILE B C 1
ATOM 4978 O O . ILE B 1 224 ? 4.344 -10.93 -23.25 1 95 224 ILE B O 1
ATOM 4982 N N . PHE B 1 225 ? 5.129 -8.852 -23.438 1 96.81 225 PHE B N 1
ATOM 4983 C CA . PHE B 1 225 ? 3.838 -8.227 -23.172 1 96.81 225 PHE B CA 1
ATOM 4984 C C . PHE B 1 225 ? 2.809 -8.648 -24.219 1 96.81 225 PHE B C 1
ATOM 4986 O O . PHE B 1 225 ? 1.696 -9.055 -23.859 1 96.81 225 PHE B O 1
ATOM 4993 N N . ASN B 1 226 ? 3.221 -8.57 -25.469 1 96.69 226 ASN B N 1
ATOM 4994 C CA . ASN B 1 226 ? 2.322 -8.945 -26.562 1 96.69 226 ASN B CA 1
ATOM 4995 C C . ASN B 1 226 ? 1.957 -10.43 -26.5 1 96.69 226 ASN B C 1
ATOM 4997 O O . ASN B 1 226 ? 0.799 -10.797 -26.703 1 96.69 226 ASN B O 1
ATOM 5001 N N . LYS B 1 227 ? 2.918 -11.234 -26.203 1 96.12 227 LYS B N 1
ATOM 5002 C CA . LYS B 1 227 ? 2.668 -12.664 -26.078 1 96.12 227 LYS B CA 1
ATOM 5003 C C . LYS B 1 227 ? 1.682 -12.945 -24.938 1 96.12 227 LYS B C 1
ATOM 5005 O O . LYS B 1 227 ? 0.779 -13.773 -25.094 1 96.12 227 LYS B O 1
ATOM 5010 N N . THR B 1 228 ? 1.854 -12.281 -23.828 1 97.62 228 THR B N 1
ATOM 5011 C CA . THR B 1 228 ? 0.987 -12.469 -22.672 1 97.62 228 THR B CA 1
ATOM 5012 C C . THR B 1 228 ? -0.464 -12.148 -23.016 1 97.62 228 THR B C 1
ATOM 5014 O O . THR B 1 228 ? -1.368 -12.922 -22.703 1 97.62 228 THR B O 1
ATOM 5017 N N . LEU B 1 229 ? -0.665 -11.078 -23.75 1 98.06 229 LEU B N 1
ATOM 5018 C CA . LEU B 1 229 ? -2.021 -10.672 -24.094 1 98.06 229 LEU B CA 1
ATOM 5019 C C . LEU B 1 229 ? -2.65 -11.664 -25.062 1 98.06 229 LEU B C 1
ATOM 5021 O O . LEU B 1 229 ? -3.838 -11.977 -24.953 1 98.06 229 LEU B O 1
ATOM 5025 N N . THR B 1 230 ? -1.83 -12.125 -25.953 1 97.88 230 THR B N 1
ATOM 5026 C CA . THR B 1 230 ? -2.332 -13.102 -26.922 1 97.88 230 THR B CA 1
ATOM 5027 C C . THR B 1 230 ? -2.764 -14.383 -26.203 1 97.88 230 THR B C 1
ATOM 5029 O O . THR B 1 230 ? -3.811 -14.945 -26.516 1 97.88 230 THR B O 1
ATOM 5032 N N . LEU B 1 231 ? -1.941 -14.828 -25.25 1 98.19 231 LEU B N 1
ATOM 5033 C CA . LEU B 1 231 ? -2.27 -16.016 -24.484 1 98.19 231 LEU B CA 1
ATOM 5034 C C . LEU B 1 231 ? -3.547 -15.812 -23.688 1 98.19 231 LEU B C 1
ATOM 5036 O O . LEU B 1 231 ? -4.441 -16.656 -23.703 1 98.19 231 LEU B O 1
ATOM 5040 N N . LEU B 1 232 ? -3.66 -14.68 -23.062 1 98.44 232 LEU B N 1
ATOM 5041 C CA . LEU B 1 232 ? -4.816 -14.391 -22.219 1 98.44 232 LEU B CA 1
ATOM 5042 C C . LEU B 1 232 ? -6.078 -14.25 -23.062 1 98.44 232 LEU B C 1
ATOM 5044 O O . LEU B 1 232 ? -7.168 -14.633 -22.625 1 98.44 232 LEU B O 1
ATOM 5048 N N . HIS B 1 233 ? -5.867 -13.695 -24.25 1 98.25 233 HIS B N 1
ATOM 5049 C CA . HIS B 1 233 ? -6.988 -13.547 -25.172 1 98.25 233 HIS B CA 1
ATOM 5050 C C . HIS B 1 233 ? -7.602 -14.898 -25.516 1 98.25 233 HIS B C 1
ATOM 5052 O O . HIS B 1 233 ? -8.82 -15.008 -25.688 1 98.25 233 HIS B O 1
ATOM 5058 N N . GLU B 1 234 ? -6.809 -15.906 -25.531 1 97.69 234 GLU B N 1
ATOM 5059 C CA . GLU B 1 234 ? -7.305 -17.266 -25.766 1 97.69 234 GLU B CA 1
ATOM 5060 C C . GLU B 1 234 ? -7.945 -17.844 -24.516 1 97.69 234 GLU B C 1
ATOM 5062 O O . GLU B 1 234 ? -8.961 -18.547 -24.594 1 97.69 234 GLU B O 1
ATOM 5067 N N . VAL B 1 235 ? -7.438 -17.531 -23.391 1 97.75 235 VAL B N 1
ATOM 5068 C CA . VAL B 1 235 ? -7.895 -18.109 -22.141 1 97.75 235 VAL B CA 1
ATOM 5069 C C . VAL B 1 235 ? -9.273 -17.562 -21.781 1 97.75 235 VAL B C 1
ATOM 5071 O O . VAL B 1 235 ? -10.094 -18.266 -21.172 1 97.75 235 VAL B O 1
ATOM 5074 N N . VAL B 1 236 ? -9.586 -16.344 -22.188 1 97.88 236 VAL B N 1
ATOM 5075 C CA . VAL B 1 236 ? -10.859 -15.727 -21.828 1 97.88 236 VAL B CA 1
ATOM 5076 C C . VAL B 1 236 ? -12.008 -16.469 -22.5 1 97.88 236 VAL B C 1
ATOM 5078 O O . VAL B 1 236 ? -13.164 -16.312 -22.125 1 97.88 236 VAL B O 1
ATOM 5081 N N . LYS B 1 237 ? -11.711 -17.312 -23.469 1 97.38 237 LYS B N 1
ATOM 5082 C CA . LYS B 1 237 ? -12.719 -18.109 -24.172 1 97.38 237 LYS B CA 1
ATOM 5083 C C . LYS B 1 237 ? -12.961 -19.438 -23.469 1 97.38 237 LYS B C 1
ATOM 5085 O O . LYS B 1 237 ? -13.812 -20.219 -23.891 1 97.38 237 LYS B O 1
ATOM 5090 N N . SER B 1 238 ? -12.297 -19.672 -22.422 1 96 238 SER B N 1
ATOM 5091 C CA . SER B 1 238 ? -12.398 -20.953 -21.719 1 96 238 SER B CA 1
ATOM 5092 C C . SER B 1 238 ? -13.789 -21.141 -21.109 1 96 238 SER B C 1
ATOM 5094 O O . SER B 1 238 ? -14.43 -20.156 -20.703 1 96 238 SER B O 1
ATOM 5096 N N . SER B 1 239 ? -14.211 -22.406 -21 1 93.88 239 SER B N 1
ATOM 5097 C CA . SER B 1 239 ? -15.469 -22.734 -20.359 1 93.88 239 SER B CA 1
ATOM 5098 C C . SER B 1 239 ? -15.305 -22.828 -18.844 1 93.88 239 SER B C 1
ATOM 5100 O O . SER B 1 239 ? -16.297 -22.844 -18.109 1 93.88 239 SER B O 1
ATOM 5102 N N . ASN B 1 240 ? -14.078 -22.859 -18.422 1 92.5 240 ASN B N 1
ATOM 5103 C CA . ASN B 1 240 ? -13.781 -22.875 -17 1 92.5 240 ASN B CA 1
ATOM 5104 C C . ASN B 1 240 ? -13.844 -21.484 -16.391 1 92.5 240 ASN B C 1
ATOM 5106 O O . ASN B 1 240 ? -13.055 -20.609 -16.75 1 92.5 240 ASN B O 1
ATOM 5110 N N . ALA B 1 241 ? -14.688 -21.312 -15.414 1 92.56 241 ALA B N 1
ATOM 5111 C CA . ALA B 1 241 ? -14.914 -19.984 -14.828 1 92.56 241 ALA B CA 1
ATOM 5112 C C . ALA B 1 241 ? -13.656 -19.469 -14.141 1 92.56 241 ALA B C 1
ATOM 5114 O O . ALA B 1 241 ? -13.391 -18.266 -14.148 1 92.56 241 ALA B O 1
ATOM 5115 N N . TYR B 1 242 ? -12.906 -20.359 -13.586 1 92 242 TYR B N 1
ATOM 5116 C CA . TYR B 1 242 ? -11.68 -19.969 -12.898 1 92 242 TYR B CA 1
ATOM 5117 C C . TYR B 1 242 ? -10.695 -19.312 -13.859 1 92 242 TYR B C 1
ATOM 5119 O O . TYR B 1 242 ? -10.234 -18.203 -13.625 1 92 242 TYR B O 1
ATOM 5127 N N . TYR B 1 243 ? -10.406 -20.016 -14.953 1 93.44 243 TYR B N 1
ATOM 5128 C CA . TYR B 1 243 ? -9.469 -19.5 -15.938 1 93.44 243 TYR B CA 1
ATOM 5129 C C . TYR B 1 243 ? -10 -18.234 -16.594 1 93.44 243 TYR B C 1
ATOM 5131 O O . TYR B 1 243 ? -9.258 -17.266 -16.797 1 93.44 243 TYR B O 1
ATOM 5139 N N . LYS B 1 244 ? -11.273 -18.312 -16.906 1 96.31 244 LYS B N 1
ATOM 5140 C CA . LYS B 1 244 ? -11.891 -17.188 -17.594 1 96.31 244 LYS B CA 1
ATOM 5141 C C . LYS B 1 244 ? -11.852 -15.93 -16.734 1 96.31 244 LYS B C 1
ATOM 5143 O O . LYS B 1 244 ? -11.43 -14.867 -17.203 1 96.31 244 LYS B O 1
ATOM 5148 N N . ALA B 1 245 ? -12.211 -16.031 -15.469 1 96.81 245 ALA B N 1
ATOM 5149 C CA . ALA B 1 245 ? -12.25 -14.891 -14.562 1 96.81 245 ALA B CA 1
ATOM 5150 C C . ALA B 1 245 ? -10.844 -14.336 -14.32 1 96.81 245 ALA B C 1
ATOM 5152 O O . ALA B 1 245 ? -10.625 -13.133 -14.43 1 96.81 245 ALA B O 1
ATOM 5153 N N . LEU B 1 246 ? -9.914 -15.188 -14.008 1 95.38 246 LEU B N 1
ATOM 5154 C CA . LEU B 1 246 ? -8.555 -14.734 -13.711 1 95.38 246 LEU B CA 1
ATOM 5155 C C . LEU B 1 246 ? -7.895 -14.148 -14.961 1 95.38 246 LEU B C 1
ATOM 5157 O O . LEU B 1 246 ? -7.094 -13.219 -14.859 1 95.38 246 LEU B O 1
ATOM 5161 N N . ALA B 1 247 ? -8.227 -14.75 -16.094 1 97.75 247 ALA B N 1
ATOM 5162 C CA . ALA B 1 247 ? -7.676 -14.211 -17.328 1 97.75 247 ALA B CA 1
ATOM 5163 C C . ALA B 1 247 ? -8.102 -12.758 -17.531 1 97.75 247 ALA B C 1
ATOM 5165 O O . ALA B 1 247 ? -7.277 -11.906 -17.875 1 97.75 247 ALA B O 1
ATOM 5166 N N . TRP B 1 248 ? -9.359 -12.484 -17.328 1 98.38 248 TRP B N 1
ATOM 5167 C CA . TRP B 1 248 ? -9.836 -11.109 -17.453 1 98.38 248 TRP B CA 1
ATOM 5168 C C . TRP B 1 248 ? -9.148 -10.211 -16.422 1 98.38 248 TRP B C 1
ATOM 5170 O O . TRP B 1 248 ? -8.797 -9.07 -16.734 1 98.38 248 TRP B O 1
ATOM 5180 N N . CYS B 1 249 ? -8.977 -10.711 -15.25 1 97.81 249 CYS B N 1
ATOM 5181 C CA . CYS B 1 249 ? -8.266 -9.961 -14.219 1 97.81 249 CYS B CA 1
ATOM 5182 C C . CYS B 1 249 ? -6.844 -9.641 -14.672 1 97.81 249 CYS B C 1
ATOM 5184 O O . CYS B 1 249 ? -6.391 -8.5 -14.539 1 97.81 249 CYS B O 1
ATOM 5186 N N . TYR B 1 250 ? -6.156 -10.617 -15.219 1 97.62 250 TYR B N 1
ATOM 5187 C CA . TYR B 1 250 ? -4.777 -10.438 -15.664 1 97.62 250 TYR B CA 1
ATOM 5188 C C . TYR B 1 250 ? -4.711 -9.469 -16.828 1 97.62 250 TYR B C 1
ATOM 5190 O O . TYR B 1 250 ? -3.766 -8.68 -16.938 1 97.62 250 TYR B O 1
ATOM 5198 N N . ILE B 1 251 ? -5.727 -9.516 -17.719 1 98.19 251 ILE B N 1
ATOM 5199 C CA . ILE B 1 251 ? -5.777 -8.555 -18.812 1 98.19 251 ILE B CA 1
ATOM 5200 C C . ILE B 1 251 ? -5.859 -7.141 -18.25 1 98.19 251 ILE B C 1
ATOM 5202 O O . ILE B 1 251 ? -5.156 -6.238 -18.719 1 98.19 251 ILE B O 1
ATOM 5206 N N . GLY B 1 252 ? -6.695 -6.992 -17.234 1 97.81 252 GLY B N 1
ATOM 5207 C CA . GLY B 1 252 ? -6.77 -5.699 -16.578 1 97.81 252 GLY B CA 1
ATOM 5208 C C . GLY B 1 252 ? -5.434 -5.234 -16.031 1 97.81 252 GLY B C 1
ATOM 5209 O O . GLY B 1 252 ? -5.055 -4.074 -16.203 1 97.81 252 GLY B O 1
ATOM 5210 N N . MET B 1 253 ? -4.758 -6.113 -15.406 1 96.12 253 MET B N 1
ATOM 5211 C CA . MET B 1 253 ? -3.447 -5.797 -14.852 1 96.12 253 MET B CA 1
ATOM 5212 C C . MET B 1 253 ? -2.475 -5.375 -15.945 1 96.12 253 MET B C 1
ATOM 5214 O O . MET B 1 253 ? -1.706 -4.43 -15.766 1 96.12 253 MET B O 1
ATOM 5218 N N . MET B 1 254 ? -2.482 -6.082 -17.078 1 96.62 254 MET B N 1
ATOM 5219 C CA . MET B 1 254 ? -1.6 -5.77 -18.203 1 96.62 254 MET B CA 1
ATOM 5220 C C . MET B 1 254 ? -1.924 -4.395 -18.781 1 96.62 254 MET B C 1
ATOM 5222 O O . MET B 1 254 ? -1.02 -3.611 -19.078 1 96.62 254 MET B O 1
ATOM 5226 N N . LEU B 1 255 ? -3.199 -4.121 -18.891 1 96.75 255 LEU B N 1
ATOM 5227 C CA . LEU B 1 255 ? -3.613 -2.85 -19.469 1 96.75 255 LEU B CA 1
ATOM 5228 C C . LEU B 1 255 ? -3.211 -1.685 -18.578 1 96.75 255 LEU B C 1
ATOM 5230 O O . LEU B 1 255 ? -2.932 -0.586 -19.062 1 96.75 255 LEU B O 1
ATOM 5234 N N . GLU B 1 256 ? -3.182 -1.898 -17.297 1 93.56 256 GLU B N 1
ATOM 5235 C CA . GLU B 1 256 ? -2.734 -0.862 -16.375 1 93.56 256 GLU B CA 1
ATOM 5236 C C . GLU B 1 256 ? -1.267 -0.511 -16.609 1 93.56 256 GLU B C 1
ATOM 5238 O O . GLU B 1 256 ? -0.827 0.592 -16.281 1 93.56 256 GLU B O 1
ATOM 5243 N N . ARG B 1 257 ? -0.525 -1.423 -17.141 1 91.69 257 ARG B N 1
ATOM 5244 C CA . ARG B 1 257 ? 0.902 -1.213 -17.359 1 91.69 257 ARG B CA 1
ATOM 5245 C C . ARG B 1 257 ? 1.158 -0.6 -18.734 1 91.69 257 ARG B C 1
ATOM 5247 O O . ARG B 1 257 ? 2.309 -0.353 -19.109 1 91.69 257 ARG B O 1
ATOM 5254 N N . GLN B 1 258 ? 0.149 -0.332 -19.469 1 91.38 258 GLN B N 1
ATOM 5255 C CA . GLN B 1 258 ? 0.299 0.118 -20.844 1 91.38 258 GLN B CA 1
ATOM 5256 C C . GLN B 1 258 ? 1.062 1.438 -20.922 1 91.38 258 GLN B C 1
ATOM 5258 O O . GLN B 1 258 ? 1.85 1.658 -21.844 1 91.38 258 GLN B O 1
ATOM 5263 N N . ASN B 1 259 ? 0.945 2.32 -19.891 1 85.25 259 ASN B N 1
ATOM 5264 C CA . ASN B 1 259 ? 1.531 3.656 -19.922 1 85.25 259 ASN B CA 1
ATOM 5265 C C . ASN B 1 259 ? 3.016 3.625 -19.562 1 85.25 259 ASN B C 1
ATOM 5267 O O . ASN B 1 259 ? 3.701 4.645 -19.656 1 85.25 259 ASN B O 1
ATOM 5271 N N . THR B 1 260 ? 3.469 2.5 -19.109 1 86.75 260 THR B N 1
ATOM 5272 C CA . THR B 1 260 ? 4.883 2.383 -18.781 1 86.75 260 THR B CA 1
ATOM 5273 C C . THR B 1 260 ? 5.723 2.23 -20.047 1 86.75 260 THR B C 1
ATOM 5275 O O . THR B 1 260 ? 6.953 2.299 -20 1 86.75 260 THR B O 1
ATOM 5278 N N . PHE B 1 261 ? 5.055 2.057 -21.172 1 90 261 PHE B N 1
ATOM 5279 C CA . PHE B 1 261 ? 5.734 1.955 -22.469 1 90 261 PHE B CA 1
ATOM 5280 C C . PHE B 1 261 ? 5.754 3.303 -23.172 1 90 261 PHE B C 1
ATOM 5282 O O . PHE B 1 261 ? 4.863 4.133 -22.969 1 90 261 PHE B O 1
ATOM 5289 N N . SER B 1 262 ? 6.785 3.537 -24.031 1 87.06 262 SER B N 1
ATOM 5290 C CA . SER B 1 262 ? 6.875 4.758 -24.812 1 87.06 262 SER B CA 1
ATOM 5291 C C . SER B 1 262 ? 5.785 4.805 -25.891 1 87.06 262 SER B C 1
ATOM 5293 O O . SER B 1 262 ? 5.27 5.875 -26.203 1 87.06 262 SER B O 1
ATOM 5295 N N . THR B 1 263 ? 5.48 3.615 -26.391 1 88.94 263 THR B N 1
ATOM 5296 C CA . THR B 1 263 ? 4.406 3.465 -27.375 1 88.94 263 THR B CA 1
ATOM 5297 C C . THR B 1 263 ? 3.447 2.354 -26.953 1 88.94 263 THR B C 1
ATOM 5299 O O . THR B 1 263 ? 3.85 1.396 -26.297 1 88.94 263 THR B O 1
ATOM 5302 N N . THR B 1 264 ? 2.273 2.521 -27.359 1 91.56 264 THR B N 1
ATOM 5303 C CA . THR B 1 264 ? 1.281 1.51 -27.016 1 91.56 264 THR B CA 1
ATOM 5304 C C . THR B 1 264 ? 1.64 0.166 -27.641 1 91.56 264 THR B C 1
ATOM 5306 O O . THR B 1 264 ? 1.829 0.071 -28.859 1 91.56 264 THR B O 1
ATOM 5309 N N . PRO B 1 265 ? 1.768 -0.857 -26.844 1 94.12 265 PRO B N 1
ATOM 5310 C CA . PRO B 1 265 ? 2.098 -2.18 -27.391 1 94.12 265 PRO B CA 1
ATOM 5311 C C . PRO B 1 265 ? 1.078 -2.674 -28.406 1 94.12 265 PRO B C 1
ATOM 5313 O O . PRO B 1 265 ? -0.129 -2.535 -28.203 1 94.12 265 PRO B O 1
ATOM 5316 N N . MET B 1 266 ? 1.479 -3.305 -29.469 1 93.5 266 MET B N 1
ATOM 5317 C CA . MET B 1 266 ? 0.633 -3.74 -30.562 1 93.5 266 MET B CA 1
ATOM 5318 C C . MET B 1 266 ? -0.331 -4.832 -30.109 1 93.5 266 MET B C 1
ATOM 5320 O O . MET B 1 266 ? -1.421 -4.973 -30.672 1 93.5 266 MET B O 1
ATOM 5324 N N . GLY B 1 267 ? 0.126 -5.602 -29.109 1 94.88 267 GLY B N 1
ATOM 5325 C CA . GLY B 1 267 ? -0.731 -6.652 -28.594 1 94.88 267 GLY B CA 1
ATOM 5326 C C . GLY B 1 267 ? -2.084 -6.148 -28.125 1 94.88 267 GLY B C 1
ATOM 5327 O O . GLY B 1 267 ? -3.082 -6.871 -28.203 1 94.88 267 GLY B O 1
ATOM 5328 N N . ILE B 1 268 ? -2.174 -4.891 -27.703 1 96.69 268 ILE B N 1
ATOM 5329 C CA . ILE B 1 268 ? -3.412 -4.293 -27.219 1 96.69 268 ILE B CA 1
ATOM 5330 C C . ILE B 1 268 ? -4.391 -4.109 -28.375 1 96.69 268 ILE B C 1
ATOM 5332 O O . ILE B 1 268 ? -5.578 -4.418 -28.25 1 96.69 268 ILE B O 1
ATOM 5336 N N . HIS B 1 269 ? -3.865 -3.674 -29.484 1 95.44 269 HIS B N 1
ATOM 5337 C CA . HIS B 1 269 ? -4.688 -3.486 -30.672 1 95.44 269 HIS B CA 1
ATOM 5338 C C . HIS B 1 269 ? -5.074 -4.824 -31.297 1 95.44 269 HIS B C 1
ATOM 5340 O O . HIS B 1 269 ? -6.242 -5.055 -31.609 1 95.44 269 HIS B O 1
ATOM 5346 N N . ASP B 1 270 ? -4.105 -5.66 -31.406 1 95.88 270 ASP B N 1
ATOM 5347 C CA . ASP B 1 270 ? -4.305 -6.949 -32.062 1 95.88 270 ASP B CA 1
ATOM 5348 C C . ASP B 1 270 ? -5.363 -7.773 -31.328 1 95.88 270 ASP B C 1
ATOM 5350 O O . ASP B 1 270 ? -6.102 -8.539 -31.953 1 95.88 270 ASP B O 1
ATOM 5354 N N . CYS B 1 271 ? -5.426 -7.68 -30.016 1 96.88 271 CYS B N 1
ATOM 5355 C CA . CYS B 1 271 ? -6.359 -8.469 -29.234 1 96.88 271 CYS B CA 1
ATOM 5356 C C . CYS B 1 271 ? -7.668 -7.719 -29.016 1 96.88 271 CYS B C 1
ATOM 5358 O O . CYS B 1 271 ? -8.547 -8.195 -28.297 1 96.88 271 CYS B O 1
ATOM 5360 N N . GLY B 1 272 ? -7.762 -6.5 -29.562 1 95.44 272 GLY B N 1
ATOM 5361 C CA . GLY B 1 272 ? -9.008 -5.746 -29.547 1 95.44 272 GLY B CA 1
ATOM 5362 C C . GLY B 1 272 ? -9.234 -5 -28.25 1 95.44 272 GLY B C 1
ATOM 5363 O O . GLY B 1 272 ? -10.375 -4.77 -27.844 1 95.44 272 GLY B O 1
ATOM 5364 N N . PHE B 1 273 ? -8.211 -4.609 -27.531 1 96.31 273 PHE B N 1
ATOM 5365 C CA . PHE B 1 273 ? -8.375 -3.973 -26.234 1 96.31 273 PHE B CA 1
ATOM 5366 C C . PHE B 1 273 ? -8.086 -2.48 -26.328 1 96.31 273 PHE B C 1
ATOM 5368 O O . PHE B 1 273 ? -7.914 -1.816 -25.297 1 96.31 273 PHE B O 1
ATOM 5375 N N . SER B 1 274 ? -8.008 -1.985 -27.547 1 94.25 274 SER B N 1
ATOM 5376 C CA . SER B 1 274 ? -7.758 -0.557 -27.703 1 94.25 274 SER B CA 1
ATOM 5377 C C . SER B 1 274 ? -8.852 0.274 -27.047 1 94.25 274 SER B C 1
ATOM 5379 O O . SER B 1 274 ? -10.039 0.075 -27.312 1 94.25 274 SER B O 1
ATOM 5381 N N . GLY B 1 275 ? -8.5 1.16 -26.219 1 91.44 275 GLY B N 1
ATOM 5382 C CA . GLY B 1 275 ? -9.445 2.057 -25.562 1 91.44 275 GLY B CA 1
ATOM 5383 C C . GLY B 1 275 ? -10.18 1.407 -24.406 1 91.44 275 GLY B C 1
ATOM 5384 O O . GLY B 1 275 ? -11.047 2.031 -23.797 1 91.44 275 GLY B O 1
ATOM 5385 N N . THR B 1 276 ? -9.883 0.127 -24.109 1 94.25 276 THR B N 1
ATOM 5386 C CA . THR B 1 276 ? -10.531 -0.578 -23 1 94.25 276 THR B CA 1
ATOM 5387 C C . THR B 1 276 ? -10.008 -0.087 -21.656 1 94.25 276 THR B C 1
ATOM 5389 O O . THR B 1 276 ? -8.797 0.026 -21.469 1 94.25 276 THR B O 1
ATOM 5392 N N . ASP B 1 277 ? -10.938 0.22 -20.766 1 93.44 277 ASP B N 1
ATOM 5393 C CA . ASP B 1 277 ? -10.562 0.592 -19.406 1 93.44 277 ASP B CA 1
ATOM 5394 C C . ASP B 1 277 ? -10.227 -0.642 -18.578 1 93.44 277 ASP B C 1
ATOM 5396 O O . ASP B 1 277 ? -11.016 -1.583 -18.5 1 93.44 277 ASP B O 1
ATOM 5400 N N . PRO B 1 278 ? -9.031 -0.618 -17.984 1 95.75 278 PRO B N 1
ATOM 5401 C CA . PRO B 1 278 ? -8.672 -1.75 -17.141 1 95.75 278 PRO B CA 1
ATOM 5402 C C . PRO B 1 278 ? -9.766 -2.1 -16.125 1 95.75 278 PRO B C 1
ATOM 5404 O O . PRO B 1 278 ? -9.977 -3.275 -15.82 1 95.75 278 PRO B O 1
ATOM 5407 N N . LEU B 1 279 ? -10.539 -1.175 -15.641 1 94.06 279 LEU B N 1
ATOM 5408 C CA . LEU B 1 279 ? -11.586 -1.4 -14.648 1 94.06 279 LEU B CA 1
ATOM 5409 C C . LEU B 1 279 ? -12.703 -2.27 -15.227 1 94.06 279 LEU B C 1
ATOM 5411 O O . LEU B 1 279 ? -13.336 -3.037 -14.5 1 94.06 279 LEU B O 1
ATOM 5415 N N . ASP B 1 280 ? -12.891 -2.107 -16.5 1 96.94 280 ASP B N 1
ATOM 5416 C CA . ASP B 1 280 ? -13.891 -2.934 -17.172 1 96.94 280 ASP B CA 1
ATOM 5417 C C . ASP B 1 280 ? -13.484 -4.406 -17.172 1 96.94 280 ASP B C 1
ATOM 5419 O O . ASP B 1 280 ? -14.336 -5.293 -17.047 1 96.94 280 ASP B O 1
ATOM 5423 N N . CYS B 1 281 ? -12.227 -4.617 -17.328 1 98.06 281 CYS B N 1
ATOM 5424 C CA . CYS B 1 281 ? -11.719 -5.984 -17.312 1 98.06 281 CYS B CA 1
ATOM 5425 C C . CYS B 1 281 ? -11.898 -6.613 -15.93 1 98.06 281 CYS B C 1
ATOM 5427 O O . CYS B 1 281 ? -12.328 -7.762 -15.812 1 98.06 281 CYS B O 1
ATOM 5429 N N . PHE B 1 282 ? -11.648 -5.867 -14.883 1 97.81 282 PHE B N 1
ATOM 5430 C CA . PHE B 1 282 ? -11.867 -6.355 -13.523 1 97.81 282 PHE B CA 1
ATOM 5431 C C . PHE B 1 282 ? -13.352 -6.629 -13.281 1 97.81 282 PHE B C 1
ATOM 5433 O O . PHE B 1 282 ? -13.703 -7.621 -12.641 1 97.81 282 PHE B O 1
ATOM 5440 N N . GLY B 1 283 ? -14.141 -5.707 -13.805 1 97.56 283 GLY B N 1
ATOM 5441 C CA . GLY B 1 283 ? -15.57 -5.91 -13.695 1 97.56 283 GLY B CA 1
ATOM 5442 C C . GLY B 1 283 ? -16.047 -7.188 -14.352 1 97.56 283 GLY B C 1
ATOM 5443 O O . GLY B 1 283 ? -16.891 -7.906 -13.797 1 97.56 283 GLY B O 1
ATOM 5444 N N . LYS B 1 284 ? -15.5 -7.457 -15.492 1 98.06 284 LYS B N 1
ATOM 5445 C CA . LYS B 1 284 ? -15.859 -8.688 -16.203 1 98.06 284 LYS B CA 1
ATOM 5446 C C . LYS B 1 284 ? -15.43 -9.922 -15.398 1 98.06 284 LYS B C 1
ATOM 5448 O O . LYS B 1 284 ? -16.156 -10.914 -15.352 1 98.06 284 LYS B O 1
ATOM 5453 N N . ALA B 1 285 ? -14.25 -9.898 -14.844 1 98.38 285 ALA B N 1
ATOM 5454 C CA . ALA B 1 285 ? -13.766 -11 -14 1 98.38 285 ALA B CA 1
ATOM 5455 C C . ALA B 1 285 ? -14.734 -11.266 -12.852 1 98.38 285 ALA B C 1
ATOM 5457 O O . ALA B 1 285 ? -15.078 -12.422 -12.578 1 98.38 285 ALA B O 1
ATOM 5458 N N . LEU B 1 286 ? -15.234 -10.227 -12.242 1 98.12 286 LEU B N 1
ATOM 5459 C CA . LEU B 1 286 ? -16.141 -10.352 -11.102 1 98.12 286 LEU B CA 1
ATOM 5460 C C . LEU B 1 286 ? -17.484 -10.898 -11.539 1 98.12 286 LEU B C 1
ATOM 5462 O O . LEU B 1 286 ? -18.094 -11.703 -10.836 1 98.12 286 LEU B O 1
ATOM 5466 N N . GLU B 1 287 ? -17.906 -10.422 -12.688 1 98.06 287 GLU B N 1
ATOM 5467 C CA . GLU B 1 287 ? -19.172 -10.898 -13.219 1 98.06 287 GLU B CA 1
ATOM 5468 C C . GLU B 1 287 ? -19.141 -12.406 -13.477 1 98.06 287 GLU B C 1
ATOM 5470 O O . GLU B 1 287 ? -20.094 -13.117 -13.172 1 98.06 287 GLU B O 1
ATOM 5475 N N . ILE B 1 288 ? -18.062 -12.812 -14 1 97.69 288 ILE B N 1
ATOM 5476 C CA . ILE B 1 288 ? -17.891 -14.234 -14.305 1 97.69 288 ILE B CA 1
ATOM 5477 C C . ILE B 1 288 ? -17.844 -15.039 -13.008 1 97.69 288 ILE B C 1
ATOM 5479 O O . ILE B 1 288 ? -18.375 -16.141 -12.938 1 97.69 288 ILE B O 1
ATOM 5483 N N . ALA B 1 289 ? -17.219 -14.5 -11.969 1 96.75 289 ALA B N 1
ATOM 5484 C CA . ALA B 1 289 ? -16.984 -15.219 -10.719 1 96.75 289 ALA B CA 1
ATOM 5485 C C . ALA B 1 289 ? -18.141 -15.031 -9.75 1 96.75 289 ALA B C 1
ATOM 5487 O O . ALA B 1 289 ? -18.141 -15.578 -8.648 1 96.75 289 ALA B O 1
ATOM 5488 N N . LYS B 1 290 ? -19.188 -14.336 -10.086 1 96.56 290 LYS B N 1
ATOM 5489 C CA . LYS B 1 290 ? -20.203 -13.82 -9.188 1 96.56 290 LYS B CA 1
ATOM 5490 C C . LYS B 1 290 ? -20.844 -14.945 -8.375 1 96.56 290 LYS B C 1
ATOM 5492 O O . LYS B 1 290 ? -21.328 -14.719 -7.262 1 96.56 290 LYS B O 1
ATOM 5497 N N . ASP B 1 291 ? -20.891 -16.203 -8.898 1 95.94 291 ASP B N 1
ATOM 5498 C CA . ASP B 1 291 ? -21.578 -17.297 -8.227 1 95.94 291 ASP B CA 1
ATOM 5499 C C . ASP B 1 291 ? -20.578 -18.266 -7.59 1 95.94 291 ASP B C 1
ATOM 5501 O O . ASP B 1 291 ? -20.953 -19.344 -7.152 1 95.94 291 ASP B O 1
ATOM 5505 N N . ASP B 1 292 ? -19.312 -17.953 -7.52 1 94.56 292 ASP B N 1
ATOM 5506 C CA . ASP B 1 292 ? -18.297 -18.844 -6.973 1 94.56 292 ASP B CA 1
ATOM 5507 C C . ASP B 1 292 ? -17.469 -18.125 -5.906 1 94.56 292 ASP B C 1
ATOM 5509 O O . ASP B 1 292 ? -16.484 -17.453 -6.227 1 94.56 292 ASP B O 1
ATOM 5513 N N . PRO B 1 293 ? -17.719 -18.391 -4.637 1 94.75 293 PRO B N 1
ATOM 5514 C CA . PRO B 1 293 ? -17.031 -17.688 -3.557 1 94.75 293 PRO B CA 1
ATOM 5515 C C . PRO B 1 293 ? -15.516 -17.922 -3.572 1 94.75 293 PRO B C 1
ATOM 5517 O O . PRO B 1 293 ? -14.75 -17.031 -3.189 1 94.75 293 PRO B O 1
ATOM 5520 N N . LEU B 1 294 ? -15.07 -19.062 -3.998 1 91.31 294 LEU B N 1
ATOM 5521 C CA . LEU B 1 294 ? -13.648 -19.359 -4.008 1 91.31 294 LEU B CA 1
ATOM 5522 C C . LEU B 1 294 ? -12.914 -18.484 -5.02 1 91.31 294 LEU B C 1
ATOM 5524 O O . LEU B 1 294 ? -11.836 -17.953 -4.727 1 91.31 294 LEU B O 1
ATOM 5528 N N . ILE B 1 295 ? -13.523 -18.328 -6.23 1 93.31 295 ILE B N 1
ATOM 5529 C CA . ILE B 1 295 ? -12.922 -17.469 -7.242 1 93.31 295 ILE B CA 1
ATOM 5530 C C . ILE B 1 295 ? -12.977 -16 -6.781 1 93.31 295 ILE B C 1
ATOM 5532 O O . ILE B 1 295 ? -12.016 -15.258 -6.969 1 93.31 295 ILE B O 1
ATOM 5536 N N . LEU B 1 296 ? -14.07 -15.664 -6.156 1 96.56 296 LEU B N 1
ATOM 5537 C CA . LEU B 1 296 ? -14.219 -14.305 -5.633 1 96.56 296 LEU B CA 1
ATOM 5538 C C . LEU B 1 296 ? -13.148 -14.008 -4.594 1 96.56 296 LEU B C 1
ATOM 5540 O O . LEU B 1 296 ? -12.578 -12.914 -4.578 1 96.56 296 LEU B O 1
ATOM 5544 N N . ASN B 1 297 ? -12.852 -14.953 -3.742 1 94.38 297 ASN B N 1
ATOM 5545 C CA . ASN B 1 297 ? -11.82 -14.766 -2.73 1 94.38 297 ASN B CA 1
ATOM 5546 C C . ASN B 1 297 ? -10.453 -14.523 -3.363 1 94.38 297 ASN B C 1
ATOM 5548 O O . ASN B 1 297 ? -9.688 -13.688 -2.883 1 94.38 297 ASN B O 1
ATOM 5552 N N . ARG B 1 298 ? -10.18 -15.227 -4.371 1 92.56 298 ARG B N 1
ATOM 5553 C CA . ARG B 1 298 ? -8.914 -15.031 -5.078 1 92.56 298 ARG B CA 1
ATOM 5554 C C . ARG B 1 298 ? -8.844 -13.648 -5.711 1 92.56 298 ARG B C 1
ATOM 5556 O O . ARG B 1 298 ? -7.828 -12.961 -5.605 1 92.56 298 ARG B O 1
ATOM 5563 N N . LEU B 1 299 ? -9.945 -13.281 -6.352 1 96 299 LEU B N 1
ATOM 5564 C CA . LEU B 1 299 ? -9.992 -11.969 -6.988 1 96 299 LEU B CA 1
ATOM 5565 C C . LEU B 1 299 ? -9.883 -10.852 -5.953 1 96 299 LEU B C 1
ATOM 5567 O O . LEU B 1 299 ? -9.234 -9.836 -6.195 1 96 299 LEU B O 1
ATOM 5571 N N . ALA B 1 300 ? -10.484 -11.062 -4.77 1 97 300 ALA B N 1
ATOM 5572 C CA . ALA B 1 300 ? -10.414 -10.078 -3.697 1 97 300 ALA B CA 1
ATOM 5573 C C . ALA B 1 300 ? -8.969 -9.852 -3.248 1 97 300 ALA B C 1
ATOM 5575 O O . ALA B 1 300 ? -8.547 -8.711 -3.061 1 97 300 ALA B O 1
ATOM 5576 N N . LYS B 1 301 ? -8.258 -10.914 -3.121 1 93.94 301 LYS B N 1
ATOM 5577 C CA . LYS B 1 301 ? -6.863 -10.82 -2.701 1 93.94 301 LYS B CA 1
ATOM 5578 C C . LYS B 1 301 ? -6.02 -10.094 -3.75 1 93.94 301 LYS B C 1
ATOM 5580 O O . LYS B 1 301 ? -5.164 -9.273 -3.41 1 93.94 301 LYS B O 1
ATOM 5585 N N . ILE B 1 302 ? -6.27 -10.406 -4.984 1 94.44 302 ILE B N 1
ATOM 5586 C CA . ILE B 1 302 ? -5.527 -9.75 -6.059 1 94.44 302 ILE B CA 1
ATOM 5587 C C . ILE B 1 302 ? -5.832 -8.258 -6.059 1 94.44 302 ILE B C 1
ATOM 5589 O O . ILE B 1 302 ? -4.918 -7.434 -6.148 1 94.44 302 ILE B O 1
ATOM 5593 N N . CYS B 1 303 ? -7.117 -7.93 -5.934 1 96.31 303 CYS B N 1
ATOM 5594 C CA . CYS B 1 303 ? -7.504 -6.523 -5.91 1 96.31 303 CYS B CA 1
ATOM 5595 C C . CYS B 1 303 ? -6.859 -5.801 -4.734 1 96.31 303 CYS B C 1
ATOM 5597 O O . CYS B 1 303 ? -6.414 -4.656 -4.867 1 96.31 303 CYS B O 1
ATOM 5599 N N . HIS B 1 304 ? -6.773 -6.477 -3.623 1 95.06 304 HIS B N 1
ATOM 5600 C CA . HIS B 1 304 ? -6.141 -5.902 -2.441 1 95.06 304 HIS B CA 1
ATOM 5601 C C . HIS B 1 304 ? -4.664 -5.621 -2.689 1 95.06 304 HIS B C 1
ATOM 5603 O O . HIS B 1 304 ? -4.168 -4.543 -2.361 1 95.06 304 HIS B O 1
ATOM 5609 N N . LEU B 1 305 ? -4.066 -6.547 -3.293 1 92.25 305 LEU B N 1
ATOM 5610 C CA . LEU B 1 305 ? -2.639 -6.414 -3.561 1 92.25 305 LEU B CA 1
ATOM 5611 C C . LEU B 1 305 ? -2.375 -5.301 -4.566 1 92.25 305 LEU B C 1
ATOM 5613 O O . LEU B 1 305 ? -1.331 -4.645 -4.52 1 92.25 305 LEU B O 1
ATOM 5617 N N . LEU B 1 306 ? -3.363 -5.082 -5.457 1 92 306 LEU B N 1
ATOM 5618 C CA . LEU B 1 306 ? -3.229 -4.043 -6.473 1 92 306 LEU B CA 1
ATOM 5619 C C . LEU B 1 306 ? -3.596 -2.676 -5.906 1 92 306 LEU B C 1
ATOM 5621 O O . LEU B 1 306 ? -3.49 -1.662 -6.602 1 92 306 LEU B O 1
ATOM 5625 N N . GLY B 1 307 ? -4.074 -2.67 -4.676 1 90 307 GLY B N 1
ATOM 5626 C CA . GLY B 1 307 ? -4.422 -1.413 -4.031 1 90 307 GLY B CA 1
ATOM 5627 C C . GLY B 1 307 ? -5.84 -0.965 -4.324 1 90 307 GLY B C 1
ATOM 5628 O O . GLY B 1 307 ? -6.215 0.169 -4.02 1 90 307 GLY B O 1
ATOM 5629 N N . LYS B 1 308 ? -6.527 -1.749 -4.949 1 93.56 308 LYS B N 1
ATOM 5630 C CA . LYS B 1 308 ? -7.93 -1.446 -5.227 1 93.56 308 LYS B CA 1
ATOM 5631 C C . LYS B 1 308 ? -8.828 -1.883 -4.074 1 93.56 308 LYS B C 1
ATOM 5633 O O . LYS B 1 308 ? -9.633 -2.799 -4.223 1 93.56 308 LYS B O 1
ATOM 5638 N N . GLN B 1 309 ? -8.844 -1.104 -3.004 1 94.62 309 GLN B N 1
ATOM 5639 C CA . GLN B 1 309 ? -9.406 -1.517 -1.722 1 94.62 309 GLN B CA 1
ATOM 5640 C C . GLN B 1 309 ? -10.93 -1.567 -1.782 1 94.62 309 GLN B C 1
ATOM 5642 O O . GLN B 1 309 ? -11.547 -2.496 -1.256 1 94.62 309 GLN B O 1
ATOM 5647 N N . GLU B 1 310 ? -11.57 -0.599 -2.42 1 92.81 310 GLU B N 1
ATOM 5648 C CA . GLU B 1 310 ? -13.031 -0.59 -2.498 1 92.81 310 GLU B CA 1
ATOM 5649 C C . GLU B 1 310 ? -13.547 -1.804 -3.264 1 92.81 310 GLU B C 1
ATOM 5651 O O . GLU B 1 310 ? -14.508 -2.447 -2.838 1 92.81 310 GLU B O 1
ATOM 5656 N N . MET B 1 311 ? -12.828 -2.045 -4.332 1 95.69 311 MET B N 1
ATOM 5657 C CA . MET B 1 311 ? -13.203 -3.215 -5.121 1 95.69 311 MET B CA 1
ATOM 5658 C C . MET B 1 311 ? -12.969 -4.5 -4.332 1 95.69 311 MET B C 1
ATOM 5660 O O . MET B 1 311 ? -13.773 -5.43 -4.402 1 95.69 311 MET B O 1
ATOM 5664 N N . ALA B 1 312 ? -11.883 -4.582 -3.645 1 97.56 312 ALA B N 1
ATOM 5665 C CA . ALA B 1 312 ? -11.555 -5.754 -2.838 1 97.56 312 ALA B CA 1
ATOM 5666 C C . ALA B 1 312 ? -12.617 -5.996 -1.766 1 97.56 312 ALA B C 1
ATOM 5668 O O . ALA B 1 312 ? -13.078 -7.125 -1.588 1 97.56 312 ALA B O 1
ATOM 5669 N N . ILE B 1 313 ? -13.016 -4.93 -1.048 1 97.69 313 ILE B N 1
ATOM 5670 C CA . ILE B 1 313 ? -14.039 -5.039 -0.017 1 97.69 313 ILE B CA 1
ATOM 5671 C C . ILE B 1 313 ? -15.352 -5.512 -0.642 1 97.69 313 ILE B C 1
ATOM 5673 O O . ILE B 1 313 ? -16 -6.418 -0.122 1 97.69 313 ILE B O 1
ATOM 5677 N N . GLY B 1 314 ? -15.695 -4.816 -1.753 1 97.75 314 GLY B N 1
ATOM 5678 C CA . GLY B 1 314 ? -16.906 -5.219 -2.453 1 97.75 314 GLY B CA 1
ATOM 5679 C C . GLY B 1 314 ? -16.906 -6.68 -2.863 1 97.75 314 GLY B C 1
ATOM 5680 O O . GLY B 1 314 ? -17.922 -7.367 -2.744 1 97.75 314 GLY B O 1
ATOM 5681 N N . THR B 1 315 ? -15.781 -7.18 -3.363 1 98.44 315 THR B N 1
ATOM 5682 C CA . THR B 1 315 ? -15.648 -8.57 -3.779 1 98.44 315 THR B CA 1
ATOM 5683 C C . THR B 1 315 ? -15.781 -9.508 -2.582 1 98.44 315 THR B C 1
ATOM 5685 O O . THR B 1 315 ? -16.406 -10.562 -2.68 1 98.44 315 THR B O 1
ATOM 5688 N N . CYS B 1 316 ? -15.133 -9.156 -1.468 1 98.31 316 CYS B N 1
ATOM 5689 C CA . CYS B 1 316 ? -15.297 -9.945 -0.25 1 98.31 316 CYS B CA 1
ATOM 5690 C C . CYS B 1 316 ? -16.766 -10.016 0.152 1 98.31 316 CYS B C 1
ATOM 5692 O O . CYS B 1 316 ? -17.25 -11.078 0.544 1 98.31 316 CYS B O 1
ATOM 5694 N N . ASN B 1 317 ? -17.438 -8.852 0.076 1 98.19 317 ASN B N 1
ATOM 5695 C CA . ASN B 1 317 ? -18.859 -8.828 0.403 1 98.19 317 ASN B CA 1
ATOM 5696 C C . ASN B 1 317 ? -19.656 -9.781 -0.491 1 98.19 317 ASN B C 1
ATOM 5698 O O . ASN B 1 317 ? -20.531 -10.484 -0.015 1 98.19 317 ASN B O 1
ATOM 5702 N N . MET B 1 318 ? -19.312 -9.742 -1.771 1 98.06 318 MET B N 1
ATOM 5703 C CA . MET B 1 318 ? -19.969 -10.656 -2.703 1 98.06 318 MET B CA 1
ATOM 5704 C C . MET B 1 318 ? -19.75 -12.109 -2.289 1 98.06 318 MET B C 1
ATOM 5706 O O . MET B 1 318 ? -20.688 -12.906 -2.299 1 98.06 318 MET B O 1
ATOM 5710 N N . ALA B 1 319 ? -18.531 -12.516 -1.959 1 98.06 319 ALA B N 1
ATOM 5711 C CA . ALA B 1 319 ? -18.203 -13.875 -1.552 1 98.06 319 ALA B CA 1
ATOM 5712 C C . ALA B 1 319 ? -18.953 -14.266 -0.28 1 98.06 319 ALA B C 1
ATOM 5714 O O . ALA B 1 319 ? -19.453 -15.391 -0.166 1 98.06 319 ALA B O 1
ATOM 5715 N N . LEU B 1 320 ? -19.047 -13.328 0.646 1 97.88 320 LEU B N 1
ATOM 5716 C CA . LEU B 1 320 ? -19.672 -13.602 1.933 1 97.88 320 LEU B CA 1
ATOM 5717 C C . LEU B 1 320 ? -21.188 -13.656 1.791 1 97.88 320 LEU B C 1
ATOM 5719 O O . LEU B 1 320 ? -21.875 -14.312 2.586 1 97.88 320 LEU B O 1
ATOM 5723 N N . ASP B 1 321 ? -21.719 -12.93 0.848 1 97.69 321 ASP B N 1
ATOM 5724 C CA . ASP B 1 321 ? -23.156 -13.039 0.56 1 97.69 321 ASP B CA 1
ATOM 5725 C C . ASP B 1 321 ? -23.516 -14.438 0.055 1 97.69 321 ASP B C 1
ATOM 5727 O O . ASP B 1 321 ? -24.609 -14.93 0.317 1 97.69 321 ASP B O 1
ATOM 5731 N N . LEU B 1 322 ? -22.625 -15.07 -0.644 1 97.06 322 LEU B N 1
ATOM 5732 C CA . LEU B 1 322 ? -22.828 -16.406 -1.188 1 97.06 322 LEU B CA 1
ATOM 5733 C C . LEU B 1 322 ? -22.609 -17.469 -0.118 1 97.06 322 LEU B C 1
ATOM 5735 O O . LEU B 1 322 ? -23.312 -18.484 -0.073 1 97.06 322 LEU B O 1
ATOM 5739 N N . LEU B 1 323 ? -21.562 -17.281 0.724 1 97 323 LEU B N 1
ATOM 5740 C CA . LEU B 1 323 ? -21.172 -18.25 1.742 1 97 323 LEU B CA 1
ATOM 5741 C C . LEU B 1 323 ? -20.766 -17.547 3.033 1 97 323 LEU B C 1
ATOM 5743 O O . LEU B 1 323 ? -19.609 -17.156 3.195 1 97 323 LEU B O 1
ATOM 5747 N N . GLN B 1 324 ? -21.578 -17.594 4.016 1 96.31 324 GLN B N 1
ATOM 5748 C CA . GLN B 1 324 ? -21.375 -16.828 5.234 1 96.31 324 GLN B CA 1
ATOM 5749 C C . GLN B 1 324 ? -20.641 -17.641 6.293 1 96.31 324 GLN B C 1
ATOM 5751 O O . GLN B 1 324 ? -20.109 -17.078 7.258 1 96.31 324 GLN B O 1
ATOM 5756 N N . ASP B 1 325 ? -20.578 -18.906 6.102 1 96.12 325 ASP B N 1
ATOM 5757 C CA . ASP B 1 325 ? -19.984 -19.781 7.109 1 96.12 325 ASP B CA 1
ATOM 5758 C C . ASP B 1 325 ? -18.484 -19.516 7.266 1 96.12 325 ASP B C 1
ATOM 5760 O O . ASP B 1 325 ? -17.703 -19.766 6.348 1 96.12 325 ASP B O 1
ATOM 5764 N N . PRO B 1 326 ? -18.031 -19.109 8.406 1 95.19 326 PRO B N 1
ATOM 5765 C CA . PRO B 1 326 ? -16.625 -18.766 8.594 1 95.19 326 PRO B CA 1
ATOM 5766 C C . PRO B 1 326 ? -15.695 -19.969 8.445 1 95.19 326 PRO B C 1
ATOM 5768 O O . PRO B 1 326 ? -14.531 -19.812 8.086 1 95.19 326 PRO B O 1
ATOM 5771 N N . LYS B 1 327 ? -16.156 -21.094 8.75 1 93.31 327 LYS B N 1
ATOM 5772 C CA . LYS B 1 327 ? -15.328 -22.281 8.617 1 93.31 327 LYS B CA 1
ATOM 5773 C C . LYS B 1 327 ? -15 -22.562 7.152 1 93.31 327 LYS B C 1
ATOM 5775 O O . LYS B 1 327 ? -13.875 -22.953 6.824 1 93.31 327 LYS B O 1
ATOM 5780 N N . LEU B 1 328 ? -15.961 -22.344 6.301 1 91.88 328 LEU B N 1
ATOM 5781 C CA . LEU B 1 328 ? -15.805 -22.672 4.887 1 91.88 328 LEU B CA 1
ATOM 5782 C C . LEU B 1 328 ? -15.258 -21.469 4.109 1 91.88 328 LEU B C 1
ATOM 5784 O O . LEU B 1 328 ? -14.695 -21.641 3.02 1 91.88 328 LEU B O 1
ATOM 5788 N N . ASN B 1 329 ? -15.438 -20.281 4.676 1 94.62 329 ASN B N 1
ATOM 5789 C CA . ASN B 1 329 ? -15.078 -19.062 3.945 1 94.62 329 ASN B CA 1
ATOM 5790 C C . ASN B 1 329 ? -14.281 -18.094 4.82 1 94.62 329 ASN B C 1
ATOM 5792 O O . ASN B 1 329 ? -14.562 -16.906 4.832 1 94.62 329 ASN B O 1
ATOM 5796 N N . TRP B 1 330 ? -13.375 -18.672 5.59 1 93.69 330 TRP B N 1
ATOM 5797 C CA . TRP B 1 330 ? -12.57 -17.859 6.488 1 93.69 330 TRP B CA 1
ATOM 5798 C C . TRP B 1 330 ? -11.719 -16.859 5.699 1 93.69 330 TRP B C 1
ATOM 5800 O O . TRP B 1 330 ? -11.398 -15.781 6.191 1 93.69 330 TRP B O 1
ATOM 5810 N N . GLN B 1 331 ? -11.414 -17.156 4.469 1 91.69 331 GLN B N 1
ATOM 5811 C CA . GLN B 1 331 ? -10.539 -16.328 3.643 1 91.69 331 GLN B CA 1
ATOM 5812 C C . GLN B 1 331 ? -11.172 -14.969 3.373 1 91.69 331 GLN B C 1
ATOM 5814 O O . GLN B 1 331 ? -10.477 -13.945 3.391 1 91.69 331 GLN B O 1
ATOM 5819 N N . ALA B 1 332 ? -12.469 -14.938 3.119 1 96.44 332 ALA B N 1
ATOM 5820 C CA . ALA B 1 332 ? -13.156 -13.68 2.844 1 96.44 332 ALA B CA 1
ATOM 5821 C C . ALA B 1 332 ? -13.141 -12.766 4.07 1 96.44 332 ALA B C 1
ATOM 5823 O O . ALA B 1 332 ? -12.891 -11.562 3.953 1 96.44 332 ALA B O 1
ATOM 5824 N N . TYR B 1 333 ? -13.391 -13.383 5.219 1 97 333 TYR B N 1
ATOM 5825 C CA . TYR B 1 333 ? -13.367 -12.625 6.461 1 97 333 TYR B CA 1
ATOM 5826 C C . TYR B 1 333 ? -11.969 -12.086 6.742 1 97 333 TYR B C 1
ATOM 5828 O O . TYR B 1 333 ? -11.812 -10.914 7.105 1 97 333 TYR B O 1
ATOM 5836 N N . CYS B 1 334 ? -11.031 -12.93 6.551 1 94.75 334 CYS B N 1
ATOM 5837 C CA . CYS B 1 334 ? -9.641 -12.555 6.816 1 94.75 334 CYS B CA 1
ATOM 5838 C C . CYS B 1 334 ? -9.188 -11.438 5.887 1 94.75 334 CYS B C 1
ATOM 5840 O O . CYS B 1 334 ? -8.625 -10.438 6.336 1 94.75 334 CYS B O 1
ATOM 5842 N N . THR B 1 335 ? -9.414 -11.586 4.617 1 95.69 335 THR B N 1
ATOM 5843 C CA . THR B 1 335 ? -9 -10.594 3.633 1 95.69 335 THR B CA 1
ATOM 5844 C C . THR B 1 335 ? -9.68 -9.25 3.898 1 95.69 335 THR B C 1
ATOM 5846 O O . THR B 1 335 ? -9.023 -8.203 3.877 1 95.69 335 THR B O 1
ATOM 5849 N N . ARG B 1 336 ? -10.945 -9.312 4.141 1 97.75 336 ARG B N 1
ATOM 5850 C CA . ARG B 1 336 ? -11.68 -8.078 4.391 1 97.75 336 ARG B CA 1
ATOM 5851 C C . ARG B 1 336 ? -11.172 -7.383 5.648 1 97.75 336 ARG B C 1
ATOM 5853 O O . ARG B 1 336 ? -11.031 -6.16 5.672 1 97.75 336 ARG B O 1
ATOM 5860 N N . ALA B 1 337 ? -10.906 -8.164 6.688 1 97.44 337 ALA B N 1
ATOM 5861 C CA . ALA B 1 337 ? -10.344 -7.602 7.914 1 97.44 337 ALA B CA 1
ATOM 5862 C C . ALA B 1 337 ? -9.008 -6.926 7.648 1 97.44 337 ALA B C 1
ATOM 5864 O O . ALA B 1 337 ? -8.75 -5.82 8.141 1 97.44 337 ALA B O 1
ATOM 5865 N N . GLN B 1 338 ? -8.227 -7.598 6.902 1 94.81 338 GLN B N 1
ATOM 5866 C CA . GLN B 1 338 ? -6.902 -7.062 6.586 1 94.81 338 GLN B CA 1
ATOM 5867 C C . GLN B 1 338 ? -7.012 -5.746 5.82 1 94.81 338 GLN B C 1
ATOM 5869 O O . GLN B 1 338 ? -6.234 -4.82 6.059 1 94.81 338 GLN B O 1
ATOM 5874 N N . ILE B 1 339 ? -7.906 -5.637 4.91 1 97.06 339 ILE B N 1
ATOM 5875 C CA . ILE B 1 339 ? -8.109 -4.422 4.129 1 97.06 339 ILE B CA 1
ATOM 5876 C C . ILE B 1 339 ? -8.531 -3.279 5.051 1 97.06 339 ILE B C 1
ATOM 5878 O O . ILE B 1 339 ? -8.008 -2.166 4.953 1 97.06 339 ILE B O 1
ATOM 5882 N N . HIS B 1 340 ? -9.438 -3.598 5.941 1 96.75 340 HIS B N 1
ATOM 5883 C CA . HIS B 1 340 ? -9.898 -2.582 6.879 1 96.75 340 HIS B CA 1
ATOM 5884 C C . HIS B 1 340 ? -8.766 -2.1 7.777 1 96.75 340 HIS B C 1
ATOM 5886 O O . HIS B 1 340 ? -8.617 -0.896 8 1 96.75 340 HIS B O 1
ATOM 5892 N N . ILE B 1 341 ? -8.008 -3.014 8.227 1 94.69 341 ILE B N 1
ATOM 5893 C CA . ILE B 1 341 ? -6.898 -2.66 9.109 1 94.69 341 ILE B CA 1
ATOM 5894 C C . ILE B 1 341 ? -5.895 -1.793 8.352 1 94.69 341 ILE B C 1
ATOM 5896 O O . ILE B 1 341 ? -5.496 -0.732 8.836 1 94.69 341 ILE B O 1
ATOM 5900 N N . SER B 1 342 ? -5.512 -2.27 7.23 1 92.69 342 SER B N 1
ATOM 5901 C CA . SER B 1 342 ? -4.508 -1.551 6.453 1 92.69 342 SER B CA 1
ATOM 5902 C C . SER B 1 342 ? -5 -0.164 6.059 1 92.69 342 SER B C 1
ATOM 5904 O O . SER B 1 342 ? -4.23 0.798 6.055 1 92.69 342 SER B O 1
ATOM 5906 N N . THR B 1 343 ? -6.273 -0.051 5.695 1 93.19 343 THR B N 1
ATOM 5907 C CA . THR B 1 343 ? -6.855 1.232 5.324 1 93.19 343 THR B CA 1
ATOM 5908 C C . THR B 1 343 ? -6.836 2.197 6.508 1 93.19 343 THR B C 1
ATOM 5910 O O . THR B 1 343 ? -6.484 3.369 6.352 1 93.19 343 THR B O 1
ATOM 5913 N N . TYR B 1 344 ? -7.188 1.717 7.652 1 93 344 TYR B N 1
ATOM 5914 C CA . TYR B 1 344 ? -7.18 2.551 8.844 1 93 344 TYR B CA 1
ATOM 5915 C C . TYR B 1 344 ? -5.773 3.053 9.156 1 93 344 TYR B C 1
ATOM 5917 O O . TYR B 1 344 ? -5.574 4.242 9.414 1 93 344 TYR B O 1
ATOM 5925 N N . ILE B 1 345 ? -4.855 2.125 9.156 1 90.19 345 ILE B N 1
ATOM 5926 C CA . ILE B 1 345 ? -3.48 2.461 9.508 1 90.19 345 ILE B CA 1
ATOM 5927 C C . ILE B 1 345 ? -2.93 3.486 8.523 1 90.19 345 ILE B C 1
ATOM 5929 O O . ILE B 1 345 ? -2.254 4.438 8.922 1 90.19 345 ILE B O 1
ATOM 5933 N N . ARG B 1 346 ? -3.168 3.271 7.297 1 90 346 ARG B N 1
ATOM 5934 C CA . ARG B 1 346 ? -2.727 4.215 6.273 1 90 346 ARG B CA 1
ATOM 5935 C C . ARG B 1 346 ? -3.293 5.605 6.531 1 90 346 ARG B C 1
ATOM 5937 O O . ARG B 1 346 ? -2.561 6.598 6.5 1 90 346 ARG B O 1
ATOM 5944 N N . ASP B 1 347 ? -4.594 5.703 6.758 1 88.06 347 ASP B N 1
ATOM 5945 C CA . ASP B 1 347 ? -5.238 6.988 6.996 1 88.06 347 ASP B CA 1
ATOM 5946 C C . ASP B 1 347 ? -4.73 7.629 8.289 1 88.06 347 ASP B C 1
ATOM 5948 O O . ASP B 1 347 ? -4.637 8.852 8.383 1 88.06 347 ASP B O 1
ATOM 5952 N N . PHE B 1 348 ? -4.465 6.77 9.227 1 88.19 348 PHE B N 1
ATOM 5953 C CA . PHE B 1 348 ? -3.914 7.234 10.5 1 88.19 348 PHE B CA 1
ATOM 5954 C C . PHE B 1 348 ? -2.568 7.918 10.289 1 88.19 348 PHE B C 1
ATOM 5956 O O . PHE B 1 348 ? -2.336 9.008 10.805 1 88.19 348 PHE B O 1
ATOM 5963 N N . GLU B 1 349 ? -1.764 7.32 9.547 1 86.88 349 GLU B N 1
ATOM 5964 C CA . GLU B 1 349 ? -0.443 7.875 9.266 1 86.88 349 GLU B CA 1
ATOM 5965 C C . GLU B 1 349 ? -0.546 9.156 8.438 1 86.88 349 GLU B C 1
ATOM 5967 O O . GLU B 1 349 ? 0.214 10.102 8.656 1 86.88 349 GLU B O 1
ATOM 5972 N N . ARG B 1 350 ? -1.42 9.18 7.52 1 86.31 350 ARG B N 1
ATOM 5973 C CA . ARG B 1 350 ? -1.633 10.375 6.715 1 86.31 350 ARG B CA 1
ATOM 5974 C C . ARG B 1 350 ? -2.078 11.555 7.582 1 86.31 350 ARG B C 1
ATOM 5976 O O . ARG B 1 350 ? -1.623 12.68 7.387 1 86.31 350 ARG B O 1
ATOM 5983 N N . ALA B 1 351 ? -2.965 11.242 8.469 1 82.69 351 ALA B N 1
ATOM 5984 C CA . ALA B 1 351 ? -3.455 12.266 9.383 1 82.69 351 ALA B CA 1
ATOM 5985 C C . ALA B 1 351 ? -2.322 12.82 10.242 1 82.69 351 ALA B C 1
ATOM 5987 O O . ALA B 1 351 ? -2.238 14.031 10.469 1 82.69 351 ALA B O 1
ATOM 5988 N N . LYS B 1 352 ? -1.521 11.93 10.625 1 80 352 LYS B N 1
ATOM 5989 C CA . LYS B 1 352 ? -0.399 12.328 11.469 1 80 352 LYS B CA 1
ATOM 5990 C C . LYS B 1 352 ? 0.559 13.25 10.719 1 80 352 LYS B C 1
ATOM 5992 O O . LYS B 1 352 ? 1.201 14.109 11.32 1 80 352 LYS B O 1
ATOM 5997 N N . MET B 1 353 ? 0.571 13.125 9.422 1 80.88 353 MET B N 1
ATOM 5998 C CA . MET B 1 353 ? 1.465 13.938 8.602 1 80.88 353 MET B CA 1
ATOM 5999 C C . MET B 1 353 ? 0.756 15.195 8.109 1 80.88 353 MET B C 1
ATOM 6001 O O . MET B 1 353 ? 1.345 16 7.387 1 80.88 353 MET B O 1
ATOM 6005 N N . GLY B 1 354 ? -0.463 15.336 8.484 1 76.25 354 GLY B N 1
ATOM 6006 C CA . GLY B 1 354 ? -1.219 16.5 8.062 1 76.25 354 GLY B CA 1
ATOM 6007 C C . GLY B 1 354 ? -1.696 16.422 6.621 1 76.25 354 GLY B C 1
ATOM 6008 O O . GLY B 1 354 ? -1.994 17.438 6 1 76.25 354 GLY B O 1
ATOM 6009 N N . LEU B 1 355 ? -1.68 15.234 6.051 1 79.75 355 LEU B N 1
ATOM 6010 C CA . LEU B 1 355 ? -2.041 15.055 4.648 1 79.75 355 LEU B CA 1
ATOM 6011 C C . LEU B 1 355 ? -3.4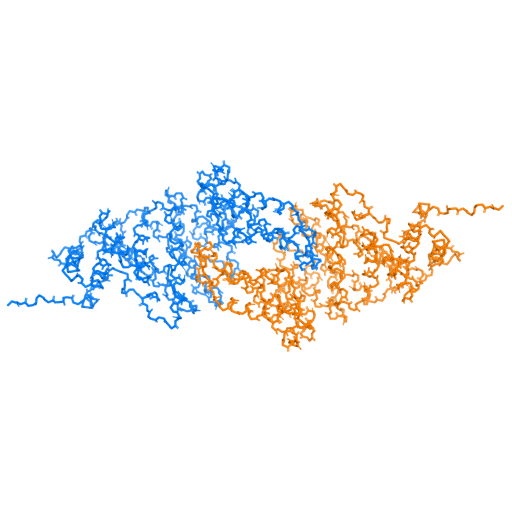53 14.5 4.516 1 79.75 355 LEU B C 1
ATOM 6013 O O . LEU B 1 355 ? -3.949 14.312 3.402 1 79.75 355 LEU B O 1
ATOM 6017 N N . GLY B 1 356 ? -4.031 14.227 5.645 1 78.44 356 GLY B N 1
ATOM 6018 C CA . GLY B 1 356 ? -5.375 13.664 5.602 1 78.44 356 GLY B CA 1
ATOM 6019 C C . GLY B 1 356 ? -6.164 13.906 6.875 1 78.44 356 GLY B C 1
ATOM 6020 O O . GLY B 1 356 ? -5.648 14.492 7.828 1 78.44 356 GLY B O 1
ATOM 6021 N N . GLY B 1 357 ? -7.43 13.523 6.812 1 77.75 357 GLY B N 1
ATOM 6022 C CA . GLY B 1 357 ? -8.297 13.617 7.977 1 77.75 357 GLY B CA 1
ATOM 6023 C C . GLY B 1 357 ? -8.172 12.438 8.914 1 77.75 357 GLY B C 1
ATOM 6024 O O . GLY B 1 357 ? -7.355 11.539 8.688 1 77.75 357 GLY B O 1
ATOM 6025 N N . LEU B 1 358 ? -8.883 12.508 9.977 1 81.94 358 LEU B N 1
ATOM 6026 C CA . LEU B 1 358 ? -8.867 11.406 10.945 1 81.94 358 LEU B CA 1
ATOM 6027 C C . LEU B 1 358 ? -9.375 10.117 10.305 1 81.94 358 LEU B C 1
ATOM 6029 O O . LEU B 1 358 ? -10.297 10.148 9.484 1 81.94 358 LEU B O 1
ATOM 6033 N N . PRO B 1 359 ? -8.719 9.031 10.656 1 85.88 359 PRO B N 1
ATOM 6034 C CA . PRO B 1 359 ? -9.156 7.754 10.086 1 85.88 359 PRO B CA 1
ATOM 6035 C C . PRO B 1 359 ? -10.562 7.359 10.531 1 85.88 359 PRO B C 1
ATOM 6037 O O . PRO B 1 359 ? -10.977 7.703 11.641 1 85.88 359 PRO B O 1
ATOM 6040 N N . ASP B 1 360 ? -11.281 6.691 9.688 1 85.81 360 ASP B N 1
ATOM 6041 C CA . ASP B 1 360 ? -12.625 6.191 9.969 1 85.81 360 ASP B CA 1
ATOM 6042 C C . ASP B 1 360 ? -12.578 4.988 10.906 1 85.81 360 ASP B C 1
ATOM 6044 O O . ASP B 1 360 ? -12.102 3.918 10.531 1 85.81 360 ASP B O 1
ATOM 6048 N N . ARG B 1 361 ? -13.102 5.02 12.047 1 86.31 361 ARG B N 1
ATOM 6049 C CA . ARG B 1 361 ? -13.039 3.99 13.078 1 86.31 361 ARG B CA 1
ATOM 6050 C C . ARG B 1 361 ? -13.875 2.773 12.695 1 86.31 361 ARG B C 1
ATOM 6052 O O . ARG B 1 361 ? -13.688 1.687 13.242 1 86.31 361 ARG B O 1
ATOM 6059 N N . THR B 1 362 ? -14.75 3.02 11.805 1 90.19 362 THR B N 1
ATOM 6060 C CA . THR B 1 362 ? -15.586 1.898 11.383 1 90.19 362 THR B CA 1
ATOM 6061 C C . THR B 1 362 ? -14.727 0.806 10.75 1 90.19 362 THR B C 1
ATOM 6063 O O . THR B 1 362 ? -15.109 -0.368 10.75 1 90.19 362 THR B O 1
ATOM 6066 N N . HIS B 1 363 ? -13.586 1.195 10.211 1 93.19 363 HIS B N 1
ATOM 6067 C CA . HIS B 1 363 ? -12.664 0.204 9.672 1 93.19 363 HIS B CA 1
ATOM 6068 C C . HIS B 1 363 ? -12.18 -0.752 10.75 1 93.19 363 HIS B C 1
ATOM 6070 O O . HIS B 1 363 ? -12.094 -1.962 10.531 1 93.19 363 HIS B O 1
ATOM 6076 N N . LEU B 1 364 ? -11.93 -0.218 11.938 1 92.31 364 LEU B N 1
ATOM 6077 C CA . LEU B 1 364 ? -11.453 -1.059 13.039 1 92.31 364 LEU B CA 1
ATOM 6078 C C . LEU B 1 364 ? -12.57 -1.957 13.555 1 92.31 364 LEU B C 1
ATOM 6080 O O . LEU B 1 364 ? -12.352 -3.143 13.812 1 92.31 364 LEU B O 1
ATOM 6084 N N . THR B 1 365 ? -13.727 -1.332 13.68 1 93.44 365 THR B N 1
ATOM 6085 C CA . THR B 1 365 ? -14.852 -2.109 14.188 1 93.44 365 THR B CA 1
ATOM 6086 C C . THR B 1 365 ? -15.211 -3.232 13.219 1 93.44 365 THR B C 1
ATOM 6088 O O . THR B 1 365 ? -15.516 -4.352 13.648 1 93.44 365 THR B O 1
ATOM 6091 N N . SER B 1 366 ? -15.172 -2.922 11.93 1 96.25 366 SER B N 1
ATOM 6092 C CA . SER B 1 366 ? -15.461 -3.936 10.922 1 96.25 366 SER B CA 1
ATOM 6093 C C . SER B 1 366 ? -14.406 -5.039 10.93 1 96.25 366 SER B C 1
ATOM 6095 O O . SER B 1 366 ? -14.742 -6.223 10.844 1 96.25 366 SER B O 1
ATOM 6097 N N . ALA B 1 367 ? -13.156 -4.656 11.016 1 97.38 367 ALA B N 1
ATOM 6098 C CA . ALA B 1 367 ? -12.07 -5.633 11.062 1 97.38 367 ALA B CA 1
ATOM 6099 C C . ALA B 1 367 ? -12.188 -6.531 12.289 1 97.38 367 ALA B C 1
ATOM 6101 O O . ALA B 1 367 ? -11.992 -7.746 12.195 1 97.38 367 ALA B O 1
ATOM 6102 N N . LYS B 1 368 ? -12.5 -5.926 13.445 1 96.31 368 LYS B N 1
ATOM 6103 C CA . LYS B 1 368 ? -12.656 -6.691 14.68 1 96.31 368 LYS B CA 1
ATOM 6104 C C . LYS B 1 368 ? -13.781 -7.711 14.555 1 96.31 368 LYS B C 1
ATOM 6106 O O . LYS B 1 368 ? -13.633 -8.859 14.977 1 96.31 368 LYS B O 1
ATOM 6111 N N . SER B 1 369 ? -14.867 -7.238 14.016 1 96.88 369 SER B N 1
ATOM 6112 C CA . SER B 1 369 ? -16 -8.133 13.82 1 96.88 369 SER B CA 1
ATOM 6113 C C . SER B 1 369 ? -15.633 -9.32 12.938 1 96.88 369 SER B C 1
ATOM 6115 O O . SER B 1 369 ? -15.984 -10.461 13.242 1 96.88 369 SER B O 1
ATOM 6117 N N . ASP B 1 370 ? -14.984 -9.094 11.82 1 97.44 370 ASP B N 1
ATOM 6118 C CA . ASP B 1 370 ? -14.547 -10.156 10.922 1 97.44 370 ASP B CA 1
ATOM 6119 C C . ASP B 1 370 ? -13.617 -11.133 11.633 1 97.44 370 ASP B C 1
ATOM 6121 O O . ASP B 1 370 ? -13.766 -12.352 11.5 1 97.44 370 ASP B O 1
ATOM 6125 N N . LEU B 1 371 ? -12.648 -10.633 12.414 1 96.56 371 LEU B N 1
ATOM 6126 C CA . LEU B 1 371 ? -11.672 -11.484 13.086 1 96.56 371 LEU B CA 1
ATOM 6127 C C . LEU B 1 371 ? -12.328 -12.305 14.188 1 96.56 371 LEU B C 1
ATOM 6129 O O . LEU B 1 371 ? -11.922 -13.438 14.445 1 96.56 371 LEU B O 1
ATOM 6133 N N . ASP B 1 372 ? -13.32 -11.703 14.812 1 95.88 372 ASP B N 1
ATOM 6134 C CA . ASP B 1 372 ? -14.062 -12.445 15.828 1 95.88 372 ASP B CA 1
ATOM 6135 C C . ASP B 1 372 ? -14.75 -13.664 15.227 1 95.88 372 ASP B C 1
ATOM 6137 O O . ASP B 1 372 ? -14.891 -14.695 15.891 1 95.88 372 ASP B O 1
ATOM 6141 N N . ASN B 1 373 ? -15.141 -13.547 13.992 1 95 373 ASN B N 1
ATOM 6142 C CA . ASN B 1 373 ? -15.805 -14.656 13.312 1 95 373 ASN B CA 1
ATOM 6143 C C . ASN B 1 373 ? -14.836 -15.797 13.023 1 95 373 ASN B C 1
ATOM 6145 O O . ASN B 1 373 ? -15.242 -16.969 12.953 1 95 373 ASN B O 1
ATOM 6149 N N . ILE B 1 374 ? -13.555 -15.484 12.875 1 94.56 374 ILE B N 1
ATOM 6150 C CA . ILE B 1 374 ? -12.695 -16.531 12.336 1 94.56 374 ILE B CA 1
ATOM 6151 C C . ILE B 1 374 ? -11.664 -16.938 13.383 1 94.56 374 ILE B C 1
ATOM 6153 O O . ILE B 1 374 ? -10.977 -17.953 13.219 1 94.56 374 ILE B O 1
ATOM 6157 N N . ILE B 1 375 ? -11.516 -16.266 14.477 1 92.5 375 ILE B N 1
ATOM 6158 C CA . ILE B 1 375 ? -10.438 -16.484 15.445 1 92.5 375 ILE B CA 1
ATOM 6159 C C . ILE B 1 375 ? -10.531 -17.906 16 1 92.5 375 ILE B C 1
ATOM 6161 O O . ILE B 1 375 ? -9.508 -18.547 16.266 1 92.5 375 ILE B O 1
ATOM 6165 N N . ASN B 1 376 ? -11.672 -18.453 16.094 1 90.94 376 ASN B N 1
ATOM 6166 C CA . ASN B 1 376 ? -11.836 -19.781 16.672 1 90.94 376 ASN B CA 1
ATOM 6167 C C . ASN B 1 376 ? -11.797 -20.859 15.602 1 90.94 376 ASN B C 1
ATOM 6169 O O . ASN B 1 376 ? -11.453 -22.016 15.883 1 90.94 376 ASN B O 1
ATOM 6173 N N . VAL B 1 377 ? -12.172 -20.578 14.406 1 91.06 377 VAL B N 1
ATOM 6174 C CA . VAL B 1 377 ? -12.273 -21.578 13.352 1 91.06 377 VAL B CA 1
ATOM 6175 C C . VAL B 1 377 ? -10.953 -21.656 12.586 1 91.06 377 VAL B C 1
ATOM 6177 O O . VAL B 1 377 ? -10.641 -22.688 11.992 1 91.06 377 VAL B O 1
ATOM 6180 N N . HIS B 1 378 ? -10.227 -20.578 12.562 1 87.12 378 HIS B N 1
ATOM 6181 C CA . HIS B 1 378 ? -8.93 -20.531 11.883 1 87.12 378 HIS B CA 1
ATOM 6182 C C . HIS B 1 378 ? -7.902 -19.781 12.727 1 87.12 378 HIS B C 1
ATOM 6184 O O . HIS B 1 378 ? -7.457 -18.688 12.344 1 87.12 378 HIS B O 1
ATOM 6190 N N . PRO B 1 379 ? -7.512 -20.484 13.766 1 85.62 379 PRO B N 1
ATOM 6191 C CA . PRO B 1 379 ? -6.531 -19.828 14.641 1 85.62 379 PRO B CA 1
ATOM 6192 C C . PRO B 1 379 ? -5.121 -19.844 14.047 1 85.62 379 PRO B C 1
ATOM 6194 O O . PRO B 1 379 ? -4.598 -20.906 13.711 1 85.62 379 PRO B O 1
ATOM 6197 N N . CYS B 1 380 ? -4.625 -18.703 13.742 1 83.25 380 CYS B N 1
ATOM 6198 C CA . CYS B 1 380 ? -3.254 -18.594 13.258 1 83.25 380 CYS B CA 1
ATOM 6199 C C . CYS B 1 380 ? -2.584 -17.344 13.812 1 83.25 380 CYS B C 1
ATOM 6201 O O . CYS B 1 380 ? -3.254 -16.453 14.352 1 83.25 380 CYS B O 1
ATOM 6203 N N . LEU B 1 381 ? -1.335 -17.312 13.805 1 82 381 LEU B N 1
ATOM 6204 C CA . LEU B 1 381 ? -0.562 -16.203 14.359 1 82 381 LEU B CA 1
ATOM 6205 C C . LEU B 1 381 ? -0.963 -14.875 13.711 1 82 381 LEU B C 1
ATOM 6207 O O . LEU B 1 381 ? -1.025 -13.844 14.375 1 82 381 LEU B O 1
ATOM 6211 N N . LYS B 1 382 ? -1.236 -14.914 12.477 1 83.75 382 LYS B N 1
ATOM 6212 C CA . LYS B 1 382 ? -1.606 -13.695 11.758 1 83.75 382 LYS B CA 1
ATOM 6213 C C . LYS B 1 382 ? -2.9 -13.102 12.312 1 83.75 382 LYS B C 1
ATOM 6215 O O . LYS B 1 382 ? -3.004 -11.891 12.492 1 83.75 382 LYS B O 1
ATOM 6220 N N . THR B 1 383 ? -3.834 -13.945 12.547 1 88.62 383 THR B N 1
ATOM 6221 C CA . THR B 1 383 ? -5.105 -13.492 13.102 1 88.62 383 THR B CA 1
ATOM 6222 C C . THR B 1 383 ? -4.898 -12.836 14.461 1 88.62 383 THR B C 1
ATOM 6224 O O . THR B 1 383 ? -5.504 -11.797 14.758 1 88.62 383 THR B O 1
ATOM 6227 N N . TYR B 1 384 ? -4.027 -13.391 15.25 1 88.5 384 TYR B N 1
ATOM 6228 C CA . TYR B 1 384 ? -3.762 -12.836 16.578 1 88.5 384 TYR B CA 1
ATOM 6229 C C . TYR B 1 384 ? -3.025 -11.508 16.484 1 88.5 384 TYR B C 1
ATOM 6231 O O . TYR B 1 384 ? -3.307 -10.578 17.234 1 88.5 384 TYR B O 1
ATOM 6239 N N . LEU B 1 385 ? -2.102 -11.469 15.602 1 87.31 385 LEU B N 1
ATOM 6240 C CA . LEU B 1 385 ? -1.367 -10.219 15.406 1 87.31 385 LEU B CA 1
ATOM 6241 C C . LEU B 1 385 ? -2.295 -9.117 14.914 1 87.31 385 LEU B C 1
ATOM 6243 O O . LEU B 1 385 ? -2.182 -7.965 15.344 1 87.31 385 LEU B O 1
ATOM 6247 N N . ASP B 1 386 ? -3.193 -9.461 14 1 90.44 386 ASP B N 1
ATOM 6248 C CA . ASP B 1 386 ? -4.168 -8.492 13.5 1 90.44 386 ASP B CA 1
ATOM 6249 C C . ASP B 1 386 ? -5.074 -7.992 14.625 1 90.44 386 ASP B C 1
ATOM 6251 O O . ASP B 1 386 ? -5.359 -6.797 14.711 1 90.44 386 ASP B O 1
ATOM 6255 N N . MET B 1 387 ? -5.438 -8.938 15.469 1 90.88 387 MET B N 1
ATOM 6256 C CA . MET B 1 387 ? -6.277 -8.562 16.594 1 90.88 387 MET B CA 1
ATOM 6257 C C . MET B 1 387 ? -5.523 -7.641 17.562 1 90.88 387 MET B C 1
ATOM 6259 O O . MET B 1 387 ? -6.086 -6.664 18.062 1 90.88 387 MET B O 1
ATOM 6263 N N . ALA B 1 388 ? -4.305 -7.945 17.766 1 88 388 ALA B N 1
ATOM 6264 C CA . ALA B 1 388 ? -3.477 -7.109 18.625 1 88 388 ALA B CA 1
ATOM 6265 C C . ALA B 1 388 ? -3.354 -5.695 18.078 1 88 388 ALA B C 1
ATOM 6267 O O . ALA B 1 388 ? -3.389 -4.719 18.828 1 88 388 ALA B O 1
ATOM 6268 N N . GLU B 1 389 ? -3.189 -5.613 16.766 1 88.5 389 GLU B N 1
ATOM 6269 C CA . GLU B 1 389 ? -3.102 -4.316 16.109 1 88.5 389 GLU B CA 1
ATOM 6270 C C . GLU B 1 389 ? -4.379 -3.506 16.312 1 88.5 389 GLU B C 1
ATOM 6272 O O . GLU B 1 389 ? -4.324 -2.303 16.578 1 88.5 389 GLU B O 1
ATOM 6277 N N . ILE B 1 390 ? -5.484 -4.121 16.203 1 90.88 390 ILE B N 1
ATOM 6278 C CA . ILE B 1 390 ? -6.773 -3.459 16.391 1 90.88 390 ILE B CA 1
ATOM 6279 C C . ILE B 1 390 ? -6.898 -2.941 17.812 1 90.88 390 ILE B C 1
ATOM 6281 O O . ILE B 1 390 ? -7.254 -1.782 18.031 1 90.88 390 ILE B O 1
ATOM 6285 N N . LEU B 1 391 ? -6.531 -3.74 18.75 1 87.12 391 LEU B N 1
ATOM 6286 C CA . LEU B 1 391 ? -6.652 -3.381 20.156 1 87.12 391 LEU B CA 1
ATOM 6287 C C . LEU B 1 391 ? -5.691 -2.252 20.516 1 87.12 391 LEU B C 1
ATOM 6289 O O . LEU B 1 391 ? -6.035 -1.367 21.297 1 87.12 391 LEU B O 1
ATOM 6293 N N . SER B 1 392 ? -4.566 -2.342 19.906 1 83.75 392 SER B N 1
ATOM 6294 C CA . SER B 1 392 ? -3.602 -1.271 20.125 1 83.75 392 SER B CA 1
ATOM 6295 C C . SER B 1 392 ? -4.133 0.065 19.625 1 83.75 392 SER B C 1
ATOM 6297 O O . SER B 1 392 ? -3.957 1.098 20.266 1 83.75 392 SER B O 1
ATOM 6299 N N . GLN B 1 393 ? -4.754 0.044 18.469 1 81.69 393 GLN B N 1
ATOM 6300 C CA . GLN B 1 393 ? -5.27 1.267 17.859 1 81.69 393 GLN B CA 1
ATOM 6301 C C . GLN B 1 393 ? -6.484 1.789 18.625 1 81.69 393 GLN B C 1
ATOM 6303 O O . GLN B 1 393 ? -6.715 2.998 18.688 1 81.69 393 GLN B O 1
ATOM 6308 N N . GLU B 1 394 ? -7.262 0.863 19.125 1 78 394 GLU B N 1
ATOM 6309 C CA . GLU B 1 394 ? -8.438 1.264 19.891 1 78 394 GLU B CA 1
ATOM 6310 C C . GLU B 1 394 ? -8.047 1.906 21.219 1 78 394 GLU B C 1
ATOM 6312 O O . GLU B 1 394 ? -8.734 2.811 21.703 1 78 394 GLU B O 1
ATOM 6317 N N . THR B 1 395 ? -7.105 1.299 21.875 1 65.88 395 THR B N 1
ATOM 6318 C CA . THR B 1 395 ? -6.766 1.755 23.219 1 65.88 395 THR B CA 1
ATOM 6319 C C . THR B 1 395 ? -5.773 2.916 23.156 1 65.88 395 THR B C 1
ATOM 6321 O O . THR B 1 395 ? -5.445 3.51 24.188 1 65.88 395 THR B O 1
ATOM 6324 N N . HIS B 1 396 ? -5.664 3.725 21.906 1 59.53 396 HIS B N 1
ATOM 6325 C CA . HIS B 1 396 ? -4.754 4.855 21.75 1 59.53 396 HIS B CA 1
ATOM 6326 C C . HIS B 1 396 ? -3.479 4.648 22.562 1 59.53 396 HIS B C 1
ATOM 6328 O O . HIS B 1 396 ? -2.809 5.613 22.938 1 59.53 396 HIS B O 1
ATOM 6334 N N . ILE B 1 397 ? -3.158 3.443 23.047 1 46.22 397 ILE B N 1
ATOM 6335 C CA . ILE B 1 397 ? -1.856 3.443 23.719 1 46.22 397 ILE B CA 1
ATOM 6336 C C . ILE B 1 397 ? -0.819 4.105 22.812 1 46.22 397 ILE B C 1
ATOM 6338 O O . ILE B 1 397 ? -0.703 3.758 21.625 1 46.22 397 ILE B O 1
ATOM 6342 N N . SER B 1 398 ? -0.629 5.395 23.031 1 46.03 398 SER B N 1
ATOM 6343 C CA . SER B 1 398 ? 0.398 6.223 22.406 1 46.03 398 SER B CA 1
ATOM 6344 C C . SER B 1 398 ? 1.463 5.367 21.734 1 46.03 398 SER B C 1
ATOM 6346 O O . SER B 1 398 ? 2.133 4.566 22.391 1 46.03 398 SER B O 1
ATOM 6348 N N . VAL B 1 399 ? 1.165 4.781 20.656 1 40.62 399 VAL B N 1
ATOM 6349 C CA . VAL B 1 399 ? 2.201 4.156 19.828 1 40.62 399 VAL B CA 1
ATOM 6350 C C . VAL B 1 399 ? 3.207 5.211 19.375 1 40.62 399 VAL B C 1
ATOM 6352 O O . VAL B 1 399 ? 2.822 6.285 18.906 1 40.62 399 VAL B O 1
#

Organism: NCBI:txid247094

Foldseek 3Di:
DPPDPPCPLVVCVVVPPDRAAQLPDPFPLNDDDPDPPVVNLVLLVVLLVVLVLVLVQDPDPCNLLSLLLNLVSCVSNVNLVVSLVSLVVSCVVPVLQLHSLQHNLVSCVVVVNNVSSVVSVVSNCVSCVVPPPVNPDLNNLLNQLVRLLSNLLSLVRGGDPPDLVVNLVSLVSSLVSNVVSCVSNPPVDDLQSNLVSLLSNLVSLVVNLVSVLVVVPQPVSLVSLLSSLVSLLSQCPHPDLLSNLVSLLVVLVSVVCQVSHPDGRCSCVVSPNVPPHSVVSNVVSCVSCLQPLSSLLVSLVVCVVVVVLVVSLVSLVSSCVNPVQCLVRVSSLQSLLVSLLVQQVVQCVCVVVVNHDHGDLVSLVSSLVSLVRHCVNDPDPVSVVSNVSSVCVVVPPVD/DDPDPPCPLVVCVVPDPDRAAQLPDPFPLNDDDPDDLVVNLVLLVVLLVVLVLVLVQDPDPCNLLSLLLNLVSCVSNVNLVVSLVSLVVSCVVPVLQLHSLQHNLVSCVVVVNNVSSVVSVVSNCVSCVVPPPVNPDLNNLLNQLVRLLSNLLSLLRGGDDPDLVVNLVSLVVSLVSNVVSCVSNPPVDDLQSNLVSLLSNLVSLVVNLVSVLVVPPQPVSLVSLLSSLVSLLSQCPHPDLLSNLVSLLVVLVSVVCQVSHPDGRCSCVVSPNVPPHSVVSNVVSCVSCLQPLSSLLVSLVVCVVVVVLVVSLVSLVSSCVNPVQCLVRVSSLQSLLVSLLVQQVVQCVCVVVVNHDHGDLVSLVSSLVSLVRHCVNDPDPVSVVSNVSSVCVVVPPVD

Solvent-accessible surface area (backbone atoms only — not comparable to full-atom values): 41567 Å² total; per-residue (Å²): 134,81,75,69,79,76,78,46,78,69,65,50,55,82,78,38,98,68,77,69,33,65,80,81,48,93,41,55,71,65,45,90,60,95,57,56,66,69,57,49,52,48,47,49,49,50,45,48,51,29,48,52,54,45,55,76,70,42,90,50,89,54,48,64,40,51,47,50,46,50,19,51,50,30,41,78,68,70,33,52,67,60,15,46,53,43,25,49,52,44,38,69,76,36,73,72,43,41,30,33,33,35,41,37,19,53,48,27,47,76,68,71,35,57,68,62,16,48,52,27,48,50,49,37,42,53,64,57,21,68,78,72,75,46,52,78,36,69,66,32,26,41,42,50,12,53,37,32,34,36,50,16,54,48,41,77,60,57,43,86,65,81,46,70,66,60,43,45,52,36,38,50,49,17,45,48,29,36,53,51,14,47,64,51,21,54,87,73,49,54,68,68,56,49,30,54,50,29,46,54,42,24,47,43,35,48,43,45,37,54,54,32,60,76,68,70,42,63,70,67,31,46,56,42,50,27,50,27,44,55,29,33,61,55,15,50,69,41,91,46,55,64,54,19,18,51,28,28,36,50,50,16,56,52,53,67,51,44,76,80,43,99,57,78,59,63,36,40,55,76,73,66,46,66,91,59,56,37,66,55,27,41,50,50,15,46,63,61,24,65,87,33,45,68,53,22,40,52,52,18,52,51,29,44,75,71,64,38,52,69,60,14,45,51,32,24,50,50,21,40,72,75,43,70,52,38,78,84,35,36,63,36,34,50,52,43,19,50,50,24,45,52,51,31,52,51,31,42,53,32,26,51,69,62,66,42,60,74,47,55,62,64,29,49,54,51,18,50,54,30,45,65,59,24,50,81,71,56,71,35,60,55,58,52,51,54,50,49,52,46,51,44,63,70,64,56,56,77,95,134,80,78,68,82,75,78,48,75,70,65,50,56,83,78,38,97,69,77,70,33,64,81,81,47,92,41,57,72,65,44,90,60,96,56,57,66,70,57,49,51,47,46,48,51,50,45,48,52,31,49,52,54,46,53,76,69,42,90,51,90,54,47,64,42,50,49,51,46,50,20,51,50,28,41,78,69,71,33,51,68,60,15,45,52,43,25,51,51,43,38,68,77,37,74,72,44,40,30,35,33,36,40,37,18,53,50,28,48,75,67,70,35,57,68,62,16,49,52,27,49,48,48,37,40,52,64,56,22,67,79,71,76,47,51,79,37,70,65,31,26,42,42,48,13,53,38,30,36,37,50,16,54,48,40,75,57,56,44,79,70,87,45,66,66,62,50,45,52,37,38,50,48,18,45,48,28,36,52,51,13,48,65,53,22,54,87,72,50,54,67,66,56,48,31,54,51,30,46,53,43,24,47,42,34,49,42,44,37,55,56,32,60,76,68,70,43,64,70,68,32,47,55,41,51,29,50,26,45,54,31,33,62,54,16,49,68,44,90,47,54,64,55,20,18,51,26,28,36,50,52,16,55,53,54,66,50,44,75,80,42,97,57,78,59,63,35,39,54,74,71,67,46,66,90,60,54,35,66,57,28,42,49,49,14,47,61,61,25,66,88,35,45,69,53,23,40,53,51,17,51,51,29,44,75,71,63,38,53,70,60,15,46,51,31,25,50,51,21,40,72,74,42,70,51,39,78,84,34,37,63,36,35,49,53,42,20,50,51,25,44,53,51,31,52,52,31,41,54,33,27,48,70,63,65,42,60,78,49,60,63,63,28,50,54,51,18,49,54,31,44,64,59,24,50,82,70,57,71,36,61,55,58,52,52,52,49,49,51,48,51,44,62,71,64,56,57,78,96

InterPro domains:
  IPR011990 Tetratricopeptide-like helical domain superfamily [G3DSA:1.25.40.10] (54-172)
  IPR011990 Tetratricopeptide-like helical domain superfamily [G3DSA:1.25.40.10] (208-395)
  IPR011990 Tetratricopeptide-like helical domain superfamily [SSF48452] (50-325)
  IPR019734 Tetratricopeptide repeat [SM00028] (64-97)
  IPR019734 Tetratricopeptide repeat [SM00028] (98-131)
  IPR019734 Tetratricopeptide repeat [SM00028] (293-326)
  IPR042342 Tetratricopeptide repeat protein 22 [PTHR16253] (1-390)

Secondary structure (DSSP, 8-state):
--------TTHHHHH-S---SSTTS--GGGS--SS-HHHHHHHHHHHHHHHHHHHHH--STTHHHHHHHHHHHHHHTT-HHHHHHHHHHHHHH-TT-HHHHHHHHHHHHHTT-HHHHHHHHHHHHHHTT-SSS-TTSHHHHHHHHHHHHHHHHHHTT-----SHHHHHHHHHHHHHHHHHHHHHHGGGS-HHHHHHHHHHHHHHHHHHHHHHHHTT-HHHHHHHHHHHHHHHHHHTT-S-HHHHHHHHHHHHHHHHTGGGSSS--HHHHHTT-TT--HHHHHHHHHHHHTT-HHHHHHHHHHHHHTT-HHHHHHHHHHHHHH---TTT-HHHHHHHHHHHHHHHHHHHHHHHTTSS-PPPTHHHHHHHHHHHHHTTTS--HHHHHHHHHHHHHHTT---/--------TTHHHHH-S---SSTTS--GGGS--SS-HHHHHHHHHHHHHHHHHHHHH--STTHHHHHHHHHHHHHHTT-HHHHHHHHHHHHHH-TT-HHHHHHHHHHHHHTT-HHHHHHHHHHHHHHTT-SSS-TTSHHHHHHHHHHHHHHHHHHTT------HHHHHHHHHHHHHHHHHHHHHHGGGS-HHHHHHHHHHHHHHHHHHHHHHHHTT-HHHHHHHHHHHHHHHHHHTT-S-HHHHHHHHHHHHHHHHTGGGSSS--HHHHHTT-TT--HHHHHHHHHHHHTT-HHHHHHHHHHHHHTT-HHHHHHHHHHHHHH---TTT-HHHHHHHHHHHHHHHHHHHHHHHTTSS-PPPTHHHHHHHHHHHHHTTTS--HHHHHHHHHHHHHHTT---

Radius of gyration: 32.78 Å; Cα contacts (8 Å, |Δi|>4): 1076; chains: 2; bounding box: 48×119×75 Å

Sequence (798 aa):
MEKAPDVDIETLIDEFEYIPGHFHLEMNLNFECNTPVKLRRRDITLKRDALQFQLESDSSFQQLAVKNLLGVFSYYLDEFGSARDIFLSITQEDPDNLNAWANLAYVYDSLNSEDKASQCTDKVSYLMGLDEGESDSKEVRLRAARCLAEQGYAHAFDVGLPNEDDNMKKMISGIGLYDKALAYGKHEIPVEEKRSWFFTMASLSMRLDGILMNKSKEEHRLLIFNKTLTLLHEVVKSSNAYYKALAWCYIGMMLERQNTFSTTPMGIHDCGFSGTDPLDCFGKALEIAKDDPLILNRLAKICHLLGKQEMAIGTCNMALDLLQDPKLNWQAYCTRAQIHISTYIRDFERAKMGLGGLPDRTHLTSAKSDLDNIINVHPCLKTYLDMAEILSQETHISVMEKAPDVDIETLIDEFEYIPGHFHLEMNLNFECNTPVKLRRRDITLKRDALQFQLESDSSFQQLAVKNLLGVFSYYLDEFGSARDIFLSITQEDPDNLNAWANLAYVYDSLNSEDKASQCTDKVSYLMGLDEGESDSKEVRLRAARCLAEQGYAHAFDVGLPNEDDNMKKMISGIGLYDKALAYGKHEIPVEEKRSWFFTMASLSMRLDGILMNKSKEEHRLLIFNKTLTLLHEVVKSSNAYYKALAWCYIGMMLERQNTFSTTPMGIHDCGFSGTDPLDCFGKALEIAKDDPLILNRLAKICHLLGKQEMAIGTCNMALDLLQDPKLNWQAYCTRAQIHISTYIRDFERAKMGLGGLPDRTHLTSAKSDLDNIINVHPCLKTYLDMAEILSQETHISV

pLDDT: mean 88.6, std 13.6, range [23.69, 98.44]